Protein 2QM1 (pdb70)

Secondary structure (DSSP, 8-state):
-----EEEEEEE-SSEEEEEEEETT--EEEEEEEE---TTTTTTHHHHHHHHHHHHHHHT--GGGEEEE--BSSEEETTTTEEE-BGGGTB-S-B-HHHHHHHHH-S-B---BHHHHHHHHHHHHSTTTT-S-EEEEEESSSEEEEEEETTEE---SSS-TT-GGGSBS-TTSPBPTTSSB-BTHHHHSHHHHHHHHHHHTTT--S--HHHHHHHHT----HHHHHHHHHTT-TTT--HHHHHHHHHHHHHHHHHHH--SEEEEEESGGGGTHHHHHHHHHHHHHTS-HHHHTTSEEEE-SSGGGHHHHHHHHHGGGG--/-----EEEEEEE-SSEEEEEEEETT--EEEEEEEE---TTTTTTHHHHHHHHHHHHHHHT--GGGEEEE--BSSEEETTTTEEE--GGGT--S-B-HHHHHHHHH-S-B---BHHHHHHHHHHHHSTTTT-SSEEEEEESSSEEEEEEETTEE---TTS-TT-GGGSBS-TT--B-TTSSB-BTHHHHSHHHHHHHHHHHGGG--S--HHHHHHHTT----HHHHHHHHHTT-TTT--HHHHHHHHHHHHHHHHHHH--SEEEEESGGGGGTHHHHHHHHHHHHHTS-HHHHTT-EEEE-SSGGGHHHHHHHHHGGGGS--/-----EEEEEEE-SSEEEEEEEETT--EEEEEEEE---HHHHTTHHHHHHHHHHHHHHHT--GGGEEEE--BSSEEETTTTEEE-BGGGTB-S-EEHHHHHHHHH-S-B---BHHHHHHHHHHHHSTTTT-S-EEEEEESSSEEEEEEETTEE---SSS-TT-GGGSBS-TTSPBPTTSSB-BTHHHHSHHHHHHHHHHHTTT--S--HHHHHHHHT----HHHHHHHHHHT-TTT--HHHHHHHHHHHHHHHHHHH--SEEEEESGGGGGTHHHHHHHHHHHHHHS-HHHHTTSEEEE-SSGGGHHHHHHHHHGGGG--/-----EEEEEEE-SSEEEEEEEETT--EEEEEEEE---TTTTTTHHHHHHHHHHHHHHHT--GGGEEEE--BSSEEETTTTEEE-BGGGTB-S-B-HHHHHHHHH-S-B---BHHHHHHHHHHHHSTTTT-SSEEEEEESSSEEEEEEETTEE---SSS-TT-GGGSBS-TTS-B-TTS-BSBTHHHHSHHHHHHHHHHHGGG--S--HHHHHHHHT----HHHHHHHHHHT-TTT--HHHHHHHHHHHHHHHHHHH--SEEEEESSGGGGTHHHHHHHHHHHHHTS-HHHHTT-EEEE-SSGGGHHHHHHHHHGGGG--

Solvent-accessible surface area: 52512 Å² total

Sequence (1281 aa):
SNADKKIIGIDLGGTTIKFAILTTDGVVQQQKWSSIETNILEDGKHIVPSIIESIRHRIDDLYNKKKEDFVGIGGTPGSVDIIEKGTVVGAYNLNWTTTVQPVKKEEQIESALGIPFALDNNDANVAALGERWKGAGENNNPDVIFITLGTGVGGGIVAAGKLLHGVAGCCAGEVGHVTVDPNGFDCTCCGKRGCLETVSSATGVVRRVARHHLSEEEFAGDSELKQAIDDGQQDVSSKKDVFEEFAEEKGDHFALVVDRVCFYLGLATGNLGNTTLNPDSVVIGGGVSAAGEFLLRSRVEKYFQEFTFPQVRNSTKIIKLAELGNEAGVIGAASLALQFSKSNADKKIIGIDLGGTTTIKFAILTTDGVVQQKWSIETNILLEDGKHIVPSIIESIRHRIDLYNKKEDFVGIGGTPGSVDIEKGTVVGAYNLNWTTVQPVKEQIESALGIIPFALLDNDANVAALGERWKGAGENNPDVIFITLGTGVGGGIVAAGKLLHGVAGCAGEVGHVTVDPNGFDCTCGKRGCLETVSSATGVVRVARRHLSEEFAGDDSELKQQAIDDGQQDVSSKKDVFEFAEKGDHFALVVDRVCFYLGLATGNLGNTLNPDSVVIGGGVSAAGEFLRSSRRVEKYFQEEFTFPQQVRNSTKIKLAELGNNEAGVIGAASLALQFSKESNADKKIIGIDLGGTTTIKFAILTTDDGVVQQQKWSIETNILEDDGKHIVPSIIESSIRHRIDDLYNKKEDFVGIGGTPGSVDIEEKGTVVGAYNLNWTTTVQPVKEQIESALGIPFALDNDANVAALGERWKGAGENNPDVIFITLGTTGVGGGIVAAGKLLHGVAGCAGEVGHVTVDPNGFDCTCGKRGCLETVSSATGVVRVARHLSEEFAGDSELKQAIDDGQDVSSKDVFEFAEKGDHFALVVDRVCFYLGLATGNLGNTLNPDSVVIGGGVSAAGEFLRSRVEKYFQEFTFPQVRNSTKIKLAELGNEEAGVIGAASLALQFSKSNADKKIIGIDLGGTTIKFAILTTDGVVQQKWSIEETNILEDGKHIVPSIIESIRHRIDDLYNKKEDFVGIGGTPGSVDIEEKGTVVGAYNNLNWTTVVQPVKEQIESALGIPFALDNDANVVAALGERWKGAGENNNPDVIFITLGTGVGGGIVAAGKLLHGVAGCAGEVGHVTVDPNGFDCTCGKRGCLETVSSATGVVRVARHLSEEFAGDDSELKQAIDDGQDVSSKDVFEFAEKGDHFALVVDRVCFYLGLATGNLGNTTLNPDSVVIGGGVSAAGEFLRSRVEEKYFQEFTFPQVRNSTKIKLAELGNEAGVIGAASLALQFSSK

Organism: Enterococcus faecalis (strain ATCC 700802 / V583) (NCBI:txid226185)

Radius of gyration: 39.25 Å; Cα contacts (8 Å, |Δi|>4): 3233; chains: 4; bounding box: 112×114×95 Å

InterPro domains:
  IPR000600 ROK family [PF00480] (6-318)
  IPR000600 ROK family [PTHR18964] (3-319)
  IPR004654 Glucokinase ROK [TIGR00744] (6-317)
  IPR043129 ATPase, nucleotide binding domain [SSF53067] (4-321)
  IPR049874 ROK, conserved site [PS01125] (139-166)

CATH classification: 3.30.420.40 (+1 more: 3.30.420.40)

B-factor: mean 45.64, std 14.98, range [14.7, 500.0]

Structure (mmCIF, N/CA/C/O backbone):
data_2QM1
#
_entry.id   2QM1
#
_cell.length_a   62.083
_cell.length_b   131.260
_cell.length_c   82.763
_cell.angle_alpha   90.00
_cell.angle_beta   92.48
_cell.angle_gamma   90.00
#
_symmetry.space_group_name_H-M   'P 1 21 1'
#
loop_
_entity.id
_entity.type
_entity.pdbx_description
1 polymer Glucokinase
2 non-polymer 'ZINC ION'
3 non-polymer 'MAGNESIUM ION'
4 non-polymer GLYCEROL
5 non-polymer 'SULFATE ION'
6 non-polymer DI(HYDROXYETHYL)ETHER
7 water water
#
loop_
_atom_site.group_PDB
_atom_site.id
_atom_site.type_symbol
_atom_site.label_atom_id
_atom_site.label_alt_id
_atom_site.label_comp_id
_atom_site.label_asym_id
_atom_site.label_entity_id
_atom_site.label_seq_id
_atom_site.pdbx_PDB_ins_code
_atom_site.Cartn_x
_atom_site.Cartn_y
_atom_site.Cartn_z
_atom_site.occupancy
_atom_site.B_iso_or_equiv
_atom_site.auth_seq_id
_atom_site.auth_comp_id
_atom_site.auth_asym_id
_atom_site.auth_atom_id
_atom_site.pdbx_PDB_model_num
ATOM 1 N N . SER A 1 1 ? 59.151 35.749 22.250 1.00 49.87 -2 SER A N 1
ATOM 2 C CA . SER A 1 1 ? 60.206 36.637 22.787 1.00 48.80 -2 SER A CA 1
ATOM 3 C C . SER A 1 1 ? 60.470 37.773 21.811 1.00 46.99 -2 SER A C 1
ATOM 4 O O . SER A 1 1 ? 61.596 37.943 21.348 1.00 46.64 -2 SER A O 1
ATOM 7 N N . ASN A 1 2 ? 59.429 38.541 21.503 1.00 44.61 -1 ASN A N 1
ATOM 8 C CA . ASN A 1 2 ? 59.580 39.769 20.732 1.00 42.71 -1 ASN A CA 1
ATOM 9 C C . ASN A 1 2 ? 59.382 41.004 21.634 1.00 42.79 -1 ASN A C 1
ATOM 10 O O . ASN A 1 2 ? 58.241 41.415 21.920 1.00 41.72 -1 ASN A O 1
ATOM 15 N N . ALA A 1 3 ? 60.505 41.588 22.064 1.00 42.97 0 ALA A N 1
ATOM 16 C CA . ALA A 1 3 ? 60.514 42.748 22.964 1.00 43.97 0 ALA A CA 1
ATOM 17 C C . ALA A 1 3 ? 59.867 44.009 22.368 1.00 44.52 0 ALA A C 1
ATOM 18 O O . ALA A 1 3 ? 59.495 44.931 23.096 1.00 44.68 0 ALA A O 1
ATOM 28 N N . ASP A 1 5 ? 57.014 43.776 21.056 1.00 44.16 2 ASP A N 1
ATOM 29 C CA . ASP A 1 5 ? 55.581 43.412 21.065 1.00 42.82 2 ASP A CA 1
ATOM 30 C C . ASP A 1 5 ? 55.106 42.889 22.415 1.00 42.06 2 ASP A C 1
ATOM 31 O O . ASP A 1 5 ? 54.433 41.859 22.490 1.00 41.04 2 ASP A O 1
ATOM 36 N N . LYS A 1 6 ? 55.407 43.594 23.488 1.00 40.50 3 LYS A N 1
ATOM 37 C CA . LYS A 1 6 ? 54.845 43.152 24.775 1.00 40.85 3 LYS A CA 1
ATOM 38 C C . LYS A 1 6 ? 53.371 43.500 24.937 1.00 40.44 3 LYS A C 1
ATOM 39 O O . LYS A 1 6 ? 52.818 44.344 24.220 1.00 41.07 3 LYS A O 1
ATOM 45 N N . LYS A 1 7 ? 52.735 42.851 25.916 1.00 39.04 4 LYS A N 1
ATOM 46 C CA . LYS A 1 7 ? 51.299 42.912 26.066 1.00 37.44 4 LYS A CA 1
ATOM 47 C C . LYS A 1 7 ? 51.010 43.291 27.505 1.00 36.40 4 LYS A C 1
ATOM 48 O O . LYS A 1 7 ? 51.887 43.251 28.362 1.00 34.48 4 LYS A O 1
ATOM 54 N N . ILE A 1 8 ? 49.790 43.726 27.766 1.00 37.31 5 ILE A N 1
ATOM 55 C CA . ILE A 1 8 ? 49.428 44.182 29.115 1.00 36.90 5 ILE A CA 1
ATOM 56 C C . ILE A 1 8 ? 48.250 43.274 29.488 1.00 36.51 5 ILE A C 1
ATOM 57 O O . ILE A 1 8 ? 47.555 42.806 28.610 1.00 35.62 5 ILE A O 1
ATOM 62 N N . ILE A 1 9 ? 48.110 42.948 30.768 1.00 37.32 6 ILE A N 1
ATOM 63 C CA . ILE A 1 9 ? 46.974 42.172 31.251 1.00 37.29 6 ILE A CA 1
ATOM 64 C C . ILE A 1 9 ? 46.106 43.071 32.123 1.00 38.13 6 ILE A C 1
ATOM 65 O O . ILE A 1 9 ? 46.597 43.790 32.984 1.00 37.47 6 ILE A O 1
ATOM 70 N N . GLY A 1 10 ? 44.801 43.004 31.883 1.00 38.82 7 GLY A N 1
ATOM 71 C CA . GLY A 1 10 ? 43.844 43.635 32.736 1.00 38.44 7 GLY A CA 1
ATOM 72 C C . GLY A 1 10 ? 43.015 42.621 33.473 1.00 38.81 7 GLY A C 1
ATOM 73 O O . GLY A 1 10 ? 42.630 41.572 32.937 1.00 37.69 7 GLY A O 1
ATOM 74 N N . ILE A 1 11 ? 42.700 42.959 34.706 1.00 38.97 8 ILE A N 1
ATOM 75 C CA . ILE A 1 11 ? 41.830 42.119 35.507 1.00 39.69 8 ILE A CA 1
ATOM 76 C C . ILE A 1 11 ? 40.752 43.007 36.135 1.00 40.53 8 ILE A C 1
ATOM 77 O O . ILE A 1 11 ? 41.073 44.048 36.719 1.00 41.51 8 ILE A O 1
ATOM 82 N N . ASP A 1 12 ? 39.498 42.575 36.016 1.00 41.06 9 ASP A N 1
ATOM 83 C CA . ASP A 1 12 ? 38.353 43.264 36.627 1.00 41.50 9 ASP A CA 1
ATOM 84 C C . ASP A 1 12 ? 37.714 42.300 37.619 1.00 40.95 9 ASP A C 1
ATOM 85 O O . ASP A 1 12 ? 37.032 41.348 37.228 1.00 39.13 9 ASP A O 1
ATOM 90 N N . LEU A 1 13 ? 37.993 42.529 38.903 1.00 41.28 10 LEU A N 1
ATOM 91 C CA . LEU A 1 13 ? 37.502 41.634 39.970 1.00 42.06 10 LEU A CA 1
ATOM 92 C C . LEU A 1 13 ? 36.147 42.086 40.466 1.00 43.45 10 LEU A C 1
ATOM 93 O O . LEU A 1 13 ? 36.060 43.097 41.154 1.00 41.91 10 LEU A O 1
ATOM 98 N N . GLY A 1 14 ? 35.113 41.303 40.117 1.00 44.48 11 GLY A N 1
ATOM 99 C CA . GLY A 1 14 ? 33.740 41.545 40.511 1.00 45.67 11 GLY A CA 1
ATOM 100 C C . GLY A 1 14 ? 33.325 40.579 41.598 1.00 45.92 11 GLY A C 1
ATOM 101 O O . GLY A 1 14 ? 34.003 39.583 41.856 1.00 45.88 11 GLY A O 1
ATOM 102 N N . GLY A 1 15 ? 32.197 40.853 42.243 1.00 46.74 12 GLY A N 1
ATOM 103 C CA . GLY A 1 15 ? 31.728 39.951 43.321 1.00 45.49 12 GLY A CA 1
ATOM 104 C C . GLY A 1 15 ? 31.244 38.573 42.892 1.00 46.55 12 GLY A C 1
ATOM 105 O O . GLY A 1 15 ? 30.968 37.713 43.735 1.00 47.79 12 GLY A O 1
ATOM 106 N N . THR A 1 16 ? 31.107 38.348 41.588 1.00 46.18 13 THR A N 1
ATOM 107 C CA . THR A 1 16 ? 30.551 37.096 41.088 1.00 46.52 13 THR A CA 1
ATOM 108 C C . THR A 1 16 ? 31.435 36.491 39.987 1.00 45.67 13 THR A C 1
ATOM 109 O O . THR A 1 16 ? 31.617 35.273 39.920 1.00 43.82 13 THR A O 1
ATOM 113 N N . THR A 1 17 ? 31.980 37.349 39.125 1.00 45.67 14 THR A N 1
ATOM 114 C CA . THR A 1 17 ? 32.975 36.873 38.156 1.00 46.08 14 THR A CA 1
ATOM 115 C C . THR A 1 17 ? 34.251 37.730 38.111 1.00 45.10 14 THR A C 1
ATOM 116 O O . THR A 1 17 ? 34.252 38.921 38.499 1.00 46.43 14 THR A O 1
ATOM 120 N N . ILE A 1 18 ? 35.355 37.115 37.699 1.00 43.49 15 ILE A N 1
ATOM 121 C CA . ILE A 1 18 ? 36.584 37.862 37.463 1.00 40.79 15 ILE A CA 1
ATOM 122 C C . ILE A 1 18 ? 36.832 37.927 35.960 1.00 41.64 15 ILE A C 1
ATOM 123 O O . ILE A 1 18 ? 36.874 36.911 35.310 1.00 42.31 15 ILE A O 1
ATOM 128 N N . LYS A 1 19 ? 36.970 39.126 35.406 1.00 40.40 16 LYS A N 1
ATOM 129 C CA . LYS A 1 19 ? 37.240 39.293 33.993 1.00 40.88 16 LYS A CA 1
ATOM 130 C C . LYS A 1 19 ? 38.718 39.598 33.758 1.00 39.64 16 LYS A C 1
ATOM 131 O O . LYS A 1 19 ? 39.336 40.294 34.556 1.00 38.25 16 LYS A O 1
ATOM 137 N N . PHE A 1 20 ? 39.252 39.032 32.678 1.00 38.70 17 PHE A N 1
ATOM 138 C CA . PHE A 1 20 ? 40.666 39.169 32.285 1.00 38.28 17 PHE A CA 1
ATOM 139 C C . PHE A 1 20 ? 40.678 39.670 30.859 1.00 38.07 17 PHE A C 1
ATOM 140 O O . PHE A 1 20 ? 39.760 39.385 30.094 1.00 38.26 17 PHE A O 1
ATOM 148 N N . ALA A 1 21 ? 41.730 40.364 30.477 1.00 38.53 18 ALA A N 1
ATOM 149 C CA . ALA A 1 21 ? 41.978 40.638 29.063 1.00 39.04 18 ALA A CA 1
ATOM 150 C C . ALA A 1 21 ? 43.467 40.718 28.807 1.00 38.22 18 ALA A C 1
ATOM 151 O O . ALA A 1 21 ? 44.218 41.134 29.681 1.00 38.87 18 ALA A O 1
ATOM 153 N N . ILE A 1 22 ? 43.892 40.265 27.640 1.00 38.19 19 ILE A N 1
ATOM 154 C CA . ILE A 1 22 ? 45.198 40.649 27.090 1.00 37.97 19 ILE A CA 1
ATOM 155 C C . ILE A 1 22 ? 45.053 41.666 25.962 1.00 38.60 19 ILE A C 1
ATOM 156 O O . ILE A 1 22 ? 44.289 41.477 24.991 1.00 37.21 19 ILE A O 1
ATOM 161 N N . LEU A 1 23 ? 45.806 42.755 26.100 1.00 38.34 20 LEU A N 1
ATOM 162 C CA . LEU A 1 23 ? 45.797 43.788 25.124 1.00 39.78 20 LEU A CA 1
ATOM 163 C C . LEU A 1 23 ? 47.220 44.056 24.672 1.00 40.91 20 LEU A C 1
ATOM 164 O O . LEU A 1 23 ? 48.210 43.800 25.389 1.00 40.58 20 LEU A O 1
ATOM 169 N N . THR A 1 24 ? 47.315 44.630 23.484 1.00 41.45 21 THR A N 1
ATOM 170 C CA . THR A 1 24 ? 48.560 45.231 23.025 1.00 42.31 21 THR A CA 1
ATOM 171 C C . THR A 1 24 ? 48.723 46.557 23.777 1.00 42.62 21 THR A C 1
ATOM 172 O O . THR A 1 24 ? 47.766 47.039 24.391 1.00 43.45 21 THR A O 1
ATOM 176 N N . THR A 1 25 ? 49.894 47.175 23.703 1.00 42.46 22 THR A N 1
ATOM 177 C CA . THR A 1 25 ? 50.118 48.412 24.488 1.00 44.38 22 THR A CA 1
ATOM 178 C C . THR A 1 25 ? 49.328 49.598 23.979 1.00 44.90 22 THR A C 1
ATOM 179 O O . THR A 1 25 ? 49.129 50.549 24.696 1.00 45.47 22 THR A O 1
ATOM 183 N N . ASP A 1 26 ? 48.879 49.508 22.731 1.00 46.15 23 ASP A N 1
ATOM 184 C CA . ASP A 1 26 ? 47.922 50.453 22.180 1.00 47.59 23 ASP A CA 1
ATOM 185 C C . ASP A 1 26 ? 46.483 50.129 22.575 1.00 46.06 23 ASP A C 1
ATOM 186 O O . ASP A 1 26 ? 45.568 50.823 22.155 1.00 46.70 23 ASP A O 1
ATOM 191 N N . GLY A 1 27 ? 46.275 49.058 23.340 1.00 45.42 24 GLY A N 1
ATOM 192 C CA . GLY A 1 27 ? 44.964 48.788 23.905 1.00 43.90 24 GLY A CA 1
ATOM 193 C C . GLY A 1 27 ? 44.040 48.025 22.991 1.00 43.28 24 GLY A C 1
ATOM 194 O O . GLY A 1 27 ? 42.846 48.041 23.202 1.00 41.63 24 GLY A O 1
ATOM 195 N N . VAL A 1 28 ? 44.586 47.353 21.969 1.00 42.15 25 VAL A N 1
ATOM 196 C CA . VAL A 1 28 ? 43.758 46.453 21.152 1.00 42.25 25 VAL A CA 1
ATOM 197 C C . VAL A 1 28 ? 43.596 45.117 21.882 1.00 42.36 25 VAL A C 1
ATOM 198 O O . VAL A 1 28 ? 44.582 44.512 22.314 1.00 42.64 25 VAL A O 1
ATOM 202 N N . VAL A 1 29 ? 42.349 44.651 22.022 1.00 42.81 26 VAL A N 1
ATOM 203 C CA . VAL A 1 29 ? 42.088 43.397 22.734 1.00 41.33 26 VAL A CA 1
ATOM 204 C C . VAL A 1 29 ? 42.653 42.220 21.902 1.00 41.34 26 VAL A C 1
ATOM 205 O O . VAL A 1 29 ? 42.391 42.125 20.695 1.00 40.08 26 VAL A O 1
ATOM 209 N N . GLN A 1 30 ? 43.483 41.377 22.524 1.00 40.58 27 GLN A N 1
ATOM 210 C CA . GLN A 1 30 ? 43.959 40.144 21.890 1.00 40.41 27 GLN A CA 1
ATOM 211 C C . GLN A 1 30 ? 43.143 38.943 22.372 1.00 40.77 27 GLN A C 1
ATOM 212 O O . GLN A 1 30 ? 42.761 38.122 21.569 1.00 39.47 27 GLN A O 1
ATOM 218 N N A GLN A 1 31 ? 42.926 38.857 23.695 0.50 40.21 28 GLN A N 1
ATOM 219 N N B GLN A 1 31 ? 42.887 38.877 23.681 0.50 40.84 28 GLN A N 1
ATOM 220 C CA A GLN A 1 31 ? 42.252 37.728 24.371 0.50 40.57 28 GLN A CA 1
ATOM 221 C CA B GLN A 1 31 ? 42.123 37.788 24.287 0.50 41.70 28 GLN A CA 1
ATOM 222 C C A GLN A 1 31 ? 41.395 38.220 25.547 0.50 40.17 28 GLN A C 1
ATOM 223 C C B GLN A 1 31 ? 41.342 38.279 25.490 0.50 40.90 28 GLN A C 1
ATOM 224 O O A GLN A 1 31 ? 41.805 39.121 26.271 0.50 40.06 28 GLN A O 1
ATOM 225 O O B GLN A 1 31 ? 41.755 39.208 26.179 0.50 40.70 28 GLN A O 1
ATOM 236 N N . LYS A 1 32 ? 40.208 37.632 25.725 1.00 40.41 29 LYS A N 1
ATOM 237 C CA . LYS A 1 32 ? 39.383 37.869 26.923 1.00 40.73 29 LYS A CA 1
ATOM 238 C C . LYS A 1 32 ? 38.996 36.486 27.500 1.00 38.75 29 LYS A C 1
ATOM 239 O O . LYS A 1 32 ? 38.686 35.596 26.751 1.00 36.56 29 LYS A O 1
ATOM 245 N N . TRP A 1 33 ? 39.013 36.326 28.828 1.00 37.99 30 TRP A N 1
ATOM 246 C CA . TRP A 1 33 ? 38.432 35.162 29.507 1.00 37.72 30 TRP A CA 1
ATOM 247 C C . TRP A 1 33 ? 37.810 35.570 30.854 1.00 38.14 30 TRP A C 1
ATOM 248 O O . TRP A 1 33 ? 37.979 36.665 31.272 1.00 38.31 30 TRP A O 1
ATOM 259 N N A SER A 1 34 ? 37.068 34.677 31.491 0.60 38.77 31 SER A N 1
ATOM 260 N N B SER A 1 34 ? 37.059 34.671 31.482 0.40 38.53 31 SER A N 1
ATOM 261 C CA A SER A 1 34 ? 36.584 34.940 32.849 0.60 39.70 31 SER A CA 1
ATOM 262 C CA B SER A 1 34 ? 36.475 34.933 32.805 0.40 39.11 31 SER A CA 1
ATOM 263 C C A SER A 1 34 ? 36.556 33.672 33.652 0.60 39.69 31 SER A C 1
ATOM 264 C C B SER A 1 34 ? 36.472 33.667 33.646 0.40 39.41 31 SER A C 1
ATOM 265 O O A SER A 1 34 ? 36.603 32.588 33.089 0.60 40.39 31 SER A O 1
ATOM 266 O O B SER A 1 34 ? 36.459 32.572 33.096 0.40 39.87 31 SER A O 1
ATOM 271 N N . ILE A 1 35 ? 36.504 33.822 34.971 1.00 40.25 32 ILE A N 1
ATOM 272 C CA . ILE A 1 35 ? 36.304 32.709 35.911 1.00 40.19 32 ILE A CA 1
ATOM 273 C C . ILE A 1 35 ? 35.348 33.197 36.971 1.00 40.51 32 ILE A C 1
ATOM 274 O O . ILE A 1 35 ? 35.183 34.408 37.179 1.00 41.34 32 ILE A O 1
ATOM 279 N N . GLU A 1 36 ? 34.751 32.294 37.726 1.00 40.95 33 GLU A N 1
ATOM 280 C CA . GLU A 1 36 ? 33.921 32.802 38.806 1.00 42.06 33 GLU A CA 1
ATOM 281 C C . GLU A 1 36 ? 34.810 33.255 39.956 1.00 41.87 33 GLU A C 1
ATOM 282 O O . GLU A 1 36 ? 36.012 32.870 40.039 1.00 40.98 33 GLU A O 1
ATOM 288 N N . THR A 1 37 ? 34.224 34.103 40.799 1.00 41.22 34 THR A N 1
ATOM 289 C CA . THR A 1 37 ? 34.840 34.572 42.017 1.00 41.72 34 THR A CA 1
ATOM 290 C C . THR A 1 37 ? 34.414 33.665 43.161 1.00 42.46 34 THR A C 1
ATOM 291 O O . THR A 1 37 ? 33.244 33.652 43.544 1.00 43.18 34 THR A O 1
ATOM 295 N N . ASN A 1 38 ? 35.368 32.916 43.724 1.00 42.87 35 ASN A N 1
ATOM 296 C CA . ASN A 1 38 ? 35.102 32.105 44.904 1.00 42.42 35 ASN A CA 1
ATOM 297 C C . ASN A 1 38 ? 35.420 32.938 46.151 1.00 42.90 35 ASN A C 1
ATOM 298 O O . ASN A 1 38 ? 36.586 33.137 46.490 1.00 42.38 35 ASN A O 1
ATOM 303 N N . ILE A 1 39 ? 34.373 33.396 46.829 1.00 43.41 36 ILE A N 1
ATOM 304 C CA . ILE A 1 39 ? 34.508 34.170 48.045 1.00 44.33 36 ILE A CA 1
ATOM 305 C C . ILE A 1 39 ? 34.556 33.327 49.327 1.00 44.65 36 ILE A C 1
ATOM 306 O O . ILE A 1 39 ? 34.635 33.878 50.441 1.00 45.69 36 ILE A O 1
ATOM 311 N N . LEU A 1 40 ? 34.484 32.007 49.216 1.00 44.73 37 LEU A N 1
ATOM 312 C CA . LEU A 1 40 ? 34.422 31.228 50.467 1.00 44.55 37 LEU A CA 1
ATOM 313 C C . LEU A 1 40 ? 35.724 31.388 51.255 1.00 44.24 37 LEU A C 1
ATOM 314 O O . LEU A 1 40 ? 36.763 31.722 50.672 1.00 42.84 37 LEU A O 1
ATOM 319 N N . GLU A 1 41 ? 35.630 31.229 52.574 1.00 43.94 38 GLU A N 1
ATOM 320 C CA . GLU A 1 41 ? 36.781 31.245 53.467 1.00 44.45 38 GLU A CA 1
ATOM 321 C C . GLU A 1 41 ? 37.468 32.605 53.505 1.00 43.46 38 GLU A C 1
ATOM 322 O O . GLU A 1 41 ? 38.693 32.694 53.370 1.00 42.63 38 GLU A O 1
ATOM 328 N N . ASP A 1 42 ? 36.692 33.655 53.725 1.00 41.67 39 ASP A N 1
ATOM 329 C CA . ASP A 1 42 ? 37.230 34.970 53.914 1.00 40.63 39 ASP A CA 1
ATOM 330 C C . ASP A 1 42 ? 37.922 35.464 52.650 1.00 39.99 39 ASP A C 1
ATOM 331 O O . ASP A 1 42 ? 38.836 36.250 52.734 1.00 41.29 39 ASP A O 1
ATOM 336 N N . GLY A 1 43 ? 37.500 34.979 51.493 1.00 39.33 40 GLY A N 1
ATOM 337 C CA . GLY A 1 43 ? 38.034 35.431 50.211 1.00 38.46 40 GLY A CA 1
ATOM 338 C C . GLY A 1 43 ? 39.449 34.966 49.917 1.00 39.53 40 GLY A C 1
ATOM 339 O O . GLY A 1 43 ? 40.111 35.507 48.995 1.00 39.02 40 GLY A O 1
ATOM 340 N N . LYS A 1 44 ? 39.899 33.949 50.667 1.00 39.23 41 LYS A N 1
ATOM 341 C CA . LYS A 1 44 ? 41.290 33.485 50.618 1.00 40.54 41 LYS A CA 1
ATOM 342 C C . LYS A 1 44 ? 41.735 32.787 49.349 1.00 39.64 41 LYS A C 1
ATOM 343 O O . LYS A 1 44 ? 42.923 32.682 49.104 1.00 40.07 41 LYS A O 1
ATOM 349 N N . HIS A 1 45 ? 40.768 32.389 48.529 1.00 39.53 42 HIS A N 1
ATOM 350 C CA . HIS A 1 45 ? 41.010 31.674 47.267 1.00 39.88 42 HIS A CA 1
ATOM 351 C C . HIS A 1 45 ? 41.053 32.529 46.016 1.00 38.36 42 HIS A C 1
ATOM 352 O O . HIS A 1 45 ? 41.483 32.058 44.931 1.00 39.87 42 HIS A O 1
ATOM 359 N N . ILE A 1 46 ? 40.623 33.768 46.156 1.00 37.43 43 ILE A N 1
ATOM 360 C CA . ILE A 1 46 ? 40.428 34.672 45.015 1.00 37.39 43 ILE A CA 1
ATOM 361 C C . ILE A 1 46 ? 41.760 34.951 44.317 1.00 36.45 43 ILE A C 1
ATOM 362 O O . ILE A 1 46 ? 41.856 34.756 43.132 1.00 36.46 43 ILE A O 1
ATOM 367 N N . VAL A 1 47 ? 42.755 35.483 45.032 1.00 36.57 44 VAL A N 1
ATOM 368 C CA . VAL A 1 47 ? 44.020 35.819 44.355 1.00 37.26 44 VAL A CA 1
ATOM 369 C C . VAL A 1 47 ? 44.746 34.556 43.862 1.00 36.89 44 VAL A C 1
ATOM 370 O O . VAL A 1 47 ? 45.313 34.593 42.753 1.00 37.83 44 VAL A O 1
ATOM 374 N N . PRO A 1 48 ? 44.732 33.437 44.653 1.00 37.25 45 PRO A N 1
ATOM 375 C CA . PRO A 1 48 ? 45.316 32.208 44.064 1.00 37.76 45 PRO A CA 1
ATOM 376 C C . PRO A 1 48 ? 44.607 31.725 42.798 1.00 38.03 45 PRO A C 1
ATOM 377 O O . PRO A 1 48 ? 45.271 31.264 41.880 1.00 40.00 45 PRO A O 1
ATOM 381 N N . SER A 1 49 ? 43.295 31.883 42.709 1.00 37.32 46 SER A N 1
ATOM 382 C CA . SER A 1 49 ? 42.557 31.522 41.479 1.00 37.59 46 SER A CA 1
ATOM 383 C C . SER A 1 49 ? 42.954 32.428 40.305 1.00 37.20 46 SER A C 1
ATOM 384 O O . SER A 1 49 ? 43.038 31.994 39.186 1.00 37.21 46 SER A O 1
ATOM 387 N N . ILE A 1 50 ? 43.181 33.700 40.580 1.00 37.67 47 ILE A N 1
ATOM 388 C CA . ILE A 1 50 ? 43.600 34.649 39.517 1.00 37.28 47 ILE A CA 1
ATOM 389 C C . ILE A 1 50 ? 44.983 34.265 38.956 1.00 37.75 47 ILE A C 1
ATOM 390 O O . ILE A 1 50 ? 45.211 34.207 37.741 1.00 38.18 47 ILE A O 1
ATOM 395 N N . ILE A 1 51 ? 45.907 34.005 39.869 1.00 38.97 48 ILE A N 1
ATOM 396 C CA . ILE A 1 51 ? 47.279 33.565 39.550 1.00 38.18 48 ILE A CA 1
ATOM 397 C C . ILE A 1 51 ? 47.297 32.273 38.734 1.00 39.41 48 ILE A C 1
ATOM 398 O O . ILE A 1 51 ? 48.003 32.171 37.683 1.00 38.62 48 ILE A O 1
ATOM 403 N N . GLU A 1 52 ? 46.526 31.288 39.215 1.00 39.54 49 GLU A N 1
ATOM 404 C CA . GLU A 1 52 ? 46.322 30.029 38.499 1.00 40.58 49 GLU A CA 1
ATOM 405 C C . GLU A 1 52 ? 45.777 30.253 37.098 1.00 40.08 49 GLU A C 1
ATOM 406 O O . GLU A 1 52 ? 46.298 29.690 36.131 1.00 38.68 49 GLU A O 1
ATOM 412 N N . SER A 1 53 ? 44.711 31.053 36.989 1.00 39.62 50 SER A N 1
ATOM 413 C CA . SER A 1 53 ? 44.122 31.318 35.689 1.00 39.41 50 SER A CA 1
ATOM 414 C C . SER A 1 53 ? 45.111 31.994 34.714 1.00 39.24 50 SER A C 1
ATOM 415 O O . SER A 1 53 ? 45.141 31.629 33.538 1.00 38.32 50 SER A O 1
ATOM 418 N N . ILE A 1 54 ? 45.868 33.000 35.196 1.00 38.81 51 ILE A N 1
ATOM 419 C CA . ILE A 1 54 ? 46.927 33.673 34.414 1.00 39.37 51 ILE A CA 1
ATOM 420 C C . ILE A 1 54 ? 48.155 32.742 34.075 1.00 40.12 51 ILE A C 1
ATOM 421 O O . ILE A 1 54 ? 48.627 32.710 32.904 1.00 41.22 51 ILE A O 1
ATOM 426 N N . ARG A 1 55 ? 48.636 31.978 35.058 1.00 40.46 52 ARG A N 1
ATOM 427 C CA . ARG A 1 55 ? 49.714 31.018 34.855 1.00 42.85 52 ARG A CA 1
ATOM 428 C C . ARG A 1 55 ? 49.313 30.041 33.724 1.00 42.26 52 ARG A C 1
ATOM 429 O O . ARG A 1 55 ? 50.044 29.843 32.734 1.00 41.07 52 ARG A O 1
ATOM 437 N N . HIS A 1 56 ? 48.094 29.526 33.824 1.00 42.26 53 HIS A N 1
ATOM 438 C CA . HIS A 1 56 ? 47.616 28.541 32.895 1.00 42.93 53 HIS A CA 1
ATOM 439 C C . HIS A 1 56 ? 47.542 29.105 31.477 1.00 42.99 53 HIS A C 1
ATOM 440 O O . HIS A 1 56 ? 47.921 28.434 30.519 1.00 41.56 53 HIS A O 1
ATOM 447 N N . ARG A 1 57 ? 47.041 30.333 31.382 1.00 41.96 54 ARG A N 1
ATOM 448 C CA . ARG A 1 57 ? 46.838 31.023 30.122 1.00 43.83 54 ARG A CA 1
ATOM 449 C C . ARG A 1 57 ? 48.175 31.306 29.448 1.00 43.07 54 ARG A C 1
ATOM 450 O O . ARG A 1 57 ? 48.316 31.077 28.263 1.00 44.06 54 ARG A O 1
ATOM 458 N N . ILE A 1 58 ? 49.125 31.829 30.220 1.00 42.87 55 ILE A N 1
ATOM 459 C CA . ILE A 1 58 ? 50.506 32.026 29.810 1.00 43.78 55 ILE A CA 1
ATOM 460 C C . ILE A 1 58 ? 51.049 30.703 29.237 1.00 43.80 55 ILE A C 1
ATOM 461 O O . ILE A 1 58 ? 51.580 30.695 28.134 1.00 43.04 55 ILE A O 1
ATOM 466 N N A ASP A 1 59 ? 50.868 29.602 29.973 0.50 43.26 56 ASP A N 1
ATOM 467 N N B ASP A 1 59 ? 50.874 29.604 29.963 0.50 43.55 56 ASP A N 1
ATOM 468 C CA A ASP A 1 59 ? 51.242 28.258 29.511 0.50 43.89 56 ASP A CA 1
ATOM 469 C CA B ASP A 1 59 ? 51.242 28.309 29.425 0.50 44.39 56 ASP A CA 1
ATOM 470 C C A ASP A 1 59 ? 50.526 27.802 28.194 0.50 44.09 56 ASP A C 1
ATOM 471 C C B ASP A 1 59 ? 50.542 27.980 28.092 0.50 44.36 56 ASP A C 1
ATOM 472 O O A ASP A 1 59 ? 51.179 27.270 27.292 0.50 43.43 56 ASP A O 1
ATOM 473 O O B ASP A 1 59 ? 51.209 27.686 27.097 0.50 43.56 56 ASP A O 1
ATOM 482 N N . LEU A 1 60 ? 49.210 28.026 28.081 1.00 44.20 57 LEU A N 1
ATOM 483 C CA . LEU A 1 60 ? 48.442 27.705 26.839 1.00 44.34 57 LEU A CA 1
ATOM 484 C C . LEU A 1 60 ? 49.038 28.381 25.617 1.00 44.15 57 LEU A C 1
ATOM 485 O O . LEU A 1 60 ? 49.312 27.744 24.612 1.00 42.10 57 LEU A O 1
ATOM 490 N N . TYR A 1 61 ? 49.277 29.685 25.744 1.00 44.74 58 TYR A N 1
ATOM 491 C CA . TYR A 1 61 ? 49.671 30.509 24.624 1.00 45.46 58 TYR A CA 1
ATOM 492 C C . TYR A 1 61 ? 51.153 30.503 24.355 1.00 45.34 58 TYR A C 1
ATOM 493 O O . TYR A 1 61 ? 51.616 31.222 23.471 1.00 44.72 58 TYR A O 1
ATOM 502 N N . ASN A 1 62 ? 51.889 29.684 25.103 1.00 44.47 59 ASN A N 1
ATOM 503 C CA . ASN A 1 62 ? 53.331 29.562 24.942 1.00 44.74 59 ASN A CA 1
ATOM 504 C C . ASN A 1 62 ? 53.966 30.926 25.127 1.00 45.06 59 ASN A C 1
ATOM 505 O O . ASN A 1 62 ? 54.852 31.350 24.385 1.00 44.58 59 ASN A O 1
ATOM 518 N N . LYS A 1 64 ? 55.684 33.802 27.967 1.00 45.00 61 LYS A N 1
ATOM 519 C CA . LYS A 1 64 ? 56.514 33.870 29.186 1.00 45.10 61 LYS A CA 1
ATOM 520 C C . LYS A 1 64 ? 56.460 35.257 29.831 1.00 43.90 61 LYS A C 1
ATOM 521 O O . LYS A 1 64 ? 55.996 36.239 29.208 1.00 42.41 61 LYS A O 1
ATOM 527 N N A LYS A 1 65 ? 56.919 35.343 31.077 0.50 43.84 62 LYS A N 1
ATOM 528 N N B LYS A 1 65 ? 56.943 35.329 31.067 0.50 44.00 62 LYS A N 1
ATOM 529 C CA A LYS A 1 65 ? 56.794 36.586 31.842 0.50 44.17 62 LYS A CA 1
ATOM 530 C CA B LYS A 1 65 ? 56.862 36.544 31.875 0.50 44.56 62 LYS A CA 1
ATOM 531 C C A LYS A 1 65 ? 57.333 37.812 31.082 0.50 44.36 62 LYS A C 1
ATOM 532 C C B LYS A 1 65 ? 57.365 37.793 31.124 0.50 44.56 62 LYS A C 1
ATOM 533 O O A LYS A 1 65 ? 56.793 38.910 31.209 0.50 44.08 62 LYS A O 1
ATOM 534 O O B LYS A 1 65 ? 56.823 38.885 31.292 0.50 44.32 62 LYS A O 1
ATOM 545 N N . GLU A 1 66 ? 58.360 37.611 30.262 1.00 44.81 63 GLU A N 1
ATOM 546 C CA . GLU A 1 66 ? 59.003 38.733 29.552 1.00 45.63 63 GLU A CA 1
ATOM 547 C C . GLU A 1 66 ? 58.185 39.352 28.419 1.00 45.30 63 GLU A C 1
ATOM 548 O O . GLU A 1 66 ? 58.477 40.449 27.958 1.00 45.16 63 GLU A O 1
ATOM 554 N N . ASP A 1 67 ? 57.166 38.633 27.975 1.00 45.20 64 ASP A N 1
ATOM 555 C CA . ASP A 1 67 ? 56.235 39.133 26.972 1.00 44.92 64 ASP A CA 1
ATOM 556 C C . ASP A 1 67 ? 55.204 40.125 27.524 1.00 43.50 64 ASP A C 1
ATOM 557 O O . ASP A 1 67 ? 54.331 40.551 26.800 1.00 43.64 64 ASP A O 1
ATOM 562 N N . PHE A 1 68 ? 55.267 40.423 28.816 1.00 42.67 65 PHE A N 1
ATOM 563 C CA . PHE A 1 68 ? 54.260 41.272 29.464 1.00 40.82 65 PHE A CA 1
ATOM 564 C C . PHE A 1 68 ? 54.929 42.496 30.086 1.00 39.41 65 PHE A C 1
ATOM 565 O O . PHE A 1 68 ? 55.955 42.370 30.737 1.00 38.13 65 PHE A O 1
ATOM 573 N N . VAL A 1 69 ? 54.361 43.673 29.847 1.00 38.01 66 VAL A N 1
ATOM 574 C CA . VAL A 1 69 ? 54.800 44.920 30.519 1.00 36.88 66 VAL A CA 1
ATOM 575 C C . VAL A 1 69 ? 54.365 44.877 32.010 1.00 37.28 66 VAL A C 1
ATOM 576 O O . VAL A 1 69 ? 55.111 45.266 32.935 1.00 36.80 66 VAL A O 1
ATOM 580 N N . GLY A 1 70 ? 53.159 44.386 32.225 1.00 36.59 67 GLY A N 1
ATOM 581 C CA . GLY A 1 70 ? 52.613 44.274 33.575 1.00 37.84 67 GLY A CA 1
ATOM 582 C C . GLY A 1 70 ? 51.172 43.803 33.593 1.00 38.36 67 GLY A C 1
ATOM 583 O O . GLY A 1 70 ? 50.568 43.460 32.559 1.00 38.80 67 GLY A O 1
ATOM 584 N N . ILE A 1 71 ? 50.622 43.809 34.802 1.00 38.10 68 ILE A N 1
ATOM 585 C CA . ILE A 1 71 ? 49.271 43.419 35.047 1.00 37.71 68 ILE A CA 1
ATOM 586 C C . ILE A 1 71 ? 48.608 44.539 35.818 1.00 38.03 68 ILE A C 1
ATOM 587 O O . ILE A 1 71 ? 49.196 45.060 36.746 1.00 38.23 68 ILE A O 1
ATOM 592 N N . GLY A 1 72 ? 47.379 44.909 35.426 1.00 39.49 69 GLY A N 1
ATOM 593 C CA . GLY A 1 72 ? 46.555 45.838 36.215 1.00 37.84 69 GLY A CA 1
ATOM 594 C C . GLY A 1 72 ? 45.215 45.242 36.646 1.00 38.28 69 GLY A C 1
ATOM 595 O O . GLY A 1 72 ? 44.611 44.438 35.914 1.00 35.20 69 GLY A O 1
ATOM 604 N N . GLY A 1 74 ? 41.453 46.121 38.633 1.00 40.12 71 GLY A N 1
ATOM 605 C CA . GLY A 1 74 ? 40.397 46.914 39.293 1.00 39.28 71 GLY A CA 1
ATOM 606 C C . GLY A 1 74 ? 39.711 46.079 40.341 1.00 39.22 71 GLY A C 1
ATOM 607 O O . GLY A 1 74 ? 39.364 44.941 40.101 1.00 37.25 71 GLY A O 1
ATOM 608 N N . THR A 1 75 ? 39.511 46.644 41.528 1.00 41.14 72 THR A N 1
ATOM 609 C CA . THR A 1 75 ? 38.943 45.884 42.641 1.00 43.09 72 THR A CA 1
ATOM 610 C C . THR A 1 75 ? 37.944 46.724 43.442 1.00 43.10 72 THR A C 1
ATOM 611 O O . THR A 1 75 ? 38.076 47.929 43.465 1.00 42.00 72 THR A O 1
ATOM 615 N N . PRO A 1 76 ? 36.940 46.081 44.092 1.00 43.10 73 PRO A N 1
ATOM 616 C CA . PRO A 1 76 ? 36.199 46.849 45.115 1.00 42.98 73 PRO A CA 1
ATOM 617 C C . PRO A 1 76 ? 37.057 46.988 46.330 1.00 43.94 73 PRO A C 1
ATOM 618 O O . PRO A 1 76 ? 38.196 46.535 46.331 1.00 43.26 73 PRO A O 1
ATOM 622 N N . GLY A 1 77 ? 36.503 47.601 47.373 1.00 43.45 74 GLY A N 1
ATOM 623 C CA . GLY A 1 77 ? 37.194 47.666 48.627 1.00 44.64 74 GLY A CA 1
ATOM 624 C C . GLY A 1 77 ? 37.921 48.964 48.824 1.00 45.09 74 GLY A C 1
ATOM 625 O O . GLY A 1 77 ? 37.816 49.864 48.029 1.00 45.10 74 GLY A O 1
ATOM 626 N N . SER A 1 78 ? 38.669 49.041 49.912 1.00 46.44 75 SER A N 1
ATOM 627 C CA . SER A 1 78 ? 39.458 50.216 50.189 1.00 47.12 75 SER A CA 1
ATOM 628 C C . SER A 1 78 ? 40.881 49.850 49.810 1.00 46.84 75 SER A C 1
ATOM 629 O O . SER A 1 78 ? 41.481 48.944 50.391 1.00 45.24 75 SER A O 1
ATOM 632 N N . VAL A 1 79 ? 41.396 50.531 48.793 1.00 46.84 76 VAL A N 1
ATOM 633 C CA . VAL A 1 79 ? 42.715 50.224 48.244 1.00 47.65 76 VAL A CA 1
ATOM 634 C C . VAL A 1 79 ? 43.853 51.137 48.743 1.00 47.77 76 VAL A C 1
ATOM 635 O O . VAL A 1 79 ? 43.655 52.340 48.860 1.00 46.96 76 VAL A O 1
ATOM 639 N N . ASP A 1 80 ? 45.037 50.569 49.015 1.00 48.75 77 ASP A N 1
ATOM 640 C CA . ASP A 1 80 ? 46.290 51.348 49.124 1.00 49.50 77 ASP A CA 1
ATOM 641 C C . ASP A 1 80 ? 47.113 50.979 47.903 1.00 50.06 77 ASP A C 1
ATOM 642 O O . ASP A 1 80 ? 47.611 49.857 47.823 1.00 48.95 77 ASP A O 1
ATOM 647 N N A ILE A 1 81 ? 47.257 51.929 46.983 0.50 50.30 78 ILE A N 1
ATOM 648 N N B ILE A 1 81 ? 47.269 51.929 46.969 0.50 50.50 78 ILE A N 1
ATOM 649 C CA A ILE A 1 81 ? 47.860 51.665 45.680 0.50 50.75 78 ILE A CA 1
ATOM 650 C CA B ILE A 1 81 ? 47.864 51.645 45.643 0.50 51.13 78 ILE A CA 1
ATOM 651 C C A ILE A 1 81 ? 49.357 51.410 45.783 0.50 51.32 78 ILE A C 1
ATOM 652 C C B ILE A 1 81 ? 49.389 51.562 45.624 0.50 51.61 78 ILE A C 1
ATOM 653 O O A ILE A 1 81 ? 49.888 50.492 45.148 0.50 51.55 78 ILE A O 1
ATOM 654 O O B ILE A 1 81 ? 49.970 50.948 44.718 0.50 51.68 78 ILE A O 1
ATOM 663 N N . GLU A 1 82 ? 50.031 52.235 46.578 1.00 51.90 79 GLU A N 1
ATOM 664 C CA . GLU A 1 82 ? 51.476 52.138 46.749 1.00 52.84 79 GLU A CA 1
ATOM 665 C C . GLU A 1 82 ? 51.861 50.737 47.227 1.00 52.68 79 GLU A C 1
ATOM 666 O O . GLU A 1 82 ? 52.684 50.074 46.584 1.00 53.32 79 GLU A O 1
ATOM 672 N N . LYS A 1 83 ? 51.256 50.310 48.341 1.00 51.13 80 LYS A N 1
ATOM 673 C CA . LYS A 1 83 ? 51.494 48.999 48.916 1.00 51.56 80 LYS A CA 1
ATOM 674 C C . LYS A 1 83 ? 50.910 47.873 48.073 1.00 50.91 80 LYS A C 1
ATOM 675 O O . LYS A 1 83 ? 51.437 46.757 48.102 1.00 51.83 80 LYS A O 1
ATOM 681 N N . GLY A 1 84 ? 49.841 48.161 47.332 1.00 49.77 81 GLY A N 1
ATOM 682 C CA . GLY A 1 84 ? 49.121 47.132 46.573 1.00 48.63 81 GLY A CA 1
ATOM 683 C C . GLY A 1 84 ? 48.247 46.222 47.434 1.00 47.38 81 GLY A C 1
ATOM 684 O O . GLY A 1 84 ? 48.180 45.013 47.213 1.00 46.80 81 GLY A O 1
ATOM 685 N N . THR A 1 85 ? 47.542 46.815 48.392 1.00 46.24 82 THR A N 1
ATOM 686 C CA . THR A 1 85 ? 46.697 46.049 49.295 1.00 45.41 82 THR A CA 1
ATOM 687 C C . THR A 1 85 ? 45.248 46.452 49.131 1.00 44.94 82 THR A C 1
ATOM 688 O O . THR A 1 85 ? 44.934 47.537 48.578 1.00 43.67 82 THR A O 1
ATOM 692 N N . VAL A 1 86 ? 44.368 45.569 49.616 1.00 44.93 83 VAL A N 1
ATOM 693 C CA . VAL A 1 86 ? 42.929 45.812 49.624 1.00 44.58 83 VAL A CA 1
ATOM 694 C C . VAL A 1 86 ? 42.360 45.444 50.993 1.00 45.92 83 VAL A C 1
ATOM 695 O O . VAL A 1 86 ? 42.853 44.541 51.653 1.00 45.01 83 VAL A O 1
ATOM 699 N N . VAL A 1 87 ? 41.315 46.145 51.415 1.00 47.36 84 VAL A N 1
ATOM 700 C CA . VAL A 1 87 ? 40.651 45.845 52.694 1.00 48.96 84 VAL A CA 1
ATOM 701 C C . VAL A 1 87 ? 39.264 46.442 52.626 1.00 49.54 84 VAL A C 1
ATOM 702 O O . VAL A 1 87 ? 39.054 47.432 51.948 1.00 49.34 84 VAL A O 1
ATOM 706 N N . GLY A 1 88 ? 38.309 45.804 53.287 1.00 50.82 85 GLY A N 1
ATOM 707 C CA . GLY A 1 88 ? 36.930 46.266 53.276 1.00 51.81 85 GLY A CA 1
ATOM 708 C C . GLY A 1 88 ? 36.176 46.045 51.979 1.00 52.41 85 GLY A C 1
ATOM 709 O O . GLY A 1 88 ? 35.297 46.858 51.633 1.00 54.20 85 GLY A O 1
ATOM 710 N N . ALA A 1 89 ? 36.500 44.975 51.243 1.00 51.19 86 ALA A N 1
ATOM 711 C CA . ALA A 1 89 ? 35.655 44.568 50.108 1.00 50.40 86 ALA A CA 1
ATOM 712 C C . ALA A 1 89 ? 34.709 43.484 50.608 1.00 49.94 86 ALA A C 1
ATOM 713 O O . ALA A 1 89 ? 34.995 42.286 50.501 1.00 49.97 86 ALA A O 1
ATOM 715 N N . TYR A 1 90 ? 33.596 43.892 51.211 1.00 50.14 87 TYR A N 1
ATOM 716 C CA . TYR A 1 90 ? 32.831 42.903 51.959 1.00 50.18 87 TYR A CA 1
ATOM 717 C C . TYR A 1 90 ? 32.076 41.951 51.062 1.00 48.51 87 TYR A C 1
ATOM 718 O O . TYR A 1 90 ? 31.773 40.860 51.466 1.00 47.47 87 TYR A O 1
ATOM 727 N N . ASN A 1 91 ? 31.832 42.335 49.821 1.00 47.65 88 ASN A N 1
ATOM 728 C CA . ASN A 1 91 ? 31.240 41.390 48.886 1.00 47.28 88 ASN A CA 1
ATOM 729 C C . ASN A 1 91 ? 32.189 40.251 48.527 1.00 46.05 88 ASN A C 1
ATOM 730 O O . ASN A 1 91 ? 31.762 39.225 48.005 1.00 46.31 88 ASN A O 1
ATOM 735 N N . LEU A 1 92 ? 33.467 40.444 48.830 1.00 44.76 89 LEU A N 1
ATOM 736 C CA . LEU A 1 92 ? 34.506 39.462 48.600 1.00 44.21 89 LEU A CA 1
ATOM 737 C C . LEU A 1 92 ? 34.808 38.699 49.871 1.00 44.20 89 LEU A C 1
ATOM 738 O O . LEU A 1 92 ? 35.599 37.754 49.859 1.00 44.22 89 LEU A O 1
ATOM 743 N N . ASN A 1 93 ? 34.176 39.081 50.982 1.00 44.03 90 ASN A N 1
ATOM 744 C CA . ASN A 1 93 ? 34.586 38.539 52.272 1.00 44.16 90 ASN A CA 1
ATOM 745 C C . ASN A 1 93 ? 35.997 38.986 52.663 1.00 43.93 90 ASN A C 1
ATOM 746 O O . ASN A 1 93 ? 36.657 38.311 53.466 1.00 44.67 90 ASN A O 1
ATOM 751 N N . TRP A 1 94 ? 36.481 40.080 52.076 1.00 43.71 91 TRP A N 1
ATOM 752 C CA . TRP A 1 94 ? 37.826 40.578 52.397 1.00 44.29 91 TRP A CA 1
ATOM 753 C C . TRP A 1 94 ? 37.699 41.529 53.569 1.00 45.11 91 TRP A C 1
ATOM 754 O O . TRP A 1 94 ? 37.595 42.734 53.401 1.00 45.15 91 TRP A O 1
ATOM 765 N N . THR A 1 95 ? 37.697 40.969 54.764 1.00 46.53 92 THR A N 1
ATOM 766 C CA . THR A 1 95 ? 37.598 41.793 55.975 1.00 47.74 92 THR A CA 1
ATOM 767 C C . THR A 1 95 ? 38.969 42.125 56.560 1.00 48.08 92 THR A C 1
ATOM 768 O O . THR A 1 95 ? 39.059 43.026 57.402 1.00 49.00 92 THR A O 1
ATOM 772 N N A THR A 1 96 ? 40.001 41.372 56.150 0.60 48.11 93 THR A N 1
ATOM 773 N N B THR A 1 96 ? 40.005 41.395 56.138 0.40 48.58 93 THR A N 1
ATOM 774 C CA A THR A 1 96 ? 41.417 41.601 56.550 0.60 47.53 93 THR A CA 1
ATOM 775 C CA B THR A 1 96 ? 41.394 41.678 56.545 0.40 48.72 93 THR A CA 1
ATOM 776 C C A THR A 1 96 ? 42.243 42.138 55.369 0.60 47.60 93 THR A C 1
ATOM 777 C C B THR A 1 96 ? 42.216 42.200 55.363 0.40 48.26 93 THR A C 1
ATOM 778 O O A THR A 1 96 ? 41.834 42.009 54.225 0.60 47.36 93 THR A O 1
ATOM 779 O O B THR A 1 96 ? 41.786 42.114 54.216 0.40 48.06 93 THR A O 1
ATOM 786 N N . VAL A 1 97 ? 43.396 42.742 55.657 1.00 47.88 94 VAL A N 1
ATOM 787 C CA . VAL A 1 97 ? 44.265 43.331 54.622 1.00 47.97 94 VAL A CA 1
ATOM 788 C C . VAL A 1 97 ? 44.785 42.228 53.714 1.00 46.70 94 VAL A C 1
ATOM 789 O O . VAL A 1 97 ? 45.440 41.314 54.180 1.00 46.69 94 VAL A O 1
ATOM 793 N N . GLN A 1 98 ? 44.448 42.333 52.433 1.00 45.86 95 GLN A N 1
ATOM 794 C CA . GLN A 1 98 ? 44.881 41.408 51.393 1.00 45.26 95 GLN A CA 1
ATOM 795 C C . GLN A 1 98 ? 46.158 41.917 50.719 1.00 45.07 95 GLN A C 1
ATOM 796 O O . GLN A 1 98 ? 46.178 43.026 50.160 1.00 44.49 95 GLN A O 1
ATOM 802 N N . PRO A 1 99 ? 47.233 41.105 50.754 1.00 44.69 96 PRO A N 1
ATOM 803 C CA . PRO A 1 99 ? 48.434 41.603 50.161 1.00 44.03 96 PRO A CA 1
ATOM 804 C C . PRO A 1 99 ? 48.465 41.202 48.678 1.00 43.40 96 PRO A C 1
ATOM 805 O O . PRO A 1 99 ? 49.361 40.496 48.235 1.00 42.36 96 PRO A O 1
ATOM 809 N N . VAL A 1 100 ? 47.511 41.719 47.913 1.00 42.43 97 VAL A N 1
ATOM 810 C CA . VAL A 1 100 ? 47.369 41.315 46.505 1.00 41.30 97 VAL A CA 1
ATOM 811 C C . VAL A 1 100 ? 48.625 41.496 45.620 1.00 41.09 97 VAL A C 1
ATOM 812 O O . VAL A 1 100 ? 48.981 40.613 44.835 1.00 41.89 97 VAL A O 1
ATOM 816 N N A LYS A 1 101 ? 49.287 42.630 45.767 0.50 40.52 98 LYS A N 1
ATOM 817 N N B LYS A 1 101 ? 49.306 42.637 45.697 0.50 41.03 98 LYS A N 1
ATOM 818 C CA A LYS A 1 101 ? 50.444 42.924 44.936 0.50 39.98 98 LYS A CA 1
ATOM 819 C CA B LYS A 1 101 ? 50.476 42.811 44.809 0.50 40.98 98 LYS A CA 1
ATOM 820 C C A LYS A 1 101 ? 51.612 41.957 45.246 0.50 39.84 98 LYS A C 1
ATOM 821 C C B LYS A 1 101 ? 51.603 41.824 45.185 0.50 40.83 98 LYS A C 1
ATOM 822 O O A LYS A 1 101 ? 52.268 41.444 44.335 0.50 39.66 98 LYS A O 1
ATOM 823 O O B LYS A 1 101 ? 52.231 41.193 44.329 0.50 40.51 98 LYS A O 1
ATOM 834 N N A GLU A 1 102 ? 51.840 41.675 46.523 0.50 39.31 99 GLU A N 1
ATOM 835 N N B GLU A 1 102 ? 51.817 41.675 46.482 0.50 40.44 99 GLU A N 1
ATOM 836 C CA A GLU A 1 102 ? 52.853 40.684 46.892 0.50 38.91 99 GLU A CA 1
ATOM 837 C CA B GLU A 1 102 ? 52.783 40.715 46.999 0.50 40.62 99 GLU A CA 1
ATOM 838 C C A GLU A 1 102 ? 52.499 39.311 46.326 0.50 39.37 99 GLU A C 1
ATOM 839 C C B GLU A 1 102 ? 52.509 39.297 46.486 0.50 40.19 99 GLU A C 1
ATOM 840 O O A GLU A 1 102 ? 53.352 38.645 45.756 0.50 39.71 99 GLU A O 1
ATOM 841 O O B GLU A 1 102 ? 53.426 38.599 46.093 0.50 40.42 99 GLU A O 1
ATOM 852 N N . GLN A 1 103 ? 51.241 38.892 46.474 1.00 39.68 100 GLN A N 1
ATOM 853 C CA . GLN A 1 103 ? 50.831 37.575 46.014 1.00 39.39 100 GLN A CA 1
ATOM 854 C C . GLN A 1 103 ? 51.116 37.414 44.516 1.00 39.75 100 GLN A C 1
ATOM 855 O O . GLN A 1 103 ? 51.743 36.450 44.111 1.00 38.94 100 GLN A O 1
ATOM 861 N N . ILE A 1 104 ? 50.728 38.416 43.734 1.00 39.72 101 ILE A N 1
ATOM 862 C CA . ILE A 1 104 ? 50.880 38.424 42.285 1.00 40.49 101 ILE A CA 1
ATOM 863 C C . ILE A 1 104 ? 52.309 38.418 41.770 1.00 39.64 101 ILE A C 1
ATOM 864 O O . ILE A 1 104 ? 52.672 37.544 41.005 1.00 38.25 101 ILE A O 1
ATOM 869 N N . GLU A 1 105 ? 53.104 39.388 42.219 1.00 39.89 102 GLU A N 1
ATOM 870 C CA . GLU A 1 105 ? 54.508 39.517 41.802 1.00 41.22 102 GLU A CA 1
ATOM 871 C C . GLU A 1 105 ? 55.337 38.358 42.328 1.00 41.21 102 GLU A C 1
ATOM 872 O O . GLU A 1 105 ? 56.123 37.795 41.587 1.00 41.26 102 GLU A O 1
ATOM 878 N N . SER A 1 106 ? 55.124 37.969 43.591 1.00 42.58 103 SER A N 1
ATOM 879 C CA . SER A 1 106 ? 55.827 36.807 44.161 1.00 43.47 103 SER A CA 1
ATOM 880 C C . SER A 1 106 ? 55.438 35.464 43.559 1.00 43.56 103 SER A C 1
ATOM 881 O O . SER A 1 106 ? 56.191 34.495 43.719 1.00 45.31 103 SER A O 1
ATOM 884 N N . ALA A 1 107 ? 54.282 35.377 42.906 1.00 43.63 104 ALA A N 1
ATOM 885 C CA . ALA A 1 107 ? 53.956 34.173 42.137 1.00 43.93 104 ALA A CA 1
ATOM 886 C C . ALA A 1 107 ? 54.292 34.262 40.625 1.00 43.93 104 ALA A C 1
ATOM 887 O O . ALA A 1 107 ? 54.748 33.292 40.034 1.00 43.68 104 ALA A O 1
ATOM 889 N N . LEU A 1 108 ? 54.060 35.418 40.007 1.00 44.49 105 LEU A N 1
ATOM 890 C CA . LEU A 1 108 ? 54.204 35.536 38.547 1.00 45.04 105 LEU A CA 1
ATOM 891 C C . LEU A 1 108 ? 55.491 36.204 38.055 1.00 45.23 105 LEU A C 1
ATOM 892 O O . LEU A 1 108 ? 55.873 36.026 36.903 1.00 44.51 105 LEU A O 1
ATOM 897 N N . GLY A 1 109 ? 56.130 36.995 38.916 1.00 45.15 106 GLY A N 1
ATOM 898 C CA . GLY A 1 109 ? 57.301 37.770 38.511 1.00 44.80 106 GLY A CA 1
ATOM 899 C C . GLY A 1 109 ? 57.004 38.837 37.444 1.00 44.83 106 GLY A C 1
ATOM 900 O O . GLY A 1 109 ? 57.926 39.309 36.783 1.00 44.05 106 GLY A O 1
ATOM 901 N N . ILE A 1 110 ? 55.718 39.207 37.283 1.00 43.89 107 ILE A N 1
ATOM 902 C CA . ILE A 1 110 ? 55.295 40.289 36.385 1.00 42.80 107 ILE A CA 1
ATOM 903 C C . ILE A 1 110 ? 54.780 41.459 37.246 1.00 42.09 107 ILE A C 1
ATOM 904 O O . ILE A 1 110 ? 54.008 41.223 38.176 1.00 40.96 107 ILE A O 1
ATOM 909 N N . PRO A 1 111 ? 55.215 42.719 36.957 1.00 41.69 108 PRO A N 1
ATOM 910 C CA . PRO A 1 111 ? 54.835 43.887 37.803 1.00 40.88 108 PRO A CA 1
ATOM 911 C C . PRO A 1 111 ? 53.341 44.109 37.762 1.00 41.39 108 PRO A C 1
ATOM 912 O O . PRO A 1 111 ? 52.716 43.897 36.721 1.00 40.58 108 PRO A O 1
ATOM 916 N N . PHE A 1 112 ? 52.799 44.525 38.904 1.00 40.07 109 PHE A N 1
ATOM 917 C CA . PHE A 1 112 ? 51.383 44.576 39.120 1.00 40.61 109 PHE A CA 1
ATOM 918 C C . PHE A 1 112 ? 51.059 45.945 39.679 1.00 40.22 109 PHE A C 1
ATOM 919 O O . PHE A 1 112 ? 51.869 46.501 40.422 1.00 40.69 109 PHE A O 1
ATOM 927 N N . ALA A 1 113 ? 49.892 46.483 39.305 1.00 40.49 110 ALA A N 1
ATOM 928 C CA . ALA A 1 113 ? 49.365 47.654 39.953 1.00 39.80 110 ALA A CA 1
ATOM 929 C C . ALA A 1 113 ? 47.877 47.457 40.145 1.00 39.84 110 ALA A C 1
ATOM 930 O O . ALA A 1 113 ? 47.222 46.749 39.386 1.00 38.49 110 ALA A O 1
ATOM 932 N N . LEU A 1 114 ? 47.317 48.115 41.139 1.00 39.28 111 LEU A N 1
ATOM 933 C CA . LEU A 1 114 ? 45.884 48.013 41.276 1.00 41.44 111 LEU A CA 1
ATOM 934 C C . LEU A 1 114 ? 45.197 49.394 41.568 1.00 40.82 111 LEU A C 1
ATOM 935 O O . LEU A 1 114 ? 45.847 50.359 41.955 1.00 41.97 111 LEU A O 1
ATOM 940 N N . ASP A 1 115 ? 43.903 49.466 41.366 1.00 41.51 112 ASP A N 1
ATOM 941 C CA . ASP A 1 115 ? 43.146 50.669 41.691 1.00 43.51 112 ASP A CA 1
ATOM 942 C C . ASP A 1 115 ? 41.706 50.273 41.952 1.00 43.97 112 ASP A C 1
ATOM 943 O O . ASP A 1 115 ? 41.342 49.119 41.744 1.00 43.37 112 ASP A O 1
ATOM 948 N N A ASN A 1 116 ? 40.886 51.246 42.362 0.50 44.08 113 ASN A N 1
ATOM 949 N N B ASN A 1 116 ? 40.883 51.218 42.412 0.50 44.72 113 ASN A N 1
ATOM 950 C CA A ASN A 1 116 ? 39.479 50.989 42.655 0.50 43.59 113 ASN A CA 1
ATOM 951 C CA B ASN A 1 116 ? 39.474 50.914 42.653 0.50 44.91 113 ASN A CA 1
ATOM 952 C C A ASN A 1 116 ? 38.602 50.889 41.398 0.50 44.43 113 ASN A C 1
ATOM 953 C C B ASN A 1 116 ? 38.681 50.754 41.361 0.50 45.16 113 ASN A C 1
ATOM 954 O O A ASN A 1 116 ? 38.911 51.489 40.346 0.50 42.67 113 ASN A O 1
ATOM 955 O O B ASN A 1 116 ? 39.111 51.179 40.268 0.50 43.40 113 ASN A O 1
ATOM 964 N N . ASP A 1 117 ? 37.542 50.089 41.511 1.00 45.28 114 ASP A N 1
ATOM 965 C CA . ASP A 1 117 ? 36.587 49.842 40.412 1.00 47.06 114 ASP A CA 1
ATOM 966 C C . ASP A 1 117 ? 36.277 51.047 39.514 1.00 45.29 114 ASP A C 1
ATOM 967 O O . ASP A 1 117 ? 36.475 51.017 38.262 1.00 44.49 114 ASP A O 1
ATOM 972 N N . ALA A 1 118 ? 35.806 52.103 40.171 1.00 43.25 115 ALA A N 1
ATOM 973 C CA . ALA A 1 118 ? 35.418 53.355 39.501 1.00 42.30 115 ALA A CA 1
ATOM 974 C C . ALA A 1 118 ? 36.552 53.958 38.721 1.00 41.80 115 ALA A C 1
ATOM 975 O O . ALA A 1 118 ? 36.344 54.447 37.611 1.00 43.16 115 ALA A O 1
ATOM 977 N N . ASN A 1 119 ? 37.745 53.976 39.307 1.00 39.95 116 ASN A N 1
ATOM 978 C CA . ASN A 1 119 ? 38.879 54.612 38.663 1.00 40.19 116 ASN A CA 1
ATOM 979 C C . ASN A 1 119 ? 39.255 53.919 37.372 1.00 39.82 116 ASN A C 1
ATOM 980 O O . ASN A 1 119 ? 39.648 54.550 36.396 1.00 39.88 116 ASN A O 1
ATOM 985 N N . VAL A 1 120 ? 39.231 52.598 37.452 1.00 38.85 117 VAL A N 1
ATOM 986 C CA . VAL A 1 120 ? 39.597 51.734 36.378 1.00 40.90 117 VAL A CA 1
ATOM 987 C C . VAL A 1 120 ? 38.516 51.808 35.267 1.00 40.31 117 VAL A C 1
ATOM 988 O O . VAL A 1 120 ? 38.871 51.939 34.079 1.00 40.90 117 VAL A O 1
ATOM 992 N N . ALA A 1 121 ? 37.230 51.776 35.636 1.00 40.33 118 ALA A N 1
ATOM 993 C CA . ALA A 1 121 ? 36.141 52.094 34.663 1.00 41.47 118 ALA A CA 1
ATOM 994 C C . ALA A 1 121 ? 36.376 53.431 33.964 1.00 41.13 118 ALA A C 1
ATOM 995 O O . ALA A 1 121 ? 36.254 53.516 32.734 1.00 42.01 118 ALA A O 1
ATOM 997 N N . ALA A 1 122 ? 36.794 54.452 34.723 1.00 40.63 119 ALA A N 1
ATOM 998 C CA . ALA A 1 122 ? 37.150 55.771 34.129 1.00 38.98 119 ALA A CA 1
ATOM 999 C C . ALA A 1 122 ? 38.261 55.732 33.084 1.00 38.95 119 ALA A C 1
ATOM 1000 O O . ALA A 1 122 ? 38.178 56.408 32.089 1.00 38.62 119 ALA A O 1
ATOM 1002 N N . LEU A 1 123 ? 39.359 55.051 33.423 1.00 38.82 120 LEU A N 1
ATOM 1003 C CA . LEU A 1 123 ? 40.500 54.793 32.518 1.00 38.95 120 LEU A CA 1
ATOM 1004 C C . LEU A 1 123 ? 40.090 54.138 31.231 1.00 38.37 120 LEU A C 1
ATOM 1005 O O . LEU A 1 123 ? 40.508 54.564 30.136 1.00 38.88 120 LEU 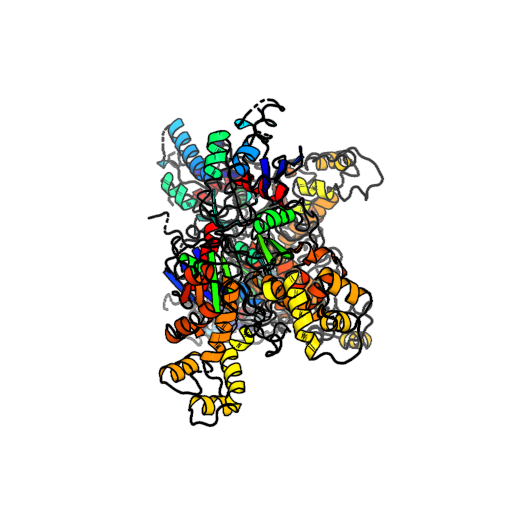A O 1
ATOM 1010 N N . GLY A 1 124 ? 39.258 53.101 31.351 1.00 39.30 121 GLY A N 1
ATOM 1011 C CA . GLY A 1 124 ? 38.629 52.435 30.183 1.00 38.39 121 GLY A CA 1
ATOM 1012 C C . GLY A 1 124 ? 37.838 53.336 29.221 1.00 39.64 121 GLY A C 1
ATOM 1013 O O . GLY A 1 124 ? 38.132 53.411 28.013 1.00 39.85 121 GLY A O 1
ATOM 1014 N N . GLU A 1 125 ? 36.841 54.023 29.753 1.00 39.81 122 GLU A N 1
ATOM 1015 C CA . GLU A 1 125 ? 36.029 54.935 28.949 1.00 40.73 122 GLU A CA 1
ATOM 1016 C C . GLU A 1 125 ? 36.830 56.095 28.415 1.00 39.50 122 GLU A C 1
ATOM 1017 O O . GLU A 1 125 ? 36.529 56.571 27.355 1.00 40.19 122 GLU A O 1
ATOM 1023 N N . ARG A 1 126 ? 37.828 56.578 29.167 1.00 41.11 123 ARG A N 1
ATOM 1024 C CA . ARG A 1 126 ? 38.639 57.663 28.685 1.00 40.93 123 ARG A CA 1
ATOM 1025 C C . ARG A 1 126 ? 39.441 57.162 27.482 1.00 40.86 123 ARG A C 1
ATOM 1026 O O . ARG A 1 126 ? 39.579 57.851 26.459 1.00 41.27 123 ARG A O 1
ATOM 1034 N N . TRP A 1 127 ? 40.008 55.969 27.621 1.00 40.74 124 TRP A N 1
ATOM 1035 C CA . TRP A 1 127 ? 40.921 55.422 26.594 1.00 40.22 124 TRP A CA 1
ATOM 1036 C C . TRP A 1 127 ? 40.152 54.955 25.371 1.00 41.54 124 TRP A C 1
ATOM 1037 O O . TRP A 1 127 ? 40.431 55.395 24.255 1.00 41.29 124 TRP A O 1
ATOM 1048 N N . LYS A 1 128 ? 39.183 54.066 25.595 1.00 41.83 125 LYS A N 1
ATOM 1049 C CA . LYS A 1 128 ? 38.546 53.362 24.516 1.00 42.68 125 LYS A CA 1
ATOM 1050 C C . LYS A 1 128 ? 37.042 53.529 24.356 1.00 42.49 125 LYS A C 1
ATOM 1051 O O . LYS A 1 128 ? 36.472 52.897 23.489 1.00 43.21 125 LYS A O 1
ATOM 1057 N N . GLY A 1 129 ? 36.404 54.338 25.192 1.00 42.67 126 GLY A N 1
ATOM 1058 C CA . GLY A 1 129 ? 34.930 54.508 25.129 1.00 42.30 126 GLY A CA 1
ATOM 1059 C C . GLY A 1 129 ? 34.576 55.969 24.886 1.00 41.64 126 GLY A C 1
ATOM 1060 O O . GLY A 1 129 ? 35.222 56.612 24.067 1.00 40.56 126 GLY A O 1
ATOM 1061 N N . ALA A 1 130 ? 33.599 56.502 25.633 1.00 40.93 127 ALA A N 1
ATOM 1062 C CA . ALA A 1 130 ? 33.104 57.866 25.386 1.00 40.78 127 ALA A CA 1
ATOM 1063 C C . ALA A 1 130 ? 34.165 59.002 25.501 1.00 40.63 127 ALA A C 1
ATOM 1064 O O . ALA A 1 130 ? 33.981 60.084 24.933 1.00 39.51 127 ALA A O 1
ATOM 1066 N N . GLY A 1 131 ? 35.239 58.769 26.275 1.00 41.59 128 GLY A N 1
ATOM 1067 C CA . GLY A 1 131 ? 36.332 59.741 26.408 1.00 40.05 128 GLY A CA 1
ATOM 1068 C C . GLY A 1 131 ? 37.130 59.989 25.118 1.00 40.14 128 GLY A C 1
ATOM 1069 O O . GLY A 1 131 ? 37.805 61.030 24.964 1.00 39.56 128 GLY A O 1
ATOM 1070 N N . GLU A 1 132 ? 37.077 59.039 24.191 1.00 39.88 129 GLU A N 1
ATOM 1071 C CA . GLU A 1 132 ? 37.745 59.189 22.908 1.00 41.20 129 GLU A CA 1
ATOM 1072 C C . GLU A 1 132 ? 39.259 59.476 23.069 1.00 41.05 129 GLU A C 1
ATOM 1073 O O . GLU A 1 132 ? 39.906 60.046 22.186 1.00 40.10 129 GLU A O 1
ATOM 1079 N N . ASN A 1 133 ? 39.801 59.060 24.207 1.00 40.88 130 ASN A N 1
ATOM 1080 C CA . ASN A 1 133 ? 41.224 59.263 24.529 1.00 42.32 130 ASN A CA 1
ATOM 1081 C C . ASN A 1 133 ? 41.671 60.726 24.665 1.00 42.13 130 ASN A C 1
ATOM 1082 O O . ASN A 1 133 ? 42.830 61.086 24.465 1.00 43.16 130 ASN A O 1
ATOM 1087 N N A ASN A 1 134 ? 40.720 61.618 24.954 0.50 42.53 131 ASN A N 1
ATOM 1088 N N B ASN A 1 134 ? 40.732 61.538 25.092 0.50 42.95 131 ASN A N 1
ATOM 1089 C CA A ASN A 1 134 ? 41.024 63.018 25.297 0.60 42.16 131 ASN A CA 1
ATOM 1090 C CA B ASN A 1 134 ? 41.071 62.893 25.459 0.40 43.06 131 ASN A CA 1
ATOM 1091 C C A ASN A 1 134 ? 41.764 63.040 26.675 0.50 42.02 131 ASN A C 1
ATOM 1092 C C B ASN A 1 134 ? 41.816 62.997 26.796 0.50 42.39 131 ASN A C 1
ATOM 1093 O O A ASN A 1 134 ? 41.540 62.162 27.508 0.50 40.82 131 ASN A O 1
ATOM 1094 O O B ASN A 1 134 ? 41.647 62.156 27.682 0.50 41.13 131 ASN A O 1
ATOM 1103 N N . PRO A 1 135 ? 42.718 63.986 26.875 1.00 42.50 132 PRO A N 1
ATOM 1104 C CA . PRO A 1 135 ? 43.423 64.130 28.149 1.00 42.76 132 PRO A CA 1
ATOM 1105 C C . PRO A 1 135 ? 42.578 64.479 29.373 1.00 42.33 132 PRO A C 1
ATOM 1106 O O . PRO A 1 135 ? 43.021 64.269 30.479 1.00 42.07 132 PRO A O 1
ATOM 1110 N N . ASP A 1 136 ? 41.385 65.037 29.181 1.00 42.97 133 ASP A N 1
ATOM 1111 C CA . ASP A 1 136 ? 40.577 65.488 30.298 1.00 41.93 133 ASP A CA 1
ATOM 1112 C C . ASP A 1 136 ? 39.209 64.856 30.202 1.00 41.75 133 ASP A C 1
ATOM 1113 O O . ASP A 1 136 ? 38.383 65.223 29.339 1.00 41.32 133 ASP A O 1
ATOM 1118 N N . VAL A 1 137 ? 38.981 63.852 31.040 1.00 39.88 134 VAL A N 1
ATOM 1119 C CA . VAL A 1 137 ? 37.712 63.105 31.001 1.00 37.70 134 VAL A CA 1
ATOM 1120 C C . VAL A 1 137 ? 37.284 62.816 32.423 1.00 38.76 134 VAL A C 1
ATOM 1121 O O . VAL A 1 137 ? 38.084 62.341 33.232 1.00 38.94 134 VAL A O 1
ATOM 1125 N N . ILE A 1 138 ? 36.015 63.049 32.729 1.00 38.16 135 ILE A N 1
ATOM 1126 C CA . ILE A 1 138 ? 35.482 62.660 34.064 1.00 38.36 135 ILE A CA 1
ATOM 1127 C C . ILE A 1 138 ? 34.413 61.567 33.851 1.00 39.36 135 ILE A C 1
ATOM 1128 O O . ILE A 1 138 ? 33.517 61.733 33.044 1.00 40.11 135 ILE A O 1
ATOM 1133 N N . PHE A 1 139 ? 34.512 60.461 34.569 1.00 39.02 136 PHE A N 1
ATOM 1134 C CA . PHE A 1 139 ? 33.532 59.398 34.413 1.00 40.76 136 PHE A CA 1
ATOM 1135 C C . PHE A 1 139 ? 32.751 59.400 35.687 1.00 41.10 136 PHE A C 1
ATOM 1136 O O . PHE A 1 139 ? 33.326 59.466 36.754 1.00 40.59 136 PHE A O 1
ATOM 1144 N N . ILE A 1 140 ? 31.444 59.294 35.599 1.00 43.11 137 ILE A N 1
ATOM 1145 C CA . ILE A 1 140 ? 30.721 59.044 36.840 1.00 44.08 137 ILE A CA 1
ATOM 1146 C C . ILE A 1 140 ? 29.732 57.908 36.696 1.00 44.18 137 ILE A C 1
ATOM 1147 O O . ILE A 1 140 ? 29.064 57.774 35.668 1.00 40.79 137 ILE A O 1
ATOM 1152 N N . THR A 1 141 ? 29.695 57.057 37.732 1.00 44.03 138 THR A N 1
ATOM 1153 C CA . THR A 1 141 ? 28.983 55.798 37.629 1.00 45.90 138 THR A CA 1
ATOM 1154 C C . THR A 1 141 ? 27.850 55.775 38.643 1.00 45.12 138 THR A C 1
ATOM 1155 O O . THR A 1 141 ? 28.049 56.000 39.826 1.00 44.49 138 THR A O 1
ATOM 1159 N N . LEU A 1 142 ? 26.659 55.555 38.122 1.00 44.59 139 LEU A N 1
ATOM 1160 C CA . LEU A 1 142 ? 25.447 55.616 38.878 1.00 46.29 139 LEU A CA 1
ATOM 1161 C C . LEU A 1 142 ? 24.924 54.182 38.983 1.00 48.14 139 LEU A C 1
ATOM 1162 O O . LEU A 1 142 ? 24.905 53.430 37.993 1.00 48.57 139 LEU A O 1
ATOM 1167 N N . GLY A 1 143 ? 24.503 53.801 40.175 1.00 48.72 140 GLY A N 1
ATOM 1168 C CA . GLY A 1 143 ? 24.137 52.429 40.413 1.00 50.53 140 GLY A CA 1
ATOM 1169 C C . GLY A 1 143 ? 23.770 52.317 41.857 1.00 51.03 140 GLY A C 1
ATOM 1170 O O . GLY A 1 143 ? 23.122 53.196 42.404 1.00 52.36 140 GLY A O 1
ATOM 1171 N N . THR A 1 144 ? 24.192 51.237 42.477 1.00 52.01 141 THR A N 1
ATOM 1172 C CA . THR A 1 144 ? 23.870 50.993 43.884 1.00 53.34 141 THR A CA 1
ATOM 1173 C C . THR A 1 144 ? 24.520 52.088 44.776 1.00 52.21 141 THR A C 1
ATOM 1174 O O . THR A 1 144 ? 23.940 52.537 45.771 1.00 53.69 141 THR A O 1
ATOM 1178 N N . GLY A 1 145 ? 25.707 52.528 44.386 1.00 50.84 142 GLY A N 1
ATOM 1179 C CA . GLY A 1 145 ? 26.277 53.775 44.902 1.00 48.77 142 GLY A CA 1
ATOM 1180 C C . GLY A 1 145 ? 26.616 54.715 43.745 1.00 47.49 142 GLY A C 1
ATOM 1181 O O . GLY A 1 145 ? 26.319 54.418 42.563 1.00 45.96 142 GLY A O 1
ATOM 1182 N N . VAL A 1 146 ? 27.192 55.867 44.078 1.00 45.53 143 VAL A N 1
ATOM 1183 C CA . VAL A 1 146 ? 27.659 56.799 43.049 1.00 44.31 143 VAL A CA 1
ATOM 1184 C C . VAL A 1 146 ? 29.168 56.881 43.263 1.00 44.87 143 VAL A C 1
ATOM 1185 O O . VAL A 1 146 ? 29.638 57.060 44.394 1.00 44.21 143 VAL A O 1
ATOM 1189 N N . GLY A 1 147 ? 29.892 56.735 42.158 1.00 44.37 144 GLY A N 1
ATOM 1190 C CA . GLY A 1 147 ? 31.325 56.486 42.169 1.00 45.13 144 GLY A CA 1
ATOM 1191 C C . GLY A 1 147 ? 31.887 57.241 40.996 1.00 43.65 144 GLY A C 1
ATOM 1192 O O . GLY A 1 147 ? 31.130 57.754 40.180 1.00 43.85 144 GLY A O 1
ATOM 1193 N N . GLY A 1 148 ? 33.192 57.361 40.896 1.00 43.00 145 GLY A N 1
ATOM 1194 C CA . GLY A 1 148 ? 33.693 58.117 39.743 1.00 42.89 145 GLY A CA 1
ATOM 1195 C C . GLY A 1 148 ? 35.191 58.086 39.593 1.00 43.02 145 GLY A C 1
ATOM 1196 O O . GLY A 1 148 ? 35.868 57.570 40.468 1.00 42.91 145 GLY A O 1
ATOM 1197 N N . GLY A 1 149 ? 35.702 58.639 38.486 1.00 41.58 146 GLY A N 1
ATOM 1198 C CA . GLY A 1 149 ? 37.159 58.851 38.357 1.00 40.81 146 GLY A CA 1
ATOM 1199 C C . GLY A 1 149 ? 37.417 60.010 37.417 1.00 40.46 146 GLY A C 1
ATOM 1200 O O . GLY A 1 149 ? 36.637 60.275 36.496 1.00 40.69 146 GLY A O 1
ATOM 1201 N N . ILE A 1 150 ? 38.537 60.670 37.610 1.00 40.07 147 ILE A N 1
ATOM 1202 C CA . ILE A 1 150 ? 38.908 61.853 36.809 1.00 39.37 147 ILE A CA 1
ATOM 1203 C C . ILE A 1 150 ? 40.280 61.694 36.171 1.00 38.80 147 ILE A C 1
ATOM 1204 O O . ILE A 1 150 ? 41.274 61.484 36.878 1.00 39.17 147 ILE A O 1
ATOM 1209 N N . VAL A 1 151 ? 40.332 61.769 34.845 1.00 37.46 148 VAL A N 1
ATOM 1210 C CA . VAL A 1 151 ? 41.592 61.858 34.106 1.00 39.47 148 VAL A CA 1
ATOM 1211 C C . VAL A 1 151 ? 41.800 63.358 33.767 1.00 40.05 148 VAL A C 1
ATOM 1212 O O . VAL A 1 151 ? 40.922 64.005 33.140 1.00 40.32 148 VAL A O 1
ATOM 1216 N N . ALA A 1 152 ? 42.906 63.923 34.235 1.00 38.27 149 ALA A N 1
ATOM 1217 C CA . ALA A 1 152 ? 43.207 65.318 33.924 1.00 39.26 149 ALA A CA 1
ATOM 1218 C C . ALA A 1 152 ? 44.659 65.480 33.490 1.00 40.20 149 ALA A C 1
ATOM 1219 O O . ALA A 1 152 ? 45.584 64.863 34.084 1.00 40.68 149 ALA A O 1
ATOM 1221 N N . ALA A 1 153 ? 44.849 66.306 32.459 1.00 39.36 150 ALA A N 1
ATOM 1222 C CA . ALA A 1 153 ? 46.121 66.462 31.820 1.00 40.73 150 ALA A CA 1
ATOM 1223 C C . ALA A 1 153 ? 46.739 65.094 31.599 1.00 39.91 150 ALA A C 1
ATOM 1224 O O . ALA A 1 153 ? 47.905 64.884 31.944 1.00 39.91 150 ALA A O 1
ATOM 1226 N N . GLY A 1 154 ? 45.922 64.198 31.063 1.00 40.11 151 GLY A N 1
ATOM 1227 C CA . GLY A 1 154 ? 46.285 62.804 30.769 1.00 41.67 151 GLY A CA 1
ATOM 1228 C C . GLY A 1 154 ? 46.558 61.852 31.956 1.00 42.34 151 GLY A C 1
ATOM 1229 O O . GLY A 1 154 ? 46.980 60.747 31.743 1.00 42.65 151 GLY A O 1
ATOM 1230 N N . LYS A 1 155 ? 46.302 62.235 33.209 1.00 42.52 152 LYS A N 1
ATOM 1231 C CA . LYS A 1 155 ? 46.621 61.303 34.310 1.00 42.39 152 LYS A CA 1
ATOM 1232 C C . LYS A 1 155 ? 45.409 61.069 35.196 1.00 42.17 152 LYS A C 1
ATOM 1233 O O . LYS A 1 155 ? 44.658 61.995 35.439 1.00 40.08 152 LYS A O 1
ATOM 1239 N N . LEU A 1 156 ? 45.208 59.844 35.680 1.00 41.87 153 LEU A N 1
ATOM 1240 C CA . LEU A 1 156 ? 44.146 59.614 36.667 1.00 42.22 153 LEU A CA 1
ATOM 1241 C C . LEU A 1 156 ? 44.529 60.354 37.918 1.00 41.85 153 LEU A C 1
ATOM 1242 O O . LEU A 1 156 ? 45.717 60.331 38.301 1.00 42.22 153 LEU A O 1
ATOM 1247 N N . LEU A 1 157 ? 43.545 60.932 38.612 1.00 40.36 154 LEU A N 1
ATOM 1248 C CA . LEU A 1 157 ? 43.875 61.726 39.781 1.00 39.45 154 LEU A CA 1
ATOM 1249 C C . LEU A 1 157 ? 43.568 60.898 41.021 1.00 38.09 154 LEU A C 1
ATOM 1250 O O . LEU A 1 157 ? 42.540 60.156 41.063 1.00 36.44 154 LEU A O 1
ATOM 1255 N N . HIS A 1 158 ? 44.440 61.017 42.010 1.00 37.91 155 HIS A N 1
ATOM 1256 C CA . HIS A 1 158 ? 44.218 60.322 43.292 1.00 39.27 155 HIS A CA 1
ATOM 1257 C C . HIS A 1 158 ? 44.177 61.282 44.479 1.00 38.85 155 HIS A C 1
ATOM 1258 O O . HIS A 1 158 ? 43.632 60.949 45.538 1.00 41.33 155 HIS A O 1
ATOM 1265 N N . GLY A 1 159 ? 44.816 62.432 44.370 1.00 38.06 156 GLY A N 1
ATOM 1266 C CA . GLY A 1 159 ? 44.892 63.321 45.542 1.00 39.74 156 GLY A CA 1
ATOM 1267 C C . GLY A 1 159 ? 45.845 62.757 46.612 1.00 41.78 156 GLY A C 1
ATOM 1268 O O . GLY A 1 159 ? 46.537 61.752 46.384 1.00 41.80 156 GLY A O 1
ATOM 1269 N N . VAL A 1 160 ? 45.943 63.442 47.738 1.00 40.00 157 VAL A N 1
ATOM 1270 C CA . VAL A 1 160 ? 47.011 63.213 48.697 1.00 39.80 157 VAL A CA 1
ATOM 1271 C C . VAL A 1 160 ? 46.664 61.940 49.481 1.00 39.76 157 VAL A C 1
ATOM 1272 O O . VAL A 1 160 ? 47.553 61.205 49.856 1.00 40.24 157 VAL A O 1
ATOM 1276 N N . ALA A 1 161 ? 45.373 61.664 49.697 1.00 39.97 158 ALA A N 1
ATOM 1277 C CA . ALA A 1 161 ? 44.968 60.453 50.390 1.00 40.31 158 ALA A CA 1
ATOM 1278 C C . ALA A 1 161 ? 44.327 59.416 49.477 1.00 39.61 158 ALA A C 1
ATOM 1279 O O . ALA A 1 161 ? 43.799 58.488 49.964 1.00 38.62 158 ALA A O 1
ATOM 1281 N N . GLY A 1 162 ? 44.346 59.595 48.162 1.00 40.14 159 GLY A N 1
ATOM 1282 C CA . GLY A 1 162 ? 43.709 58.653 47.270 1.00 40.19 159 GLY A CA 1
ATOM 1283 C C . GLY A 1 162 ? 42.187 58.712 47.101 1.00 42.06 159 GLY A C 1
ATOM 1284 O O . GLY A 1 162 ? 41.610 57.785 46.546 1.00 41.42 159 GLY A O 1
ATOM 1285 N N A CYS A 1 163 ? 41.605 59.839 47.533 0.50 42.80 160 CYS A N 1
ATOM 1286 N N B CYS A 1 163 ? 41.512 59.755 47.590 0.50 41.87 160 CYS A N 1
ATOM 1287 C CA A CYS A 1 163 ? 40.163 60.110 47.491 0.50 43.68 160 CYS A CA 1
ATOM 1288 C CA B CYS A 1 163 ? 40.060 59.858 47.335 0.50 41.76 160 CYS A CA 1
ATOM 1289 C C A CYS A 1 163 ? 39.632 60.840 46.292 0.50 43.20 160 CYS A C 1
ATOM 1290 C C B CYS A 1 163 ? 39.616 60.909 46.326 0.50 42.22 160 CYS A C 1
ATOM 1291 O O A CYS A 1 163 ? 38.405 60.922 46.106 0.50 43.97 160 CYS A O 1
ATOM 1292 O O B CYS A 1 163 ? 38.424 61.265 46.286 0.50 43.19 160 CYS A O 1
ATOM 1297 N N . ALA A 1 164 ? 40.535 61.356 45.467 1.00 42.18 161 ALA A N 1
ATOM 1298 C CA . ALA A 1 164 ? 40.143 62.131 44.300 1.00 42.08 161 ALA A CA 1
ATOM 1299 C C . ALA A 1 164 ? 39.149 61.288 43.471 1.00 42.55 161 ALA A C 1
ATOM 1300 O O . ALA A 1 164 ? 39.189 60.056 43.482 1.00 40.66 161 ALA A O 1
ATOM 1302 N N . GLY A 1 165 ? 38.228 61.960 42.803 1.00 42.78 162 GLY A N 1
ATOM 1303 C CA . GLY A 1 165 ? 37.272 61.276 41.960 1.00 43.04 162 GLY A CA 1
ATOM 1304 C C . GLY A 1 165 ? 35.985 60.925 42.687 1.00 44.85 162 GLY A C 1
ATOM 1305 O O . GLY A 1 165 ? 35.038 60.555 42.025 1.00 46.26 162 GLY A O 1
ATOM 1306 N N . GLU A 1 166 ? 35.927 61.103 44.027 1.00 45.41 163 GLU A N 1
ATOM 1307 C CA . GLU A 1 166 ? 34.760 60.747 44.863 1.00 46.49 163 GLU A CA 1
ATOM 1308 C C . GLU A 1 166 ? 33.531 61.657 44.702 1.00 46.29 163 GLU A C 1
ATOM 1309 O O . GLU A 1 166 ? 33.037 62.265 45.686 1.00 43.90 163 GLU A O 1
ATOM 1315 N N . VAL A 1 167 ? 33.025 61.717 43.480 1.00 45.05 164 VAL A N 1
ATOM 1316 C CA . VAL A 1 167 ? 31.900 62.583 43.144 1.00 44.60 164 VAL A CA 1
ATOM 1317 C C . VAL A 1 167 ? 30.584 62.309 43.910 1.00 43.19 164 VAL A C 1
ATOM 1318 O O . VAL A 1 167 ? 29.756 63.183 44.095 1.00 41.05 164 VAL A O 1
ATOM 1322 N N . GLY A 1 168 ? 30.393 61.086 44.374 1.00 42.86 165 GLY A N 1
ATOM 1323 C CA . GLY A 1 168 ? 29.131 60.752 44.989 1.00 40.62 165 GLY A CA 1
ATOM 1324 C C . GLY A 1 168 ? 29.001 61.445 46.327 1.00 40.47 165 GLY A C 1
ATOM 1325 O O . GLY A 1 168 ? 27.934 61.456 46.910 1.00 39.37 165 GLY A O 1
ATOM 1326 N N . HIS A 1 169 ? 30.109 61.992 46.827 1.00 40.49 166 HIS A N 1
ATOM 1327 C CA . HIS A 1 169 ? 30.091 62.701 48.122 1.00 41.73 166 HIS A CA 1
ATOM 1328 C C . HIS A 1 169 ? 30.385 64.148 48.035 1.00 40.36 166 HIS A C 1
ATOM 1329 O O . HIS A 1 169 ? 30.897 64.757 48.959 1.00 41.96 166 HIS A O 1
ATOM 1336 N N . VAL A 1 170 ? 30.057 64.698 46.890 1.00 40.68 167 VAL A N 1
ATOM 1337 C CA . VAL A 1 170 ? 29.997 66.125 46.721 1.00 40.21 167 VAL A CA 1
ATOM 1338 C C . VAL A 1 170 ? 28.650 66.521 47.352 1.00 40.14 167 VAL A C 1
ATOM 1339 O O . VAL A 1 170 ? 27.633 65.848 47.116 1.00 39.26 167 VAL A O 1
ATOM 1343 N N . THR A 1 171 ? 28.663 67.575 48.178 1.00 39.73 168 THR A N 1
ATOM 1344 C CA . THR A 1 171 ? 27.459 68.149 48.753 1.00 39.38 168 THR A CA 1
ATOM 1345 C C . THR A 1 171 ? 26.679 68.894 47.682 1.00 40.45 168 THR A C 1
ATOM 1346 O O . THR A 1 171 ? 27.114 69.957 47.228 1.00 39.07 168 THR A O 1
ATOM 1350 N N . VAL A 1 172 ? 25.526 68.323 47.300 1.00 40.47 169 VAL A N 1
ATOM 1351 C CA . VAL A 1 172 ? 24.556 69.005 46.404 1.00 41.15 169 VAL A CA 1
ATOM 1352 C C . VAL A 1 172 ? 23.377 69.752 47.091 1.00 42.34 169 VAL A C 1
ATOM 1353 O O . VAL A 1 172 ? 22.755 70.623 46.482 1.00 42.71 169 VAL A O 1
ATOM 1357 N N . ASP A 1 173 ? 23.094 69.413 48.346 1.00 43.20 170 ASP A N 1
ATOM 1358 C CA . ASP A 1 173 ? 22.066 70.075 49.146 1.00 45.23 170 ASP A CA 1
ATOM 1359 C C . ASP A 1 173 ? 22.521 70.188 50.622 1.00 46.06 170 ASP A C 1
ATOM 1360 O O . ASP A 1 173 ? 22.399 69.233 51.363 1.00 45.28 170 ASP A O 1
ATOM 1365 N N . PRO A 1 174 ? 23.035 71.367 51.055 1.00 47.88 171 PRO A N 1
ATOM 1366 C CA . PRO A 1 174 ? 23.510 71.563 52.437 1.00 49.42 171 PRO A CA 1
ATOM 1367 C C . PRO A 1 174 ? 22.525 71.140 53.531 1.00 50.60 171 PRO A C 1
ATOM 1368 O O . PRO A 1 174 ? 22.916 70.956 54.685 1.00 51.10 171 PRO A O 1
ATOM 1372 N N . ASN A 1 175 ? 21.257 70.973 53.170 1.00 52.48 172 ASN A N 1
ATOM 1373 C CA . ASN A 1 175 ? 20.237 70.597 54.152 1.00 53.13 172 ASN A CA 1
ATOM 1374 C C . ASN A 1 175 ? 19.431 69.346 53.762 1.00 52.76 172 ASN A C 1
ATOM 1375 O O . ASN A 1 175 ? 18.271 69.194 54.150 1.00 53.75 172 ASN A O 1
ATOM 1380 N N . GLY A 1 176 ? 20.080 68.443 53.030 1.00 52.35 173 GLY A N 1
ATOM 1381 C CA . GLY A 1 176 ? 19.438 67.272 52.435 1.00 51.36 173 GLY A CA 1
ATOM 1382 C C . GLY A 1 176 ? 19.453 66.074 53.348 1.00 51.17 173 GLY A C 1
ATOM 1383 O O . GLY A 1 176 ? 19.482 66.232 54.567 1.00 52.21 173 GLY A O 1
ATOM 1384 N N . PHE A 1 177 ? 19.433 64.874 52.772 1.00 50.41 174 PHE A N 1
ATOM 1385 C CA . PHE A 1 177 ? 19.357 63.633 53.560 1.00 49.59 174 PHE A CA 1
ATOM 1386 C C . PHE A 1 177 ? 20.695 63.373 54.208 1.00 48.49 174 PHE A C 1
ATOM 1387 O O . PHE A 1 177 ? 21.694 63.914 53.779 1.00 47.42 174 PHE A O 1
ATOM 1395 N N . ASP A 1 178 ? 20.695 62.527 55.231 1.00 48.10 175 ASP A N 1
ATOM 1396 C CA . ASP A 1 178 ? 21.930 62.037 55.844 1.00 48.00 175 ASP A CA 1
ATOM 1397 C C . ASP A 1 178 ? 22.609 60.992 54.975 1.00 47.11 175 ASP A C 1
ATOM 1398 O O . ASP A 1 178 ? 22.018 59.956 54.646 1.00 47.03 175 ASP A O 1
ATOM 1403 N N . CYS A 1 179 ? 23.865 61.246 54.625 1.00 45.85 176 CYS A N 1
ATOM 1404 C CA . CYS A 1 179 ? 24.624 60.301 53.861 1.00 45.61 176 CYS A CA 1
ATOM 1405 C C . CYS A 1 179 ? 25.343 59.343 54.774 1.00 46.45 176 CYS A C 1
ATOM 1406 O O . CYS A 1 179 ? 25.684 59.681 55.906 1.00 46.06 176 CYS A O 1
ATOM 1409 N N . THR A 1 180 ? 25.574 58.137 54.268 1.00 46.91 177 THR A N 1
ATOM 1410 C CA . THR A 1 180 ? 26.397 57.149 54.942 1.00 48.43 177 THR A CA 1
ATOM 1411 C C . THR A 1 180 ? 27.752 57.674 55.437 1.00 47.34 177 THR A C 1
ATOM 1412 O O . THR A 1 180 ? 28.332 57.133 56.358 1.00 48.38 177 THR A O 1
ATOM 1416 N N A CYS A 1 181 ? 28.279 58.695 54.769 0.50 45.59 178 CYS A N 1
ATOM 1417 N N B CYS A 1 181 ? 28.217 58.748 54.820 0.50 47.93 178 CYS A N 1
ATOM 1418 C CA A CYS A 1 181 ? 29.610 59.191 55.063 0.50 42.94 178 CYS A CA 1
ATOM 1419 C CA B CYS A 1 181 ? 29.545 59.253 55.041 0.50 48.04 178 CYS A CA 1
ATOM 1420 C C A CYS A 1 181 ? 29.642 60.055 56.310 0.50 43.99 178 CYS A C 1
ATOM 1421 C C B CYS A 1 181 ? 29.641 60.228 56.186 0.50 46.60 178 CYS A C 1
ATOM 1422 O O A CYS A 1 181 ? 30.708 60.215 56.892 0.50 44.87 178 CYS A O 1
ATOM 1423 O O B CYS A 1 181 ? 30.731 60.673 56.540 0.50 47.09 178 CYS A O 1
ATOM 1428 N N . GLY A 1 182 ? 28.489 60.596 56.728 1.00 44.77 179 GLY A N 1
ATOM 1429 C CA . GLY A 1 182 ? 28.405 61.389 57.966 1.00 44.25 179 GLY A CA 1
ATOM 1430 C C . GLY A 1 182 ? 27.887 62.800 57.736 1.00 43.47 179 GLY A C 1
ATOM 1431 O O . GLY A 1 182 ? 27.553 63.503 58.678 1.00 42.38 179 GLY A O 1
ATOM 1432 N N . LYS A 1 183 ? 27.798 63.213 56.481 1.00 42.54 180 LYS A N 1
ATOM 1433 C CA . LYS A 1 183 ? 27.308 64.556 56.227 1.00 43.05 180 LYS A CA 1
ATOM 1434 C C . LYS A 1 183 ? 26.007 64.558 55.419 1.00 43.27 180 LYS A C 1
ATOM 1435 O O . LYS A 1 183 ? 25.529 63.516 55.044 1.00 42.33 180 LYS A O 1
ATOM 1441 N N . ARG A 1 184 ? 25.446 65.736 55.170 1.00 44.75 181 ARG A N 1
ATOM 1442 C CA . ARG A 1 184 ? 24.141 65.820 54.529 1.00 46.46 181 ARG A CA 1
ATOM 1443 C C . ARG A 1 184 ? 24.232 66.142 53.051 1.00 46.15 181 ARG A C 1
ATOM 1444 O O . ARG A 1 184 ? 25.135 66.872 52.605 1.00 46.92 181 ARG A O 1
ATOM 1452 N N . GLY A 1 185 ? 23.300 65.590 52.280 1.00 45.22 182 GLY A N 1
ATOM 1453 C CA . GLY A 1 185 ? 23.051 66.116 50.950 1.00 44.25 182 GLY A CA 1
ATOM 1454 C C . GLY A 1 185 ? 24.091 65.749 49.939 1.00 43.18 182 GLY A C 1
ATOM 1455 O O . GLY A 1 185 ? 24.323 66.515 48.995 1.00 43.66 182 GLY A O 1
ATOM 1456 N N . CYS A 1 186 ? 24.728 64.589 50.127 1.00 42.57 183 CYS A N 1
ATOM 1457 C CA . CYS A 1 186 ? 25.667 64.061 49.134 1.00 41.58 183 CYS A CA 1
ATOM 1458 C C . CYS A 1 186 ? 24.917 63.613 47.894 1.00 41.82 183 CYS A C 1
ATOM 1459 O O . CYS A 1 186 ? 23.805 63.132 48.006 1.00 41.15 183 CYS A O 1
ATOM 1462 N N . LEU A 1 187 ? 25.532 63.782 46.722 1.00 41.33 184 LEU A N 1
ATOM 1463 C CA . LEU A 1 187 ? 24.927 63.381 45.466 1.00 41.11 184 LEU A CA 1
ATOM 1464 C C . LEU A 1 187 ? 24.407 61.920 45.485 1.00 42.39 184 LEU A C 1
ATOM 1465 O O . LEU A 1 187 ? 23.315 61.644 44.947 1.00 43.80 184 LEU A O 1
ATOM 1470 N N . GLU A 1 188 ? 25.183 61.005 46.100 1.00 42.72 185 GLU A N 1
ATOM 1471 C CA . GLU A 1 188 ? 24.833 59.586 46.239 1.00 43.76 185 GLU A CA 1
ATOM 1472 C C . GLU A 1 188 ? 23.462 59.416 46.872 1.00 43.03 185 GLU A C 1
ATOM 1473 O O . GLU A 1 188 ? 22.773 58.433 46.693 1.00 40.73 185 GLU A O 1
ATOM 1479 N N . THR A 1 189 ? 23.114 60.402 47.661 1.00 43.71 186 THR A N 1
ATOM 1480 C CA . THR A 1 189 ? 21.916 60.391 48.458 1.00 44.24 186 THR A CA 1
ATOM 1481 C C . THR A 1 189 ? 20.642 60.633 47.583 1.00 45.25 186 THR A C 1
ATOM 1482 O O . THR A 1 189 ? 19.497 60.404 48.019 1.00 44.96 186 THR A O 1
ATOM 1486 N N . VAL A 1 190 ? 20.842 61.150 46.368 1.00 45.94 187 VAL A N 1
ATOM 1487 C CA . VAL A 1 190 ? 19.721 61.456 45.495 1.00 46.90 187 VAL A CA 1
ATOM 1488 C C . VAL A 1 190 ? 19.777 60.824 44.120 1.00 47.81 187 VAL A C 1
ATOM 1489 O O . VAL A 1 190 ? 18.806 60.920 43.381 1.00 48.98 187 VAL A O 1
ATOM 1493 N N . SER A 1 191 ? 20.877 60.181 43.761 1.00 49.12 188 SER A N 1
ATOM 1494 C CA . SER A 1 191 ? 21.103 59.849 42.361 1.00 49.44 188 SER A CA 1
ATOM 1495 C C . SER A 1 191 ? 21.590 58.423 42.194 1.00 51.29 188 SER A C 1
ATOM 1496 O O . SER A 1 191 ? 21.811 57.955 41.079 1.00 51.14 188 SER A O 1
ATOM 1499 N N . SER A 1 192 ? 21.774 57.734 43.317 1.00 52.64 189 SER A N 1
ATOM 1500 C CA . SER A 1 192 ? 21.970 56.298 43.268 1.00 52.94 189 SER A CA 1
ATOM 1501 C C . SER A 1 192 ? 20.590 55.641 43.102 1.00 54.16 189 SER A C 1
ATOM 1502 O O . SER A 1 192 ? 19.548 56.262 43.398 1.00 55.00 189 SER A O 1
ATOM 1505 N N . ALA A 1 193 ? 20.558 54.397 42.613 1.00 55.26 190 ALA A N 1
ATOM 1506 C CA . ALA A 1 193 ? 19.282 53.642 42.533 1.00 54.92 190 ALA A CA 1
ATOM 1507 C C . ALA A 1 193 ? 18.476 53.844 43.810 1.00 54.73 190 ALA A C 1
ATOM 1508 O O . ALA A 1 193 ? 17.264 54.091 43.790 1.00 55.41 190 ALA A O 1
ATOM 1510 N N . THR A 1 194 ? 19.164 53.768 44.939 1.00 53.74 191 THR A N 1
ATOM 1511 C CA . THR A 1 194 ? 18.532 53.980 46.236 1.00 52.00 191 THR A CA 1
ATOM 1512 C C . THR A 1 194 ? 18.153 55.463 46.486 1.00 51.32 191 THR A C 1
ATOM 1513 O O . THR A 1 194 ? 17.079 55.760 47.039 1.00 50.84 191 THR A O 1
ATOM 1517 N N . GLY A 1 195 ? 19.014 56.381 46.045 1.00 49.73 192 GLY A N 1
ATOM 1518 C CA . GLY A 1 195 ? 18.758 57.814 46.167 1.00 48.36 192 GLY A CA 1
ATOM 1519 C C . GLY A 1 195 ? 17.536 58.327 45.429 1.00 46.87 192 GLY A C 1
ATOM 1520 O O . GLY A 1 195 ? 16.751 59.115 45.968 1.00 46.31 192 GLY A O 1
ATOM 1521 N N . VAL A 1 196 ? 17.385 57.881 44.187 1.00 45.82 193 VAL A N 1
ATOM 1522 C CA . VAL A 1 196 ? 16.176 58.166 43.371 1.00 44.13 193 VAL A CA 1
ATOM 1523 C C . VAL A 1 196 ? 14.883 57.804 44.080 1.00 44.27 193 VAL A C 1
ATOM 1524 O O . VAL A 1 196 ? 13.995 58.632 44.250 1.00 43.82 193 VAL A O 1
ATOM 1528 N N . VAL A 1 197 ? 14.809 56.564 44.525 1.00 44.41 194 VAL A N 1
ATOM 1529 C CA . VAL A 1 197 ? 13.693 56.124 45.302 1.00 45.49 194 VAL A CA 1
ATOM 1530 C C . VAL A 1 197 ? 13.482 56.974 46.557 1.00 45.47 194 VAL A C 1
ATOM 1531 O O . VAL A 1 197 ? 12.352 57.286 46.885 1.00 45.35 194 VAL A O 1
ATOM 1535 N N A ARG A 1 198 ? 14.582 57.346 47.227 0.60 45.94 195 ARG A N 1
ATOM 1536 N N B ARG A 1 198 ? 14.577 57.357 47.214 0.40 45.92 195 ARG A N 1
ATOM 1537 C CA A ARG A 1 198 ? 14.583 58.233 48.420 0.60 46.06 195 ARG A CA 1
ATOM 1538 C CA B ARG A 1 198 ? 14.563 58.228 48.402 0.40 46.13 195 ARG A CA 1
ATOM 1539 C C A ARG A 1 198 ? 13.840 59.563 48.128 0.60 45.52 195 ARG A C 1
ATOM 1540 C C B ARG A 1 198 ? 13.832 59.557 48.124 0.40 45.59 195 ARG A C 1
ATOM 1541 O O A ARG A 1 198 ? 12.954 60.010 48.882 0.60 45.99 195 ARG A O 1
ATOM 1542 O O B ARG A 1 198 ? 12.964 60.006 48.894 0.40 45.92 195 ARG A O 1
ATOM 1557 N N . VAL A 1 199 ? 14.201 60.172 47.008 1.00 45.22 196 VAL A N 1
ATOM 1558 C CA . VAL A 1 199 ? 13.586 61.397 46.521 1.00 44.21 196 VAL A CA 1
ATOM 1559 C C . VAL A 1 199 ? 12.100 61.230 46.203 1.00 44.85 196 VAL A C 1
ATOM 1560 O O . VAL A 1 199 ? 11.297 62.074 46.612 1.00 45.70 196 VAL A O 1
ATOM 1564 N N . ALA A 1 200 ? 11.745 60.158 45.480 1.00 45.36 197 ALA A N 1
ATOM 1565 C CA . ALA A 1 200 ? 10.327 59.807 45.215 1.00 46.89 197 ALA A CA 1
ATOM 1566 C C . ALA A 1 200 ? 9.523 59.716 46.494 1.00 47.58 197 ALA A C 1
ATOM 1567 O O . ALA A 1 200 ? 8.597 60.476 46.688 1.00 47.54 197 ALA A O 1
ATOM 1569 N N . ARG A 1 201 ? 9.899 58.801 47.380 1.00 50.30 198 ARG A N 1
ATOM 1570 C CA . ARG A 1 201 ? 9.220 58.650 48.689 1.00 52.02 198 ARG A CA 1
ATOM 1571 C C . ARG A 1 201 ? 9.193 59.876 49.596 1.00 53.10 198 ARG A C 1
ATOM 1572 O O . ARG A 1 201 ? 8.520 59.854 50.628 1.00 53.80 198 ARG A O 1
ATOM 1580 N N A HIS A 1 202 ? 9.929 60.926 49.240 0.50 53.84 199 HIS A N 1
ATOM 1581 N N B HIS A 1 202 ? 9.966 60.903 49.246 0.50 54.07 199 HIS A N 1
ATOM 1582 C CA A HIS A 1 202 ? 9.943 62.152 50.039 0.50 54.35 199 HIS A CA 1
ATOM 1583 C CA B HIS A 1 202 ? 10.010 62.158 49.996 0.50 54.81 199 HIS A CA 1
ATOM 1584 C C A HIS A 1 202 ? 9.166 63.326 49.418 0.50 54.83 199 HIS A C 1
ATOM 1585 C C B HIS A 1 202 ? 9.004 63.180 49.440 0.50 55.06 199 HIS A C 1
ATOM 1586 O O A HIS A 1 202 ? 8.805 64.274 50.117 0.50 54.97 199 HIS A O 1
ATOM 1587 O O B HIS A 1 202 ? 8.321 63.870 50.201 0.50 54.96 199 HIS A O 1
ATOM 1600 N N . LEU A 1 203 ? 8.911 63.250 48.114 1.00 55.29 200 LEU A N 1
ATOM 1601 C CA . LEU A 1 203 ? 8.028 64.202 47.425 1.00 55.99 200 LEU A CA 1
ATOM 1602 C C . LEU A 1 203 ? 6.599 63.714 47.246 1.00 56.79 200 LEU A C 1
ATOM 1603 O O . LEU A 1 203 ? 5.699 64.523 47.027 1.00 56.09 200 LEU A O 1
ATOM 1608 N N . SER A 1 204 ? 6.377 62.405 47.303 1.00 58.57 201 SER A N 1
ATOM 1609 C CA . SER A 1 204 ? 5.032 61.885 47.014 1.00 60.29 201 SER A CA 1
ATOM 1610 C C . SER A 1 204 ? 4.013 62.523 47.942 1.00 61.34 201 SER A C 1
ATOM 1611 O O . SER A 1 204 ? 2.945 62.960 47.511 1.00 61.10 201 SER A O 1
ATOM 1614 N N . GLU A 1 205 ? 4.402 62.629 49.207 1.00 63.11 202 GLU A N 1
ATOM 1615 C CA . GLU A 1 205 ? 3.537 63.100 50.297 1.00 65.08 202 GLU A CA 1
ATOM 1616 C C . GLU A 1 205 ? 2.934 64.499 50.087 1.00 65.36 202 GLU A C 1
ATOM 1617 O O . GLU A 1 205 ? 1.875 64.802 50.639 1.00 65.32 202 GLU A O 1
ATOM 1623 N N A GLU A 1 206 ? 3.611 65.327 49.289 0.50 65.46 203 GLU A N 1
ATOM 1624 N N B GLU A 1 206 ? 3.608 65.339 49.300 0.50 65.53 203 GLU A N 1
ATOM 1625 C CA A GLU A 1 206 ? 3.133 66.677 48.974 0.50 65.54 203 GLU A CA 1
ATOM 1626 C CA B GLU A 1 206 ? 3.096 66.685 48.993 0.50 65.69 203 GLU A CA 1
ATOM 1627 C C A GLU A 1 206 ? 2.316 66.703 47.677 0.50 65.57 203 GLU A C 1
ATOM 1628 C C B GLU A 1 206 ? 2.391 66.782 47.625 0.50 65.65 203 GLU A C 1
ATOM 1629 O O A GLU A 1 206 ? 1.393 67.515 47.526 0.50 65.47 203 GLU A O 1
ATOM 1630 O O B GLU A 1 206 ? 1.603 67.706 47.385 0.50 65.52 203 GLU A O 1
ATOM 1641 N N . PHE A 1 207 ? 2.671 65.818 46.749 1.00 65.60 204 PHE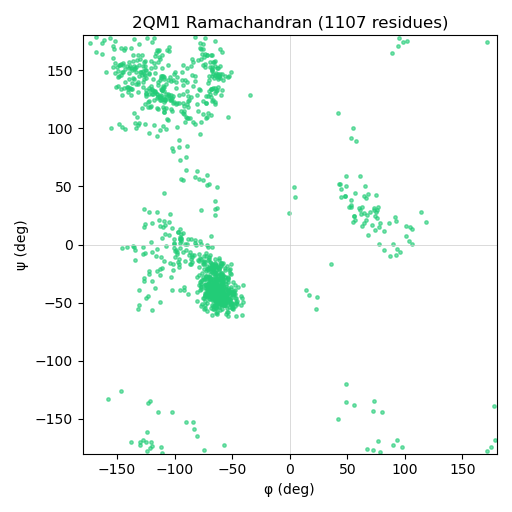 A N 1
ATOM 1642 C CA . PHE A 1 207 ? 1.963 65.671 45.480 1.00 65.53 204 PHE A CA 1
ATOM 1643 C C . PHE A 1 207 ? 0.564 65.115 45.724 1.00 66.41 204 PHE A C 1
ATOM 1644 O O . PHE A 1 207 ? 0.361 64.286 46.613 1.00 66.44 204 PHE A O 1
ATOM 1652 N N . ALA A 1 208 ? -0.398 65.570 44.929 1.00 67.37 205 ALA A N 1
ATOM 1653 C CA . ALA A 1 208 ? -1.795 65.211 45.157 1.00 68.30 205 ALA A CA 1
ATOM 1654 C C . ALA A 1 208 ? -2.432 64.549 43.939 1.00 68.69 205 ALA A C 1
ATOM 1655 O O . ALA A 1 208 ? -3.142 63.536 44.075 1.00 68.73 205 ALA A O 1
ATOM 1657 N N . GLY A 1 209 ? -2.170 65.132 42.762 1.00 68.80 206 GLY A N 1
ATOM 1658 C CA . GLY A 1 209 ? -2.761 64.692 41.501 1.00 68.45 206 GLY A CA 1
ATOM 1659 C C . GLY A 1 209 ? -2.498 63.234 41.168 1.00 68.31 206 GLY A C 1
ATOM 1660 O O . GLY A 1 209 ? -1.938 62.466 41.964 1.00 68.53 206 GLY A O 1
ATOM 1661 N N . ASP A 1 210 ? -2.885 62.834 39.974 1.00 67.92 207 ASP A N 1
ATOM 1662 C CA . ASP A 1 210 ? -2.756 61.433 39.667 1.00 67.49 207 ASP A CA 1
ATOM 1663 C C . ASP A 1 210 ? -1.461 61.042 38.982 1.00 66.21 207 ASP A C 1
ATOM 1664 O O . ASP A 1 210 ? -1.011 61.661 38.010 1.00 66.18 207 ASP A O 1
ATOM 1669 N N . SER A 1 211 ? -0.848 60.027 39.572 1.00 64.67 208 SER A N 1
ATOM 1670 C CA . SER A 1 211 ? 0.279 59.342 39.001 1.00 63.24 208 SER A CA 1
ATOM 1671 C C . SER A 1 211 ? 0.274 57.897 39.500 1.00 62.30 208 SER A C 1
ATOM 1672 O O . SER A 1 211 ? 0.047 57.638 40.687 1.00 62.04 208 SER A O 1
ATOM 1675 N N . GLU A 1 212 ? 0.517 56.970 38.579 1.00 61.25 209 GLU A N 1
ATOM 1676 C CA . GLU A 1 212 ? 0.734 55.559 38.902 1.00 60.53 209 GLU A CA 1
ATOM 1677 C C . GLU A 1 212 ? 1.928 55.364 39.852 1.00 59.40 209 GLU A C 1
ATOM 1678 O O . GLU A 1 212 ? 1.923 54.437 40.667 1.00 58.65 209 GLU A O 1
ATOM 1684 N N . LEU A 1 213 ? 2.944 56.228 39.742 1.00 58.04 210 LEU A N 1
ATOM 1685 C CA . LEU A 1 213 ? 4.086 56.185 40.677 1.00 57.46 210 LEU A CA 1
ATOM 1686 C C . LEU A 1 213 ? 3.633 56.420 42.112 1.00 56.70 210 LEU A C 1
ATOM 1687 O O . LEU A 1 213 ? 4.026 55.685 43.005 1.00 56.27 210 LEU A O 1
ATOM 1692 N N . LYS A 1 214 ? 2.826 57.454 42.320 1.00 56.54 211 LYS A N 1
ATOM 1693 C CA . LYS A 1 214 ? 2.411 57.847 43.648 1.00 57.25 211 LYS A CA 1
ATOM 1694 C C . LYS A 1 214 ? 1.482 56.807 44.286 1.00 58.65 211 LYS A C 1
ATOM 1695 O O . LYS A 1 214 ? 1.638 56.486 45.470 1.00 58.50 211 LYS A O 1
ATOM 1701 N N . GLN A 1 215 ? 0.542 56.276 43.497 1.00 59.93 212 GLN A N 1
ATOM 1702 C CA . GLN A 1 215 ? -0.374 55.230 43.965 1.00 62.03 212 GLN A CA 1
ATOM 1703 C C . GLN A 1 215 ? 0.366 53.949 44.373 1.00 62.06 212 GLN A C 1
ATOM 1704 O O . GLN A 1 215 ? -0.012 53.302 45.349 1.00 62.07 212 GLN A O 1
ATOM 1710 N N . ALA A 1 216 ? 1.414 53.602 43.628 1.00 62.37 213 ALA A N 1
ATOM 1711 C CA . ALA A 1 216 ? 2.227 52.418 43.923 1.00 63.08 213 ALA A CA 1
ATOM 1712 C C . ALA A 1 216 ? 2.999 52.540 45.244 1.00 63.47 213 ALA A C 1
ATOM 1713 O O . ALA A 1 216 ? 2.972 51.624 46.067 1.00 63.31 213 ALA A O 1
ATOM 1715 N N . ILE A 1 217 ? 3.686 53.670 45.427 1.00 63.97 214 ILE A N 1
ATOM 1716 C CA . ILE A 1 217 ? 4.265 54.063 46.726 1.00 64.07 214 ILE A CA 1
ATOM 1717 C C . ILE A 1 217 ? 3.200 53.967 47.834 1.00 64.71 214 ILE A C 1
ATOM 1718 O O . ILE A 1 217 ? 3.417 53.347 48.882 1.00 64.44 214 ILE A O 1
ATOM 1723 N N . ASP A 1 218 ? 2.043 54.563 47.577 1.00 65.51 215 ASP A N 1
ATOM 1724 C CA . ASP A 1 218 ? 0.954 54.566 48.542 1.00 66.46 215 ASP A CA 1
ATOM 1725 C C . ASP A 1 218 ? 0.138 53.271 48.616 1.00 66.92 215 ASP A C 1
ATOM 1726 O O . ASP A 1 218 ? -0.708 53.121 49.505 1.00 67.37 215 ASP A O 1
ATOM 1731 N N . ASP A 1 219 ? 0.375 52.341 47.693 1.00 67.36 216 ASP A N 1
ATOM 1732 C CA . ASP A 1 219 ? -0.132 50.980 47.855 1.00 68.07 216 ASP A CA 1
ATOM 1733 C C . ASP A 1 219 ? 0.778 50.242 48.830 1.00 67.34 216 ASP A C 1
ATOM 1734 O O . ASP A 1 219 ? 0.314 49.411 49.613 1.00 67.29 216 ASP A O 1
ATOM 1739 N N . GLY A 1 220 ? 2.072 50.559 48.782 1.00 66.48 217 GLY A N 1
ATOM 1740 C CA . GLY A 1 220 ? 3.063 49.930 49.656 1.00 65.47 217 GLY A CA 1
ATOM 1741 C C . GLY A 1 220 ? 4.030 49.046 48.898 1.00 65.10 217 GLY A C 1
ATOM 1742 O O . GLY A 1 220 ? 4.827 48.316 49.504 1.00 64.93 217 GLY A O 1
ATOM 1743 N N A GLN A 1 221 ? 3.958 49.138 47.572 0.50 64.71 218 GLN A N 1
ATOM 1744 N N B GLN A 1 221 ? 3.957 49.100 47.566 0.50 64.87 218 GLN A N 1
ATOM 1745 C CA A GLN A 1 221 ? 4.844 48.451 46.645 0.50 64.21 218 GLN A CA 1
ATOM 1746 C CA B GLN A 1 221 ? 4.844 48.324 46.702 0.50 64.53 218 GLN A CA 1
ATOM 1747 C C A GLN A 1 221 ? 6.296 48.868 46.869 0.50 64.31 218 GLN A C 1
ATOM 1748 C C B GLN A 1 221 ? 6.270 48.860 46.774 0.50 64.50 218 GLN A C 1
ATOM 1749 O O A GLN A 1 221 ? 6.554 50.001 47.294 0.50 64.57 218 GLN A O 1
ATOM 1750 O O B GLN A 1 221 ? 6.478 50.058 47.003 0.50 64.78 218 GLN A O 1
ATOM 1761 N N . ASP A 1 222 ? 7.235 47.958 46.593 1.00 64.11 219 ASP A N 1
ATOM 1762 C CA . ASP A 1 222 ? 8.658 48.277 46.667 1.00 63.67 219 ASP A CA 1
ATOM 1763 C C . ASP A 1 222 ? 9.171 48.866 45.340 1.00 63.15 219 ASP A C 1
ATOM 1764 O O . ASP A 1 222 ? 9.708 48.156 44.470 1.00 63.26 219 ASP A O 1
ATOM 1769 N N . VAL A 1 223 ? 9.014 50.179 45.213 1.00 61.37 220 VAL A N 1
ATOM 1770 C CA . VAL A 1 223 ? 9.345 50.902 44.001 1.00 59.73 220 VAL A CA 1
ATOM 1771 C C . VAL A 1 223 ? 10.851 50.965 43.795 1.00 58.49 220 VAL A C 1
ATOM 1772 O O . VAL A 1 223 ? 11.609 51.156 44.759 1.00 58.49 220 VAL A O 1
ATOM 1776 N N . SER A 1 224 ? 11.272 50.778 42.541 1.00 56.97 221 SER A N 1
ATOM 1777 C CA . SER A 1 224 ? 12.666 50.958 42.138 1.00 55.32 221 SER A CA 1
ATOM 1778 C C . SER A 1 224 ? 12.886 52.184 41.226 1.00 55.21 221 SER A C 1
ATOM 1779 O O . SER A 1 224 ? 11.940 52.912 40.895 1.00 54.60 221 SER A O 1
ATOM 1782 N N . SER A 1 225 ? 14.145 52.363 40.827 1.00 54.11 222 SER A N 1
ATOM 1783 C CA . SER A 1 225 ? 14.657 53.520 40.111 1.00 54.27 222 SER A CA 1
ATOM 1784 C C . SER A 1 225 ? 14.403 53.365 38.617 1.00 53.71 222 SER A C 1
ATOM 1785 O O . SER A 1 225 ? 14.083 54.325 37.921 1.00 53.75 222 SER A O 1
ATOM 1788 N N A LYS A 1 226 ? 14.563 52.144 38.123 0.50 53.70 223 LYS A N 1
ATOM 1789 N N B LYS A 1 226 ? 14.568 52.146 38.131 0.50 53.54 223 LYS A N 1
ATOM 1790 C CA A LYS A 1 226 ? 14.116 51.800 36.777 0.50 53.79 223 LYS A CA 1
ATOM 1791 C CA B LYS A 1 226 ? 14.122 51.776 36.800 0.50 53.57 223 LYS A CA 1
ATOM 1792 C C A LYS A 1 226 ? 12.585 52.000 36.685 0.50 53.24 223 LYS A C 1
ATOM 1793 C C B LYS A 1 226 ? 12.594 51.995 36.692 0.50 53.08 223 LYS A C 1
ATOM 1794 O O A LYS A 1 226 ? 12.059 52.349 35.627 0.50 53.37 223 LYS A O 1
ATOM 1795 O O B LYS A 1 226 ? 12.081 52.357 35.632 0.50 53.24 223 LYS A O 1
ATOM 1806 N N . ASP A 1 227 ? 11.887 51.804 37.807 1.00 52.48 224 ASP A N 1
ATOM 1807 C CA . ASP A 1 227 ? 10.438 52.036 37.884 1.00 51.57 224 ASP A CA 1
ATOM 1808 C C . ASP A 1 227 ? 10.070 53.510 37.832 1.00 50.44 224 ASP A C 1
ATOM 1809 O O . ASP A 1 227 ? 9.114 53.901 37.157 1.00 49.20 224 ASP A O 1
ATOM 1814 N N . VAL A 1 228 ? 10.808 54.314 38.596 1.00 49.61 225 VAL A N 1
ATOM 1815 C CA . VAL A 1 228 ? 10.619 55.757 38.585 1.00 48.92 225 VAL A CA 1
ATOM 1816 C C . VAL A 1 228 ? 10.927 56.264 37.187 1.00 48.44 225 VAL A C 1
ATOM 1817 O O . VAL A 1 228 ? 10.113 56.975 36.577 1.00 48.81 225 VAL A O 1
ATOM 1821 N N . PHE A 1 229 ? 12.046 55.843 36.641 1.00 47.20 226 PHE A N 1
ATOM 1822 C CA . PHE A 1 229 ? 12.364 56.277 35.280 1.00 47.75 226 PHE A CA 1
ATOM 1823 C C . PHE A 1 229 ? 11.349 55.848 34.217 1.00 47.76 226 PHE A C 1
ATOM 1824 O O . PHE A 1 229 ? 11.037 56.612 33.304 1.00 48.33 226 PHE A O 1
ATOM 1832 N N A GLU A 1 230 ? 10.866 54.610 34.371 0.50 47.86 227 GLU A N 1
ATOM 1833 N N B GLU A 1 230 ? 10.791 54.660 34.360 0.50 48.35 227 GLU A N 1
ATOM 1834 C CA A GLU A 1 230 ? 9.784 53.989 33.579 0.50 47.50 227 GLU A CA 1
ATOM 1835 C CA B GLU A 1 230 ? 9.848 54.183 33.357 0.50 48.39 227 GLU A CA 1
ATOM 1836 C C A GLU A 1 230 ? 8.557 54.882 33.461 0.50 47.51 227 GLU A C 1
ATOM 1837 C C B GLU A 1 230 ? 8.464 54.852 33.427 0.50 48.08 227 GLU A C 1
ATOM 1838 O O A GLU A 1 230 ? 8.096 55.212 32.352 0.50 47.02 227 GLU A O 1
ATOM 1839 O O B GLU A 1 230 ? 7.819 55.043 32.382 0.50 47.69 227 GLU A O 1
ATOM 1850 N N . PHE A 1 231 ? 8.036 55.250 34.631 1.00 46.92 228 PHE A N 1
ATOM 1851 C CA . PHE A 1 231 ? 6.817 56.023 34.768 1.00 47.10 228 PHE A CA 1
ATOM 1852 C C . PHE A 1 231 ? 6.916 57.409 34.184 1.00 46.75 228 PHE A C 1
ATOM 1853 O O . PHE A 1 231 ? 5.953 57.895 33.591 1.00 46.59 228 PHE A O 1
ATOM 1861 N N . ALA A 1 232 ? 8.074 58.045 34.348 1.00 46.95 229 ALA A N 1
ATOM 1862 C CA . ALA A 1 232 ? 8.322 59.360 33.772 1.00 47.23 229 ALA A CA 1
ATOM 1863 C C . ALA A 1 232 ? 8.390 59.261 32.243 1.00 47.80 229 ALA A C 1
ATOM 1864 O O . ALA A 1 232 ? 7.883 60.136 31.538 1.00 46.54 229 ALA A O 1
ATOM 1866 N N A GLU A 1 233 ? 9.025 58.198 31.756 0.50 48.37 230 GLU A N 1
ATOM 1867 N N B GLU A 1 233 ? 9.028 58.180 31.779 0.50 48.44 230 GLU A N 1
ATOM 1868 C CA A GLU A 1 233 ? 9.144 57.939 30.326 0.50 49.21 230 GLU A CA 1
ATOM 1869 C CA B GLU A 1 233 ? 9.154 57.779 30.371 0.50 49.29 230 GLU A CA 1
ATOM 1870 C C A GLU A 1 233 ? 7.744 57.814 29.688 0.50 48.93 230 GLU A C 1
ATOM 1871 C C B GLU A 1 233 ? 7.770 57.785 29.711 0.50 49.00 230 GLU A C 1
ATOM 1872 O O A GLU A 1 233 ? 7.537 58.255 28.563 0.50 48.59 230 GLU A O 1
ATOM 1873 O O B GLU A 1 233 ? 7.597 58.293 28.608 0.50 48.64 230 GLU A O 1
ATOM 1884 N N . LYS A 1 234 ? 6.781 57.260 30.429 1.00 49.35 231 LYS A N 1
ATOM 1885 C CA . LYS A 1 234 ? 5.404 57.162 29.956 1.00 49.20 231 LYS A CA 1
ATOM 1886 C C . LYS A 1 234 ? 4.607 58.457 30.132 1.00 48.83 231 LYS A C 1
ATOM 1887 O O . LYS A 1 234 ? 3.454 58.525 29.731 1.00 48.52 231 LYS A O 1
ATOM 1893 N N . GLY A 1 235 ? 5.183 59.467 30.768 1.00 47.70 232 GLY A N 1
ATOM 1894 C CA . GLY A 1 235 ? 4.467 60.721 30.912 1.00 46.72 232 GLY A CA 1
ATOM 1895 C C . GLY A 1 235 ? 3.904 60.937 32.299 1.00 46.57 232 GLY A C 1
ATOM 1896 O O . GLY A 1 235 ? 3.258 61.953 32.551 1.00 45.77 232 GLY A O 1
ATOM 1897 N N . ASP A 1 236 ? 4.170 60.006 33.213 1.00 46.61 233 ASP A N 1
ATOM 1898 C CA . ASP A 1 236 ? 3.721 60.162 34.602 1.00 47.27 233 ASP A CA 1
ATOM 1899 C C . ASP A 1 236 ? 4.214 61.528 35.172 1.00 47.32 233 ASP A C 1
ATOM 1900 O O . ASP A 1 236 ? 5.416 61.741 35.379 1.00 45.92 233 ASP A O 1
ATOM 1905 N N . HIS A 1 237 ? 3.270 62.449 35.383 1.00 47.36 234 HIS A N 1
ATOM 1906 C CA . HIS A 1 237 ? 3.589 63.827 35.839 1.00 47.85 234 HIS A CA 1
ATOM 1907 C C . HIS A 1 237 ? 4.425 63.948 37.134 1.00 47.06 234 HIS A C 1
ATOM 1908 O O . HIS A 1 237 ? 5.342 64.783 37.220 1.00 46.80 234 HIS A O 1
ATOM 1915 N N . PHE A 1 238 ? 4.093 63.152 38.145 1.00 46.46 235 PHE A N 1
ATOM 1916 C CA . PHE A 1 238 ? 4.863 63.156 39.389 1.00 46.30 235 PHE A CA 1
ATOM 1917 C C . PHE A 1 238 ? 6.254 62.540 39.182 1.00 45.31 235 PHE A C 1
ATOM 1918 O O . PHE A 1 238 ? 7.265 63.081 39.646 1.00 45.28 235 PHE A O 1
ATOM 1926 N N . ALA A 1 239 ? 6.309 61.422 38.469 1.00 45.09 236 ALA A N 1
ATOM 1927 C CA . ALA A 1 239 ? 7.583 60.751 38.200 1.00 45.21 236 ALA A CA 1
ATOM 1928 C C . ALA A 1 239 ? 8.571 61.649 37.461 1.00 45.14 236 ALA A C 1
ATOM 1929 O O . ALA A 1 239 ? 9.780 61.558 37.711 1.00 45.38 236 ALA A O 1
ATOM 1931 N N . LEU A 1 240 ? 8.059 62.491 36.545 1.00 44.75 237 LEU A N 1
ATOM 1932 C CA . LEU A 1 240 ? 8.896 63.482 35.823 1.00 44.48 237 LEU A CA 1
ATOM 1933 C C . LEU A 1 240 ? 9.457 64.523 36.795 1.00 44.48 237 LEU A C 1
ATOM 1934 O O . LEU A 1 240 ? 10.559 65.025 36.614 1.00 44.51 237 LEU A O 1
ATOM 1947 N N . VAL A 1 242 ? 10.173 63.923 40.009 1.00 43.04 239 VAL A N 1
ATOM 1948 C CA . VAL A 1 242 ? 11.244 63.195 40.703 1.00 41.64 239 VAL A CA 1
ATOM 1949 C C . VAL A 1 242 ? 12.503 63.076 39.850 1.00 41.25 239 VAL A C 1
ATOM 1950 O O . VAL A 1 242 ? 13.611 63.299 40.337 1.00 39.03 239 VAL A O 1
ATOM 1954 N N . VAL A 1 243 ? 12.323 62.723 38.575 1.00 41.00 240 VAL A N 1
ATOM 1955 C CA . VAL A 1 243 ? 13.441 62.789 37.642 1.00 40.77 240 VAL A CA 1
ATOM 1956 C C . VAL A 1 243 ? 14.031 64.199 37.544 1.00 41.44 240 VAL A C 1
ATOM 1957 O O . VAL A 1 243 ? 15.265 64.358 37.574 1.00 42.98 240 VAL A O 1
ATOM 1961 N N . ASP A 1 244 ? 13.166 65.213 37.411 1.00 41.47 241 ASP A N 1
ATOM 1962 C CA . ASP A 1 244 ? 13.625 66.625 37.342 1.00 41.74 241 ASP A CA 1
ATOM 1963 C C . ASP A 1 244 ? 14.550 66.913 38.533 1.00 40.98 241 ASP A C 1
ATOM 1964 O O . ASP A 1 244 ? 15.669 67.452 38.392 1.00 39.94 241 ASP A O 1
ATOM 1969 N N . ARG A 1 245 ? 14.093 66.494 39.704 1.00 40.50 242 ARG A N 1
ATOM 1970 C CA . ARG A 1 245 ? 14.825 66.710 40.927 1.00 41.76 242 ARG A CA 1
ATOM 1971 C C . ARG A 1 245 ? 16.201 66.057 40.918 1.00 41.02 242 ARG A C 1
ATOM 1972 O O . ARG A 1 245 ? 17.215 66.731 41.157 1.00 42.33 242 ARG A O 1
ATOM 1980 N N . VAL A 1 246 ? 16.231 64.747 40.676 1.00 41.23 243 VAL A N 1
ATOM 1981 C CA . VAL A 1 246 ? 17.471 63.982 40.550 1.00 41.05 243 VAL A CA 1
ATOM 1982 C C . VAL A 1 246 ? 18.406 64.635 39.493 1.00 41.74 243 VAL A C 1
ATOM 1983 O O . VAL A 1 246 ? 19.635 64.681 39.644 1.00 42.46 243 VAL A O 1
ATOM 1987 N N . CYS A 1 247 ? 17.827 65.130 38.404 1.00 41.16 244 CYS A N 1
ATOM 1988 C CA . CYS A 1 247 ? 18.658 65.704 37.350 1.00 41.34 244 CYS A CA 1
ATOM 1989 C C . CYS A 1 247 ? 19.189 67.081 37.669 1.00 40.90 244 CYS A C 1
ATOM 1990 O O . CYS A 1 247 ? 20.298 67.436 37.230 1.00 41.48 244 CYS A O 1
ATOM 1993 N N . PHE A 1 248 ? 18.407 67.818 38.457 1.00 40.81 245 PHE A N 1
ATOM 1994 C CA . PHE A 1 248 ? 18.796 69.113 38.976 1.00 40.71 245 PHE A CA 1
ATOM 1995 C C . PHE A 1 248 ? 20.092 68.872 39.748 1.00 39.80 245 PHE A C 1
ATOM 1996 O O . PHE A 1 248 ? 21.100 69.487 39.435 1.00 40.04 245 PHE A O 1
ATOM 2004 N N . TYR A 1 249 ? 20.085 67.902 40.670 1.00 39.46 246 TYR A N 1
ATOM 2005 C CA . TYR A 1 249 ? 21.287 67.623 41.508 1.00 39.60 246 TYR A CA 1
ATOM 2006 C C . TYR A 1 249 ? 22.471 67.103 40.736 1.00 39.43 246 TYR A C 1
ATOM 2007 O O . TYR A 1 249 ? 23.607 67.525 40.994 1.00 38.60 246 TYR A O 1
ATOM 2016 N N . LEU A 1 250 ? 22.203 66.186 39.806 1.00 38.13 247 LEU A N 1
ATOM 2017 C CA . LEU A 1 250 ? 23.213 65.737 38.881 1.00 38.58 247 LEU A CA 1
ATOM 2018 C C . LEU A 1 250 ? 23.781 66.879 37.995 1.00 39.12 247 LEU A C 1
ATOM 2019 O O . LEU A 1 250 ? 25.002 66.889 37.733 1.00 39.77 247 LEU A O 1
ATOM 2024 N N . GLY A 1 251 ? 22.902 67.783 37.503 1.00 38.64 248 GLY A N 1
ATOM 2025 C CA . GLY A 1 251 ? 23.320 69.017 36.761 1.00 37.85 248 GLY A CA 1
ATOM 2026 C C . GLY A 1 251 ? 24.309 69.908 37.499 1.00 38.02 248 GLY A C 1
ATOM 2027 O O . GLY A 1 251 ? 25.349 70.341 36.950 1.00 36.99 248 GLY A O 1
ATOM 2028 N N . LEU A 1 252 ? 23.985 70.133 38.761 1.00 37.81 249 LEU A N 1
ATOM 2029 C CA . LEU A 1 252 ? 24.739 70.948 39.670 1.00 38.75 249 LEU A CA 1
ATOM 2030 C C . LEU A 1 252 ? 26.106 70.376 39.913 1.00 38.35 249 LEU A C 1
ATOM 2031 O O . LEU A 1 252 ? 27.133 71.096 39.779 1.00 39.39 249 LEU A O 1
ATOM 2036 N N . ALA A 1 253 ? 26.136 69.103 40.267 1.00 38.87 250 ALA A N 1
ATOM 2037 C CA . ALA A 1 253 ? 27.384 68.415 40.555 1.00 38.87 250 ALA A CA 1
ATOM 2038 C C . ALA A 1 253 ? 28.261 68.343 39.296 1.00 39.13 250 ALA A C 1
ATOM 2039 O O . ALA A 1 253 ? 29.432 68.716 39.327 1.00 36.80 250 ALA A O 1
ATOM 2041 N N . THR A 1 254 ? 27.695 67.916 38.181 1.00 38.33 251 THR A N 1
ATOM 2042 C CA . THR A 1 254 ? 28.547 67.804 37.012 1.00 38.52 251 THR A CA 1
ATOM 2043 C C . THR A 1 254 ? 28.901 69.186 36.521 1.00 38.18 251 THR A C 1
ATOM 2044 O O . THR A 1 254 ? 30.035 69.386 36.116 1.00 38.92 251 THR A O 1
ATOM 2048 N N . GLY A 1 255 ? 27.935 70.126 36.601 1.00 38.44 252 GLY A N 1
ATOM 2049 C CA . GLY A 1 255 ? 28.136 71.520 36.249 1.00 37.96 252 GLY A CA 1
ATOM 2050 C C . GLY A 1 255 ? 29.367 72.082 36.958 1.00 38.84 252 GLY A C 1
ATOM 2051 O O . GLY A 1 255 ? 30.195 72.681 36.346 1.00 36.30 252 GLY A O 1
ATOM 2052 N N . ASN A 1 256 ? 29.449 71.891 38.266 1.00 37.89 253 ASN A N 1
ATOM 2053 C CA . ASN A 1 256 ? 30.560 72.410 39.031 1.00 39.47 253 ASN A CA 1
ATOM 2054 C C . ASN A 1 256 ? 31.871 71.702 38.731 1.00 40.36 253 ASN A C 1
ATOM 2055 O O . ASN A 1 256 ? 32.920 72.333 38.834 1.00 38.45 253 ASN A O 1
ATOM 2060 N N . LEU A 1 257 ? 31.816 70.406 38.355 1.00 39.67 254 LEU A N 1
ATOM 2061 C CA . LEU A 1 257 ? 32.994 69.730 37.848 1.00 40.45 254 LEU A CA 1
ATOM 2062 C C . LEU A 1 257 ? 33.473 70.370 36.539 1.00 39.69 254 LEU A C 1
ATOM 2063 O O . LEU A 1 257 ? 34.675 70.515 36.296 1.00 39.66 254 LEU A O 1
ATOM 2068 N N . GLY A 1 258 ? 32.505 70.701 35.702 1.00 38.91 255 GLY A N 1
ATOM 2069 C CA . GLY A 1 258 ? 32.706 71.464 34.479 1.00 37.17 255 GLY A CA 1
ATOM 2070 C C . GLY A 1 258 ? 33.335 72.787 34.836 1.00 37.05 255 GLY A C 1
ATOM 2071 O O . GLY A 1 258 ? 34.344 73.155 34.268 1.00 33.75 255 GLY A O 1
ATOM 2072 N N . ASN A 1 259 ? 32.787 73.496 35.816 1.00 34.63 256 ASN A N 1
ATOM 2073 C CA . ASN A 1 259 ? 33.383 74.817 36.103 1.00 36.17 256 ASN A CA 1
ATOM 2074 C C . ASN A 1 259 ? 34.828 74.758 36.648 1.00 36.13 256 ASN A C 1
ATOM 2075 O O . ASN A 1 259 ? 35.614 75.703 36.459 1.00 34.76 256 ASN A O 1
ATOM 2080 N N A THR A 1 260 ? 35.190 73.656 37.317 0.50 36.81 257 THR A N 1
ATOM 2081 N N B THR A 1 260 ? 35.158 73.629 37.275 0.50 35.56 257 THR A N 1
ATOM 2082 C CA A THR A 1 260 ? 36.522 73.578 37.980 0.50 36.75 257 THR A CA 1
ATOM 2083 C CA B THR A 1 260 ? 36.422 73.508 38.002 0.50 34.52 257 THR A CA 1
ATOM 2084 C C A THR A 1 260 ? 37.583 72.837 37.154 0.50 36.71 257 THR A C 1
ATOM 2085 C C B THR A 1 260 ? 37.534 72.869 37.145 0.50 35.36 257 THR A C 1
ATOM 2086 O O A THR A 1 260 ? 38.776 73.080 37.348 0.50 36.57 257 THR A O 1
ATOM 2087 O O B THR A 1 260 ? 38.706 73.206 37.315 0.50 35.30 257 THR A O 1
ATOM 2094 N N . LEU A 1 261 ? 37.149 71.952 36.248 1.00 36.25 258 LEU A N 1
ATOM 2095 C CA . LEU A 1 261 ? 38.068 71.050 35.514 1.00 35.83 258 LEU A CA 1
ATOM 2096 C C . LEU A 1 261 ? 37.954 71.146 34.027 1.00 36.72 258 LEU A C 1
ATOM 2097 O O . LEU A 1 261 ? 38.890 70.742 33.285 1.00 35.67 258 LEU A O 1
ATOM 2102 N N . ASN A 1 262 ? 36.803 71.677 33.572 1.00 36.97 259 ASN A N 1
ATOM 2103 C CA . ASN A 1 262 ? 36.572 71.870 32.134 1.00 36.94 259 ASN A CA 1
ATOM 2104 C C . ASN A 1 262 ? 37.017 70.655 31.281 1.00 36.99 259 ASN A C 1
ATOM 2105 O O . ASN A 1 262 ? 37.777 70.845 30.330 1.00 37.81 259 ASN A O 1
ATOM 2110 N N . PRO A 1 263 ? 36.554 69.397 31.610 1.00 37.59 260 PRO A N 1
ATOM 2111 C CA . PRO A 1 263 ? 37.003 68.243 30.787 1.00 37.66 260 PRO A CA 1
ATOM 2112 C C . PRO A 1 263 ? 36.444 68.292 29.357 1.00 39.18 260 PRO A C 1
ATOM 2113 O O . PRO A 1 263 ? 35.457 68.998 29.098 1.00 38.03 260 PRO A O 1
ATOM 2117 N N . ASP A 1 264 ? 37.013 67.538 28.423 1.00 41.67 261 ASP A N 1
ATOM 2118 C CA . ASP A 1 264 ? 36.313 67.469 27.128 1.00 42.15 261 ASP A CA 1
ATOM 2119 C C . ASP A 1 264 ? 34.919 66.822 27.279 1.00 42.45 261 ASP A C 1
ATOM 2120 O O . ASP A 1 264 ? 34.012 67.181 26.542 1.00 40.69 261 ASP A O 1
ATOM 2125 N N . SER A 1 265 ? 34.764 65.911 28.263 1.00 41.20 262 SER A N 1
ATOM 2126 C CA . SER A 1 265 ? 33.502 65.229 28.517 1.00 40.86 262 SER A CA 1
ATOM 2127 C C . SER A 1 265 ? 33.292 64.799 29.942 1.00 39.43 262 SER A C 1
ATOM 2128 O O . SER A 1 265 ? 34.227 64.501 30.671 1.00 40.27 262 SER A O 1
ATOM 2131 N N . VAL A 1 266 ? 32.052 64.818 30.353 1.00 39.36 263 VAL A N 1
ATOM 2132 C CA . VAL A 1 266 ? 31.632 64.129 31.569 1.00 38.61 263 VAL A CA 1
ATOM 2133 C C . VAL A 1 266 ? 30.830 62.919 31.102 1.00 39.99 263 VAL A C 1
ATOM 2134 O O . VAL A 1 266 ? 29.810 63.053 30.398 1.00 37.54 263 VAL A O 1
ATOM 2138 N N . VAL A 1 267 ? 31.348 61.730 31.445 1.00 39.38 264 VAL A N 1
ATOM 2139 C CA . VAL A 1 267 ? 30.775 60.478 30.949 1.00 40.16 264 VAL A CA 1
ATOM 2140 C C . VAL A 1 267 ? 29.973 59.857 32.080 1.00 41.25 264 VAL A C 1
ATOM 2141 O O . VAL A 1 267 ? 30.450 59.720 33.221 1.00 40.02 264 VAL A O 1
ATOM 2145 N N . ILE A 1 268 ? 28.733 59.516 31.757 1.00 42.01 265 ILE A N 1
ATOM 2146 C CA . ILE A 1 268 ? 27.823 58.954 32.727 1.00 43.56 265 ILE A CA 1
ATOM 2147 C C . ILE A 1 268 ? 27.487 57.484 32.439 1.00 43.69 265 ILE A C 1
ATOM 2148 O O . ILE A 1 268 ? 27.016 57.120 31.349 1.00 41.18 265 ILE A O 1
ATOM 2153 N N . GLY A 1 269 ? 27.741 56.652 33.451 1.00 44.68 266 GLY A N 1
ATOM 2154 C CA . GLY A 1 269 ? 27.632 55.223 33.315 1.00 45.85 266 GLY A CA 1
ATOM 2155 C C . GLY A 1 269 ? 26.977 54.575 34.505 1.00 47.39 266 GLY A C 1
ATOM 2156 O O . GLY A 1 269 ? 26.421 55.235 35.394 1.00 46.44 266 GLY A O 1
ATOM 2157 N N . GLY A 1 270 ? 27.041 53.255 34.518 1.00 48.71 267 GLY A N 1
ATOM 2158 C CA . GLY A 1 270 ? 26.422 52.503 35.598 1.00 50.89 267 GLY A CA 1
ATOM 2159 C C . GLY A 1 270 ? 24.988 52.170 35.268 1.00 52.12 267 GLY A C 1
ATOM 2160 O O . GLY A 1 270 ? 24.525 52.392 34.131 1.00 51.66 267 GLY A O 1
ATOM 2161 N N . GLY A 1 271 ? 24.299 51.621 36.276 1.00 53.27 268 GLY A N 1
ATOM 2162 C CA . GLY A 1 271 ? 22.939 51.119 36.146 1.00 54.32 268 GLY A CA 1
ATOM 2163 C C . GLY A 1 271 ? 21.874 52.171 35.873 1.00 54.62 268 GLY A C 1
ATOM 2164 O O . GLY A 1 271 ? 21.135 52.078 34.882 1.00 55.04 268 GLY A O 1
ATOM 2165 N N . VAL A 1 272 ? 21.780 53.182 36.723 1.00 53.69 269 VAL A N 1
ATOM 2166 C CA . VAL A 1 272 ? 20.824 54.247 36.420 1.00 52.80 269 VAL A CA 1
ATOM 2167 C C . VAL A 1 272 ? 20.966 54.846 34.985 1.00 52.62 269 VAL A C 1
ATOM 2168 O O . VAL A 1 272 ? 19.993 55.382 34.437 1.00 53.40 269 VAL A O 1
ATOM 2172 N N . SER A 1 273 ? 22.151 54.759 34.372 1.00 51.41 270 SER A N 1
ATOM 2173 C CA . SER A 1 273 ? 22.346 55.351 33.041 1.00 51.16 270 SER A CA 1
ATOM 2174 C C . SER A 1 273 ? 21.613 54.565 31.939 1.00 50.57 270 SER A C 1
ATOM 2175 O O . SER A 1 273 ? 21.672 54.930 30.758 1.00 50.38 270 SER A O 1
ATOM 2178 N N . ALA A 1 274 ? 20.926 53.484 32.328 1.00 50.48 271 ALA A N 1
ATOM 2179 C CA . ALA A 1 274 ? 20.231 52.618 31.366 1.00 49.84 271 ALA A CA 1
ATOM 2180 C C . ALA A 1 274 ? 19.099 53.352 30.681 1.00 49.19 271 ALA A C 1
ATOM 2181 O O . ALA A 1 274 ? 18.745 53.034 29.540 1.00 49.35 271 ALA A O 1
ATOM 2183 N N . ALA A 1 275 ? 18.548 54.348 31.374 1.00 48.08 272 ALA A N 1
ATOM 2184 C CA . ALA A 1 275 ? 17.535 55.218 30.803 1.00 46.64 272 ALA A CA 1
ATOM 2185 C C . ALA A 1 275 ? 18.030 55.968 29.571 1.00 45.74 272 ALA A C 1
ATOM 2186 O O . ALA A 1 275 ? 17.216 56.458 28.792 1.00 45.79 272 ALA A O 1
ATOM 2188 N N . GLY A 1 276 ? 19.354 56.053 29.383 1.00 44.13 273 GLY A N 1
ATOM 2189 C CA . GLY A 1 276 ? 19.885 56.523 28.101 1.00 42.26 273 GLY A CA 1
ATOM 2190 C C . GLY A 1 276 ? 19.720 58.010 27.867 1.00 42.32 273 GLY A C 1
ATOM 2191 O O . GLY A 1 276 ? 19.993 58.820 28.772 1.00 40.73 273 GLY A O 1
ATOM 2192 N N . GLU A 1 277 ? 19.270 58.379 26.665 1.00 42.72 274 GLU A N 1
ATOM 2193 C CA . GLU A 1 277 ? 19.038 59.820 26.343 1.00 43.08 274 GLU A CA 1
ATOM 2194 C C . GLU A 1 277 ? 18.038 60.496 27.268 1.00 42.62 274 GLU A C 1
ATOM 2195 O O . GLU A 1 277 ? 18.141 61.690 27.551 1.00 43.00 274 GLU A O 1
ATOM 2201 N N . PHE A 1 278 ? 17.037 59.748 27.711 1.00 41.71 275 PHE A N 1
ATOM 2202 C CA . PHE A 1 278 ? 16.051 60.335 28.603 1.00 40.01 275 PHE A CA 1
ATOM 2203 C C . PHE A 1 278 ? 16.767 60.962 29.846 1.00 40.25 275 PHE A C 1
ATOM 2204 O O . PHE A 1 278 ? 16.440 62.082 30.284 1.00 39.27 275 PHE A O 1
ATOM 2212 N N A LEU A 1 279 ? 17.720 60.221 30.399 0.50 39.96 276 LEU A N 1
ATOM 2213 N N B LEU A 1 279 ? 17.731 60.244 30.415 0.50 39.41 276 LEU A N 1
ATOM 2214 C CA A LEU A 1 279 ? 18.573 60.715 31.466 0.50 40.18 276 LEU A CA 1
ATOM 2215 C CA B LEU A 1 279 ? 18.542 60.812 31.489 0.50 39.34 276 LEU A CA 1
ATOM 2216 C C A LEU A 1 279 ? 19.516 61.823 30.983 0.50 39.91 276 LEU A C 1
ATOM 2217 C C B LEU A 1 279 ? 19.550 61.852 31.001 0.50 39.46 276 LEU A C 1
ATOM 2218 O O A LEU A 1 279 ? 19.483 62.957 31.502 0.50 39.82 276 LEU A O 1
ATOM 2219 O O B LEU A 1 279 ? 19.599 62.973 31.541 0.50 39.28 276 LEU A O 1
ATOM 2228 N N . ARG A 1 280 ? 20.351 61.481 30.000 1.00 39.02 277 ARG A N 1
ATOM 2229 C CA . ARG A 1 280 ? 21.435 62.351 29.555 1.00 38.93 277 ARG A CA 1
ATOM 2230 C C . ARG A 1 280 ? 20.928 63.760 29.276 1.00 38.27 277 ARG A C 1
ATOM 2231 O O . ARG A 1 280 ? 21.546 64.748 29.654 1.00 36.39 277 ARG A O 1
ATOM 2239 N N . SER A 1 281 ? 19.803 63.845 28.592 1.00 38.07 278 SER A N 1
ATOM 2240 C CA . SER A 1 281 ? 19.363 65.154 28.153 1.00 39.59 278 SER A CA 1
ATOM 2241 C C . SER A 1 281 ? 18.885 66.071 29.290 1.00 39.44 278 SER A C 1
ATOM 2242 O O . SER A 1 281 ? 19.043 67.302 29.249 1.00 38.58 278 SER A O 1
ATOM 2245 N N . ARG A 1 282 ? 18.273 65.471 30.295 1.00 39.28 279 ARG A N 1
ATOM 2246 C CA . ARG A 1 282 ? 17.869 66.242 31.477 1.00 39.64 279 ARG A CA 1
ATOM 2247 C C . ARG A 1 282 ? 19.116 66.632 32.258 1.00 39.43 279 ARG A C 1
ATOM 2248 O O . ARG A 1 282 ? 19.237 67.753 32.782 1.00 39.22 279 ARG A O 1
ATOM 2256 N N . VAL A 1 283 ? 20.093 65.740 32.317 1.00 38.32 280 VAL A N 1
ATOM 2257 C CA . VAL A 1 283 ? 21.271 66.118 33.064 1.00 38.33 280 VAL A CA 1
ATOM 2258 C C . VAL A 1 283 ? 21.938 67.303 32.348 1.00 38.99 280 VAL A C 1
ATOM 2259 O O . VAL A 1 283 ? 22.356 68.242 32.993 1.00 39.35 280 VAL A O 1
ATOM 2263 N N . GLU A 1 284 ? 22.054 67.220 31.018 1.00 38.52 281 GLU A N 1
ATOM 2264 C CA . GLU A 1 284 ? 22.677 68.278 30.223 1.00 39.01 281 GLU A CA 1
ATOM 2265 C C . GLU A 1 284 ? 21.967 69.628 30.383 1.00 38.14 281 GLU A C 1
ATOM 2266 O O . GLU A 1 284 ? 22.611 70.647 30.482 1.00 36.20 281 GLU A O 1
ATOM 2272 N N . LYS A 1 285 ? 20.635 69.634 30.416 1.00 38.01 282 LYS A N 1
ATOM 2273 C CA . LYS A 1 285 ? 19.908 70.874 30.673 1.00 39.82 282 LYS A CA 1
ATOM 2274 C C . LYS A 1 285 ? 20.357 71.589 31.972 1.00 39.28 282 LYS A C 1
ATOM 2275 O O . LYS A 1 285 ? 20.624 72.772 31.964 1.00 38.94 282 LYS A O 1
ATOM 2281 N N . TYR A 1 286 ? 20.433 70.881 33.088 1.00 38.83 283 TYR A N 1
ATOM 2282 C CA . TYR A 1 286 ? 20.909 71.533 34.343 1.00 38.46 283 TYR A CA 1
ATOM 2283 C C . TYR A 1 286 ? 22.418 71.819 34.337 1.00 37.53 283 TYR A C 1
ATOM 2284 O O . TYR A 1 286 ? 22.881 72.800 34.889 1.00 37.66 283 TYR A O 1
ATOM 2293 N N . PHE A 1 287 ? 23.182 70.938 33.718 1.00 37.34 284 PHE A N 1
ATOM 2294 C CA . PHE A 1 287 ? 24.600 71.220 33.486 1.00 37.91 284 PHE A CA 1
ATOM 2295 C C . PHE A 1 287 ? 24.861 72.602 32.806 1.00 37.31 284 PHE A C 1
ATOM 2296 O O . PHE A 1 287 ? 25.766 73.323 33.194 1.00 38.39 284 PHE A O 1
ATOM 2304 N N . GLN A 1 288 ? 24.048 72.931 31.801 1.00 37.89 285 GLN A N 1
ATOM 2305 C CA . GLN A 1 288 ? 24.018 74.189 31.065 1.00 37.37 285 GLN A CA 1
ATOM 2306 C C . GLN A 1 288 ? 23.578 75.361 31.951 1.00 37.45 285 GLN A C 1
ATOM 2307 O O . GLN A 1 288 ? 24.130 76.476 31.880 1.00 35.37 285 GLN A O 1
ATOM 2313 N N . GLU A 1 289 ? 22.566 75.121 32.793 1.00 37.74 286 GLU A N 1
ATOM 2314 C CA . GLU A 1 289 ? 22.181 76.148 33.749 1.00 37.52 286 GLU A CA 1
ATOM 2315 C C . GLU A 1 289 ? 23.327 76.440 34.679 1.00 36.05 286 GLU A C 1
ATOM 2316 O O . GLU A 1 289 ? 23.509 77.582 35.060 1.00 35.80 286 GLU A O 1
ATOM 2322 N N . PHE A 1 290 ? 24.073 75.413 35.098 1.00 36.52 287 PHE A N 1
ATOM 2323 C CA . PHE A 1 290 ? 25.103 75.627 36.137 1.00 36.35 287 PHE A CA 1
ATOM 2324 C C . PHE A 1 290 ? 26.556 75.840 35.693 1.00 36.74 287 PHE A C 1
ATOM 2325 O O . PHE A 1 290 ? 27.472 75.890 36.526 1.00 36.66 287 PHE A O 1
ATOM 2333 N N . THR A 1 291 ? 26.784 76.045 34.392 1.00 37.90 288 THR A N 1
ATOM 2334 C CA . THR A 1 291 ? 28.110 76.316 33.911 1.00 34.95 288 THR A CA 1
ATOM 2335 C C . THR A 1 291 ? 28.163 77.709 33.280 1.00 36.70 288 THR A C 1
ATOM 2336 O O . THR A 1 291 ? 27.197 78.190 32.753 1.00 35.28 288 THR A O 1
ATOM 2340 N N . PHE A 1 292 ? 29.330 78.332 33.291 1.00 35.67 289 PHE A N 1
ATOM 2341 C CA . PHE A 1 292 ? 29.424 79.583 32.621 1.00 37.59 289 PHE A CA 1
ATOM 2342 C C . PHE A 1 292 ? 29.678 79.305 31.117 1.00 37.28 289 PHE A C 1
ATOM 2343 O O . PHE A 1 292 ? 30.148 78.233 30.760 1.00 36.70 289 PHE A O 1
ATOM 2351 N N . PRO A 1 293 ? 29.346 80.269 30.234 1.00 36.86 290 PRO A N 1
ATOM 2352 C CA . PRO A 1 293 ? 29.312 79.884 28.825 1.00 36.75 290 PRO A CA 1
ATOM 2353 C C . PRO A 1 293 ? 30.535 79.113 28.248 1.00 35.66 290 PRO A C 1
ATOM 2354 O O . PRO A 1 293 ? 30.369 78.205 27.436 1.00 35.66 290 PRO A O 1
ATOM 2358 N N . GLN A 1 294 ? 31.747 79.518 28.598 1.00 36.14 291 GLN A N 1
ATOM 2359 C CA . GLN A 1 294 ? 32.927 78.960 27.926 1.00 36.12 291 GLN A CA 1
ATOM 2360 C C . GLN A 1 294 ? 33.021 77.459 28.230 1.00 35.56 291 GLN A C 1
ATOM 2361 O O . GLN A 1 294 ? 33.506 76.674 27.409 1.00 33.35 291 GLN A O 1
ATOM 2367 N N . VAL A 1 295 ? 32.583 77.076 29.427 1.00 34.48 292 VAL A N 1
ATOM 2368 C CA . VAL A 1 295 ? 32.524 75.653 29.811 1.00 35.79 292 VAL A CA 1
ATOM 2369 C C . VAL A 1 295 ? 31.261 74.955 29.242 1.00 36.22 292 VAL A C 1
ATOM 2370 O O . VAL A 1 295 ? 31.346 73.838 28.680 1.00 36.81 292 VAL A O 1
ATOM 2374 N N . ARG A 1 296 ? 30.108 75.609 29.435 1.00 34.56 293 ARG A N 1
ATOM 2375 C CA . ARG A 1 296 ? 28.845 75.146 28.932 1.00 35.67 293 ARG A CA 1
ATOM 2376 C C . ARG A 1 296 ? 28.918 74.714 27.426 1.00 35.54 293 ARG A C 1
ATOM 2377 O O . ARG A 1 296 ? 28.286 73.781 26.985 1.00 37.49 293 ARG A O 1
ATOM 2385 N N . ASN A 1 297 ? 29.656 75.468 26.672 1.00 36.61 294 ASN A N 1
ATOM 2386 C CA . ASN A 1 297 ? 29.787 75.313 25.234 1.00 36.21 294 ASN A CA 1
ATOM 2387 C C . ASN A 1 297 ? 31.111 74.682 24.781 1.00 36.19 294 ASN A C 1
ATOM 2388 O O . ASN A 1 297 ? 31.519 74.812 23.594 1.00 37.49 294 ASN A O 1
ATOM 2393 N N . SER A 1 298 ? 31.780 74.002 25.714 1.00 35.54 295 SER A N 1
ATOM 2394 C CA . SER A 1 298 ? 32.915 73.103 25.403 1.00 36.12 295 SER A CA 1
ATOM 2395 C C . SER A 1 298 ? 32.805 71.728 26.091 1.00 36.26 295 SER A C 1
ATOM 2396 O O . SER A 1 298 ? 32.816 70.693 25.428 1.00 38.16 295 SER A O 1
ATOM 2399 N N . THR A 1 299 ? 32.667 71.684 27.407 1.00 36.68 296 THR A N 1
ATOM 2400 C CA . THR A 1 299 ? 32.542 70.366 28.065 1.00 36.95 296 THR A CA 1
ATOM 2401 C C . THR A 1 299 ? 31.238 69.706 27.616 1.00 37.42 296 THR A C 1
ATOM 2402 O O . THR A 1 299 ? 30.221 70.353 27.578 1.00 36.88 296 THR A O 1
ATOM 2406 N N . LYS A 1 300 ? 31.300 68.418 27.268 1.00 38.82 297 LYS A N 1
ATOM 2407 C CA . LYS A 1 300 ? 30.135 67.662 26.816 1.00 38.82 297 LYS A CA 1
ATOM 2408 C C . LYS A 1 300 ? 29.697 66.646 27.861 1.00 38.90 297 LYS A C 1
ATOM 2409 O O . LYS A 1 300 ? 30.525 65.991 28.519 1.00 36.86 297 LYS A O 1
ATOM 2415 N N A ILE A 1 301 ? 28.381 66.520 27.995 0.50 37.86 298 ILE A N 1
ATOM 2416 N N B ILE A 1 301 ? 28.391 66.488 27.998 0.50 39.65 298 ILE A N 1
ATOM 2417 C CA A ILE A 1 301 ? 27.777 65.388 28.685 0.50 37.43 298 ILE A CA 1
ATOM 2418 C CA B ILE A 1 301 ? 27.878 65.388 28.789 0.50 40.73 298 ILE A CA 1
ATOM 2419 C C A ILE A 1 301 ? 27.608 64.213 27.722 0.50 38.79 298 ILE A C 1
ATOM 2420 C C B ILE A 1 301 ? 27.487 64.202 27.878 0.50 40.80 298 ILE A C 1
ATOM 2421 O O A ILE A 1 301 ? 27.033 64.366 26.642 0.50 39.56 298 ILE A O 1
ATOM 2422 O O B ILE A 1 301 ? 26.641 64.345 26.993 0.50 41.30 298 ILE A O 1
ATOM 2431 N N . LYS A 1 302 ? 28.128 63.047 28.116 1.00 39.54 299 LYS A N 1
ATOM 2432 C CA . LYS A 1 302 ? 28.052 61.868 27.270 1.00 41.04 299 LYS A CA 1
ATOM 2433 C C . LYS A 1 302 ? 27.676 60.636 28.079 1.00 42.74 299 LYS A C 1
ATOM 2434 O O . LYS A 1 302 ? 27.972 60.549 29.305 1.00 43.70 299 LYS A O 1
ATOM 2440 N N . LEU A 1 303 ? 27.004 59.689 27.422 1.00 42.76 300 LEU A N 1
ATOM 2441 C CA . LEU A 1 303 ? 26.783 58.348 28.010 1.00 42.19 300 LEU A CA 1
ATOM 2442 C C . LEU A 1 303 ? 28.006 57.452 27.809 1.00 42.40 300 LEU A C 1
ATOM 2443 O O . LEU A 1 303 ? 28.693 57.535 26.757 1.00 40.99 300 LEU A O 1
ATOM 2448 N N . ALA A 1 304 ? 28.271 56.594 28.800 1.00 41.67 301 ALA A N 1
ATOM 2449 C CA . ALA A 1 304 ? 29.389 55.631 28.731 1.00 42.14 301 ALA A CA 1
ATOM 2450 C C . ALA A 1 304 ? 29.152 54.713 27.538 1.00 42.12 301 ALA A C 1
ATOM 2451 O O . ALA A 1 304 ? 28.019 54.420 27.219 1.00 42.76 301 ALA A O 1
ATOM 2453 N N . GLU A 1 305 ? 30.196 54.256 26.878 1.00 43.45 302 GLU A N 1
ATOM 2454 C CA . GLU A 1 305 ? 29.987 53.435 25.660 1.00 43.79 302 GLU A CA 1
ATOM 2455 C C . GLU A 1 305 ? 30.482 52.004 25.763 1.00 43.82 302 GLU A C 1
ATOM 2456 O O . GLU A 1 305 ? 30.210 51.188 24.862 1.00 44.74 302 GLU A O 1
ATOM 2462 N N . LEU A 1 306 ? 31.224 51.687 26.815 1.00 43.18 303 LEU A N 1
ATOM 2463 C CA . LEU A 1 306 ? 31.826 50.362 26.884 1.00 43.82 303 LEU A CA 1
ATOM 2464 C C . LEU A 1 306 ? 31.059 49.396 27.761 1.00 44.42 303 LEU A C 1
ATOM 2465 O O . LEU A 1 306 ? 31.419 48.213 27.840 1.00 44.53 303 LEU A O 1
ATOM 2470 N N . GLY A 1 307 ? 30.029 49.900 28.428 1.00 45.02 304 GLY A N 1
ATOM 2471 C CA . GLY A 1 307 ? 29.281 49.114 29.387 1.00 46.41 304 GLY A CA 1
ATOM 2472 C C . GLY A 1 307 ? 30.212 48.406 30.347 1.00 46.59 304 GLY A C 1
ATOM 2473 O O . GLY A 1 307 ? 31.014 49.026 31.008 1.00 44.41 304 GLY A O 1
ATOM 2474 N N . ASN A 1 308 ? 30.125 47.079 30.352 1.00 48.18 305 ASN A N 1
ATOM 2475 C CA . ASN A 1 308 ? 30.808 46.235 31.332 1.00 49.22 305 ASN A CA 1
ATOM 2476 C C . ASN A 1 308 ? 32.245 45.938 30.998 1.00 48.27 305 ASN A C 1
ATOM 2477 O O . ASN A 1 308 ? 32.941 45.323 31.794 1.00 49.76 305 ASN A O 1
ATOM 2482 N N . GLU A 1 309 ? 32.676 46.305 29.802 1.00 47.04 306 GLU A N 1
ATOM 2483 C CA . GLU A 1 309 ? 34.071 46.130 29.394 1.00 46.71 306 GLU A CA 1
ATOM 2484 C C . GLU A 1 309 ? 35.014 47.262 29.825 1.00 46.00 306 GLU A C 1
ATOM 2485 O O . GLU A 1 309 ? 36.230 47.117 29.720 1.00 46.63 306 GLU A O 1
ATOM 2491 N N . ALA A 1 310 ? 34.475 48.382 30.330 1.00 44.47 307 ALA A N 1
ATOM 2492 C CA . ALA A 1 310 ? 35.338 49.516 30.674 1.00 42.33 307 ALA A CA 1
ATOM 2493 C C . ALA A 1 310 ? 36.397 49.137 31.733 1.00 41.07 307 ALA A C 1
ATOM 2494 O O . ALA A 1 310 ? 37.583 49.434 31.572 1.00 41.54 307 ALA A O 1
ATOM 2496 N N . GLY A 1 311 ? 35.949 48.466 32.789 1.00 40.27 308 GLY A N 1
ATOM 2497 C CA . GLY A 1 311 ? 36.800 48.016 33.874 1.00 41.29 308 GLY A CA 1
ATOM 2498 C C . GLY A 1 311 ? 38.072 47.268 33.499 1.00 40.26 308 GLY A C 1
ATOM 2499 O O . GLY A 1 311 ? 39.143 47.638 33.946 1.00 41.18 308 GLY A O 1
ATOM 2500 N N . VAL A 1 312 ? 37.935 46.222 32.705 1.00 40.52 309 VAL A N 1
ATOM 2501 C CA . VAL A 1 312 ? 39.067 45.354 32.317 1.00 41.55 309 VAL A CA 1
ATOM 2502 C C . VAL A 1 312 ? 40.051 46.085 31.403 1.00 41.32 309 VAL A C 1
ATOM 2503 O O . VAL A 1 312 ? 41.244 45.924 31.524 1.00 42.50 309 VAL A O 1
ATOM 2507 N N . ILE A 1 313 ? 39.544 46.908 30.505 1.00 40.19 310 ILE A N 1
ATOM 2508 C CA . ILE A 1 313 ? 40.416 47.720 29.639 1.00 39.48 310 ILE A CA 1
ATOM 2509 C C . ILE A 1 313 ? 41.144 48.813 30.429 1.00 39.15 310 ILE A C 1
ATOM 2510 O O . ILE A 1 313 ? 42.330 48.996 30.277 1.00 36.98 310 ILE A O 1
ATOM 2515 N N . GLY A 1 314 ? 40.439 49.491 31.331 1.00 40.23 311 GLY A N 1
ATOM 2516 C CA . GLY A 1 314 ? 41.103 50.474 32.121 1.00 40.27 311 GLY A CA 1
ATOM 2517 C C . GLY A 1 314 ? 42.098 49.820 33.066 1.00 40.58 311 GLY A C 1
ATOM 2518 O O . GLY A 1 314 ? 43.132 50.411 33.376 1.00 39.94 311 GLY A O 1
ATOM 2519 N N . ALA A 1 315 ? 41.770 48.628 33.564 1.00 38.92 312 ALA A N 1
ATOM 2520 C CA . ALA A 1 315 ? 42.713 47.952 34.476 1.00 40.23 312 ALA A CA 1
ATOM 2521 C C . ALA A 1 315 ? 43.968 47.571 33.682 1.00 39.77 312 ALA A C 1
ATOM 2522 O O . ALA A 1 315 ? 45.081 47.837 34.126 1.00 38.65 312 ALA A O 1
ATOM 2524 N N . ALA A 1 316 ? 43.798 47.020 32.466 1.00 39.91 313 ALA A N 1
ATOM 2525 C CA . ALA A 1 316 ? 44.978 46.810 31.624 1.00 40.78 313 ALA A CA 1
ATOM 2526 C C . ALA A 1 316 ? 45.852 48.088 31.562 1.00 41.52 313 ALA A C 1
ATOM 2527 O O . ALA A 1 316 ? 47.084 47.997 31.669 1.00 41.72 313 ALA A O 1
ATOM 2529 N N . SER A 1 317 ? 45.247 49.269 31.414 1.00 40.80 314 SER A N 1
ATOM 2530 C CA . SER A 1 317 ? 46.062 50.460 31.223 1.00 42.17 314 SER A CA 1
ATOM 2531 C C . SER A 1 317 ? 46.941 50.770 32.431 1.00 42.50 314 SER A C 1
ATOM 2532 O O . SER A 1 317 ? 47.987 51.350 32.250 1.00 43.11 314 SER A O 1
ATOM 2535 N N . LEU A 1 318 ? 46.540 50.390 33.651 1.00 42.18 315 LEU A N 1
ATOM 2536 C CA . LEU A 1 318 ? 47.435 50.575 34.773 1.00 42.74 315 LEU A CA 1
ATOM 2537 C C . LEU A 1 318 ? 48.820 49.991 34.482 1.00 42.85 315 LEU A C 1
ATOM 2538 O O . LEU A 1 318 ? 49.860 50.563 34.876 1.00 43.19 315 LEU A O 1
ATOM 2543 N N . ALA A 1 319 ? 48.852 48.871 33.762 1.00 41.80 316 ALA A N 1
ATOM 2544 C CA . ALA A 1 319 ? 50.128 48.202 33.524 1.00 41.85 316 ALA A CA 1
ATOM 2545 C C . ALA A 1 319 ? 51.120 49.051 32.736 1.00 42.19 316 ALA A C 1
ATOM 2546 O O . ALA A 1 319 ? 52.317 48.768 32.755 1.00 42.98 316 ALA A O 1
ATOM 2548 N N . LEU A 1 320 ? 50.638 50.090 32.065 1.00 43.32 317 LEU A N 1
ATOM 2549 C CA . LEU A 1 320 ? 51.536 50.843 31.144 1.00 44.05 317 LEU A CA 1
ATOM 2550 C C . LEU A 1 320 ? 52.571 51.677 31.877 1.00 44.16 317 LEU A C 1
ATOM 2551 O O . LEU A 1 320 ? 53.589 52.005 31.327 1.00 44.46 317 LEU A O 1
ATOM 2556 N N . GLN A 1 321 ? 52.302 51.988 33.147 1.00 45.18 318 GLN A N 1
ATOM 2557 C CA . GLN A 1 321 ? 53.297 52.620 34.014 1.00 44.95 318 GLN A CA 1
ATOM 2558 C C . GLN A 1 321 ? 54.625 51.885 34.018 1.00 45.45 318 GLN A C 1
ATOM 2559 O O . GLN A 1 321 ? 55.657 52.508 34.287 1.00 46.07 318 GLN A O 1
ATOM 2565 N N . PHE A 1 322 ? 54.620 50.577 33.727 1.00 45.57 319 PHE A N 1
ATOM 2566 C CA . PHE A 1 322 ? 55.871 49.779 33.847 1.00 45.70 319 PHE A CA 1
ATOM 2567 C C . PHE A 1 322 ? 56.649 49.633 32.546 1.00 47.91 319 PHE A C 1
ATOM 2568 O O . PHE A 1 322 ? 57.658 48.919 32.509 1.00 48.10 319 PHE A O 1
ATOM 2576 N N . SER A 1 323 ? 56.180 50.308 31.491 1.00 50.26 320 SER A N 1
ATOM 2577 C CA . SER A 1 323 ? 56.846 50.331 30.181 1.00 53.61 320 SER A CA 1
ATOM 2578 C C . SER A 1 323 ? 58.324 50.737 30.220 1.00 56.22 320 SER A C 1
ATOM 2579 O O . SER A 1 323 ? 58.738 51.580 31.041 1.00 56.04 320 SER A O 1
ATOM 2582 N N . LYS A 1 324 ? 59.073 50.091 29.314 1.00 58.90 321 LYS A N 1
ATOM 2583 C CA . LYS A 1 324 ? 60.520 50.226 29.077 1.00 61.60 321 LYS A CA 1
ATOM 2584 C C . LYS A 1 324 ? 61.391 49.405 30.039 1.00 62.48 321 LYS A C 1
ATOM 2585 O O . LYS A 1 324 ? 62.154 48.515 29.601 1.00 64.36 321 LYS A O 1
ATOM 2591 N N . SER B 1 1 ? 79.319 80.398 40.440 1.00 59.83 -2 SER B N 1
ATOM 2592 C CA . SER B 1 1 ? 79.393 79.392 39.327 1.00 59.73 -2 SER B CA 1
ATOM 2593 C C . SER B 1 1 ? 78.466 79.798 38.170 1.00 58.78 -2 SER B C 1
ATOM 2594 O O . SER B 1 1 ? 77.507 80.537 38.385 1.00 59.03 -2 SER B O 1
ATOM 2597 N N . ASN B 1 2 ? 78.771 79.319 36.963 1.00 57.73 -1 ASN B N 1
ATOM 2598 C CA . ASN B 1 2 ? 78.017 79.646 35.726 1.00 57.10 -1 ASN B CA 1
ATOM 2599 C C . ASN B 1 2 ? 76.506 79.307 35.701 1.00 55.66 -1 ASN B C 1
ATOM 2600 O O . ASN B 1 2 ? 75.722 79.921 34.955 1.00 55.37 -1 ASN B O 1
ATOM 2605 N N . ALA B 1 3 ? 76.109 78.311 36.491 1.00 54.19 0 ALA B N 1
ATOM 2606 C CA . ALA B 1 3 ? 74.690 78.003 36.670 1.00 52.33 0 ALA B CA 1
ATOM 2607 C C . ALA B 1 3 ? 74.038 79.205 37.378 1.00 51.92 0 ALA B C 1
ATOM 2608 O O . ALA B 1 3 ? 72.915 79.604 37.044 1.00 50.80 0 ALA B O 1
ATOM 2618 N N . ASP B 1 5 ? 74.558 82.278 37.067 1.00 45.83 2 ASP B N 1
ATOM 2619 C CA . ASP B 1 5 ? 74.370 83.417 36.163 1.00 43.64 2 ASP B CA 1
ATOM 2620 C C . ASP B 1 5 ? 73.063 83.365 35.379 1.00 41.97 2 ASP B C 1
ATOM 2621 O O . ASP B 1 5 ? 72.642 84.367 34.813 1.00 41.65 2 ASP B O 1
ATOM 2626 N N . LYS B 1 6 ? 72.435 82.195 35.318 1.00 40.38 3 LYS B N 1
ATOM 2627 C CA . LYS B 1 6 ? 71.171 82.012 34.598 1.00 39.11 3 LYS B CA 1
ATOM 2628 C C . LYS B 1 6 ? 70.067 82.718 35.319 1.00 38.92 3 LYS B C 1
ATOM 2629 O O . LYS B 1 6 ? 70.006 82.668 36.560 1.00 39.04 3 LYS B O 1
ATOM 2635 N N . LYS B 1 7 ? 69.184 83.313 34.531 1.00 37.93 4 LYS B N 1
ATOM 2636 C CA . LYS B 1 7 ? 68.048 84.113 34.985 1.00 38.02 4 LYS B CA 1
ATOM 2637 C C . LYS B 1 7 ? 66.776 83.733 34.215 1.00 38.36 4 LYS B C 1
ATOM 2638 O O . LYS B 1 7 ? 66.831 83.233 33.079 1.00 34.90 4 LYS B O 1
ATOM 2644 N N . ILE B 1 8 ? 65.639 83.918 34.877 1.00 37.85 5 ILE B N 1
ATOM 2645 C CA . ILE B 1 8 ? 64.333 83.741 34.235 1.00 39.36 5 ILE B CA 1
ATOM 2646 C C . ILE B 1 8 ? 63.574 85.050 34.519 1.00 40.96 5 ILE B C 1
ATOM 2647 O O . ILE B 1 8 ? 63.860 85.746 35.508 1.00 40.59 5 ILE B O 1
ATOM 2652 N N . ILE B 1 9 ? 62.698 85.412 33.588 1.00 40.62 6 ILE B N 1
ATOM 2653 C CA . ILE B 1 9 ? 61.860 86.595 33.715 1.00 39.29 6 ILE B CA 1
ATOM 2654 C C . ILE B 1 9 ? 60.409 86.145 33.943 1.00 39.01 6 ILE B C 1
ATOM 2655 O O . ILE B 1 9 ? 59.890 85.280 33.225 1.00 38.34 6 ILE B O 1
ATOM 2660 N N . GLY B 1 10 ? 59.754 86.736 34.935 1.00 38.64 7 GLY B N 1
ATOM 2661 C CA . GLY B 1 10 ? 58.293 86.536 35.087 1.00 38.65 7 GLY B CA 1
ATOM 2662 C C . GLY B 1 10 ? 57.518 87.821 34.829 1.00 39.29 7 GLY B C 1
ATOM 2663 O O . GLY B 1 10 ? 57.967 88.892 35.187 1.00 39.63 7 GLY B O 1
ATOM 2664 N N . ILE B 1 11 ? 56.365 87.702 34.182 1.00 39.02 8 ILE B N 1
ATOM 2665 C CA . ILE B 1 11 ? 55.501 88.845 33.893 1.00 38.56 8 ILE B CA 1
ATOM 2666 C C . ILE B 1 11 ? 54.154 88.545 34.514 1.00 39.62 8 ILE B C 1
ATOM 2667 O O . ILE B 1 11 ? 53.580 87.465 34.298 1.00 39.95 8 ILE B O 1
ATOM 2672 N N . ASP B 1 12 ? 53.669 89.518 35.276 1.00 39.77 9 ASP B N 1
ATOM 2673 C CA . ASP B 1 12 ? 52.356 89.463 35.869 1.00 40.48 9 ASP B CA 1
ATOM 2674 C C . ASP B 1 12 ? 51.477 90.586 35.258 1.00 40.58 9 ASP B C 1
ATOM 2675 O O . ASP B 1 12 ? 51.466 91.733 35.714 1.00 38.67 9 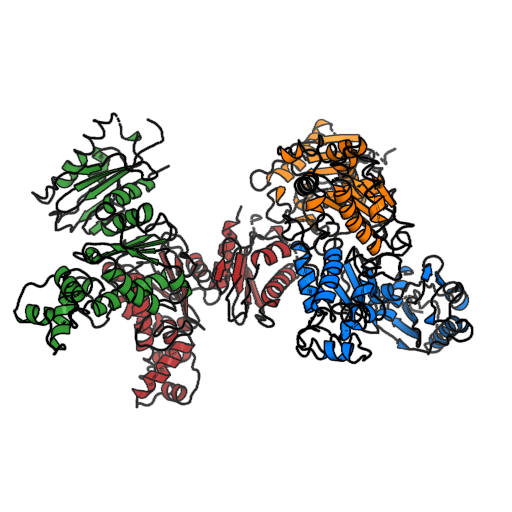ASP B O 1
ATOM 2680 N N . LEU B 1 13 ? 50.744 90.215 34.211 1.00 41.65 10 LEU B N 1
ATOM 2681 C CA . LEU B 1 13 ? 49.923 91.146 33.424 1.00 42.14 10 LEU B CA 1
ATOM 2682 C C . LEU B 1 13 ? 48.549 91.292 34.076 1.00 43.91 10 LEU B C 1
ATOM 2683 O O . LEU B 1 13 ? 47.748 90.353 34.032 1.00 43.97 10 LEU B O 1
ATOM 2688 N N . GLY B 1 14 ? 48.276 92.454 34.683 1.00 45.59 11 GLY B N 1
ATOM 2689 C CA . GLY B 1 14 ? 46.972 92.700 35.323 1.00 47.20 11 GLY B CA 1
ATOM 2690 C C . GLY B 1 14 ? 46.184 93.810 34.646 1.00 47.99 11 GLY B C 1
ATOM 2691 O O . GLY B 1 14 ? 46.728 94.549 33.840 1.00 48.17 11 GLY B O 1
ATOM 2692 N N . GLY B 1 15 ? 44.899 93.948 34.970 1.00 48.40 12 GLY B N 1
ATOM 2693 C CA . GLY B 1 15 ? 44.052 94.972 34.290 1.00 48.74 12 GLY B CA 1
ATOM 2694 C C . GLY B 1 15 ? 44.514 96.423 34.409 1.00 47.99 12 GLY B C 1
ATOM 2695 O O . GLY B 1 15 ? 44.224 97.265 33.545 1.00 48.36 12 GLY B O 1
ATOM 2696 N N . THR B 1 16 ? 45.248 96.710 35.484 1.00 47.77 13 THR B N 1
ATOM 2697 C CA . THR B 1 16 ? 45.752 98.067 35.787 1.00 46.88 13 THR B CA 1
ATOM 2698 C C . THR B 1 16 ? 47.269 98.247 35.721 1.00 45.43 13 THR B C 1
ATOM 2699 O O . THR B 1 16 ? 47.749 99.327 35.314 1.00 45.28 13 THR B O 1
ATOM 2703 N N A THR B 1 17 ? 47.995 97.202 36.148 0.50 44.62 14 THR B N 1
ATOM 2704 N N B THR B 1 17 ? 48.026 97.242 36.168 0.50 44.66 14 THR B N 1
ATOM 2705 C CA A THR B 1 17 ? 49.464 97.197 36.247 0.50 43.78 14 THR B CA 1
ATOM 2706 C CA B THR B 1 17 ? 49.493 97.305 36.095 0.50 43.85 14 THR B CA 1
ATOM 2707 C C A THR B 1 17 ? 50.063 95.944 35.595 0.50 42.85 14 THR B C 1
ATOM 2708 C C B THR B 1 17 ? 50.093 95.978 35.649 0.50 42.87 14 THR B C 1
ATOM 2709 O O A THR B 1 17 ? 49.423 94.897 35.577 0.50 42.69 14 THR B O 1
ATOM 2710 O O B THR B 1 17 ? 49.497 94.924 35.842 0.50 42.68 14 THR B O 1
ATOM 2717 N N . ILE B 1 18 ? 51.272 96.068 35.039 1.00 41.51 15 ILE B N 1
ATOM 2718 C CA . ILE B 1 18 ? 52.007 94.905 34.534 1.00 40.34 15 ILE B CA 1
ATOM 2719 C C . ILE B 1 18 ? 53.278 94.896 35.373 1.00 39.30 15 ILE B C 1
ATOM 2720 O O . ILE B 1 18 ? 54.011 95.901 35.406 1.00 36.86 15 ILE B O 1
ATOM 2725 N N . LYS B 1 19 ? 53.504 93.791 36.078 1.00 38.57 16 LYS B N 1
ATOM 2726 C CA . LYS B 1 19 ? 54.658 93.666 36.949 1.00 38.57 16 LYS B CA 1
ATOM 2727 C C . LYS B 1 19 ? 55.642 92.673 36.340 1.00 38.05 16 LYS B C 1
ATOM 2728 O O . LYS B 1 19 ? 55.213 91.688 35.780 1.00 38.02 16 LYS B O 1
ATOM 2734 N N . PHE B 1 20 ? 56.939 92.940 36.501 1.00 37.02 17 PHE B N 1
ATOM 2735 C CA . PHE B 1 20 ? 58.017 92.096 35.972 1.00 37.34 17 PHE B CA 1
ATOM 2736 C C . PHE B 1 20 ? 58.941 91.733 37.112 1.00 37.91 17 PHE B C 1
ATOM 2737 O O . PHE B 1 20 ? 59.064 92.499 38.104 1.00 36.43 17 PHE B O 1
ATOM 2745 N N . ALA B 1 21 ? 59.567 90.563 37.003 1.00 37.05 18 ALA B N 1
ATOM 2746 C CA . ALA B 1 21 ? 60.709 90.276 37.863 1.00 38.26 18 ALA B CA 1
ATOM 2747 C C . ALA B 1 21 ? 61.702 89.461 37.106 1.00 38.50 18 ALA B C 1
ATOM 2748 O O . ALA B 1 21 ? 61.327 88.749 36.184 1.00 38.63 18 ALA B O 1
ATOM 2750 N N . ILE B 1 22 ? 62.944 89.555 37.575 1.00 38.33 19 ILE B N 1
ATOM 2751 C CA . ILE B 1 22 ? 64.039 88.726 37.165 1.00 39.25 19 ILE B CA 1
ATOM 2752 C C . ILE B 1 22 ? 64.459 87.916 38.370 1.00 39.23 19 ILE B C 1
ATOM 2753 O O . ILE B 1 22 ? 64.673 88.443 39.468 1.00 37.90 19 ILE B O 1
ATOM 2758 N N . LEU B 1 23 ? 64.571 86.615 38.151 1.00 38.57 20 LEU B N 1
ATOM 2759 C CA . LEU B 1 23 ? 64.757 85.721 39.259 1.00 38.97 20 LEU B CA 1
ATOM 2760 C C . LEU B 1 23 ? 65.873 84.771 38.945 1.00 39.05 20 LEU B C 1
ATOM 2761 O O . LEU B 1 23 ? 66.176 84.553 37.771 1.00 39.02 20 LEU B O 1
ATOM 2766 N N . THR B 1 24 ? 66.474 84.183 39.979 1.00 39.34 21 THR B N 1
ATOM 2767 C CA . THR B 1 24 ? 67.402 83.060 39.765 1.00 39.67 21 THR B CA 1
ATOM 2768 C C . THR B 1 24 ? 66.573 81.857 39.356 1.00 40.25 21 THR B C 1
ATOM 2769 O O . THR B 1 24 ? 65.340 81.838 39.577 1.00 39.48 21 THR B O 1
ATOM 2773 N N . THR B 1 25 ? 67.232 80.848 38.777 1.00 40.91 22 THR B N 1
ATOM 2774 C CA . THR B 1 25 ? 66.524 79.651 38.380 1.00 42.11 22 THR B CA 1
ATOM 2775 C C . THR B 1 25 ? 65.953 78.905 39.575 1.00 43.51 22 THR B C 1
ATOM 2776 O O . THR B 1 25 ? 65.092 78.093 39.384 1.00 44.25 22 THR B O 1
ATOM 2780 N N . ASP B 1 26 ? 66.438 79.161 40.793 1.00 45.21 23 ASP B N 1
ATOM 2781 C CA . ASP B 1 26 ? 65.790 78.644 42.019 1.00 46.94 23 ASP B CA 1
ATOM 2782 C C . ASP B 1 26 ? 64.601 79.515 42.483 1.00 46.03 23 ASP B C 1
ATOM 2783 O O . ASP B 1 26 ? 64.040 79.280 43.552 1.00 47.16 23 ASP B O 1
ATOM 2788 N N . GLY B 1 27 ? 64.246 80.543 41.712 1.00 44.44 24 GLY B N 1
ATOM 2789 C CA . GLY B 1 27 ? 63.106 81.391 42.022 1.00 43.15 24 GLY B CA 1
ATOM 2790 C C . GLY B 1 27 ? 63.272 82.392 43.150 1.00 43.38 24 GLY B C 1
ATOM 2791 O O . GLY B 1 27 ? 62.294 82.763 43.774 1.00 44.75 24 GLY B O 1
ATOM 2792 N N . VAL B 1 28 ? 64.501 82.845 43.394 1.00 42.41 25 VAL B N 1
ATOM 2793 C CA . VAL B 1 28 ? 64.778 84.022 44.219 1.00 41.39 25 VAL B CA 1
ATOM 2794 C C . VAL B 1 28 ? 64.761 85.268 43.332 1.00 40.33 25 VAL B C 1
ATOM 2795 O O . VAL B 1 28 ? 65.443 85.309 42.319 1.00 40.65 25 VAL B O 1
ATOM 2799 N N . VAL B 1 29 ? 63.987 86.267 43.740 1.00 39.16 26 VAL B N 1
ATOM 2800 C CA . VAL B 1 29 ? 63.767 87.496 42.991 1.00 39.72 26 VAL B CA 1
ATOM 2801 C C . VAL B 1 29 ? 65.034 88.381 43.045 1.00 40.07 26 VAL B C 1
ATOM 2802 O O . VAL B 1 29 ? 65.495 88.718 44.122 1.00 40.80 26 VAL B O 1
ATOM 2806 N N . GLN B 1 30 ? 65.615 88.729 41.894 1.00 40.88 27 GLN B N 1
ATOM 2807 C CA . GLN B 1 30 ? 66.756 89.642 41.850 1.00 40.50 27 GLN B CA 1
ATOM 2808 C C . GLN B 1 30 ? 66.361 91.137 41.665 1.00 41.07 27 GLN B C 1
ATOM 2809 O O . GLN B 1 30 ? 66.978 92.004 42.282 1.00 40.85 27 GLN B O 1
ATOM 2815 N N . GLN B 1 31 ? 65.337 91.423 40.828 1.00 40.82 28 GLN B N 1
ATOM 2816 C CA . GLN B 1 31 ? 64.813 92.793 40.541 1.00 40.04 28 GLN B CA 1
ATOM 2817 C C . GLN B 1 31 ? 63.353 92.725 40.230 1.00 39.77 28 GLN B C 1
ATOM 2818 O O . GLN B 1 31 ? 62.932 91.742 39.678 1.00 39.18 28 GLN B O 1
ATOM 2824 N N . LYS B 1 32 ? 62.600 93.792 40.553 1.00 39.48 29 LYS B N 1
ATOM 2825 C CA . LYS B 1 32 ? 61.188 93.922 40.212 1.00 40.18 29 LYS B CA 1
ATOM 2826 C C . LYS B 1 32 ? 60.948 95.289 39.648 1.00 39.57 29 LYS B C 1
ATOM 2827 O O . LYS B 1 32 ? 61.642 96.226 40.020 1.00 38.71 29 LYS B O 1
ATOM 2833 N N . TRP B 1 33 ? 59.928 95.408 38.785 1.00 39.83 30 TRP B N 1
ATOM 2834 C CA . TRP B 1 33 ? 59.526 96.703 38.211 1.00 38.63 30 TRP B CA 1
ATOM 2835 C C . TRP B 1 33 ? 58.137 96.614 37.622 1.00 39.20 30 TRP B C 1
ATOM 2836 O O . TRP B 1 33 ? 57.575 95.513 37.491 1.00 38.95 30 TRP B O 1
ATOM 2847 N N . SER B 1 34 ? 57.512 97.748 37.358 1.00 38.28 31 SER B N 1
ATOM 2848 C CA . SER B 1 34 ? 56.164 97.681 36.775 1.00 40.07 31 SER B CA 1
ATOM 2849 C C . SER B 1 34 ? 55.906 98.834 35.826 1.00 39.93 31 SER B C 1
ATOM 2850 O O . SER B 1 34 ? 56.739 99.746 35.712 1.00 39.17 31 SER B O 1
ATOM 2853 N N . ILE B 1 35 ? 54.797 98.732 35.088 1.00 40.45 32 ILE B N 1
ATOM 2854 C CA . ILE B 1 35 ? 54.240 99.835 34.297 1.00 40.68 32 ILE B CA 1
ATOM 2855 C C . ILE B 1 35 ? 52.715 99.743 34.353 1.00 42.74 32 ILE B C 1
ATOM 2856 O O . ILE B 1 35 ? 52.165 98.705 34.769 1.00 41.88 32 ILE B O 1
ATOM 2861 N N . GLU B 1 36 ? 52.040 100.811 33.916 1.00 44.34 33 GLU B N 1
ATOM 2862 C CA . GLU B 1 36 ? 50.579 100.804 33.756 1.00 47.79 33 GLU B CA 1
ATOM 2863 C C . GLU B 1 36 ? 50.186 99.901 32.606 1.00 47.03 33 GLU B C 1
ATOM 2864 O O . GLU B 1 36 ? 50.920 99.738 31.638 1.00 47.77 33 GLU B O 1
ATOM 2870 N N . THR B 1 37 ? 48.990 99.362 32.686 1.00 48.48 34 THR B N 1
ATOM 2871 C CA . THR B 1 37 ? 48.447 98.579 31.601 1.00 48.89 34 THR B CA 1
ATOM 2872 C C . THR B 1 37 ? 47.656 99.563 30.735 1.00 49.41 34 THR B C 1
ATOM 2873 O O . THR B 1 37 ? 46.668 100.097 31.198 1.00 49.97 34 THR B O 1
ATOM 2877 N N . ASN B 1 38 ? 48.124 99.820 29.506 1.00 49.77 35 ASN B N 1
ATOM 2878 C CA . ASN B 1 38 ? 47.390 100.633 28.520 1.00 50.12 35 ASN B CA 1
ATOM 2879 C C . ASN B 1 38 ? 46.367 99.793 27.766 1.00 50.88 35 ASN B C 1
ATOM 2880 O O . ASN B 1 38 ? 46.732 99.020 26.886 1.00 51.07 35 ASN B O 1
ATOM 2885 N N . ILE B 1 39 ? 45.089 99.959 28.097 1.00 52.32 36 ILE B N 1
ATOM 2886 C CA . ILE B 1 39 ? 44.005 99.200 27.458 1.00 53.41 36 ILE B CA 1
ATOM 2887 C C . ILE B 1 39 ? 43.306 99.896 26.253 1.00 53.95 36 ILE B C 1
ATOM 2888 O O . ILE B 1 39 ? 42.367 99.329 25.639 1.00 54.20 36 ILE B O 1
ATOM 2893 N N A LEU B 1 40 ? 43.786 101.092 25.924 0.50 53.93 37 LEU B N 1
ATOM 2894 N N B LEU B 1 40 ? 43.779 101.090 25.911 0.50 54.34 37 LEU B N 1
ATOM 2895 C CA A LEU B 1 40 ? 43.229 101.927 24.865 0.50 53.97 37 LEU B CA 1
ATOM 2896 C CA B LEU B 1 40 ? 43.144 101.901 24.885 0.50 54.76 37 LEU B CA 1
ATOM 2897 C C A LEU B 1 40 ? 43.485 101.326 23.491 0.50 54.21 37 LEU B C 1
ATOM 2898 C C B LEU B 1 40 ? 43.494 101.384 23.490 0.50 54.68 37 LEU B C 1
ATOM 2899 O O A LEU B 1 40 ? 44.515 100.676 23.278 0.50 53.90 37 LEU B O 1
ATOM 2900 O O B LEU B 1 40 ? 44.586 100.844 23.270 0.50 54.31 37 LEU B O 1
ATOM 2909 N N . GLU B 1 41 ? 42.560 101.566 22.557 1.00 54.16 38 GLU B N 1
ATOM 2910 C CA . GLU B 1 41 ? 42.695 101.044 21.196 1.00 54.53 38 GLU B CA 1
ATOM 2911 C C . GLU B 1 41 ? 42.730 99.513 21.226 1.00 53.71 38 GLU B C 1
ATOM 2912 O O . GLU B 1 41 ? 43.694 98.917 20.786 1.00 54.44 38 GLU B O 1
ATOM 2918 N N . ASP B 1 42 ? 41.679 98.890 21.763 1.00 52.97 39 ASP B N 1
ATOM 2919 C CA . ASP B 1 42 ? 41.502 97.429 21.734 1.00 52.51 39 ASP B CA 1
ATOM 2920 C C . ASP B 1 42 ? 42.733 96.703 22.255 1.00 51.68 39 ASP B C 1
ATOM 2921 O O . ASP B 1 42 ? 43.046 95.590 21.800 1.00 52.26 39 ASP B O 1
ATOM 2926 N N . GLY B 1 43 ? 43.417 97.342 23.205 1.00 50.39 40 GLY B N 1
ATOM 2927 C CA . GLY B 1 43 ? 44.539 96.759 23.915 1.00 48.20 40 GLY B CA 1
ATOM 2928 C C . GLY B 1 43 ? 45.739 96.381 23.065 1.00 47.30 40 GLY B C 1
ATOM 2929 O O . GLY B 1 43 ? 46.500 95.512 23.462 1.00 46.23 40 GLY B O 1
ATOM 2930 N N . LYS B 1 44 ? 45.926 97.054 21.923 1.00 46.44 41 LYS B N 1
ATOM 2931 C CA . LYS B 1 44 ? 46.999 96.702 20.971 1.00 46.76 41 LYS B CA 1
ATOM 2932 C C . LYS B 1 44 ? 48.359 97.151 21.441 1.00 46.39 41 LYS B C 1
ATOM 2933 O O . LYS B 1 44 ? 49.361 96.723 20.882 1.00 46.44 41 LYS B O 1
ATOM 2939 N N . HIS B 1 45 ? 48.379 98.038 22.441 1.00 45.55 42 HIS B N 1
ATOM 2940 C CA . HIS B 1 45 ? 49.629 98.585 23.014 1.00 44.93 42 HIS B CA 1
ATOM 2941 C C . HIS B 1 45 ? 50.226 97.733 24.159 1.00 43.68 42 HIS B C 1
ATOM 2942 O O . HIS B 1 45 ? 51.342 97.982 24.592 1.00 42.89 42 HIS B O 1
ATOM 2949 N N . ILE B 1 46 ? 49.488 96.731 24.637 1.00 42.47 43 ILE B N 1
ATOM 2950 C CA . ILE B 1 46 ? 49.907 95.973 25.829 1.00 42.01 43 ILE B CA 1
ATOM 2951 C C . ILE B 1 46 ? 51.169 95.145 25.535 1.00 41.93 43 ILE B C 1
ATOM 2952 O O . ILE B 1 46 ? 52.236 95.378 26.119 1.00 41.67 43 ILE B O 1
ATOM 2957 N N . VAL B 1 47 ? 51.062 94.238 24.570 1.00 40.45 44 VAL B N 1
ATOM 2958 C CA . VAL B 1 47 ? 52.190 93.414 24.214 1.00 39.37 44 VAL B CA 1
ATOM 2959 C C . VAL B 1 47 ? 53.392 94.257 23.770 1.00 39.62 44 VAL B C 1
ATOM 2960 O O . VAL B 1 47 ? 54.489 93.986 24.234 1.00 38.58 44 VAL B O 1
ATOM 2964 N N . PRO B 1 48 ? 53.199 95.280 22.896 1.00 39.38 45 PRO B N 1
ATOM 2965 C CA . PRO B 1 48 ? 54.388 96.116 22.619 1.00 38.88 45 PRO B CA 1
ATOM 2966 C C . PRO B 1 48 ? 54.989 96.803 23.876 1.00 38.77 45 PRO B C 1
ATOM 2967 O O . PRO B 1 48 ? 56.202 96.993 23.949 1.00 37.80 45 PRO B O 1
ATOM 2971 N N . SER B 1 49 ? 54.146 97.218 24.822 1.00 37.06 46 SER B N 1
ATOM 2972 C CA . SER B 1 49 ? 54.665 97.840 26.032 1.00 36.93 46 SER B CA 1
ATOM 2973 C C . SER B 1 49 ? 55.513 96.850 26.874 1.00 36.97 46 SER B C 1
ATOM 2974 O O . SER B 1 49 ? 56.482 97.247 27.528 1.00 37.46 46 SER B O 1
ATOM 2977 N N . ILE B 1 50 ? 55.160 95.566 26.813 1.00 37.12 47 ILE B N 1
ATOM 2978 C CA . ILE B 1 50 ? 55.840 94.538 27.587 1.00 36.71 47 ILE B CA 1
ATOM 2979 C C . ILE B 1 50 ? 57.179 94.294 26.919 1.00 37.17 47 ILE B C 1
ATOM 2980 O O . ILE B 1 50 ? 58.205 94.223 27.594 1.00 36.48 47 ILE B O 1
ATOM 2985 N N . ILE B 1 51 ? 57.155 94.170 25.588 1.00 37.00 48 ILE B N 1
ATOM 2986 C CA . ILE B 1 51 ? 58.379 94.005 24.801 1.00 36.93 48 ILE B CA 1
ATOM 2987 C C . ILE B 1 51 ? 59.354 95.157 25.050 1.00 38.22 48 ILE B C 1
ATOM 2988 O O . ILE B 1 51 ? 60.549 94.940 25.349 1.00 37.91 48 ILE B O 1
ATOM 2993 N N . GLU B 1 52 ? 58.842 96.387 24.914 1.00 37.74 49 GLU B N 1
ATOM 2994 C CA . GLU B 1 52 ? 59.604 97.592 25.219 1.00 38.56 49 GLU B CA 1
ATOM 2995 C C . GLU B 1 52 ? 60.169 97.664 26.626 1.00 37.36 49 GLU B C 1
ATOM 2996 O O . GLU B 1 52 ? 61.298 98.085 26.782 1.00 34.56 49 GLU B O 1
ATOM 3002 N N . SER B 1 53 ? 59.369 97.310 27.637 1.00 36.64 50 SER B N 1
ATOM 3003 C CA . SER B 1 53 ? 59.829 97.403 29.018 1.00 37.00 50 SER B CA 1
ATOM 3004 C C . SER B 1 53 ? 60.999 96.414 29.272 1.00 38.24 50 SER B C 1
ATOM 3005 O O . SER B 1 53 ? 61.953 96.734 29.966 1.00 39.26 50 SER B O 1
ATOM 3008 N N . ILE B 1 54 ? 60.925 95.214 28.694 1.00 37.97 51 ILE B N 1
ATOM 3009 C CA . ILE B 1 54 ? 62.007 94.252 28.821 1.00 37.47 51 ILE B CA 1
ATOM 3010 C C . ILE B 1 54 ? 63.241 94.642 27.997 1.00 37.37 51 ILE B C 1
ATOM 3011 O O . ILE B 1 54 ? 64.365 94.561 28.473 1.00 36.54 51 ILE B O 1
ATOM 3016 N N . ARG B 1 55 ? 63.040 95.088 26.776 1.00 36.88 52 ARG B N 1
ATOM 3017 C CA . ARG B 1 55 ? 64.172 95.538 26.002 1.00 38.29 52 ARG B CA 1
ATOM 3018 C C . ARG B 1 55 ? 64.914 96.656 26.774 1.00 38.85 52 ARG B C 1
ATOM 3019 O O . ARG B 1 55 ? 66.148 96.646 26.873 1.00 36.49 52 ARG B O 1
ATOM 3027 N N . HIS B 1 56 ? 64.149 97.612 27.321 1.00 37.82 53 HIS B N 1
ATOM 3028 C CA . HIS B 1 56 ? 64.743 98.789 27.988 1.00 38.45 53 HIS B CA 1
ATOM 3029 C C . HIS B 1 56 ? 65.501 98.440 29.271 1.00 37.90 53 HIS B C 1
ATOM 3030 O O . HIS B 1 56 ? 66.475 99.115 29.594 1.00 38.15 53 HIS B O 1
ATOM 3037 N N . ARG B 1 57 ? 65.066 97.391 29.974 1.00 37.66 54 ARG B N 1
ATOM 3038 C CA . ARG B 1 57 ? 65.649 96.980 31.272 1.00 37.52 54 ARG B CA 1
ATOM 3039 C C . ARG B 1 57 ? 66.976 96.306 30.978 1.00 38.58 54 ARG B C 1
ATOM 3040 O O . ARG B 1 57 ? 68.043 96.593 31.586 1.00 36.96 54 ARG B O 1
ATOM 3048 N N . ILE B 1 58 ? 66.915 95.422 29.990 1.00 39.33 55 ILE B N 1
ATOM 3049 C CA . ILE B 1 58 ? 68.122 94.784 29.495 1.00 39.30 55 ILE B CA 1
ATOM 3050 C C . ILE B 1 58 ? 69.159 95.791 29.012 1.00 39.94 55 ILE B C 1
ATOM 3051 O O . ILE B 1 58 ? 70.339 95.671 29.326 1.00 38.65 55 ILE B O 1
ATOM 3056 N N . ASP B 1 59 ? 68.701 96.792 28.277 1.00 40.28 56 ASP B N 1
ATOM 3057 C CA . ASP B 1 59 ? 69.565 97.825 27.773 1.00 42.14 56 ASP B CA 1
ATOM 3058 C C . ASP B 1 59 ? 70.038 98.782 28.897 1.00 41.07 56 ASP B C 1
ATOM 3059 O O . ASP B 1 59 ? 71.219 99.119 28.994 1.00 40.15 56 ASP B O 1
ATOM 3064 N N . LEU B 1 60 ? 69.105 99.182 29.755 1.00 40.60 57 LEU B N 1
ATOM 3065 C CA . LEU B 1 60 ? 69.426 100.077 30.863 1.00 40.56 57 LEU B CA 1
ATOM 3066 C C . LEU B 1 60 ? 70.593 99.560 31.716 1.00 40.20 57 LEU B C 1
ATOM 3067 O O . LEU B 1 60 ? 71.438 100.331 32.138 1.00 39.80 57 LEU B O 1
ATOM 3072 N N . TYR B 1 61 ? 70.609 98.251 31.954 1.00 40.59 58 TYR B N 1
ATOM 3073 C CA . TYR B 1 61 ? 71.527 97.628 32.897 1.00 40.70 58 TYR B CA 1
ATOM 3074 C C . TYR B 1 61 ? 72.568 96.794 32.173 1.00 41.94 58 TYR B C 1
ATOM 3075 O O . TYR B 1 61 ? 73.279 95.991 32.793 1.00 41.65 58 TYR B O 1
ATOM 3084 N N . ASN B 1 62 ? 72.672 97.021 30.865 1.00 41.74 59 ASN B N 1
ATOM 3085 C CA . ASN B 1 62 ? 73.622 96.293 30.054 1.00 44.34 59 ASN B CA 1
ATOM 3086 C C . ASN B 1 62 ? 73.651 94.822 30.423 1.00 44.82 59 ASN B C 1
ATOM 3087 O O . ASN B 1 62 ? 74.693 94.286 30.761 1.00 44.86 59 ASN B O 1
ATOM 3100 N N . LYS B 1 64 ? 73.112 90.663 29.915 1.00 49.02 61 LYS B N 1
ATOM 3101 C CA . LYS B 1 64 ? 73.563 89.687 28.897 1.00 49.50 61 LYS B CA 1
ATOM 3102 C C . LYS B 1 64 ? 72.382 88.817 28.542 1.00 49.56 61 LYS B C 1
ATOM 3103 O O . LYS B 1 64 ? 71.872 88.077 29.392 1.00 48.67 61 LYS B O 1
ATOM 3109 N N . LYS B 1 65 ? 71.922 88.946 27.298 1.00 50.32 62 LYS B N 1
ATOM 3110 C CA . LYS B 1 65 ? 70.668 88.312 26.834 1.00 50.99 62 LYS B CA 1
ATOM 3111 C C . LYS B 1 65 ? 70.655 86.787 26.966 1.00 50.45 62 LYS B C 1
ATOM 3112 O O . LYS B 1 65 ? 69.598 86.171 27.120 1.00 50.65 62 LYS B O 1
ATOM 3118 N N . GLU B 1 66 ? 71.834 86.191 26.883 1.00 49.95 63 GLU B N 1
ATOM 3119 C CA . GLU B 1 66 ? 71.971 84.746 26.883 1.00 49.60 63 GLU B CA 1
ATOM 3120 C C . GLU B 1 66 ? 72.015 84.160 28.285 1.00 48.43 63 GLU B C 1
ATOM 3121 O O . GLU B 1 66 ? 71.987 82.954 28.433 1.00 47.47 63 GLU B O 1
ATOM 3127 N N . ASP B 1 67 ? 72.115 85.006 29.307 1.00 47.29 64 ASP B N 1
ATOM 3128 C CA . ASP B 1 67 ? 71.852 84.555 30.680 1.00 46.99 64 ASP B CA 1
ATOM 3129 C C . ASP B 1 67 ? 70.402 84.135 30.890 1.00 45.44 64 ASP B C 1
ATOM 3130 O O . ASP B 1 67 ? 70.121 83.401 31.830 1.00 46.17 64 ASP B O 1
ATOM 3135 N N . PHE B 1 68 ? 69.477 84.646 30.076 1.00 43.99 65 PHE B N 1
ATOM 3136 C CA . PHE B 1 68 ? 68.041 84.405 30.295 1.00 42.77 65 PHE B CA 1
ATOM 3137 C C . PHE B 1 68 ? 67.641 83.042 29.753 1.00 41.55 65 PHE B C 1
ATOM 3138 O O . PHE B 1 68 ? 67.829 82.781 28.551 1.00 40.41 65 PHE B O 1
ATOM 3146 N N . VAL B 1 69 ? 67.120 82.177 30.638 1.00 39.23 66 VAL B N 1
ATOM 3147 C CA . VAL B 1 69 ? 66.723 80.802 30.248 1.00 40.38 66 VAL B CA 1
ATOM 3148 C C . VAL B 1 69 ? 65.373 80.873 29.527 1.00 39.67 66 VAL B C 1
ATOM 3149 O O . VAL B 1 69 ? 65.119 80.191 28.502 1.00 40.58 66 VAL B O 1
ATOM 3153 N N . GLY B 1 70 ? 64.521 81.737 30.049 1.00 38.29 67 GLY B N 1
ATOM 3154 C CA . GLY B 1 70 ? 63.342 82.187 29.305 1.00 37.85 67 GLY B CA 1
ATOM 3155 C C . GLY B 1 70 ? 62.427 83.149 30.040 1.00 35.86 67 GLY B C 1
ATOM 3156 O O . GLY B 1 70 ? 62.751 83.647 31.123 1.00 35.98 67 GLY B O 1
ATOM 3157 N N . ILE B 1 71 ? 61.244 83.357 29.475 1.00 35.92 68 ILE B N 1
ATOM 3158 C CA . ILE B 1 71 ? 60.234 84.319 30.030 1.00 35.36 68 ILE B CA 1
ATOM 3159 C C . ILE B 1 71 ? 58.940 83.559 30.250 1.00 37.08 68 ILE B C 1
ATOM 3160 O O . ILE B 1 71 ? 58.440 82.885 29.329 1.00 38.49 68 ILE B O 1
ATOM 3165 N N . GLY B 1 72 ? 58.377 83.680 31.438 1.00 36.95 69 GLY B N 1
ATOM 3166 C CA . GLY B 1 72 ? 57.026 83.208 31.692 1.00 37.03 69 GLY B CA 1
ATOM 3167 C C . GLY B 1 72 ? 56.066 84.370 31.955 1.00 36.62 69 GLY B C 1
ATOM 3168 O O . GLY B 1 72 ? 56.428 85.357 32.577 1.00 34.99 69 GLY B O 1
ATOM 3177 N N . GLY B 1 74 ? 51.869 85.451 33.153 1.00 37.41 71 GLY B N 1
ATOM 3178 C CA . GLY B 1 74 ? 50.499 85.249 33.496 1.00 36.75 71 GLY B CA 1
ATOM 3179 C C . GLY B 1 74 ? 49.629 86.369 32.922 1.00 38.99 71 GLY B C 1
ATOM 3180 O O . GLY B 1 74 ? 50.031 87.520 32.917 1.00 38.54 71 GLY B O 1
ATOM 3181 N N . THR B 1 75 ? 48.449 86.008 32.418 1.00 39.14 72 THR B N 1
ATOM 3182 C CA . THR B 1 75 ? 47.555 86.947 31.755 1.00 40.60 72 THR B CA 1
ATOM 3183 C C . THR B 1 75 ? 46.117 86.657 32.172 1.00 40.88 72 THR B C 1
ATOM 3184 O O . THR B 1 75 ? 45.746 85.491 32.377 1.00 39.70 72 THR B O 1
ATOM 3188 N N . PRO B 1 76 ? 45.296 87.705 32.248 1.00 42.39 73 PRO B N 1
ATOM 3189 C CA . PRO B 1 76 ? 43.858 87.515 32.374 1.00 43.10 73 PRO B CA 1
ATOM 3190 C C . PRO B 1 76 ? 43.362 86.754 31.142 1.00 44.20 73 PRO B C 1
ATOM 3191 O O . PRO B 1 76 ? 44.005 86.811 30.084 1.00 44.27 73 PRO B O 1
ATOM 3195 N N . GLY B 1 77 ? 42.249 86.028 31.306 1.00 45.76 74 GLY B N 1
ATOM 3196 C CA . GLY B 1 77 ? 41.580 85.264 30.245 1.00 44.91 74 GLY B CA 1
ATOM 3197 C C . GLY B 1 77 ? 42.007 83.817 30.148 1.00 45.38 74 GLY B C 1
ATOM 3198 O O . GLY B 1 77 ? 42.713 83.310 31.008 1.00 46.19 74 GLY B O 1
ATOM 3199 N N . SER B 1 78 ? 41.623 83.140 29.067 1.00 45.06 75 SER B N 1
ATOM 3200 C CA . SER B 1 78 ? 41.972 81.738 28.981 1.00 45.90 75 SER B CA 1
ATOM 3201 C C . SER B 1 78 ? 43.058 81.467 27.918 1.00 44.87 75 SER B C 1
ATOM 3202 O O . SER B 1 78 ? 43.133 82.117 26.877 1.00 42.91 75 SER B O 1
ATOM 3205 N N . VAL B 1 79 ? 43.943 80.539 28.234 1.00 44.27 76 VAL B N 1
ATOM 3206 C CA . VAL B 1 79 ? 45.143 80.394 27.442 1.00 43.28 76 VAL B CA 1
ATOM 3207 C C . VAL B 1 79 ? 45.193 79.012 26.826 1.00 44.89 76 VAL B C 1
ATOM 3208 O O . VAL B 1 79 ? 45.057 78.024 27.529 1.00 45.47 76 VAL B O 1
ATOM 3212 N N . ASP B 1 80 ? 45.417 78.959 25.514 1.00 44.95 77 ASP B N 1
ATOM 3213 C CA . ASP B 1 80 ? 45.741 77.721 24.827 1.00 46.66 77 ASP B CA 1
ATOM 3214 C C . ASP B 1 80 ? 47.276 77.655 24.883 1.00 47.23 77 ASP B C 1
ATOM 3215 O O . ASP B 1 80 ? 47.967 78.478 24.270 1.00 45.18 77 ASP B O 1
ATOM 3220 N N . ILE B 1 81 ? 47.755 76.713 25.687 1.00 47.40 78 ILE B N 1
ATOM 3221 C CA . ILE B 1 81 ? 49.149 76.477 25.960 1.00 51.00 78 ILE B CA 1
ATOM 3222 C C . ILE B 1 81 ? 49.894 76.078 24.689 1.00 51.94 78 ILE B C 1
ATOM 3223 O O . ILE B 1 81 ? 50.928 76.650 24.391 1.00 53.32 78 ILE B O 1
ATOM 3228 N N . GLU B 1 82 ? 49.364 75.107 23.946 1.00 53.24 79 GLU B N 1
ATOM 3229 C CA . GLU B 1 82 ? 49.981 74.681 22.696 1.00 54.83 79 GLU B CA 1
ATOM 3230 C C . GLU B 1 82 ? 50.079 75.869 21.725 1.00 53.74 79 GLU B C 1
ATOM 3231 O O . GLU B 1 82 ? 51.126 76.103 21.147 1.00 54.88 79 GLU B O 1
ATOM 3237 N N . LYS B 1 83 ? 48.988 76.624 21.584 1.00 52.18 80 LYS B N 1
ATOM 3238 C CA . LYS B 1 83 ? 48.926 77.776 20.672 1.00 50.95 80 LYS B CA 1
ATOM 3239 C C . LYS B 1 83 ? 49.710 79.021 21.122 1.00 48.92 80 LYS B C 1
ATOM 3240 O O . LYS B 1 83 ? 50.110 79.810 20.272 1.00 47.57 80 LYS B O 1
ATOM 3246 N N . GLY B 1 84 ? 49.897 79.197 22.444 1.00 46.32 81 GLY B N 1
ATOM 3247 C CA . GLY B 1 84 ? 50.436 80.454 23.007 1.00 44.39 81 GLY B CA 1
ATOM 3248 C C . GLY B 1 84 ? 49.526 81.665 22.780 1.00 43.73 81 GLY B C 1
ATOM 3249 O O . GLY B 1 84 ? 49.962 82.776 22.471 1.00 41.39 81 GLY B O 1
ATOM 3250 N N . THR B 1 85 ? 48.240 81.426 22.963 1.00 42.63 82 THR B N 1
ATOM 3251 C CA . THR B 1 85 ? 47.187 82.265 22.439 1.00 43.92 82 THR B CA 1
ATOM 3252 C C . THR B 1 85 ? 46.305 82.608 23.679 1.00 43.50 82 THR B C 1
ATOM 3253 O O . THR B 1 85 ? 46.214 81.793 24.597 1.00 41.09 82 THR B O 1
ATOM 3257 N N . VAL B 1 86 ? 45.725 83.801 23.718 1.00 43.21 83 VAL B N 1
ATOM 3258 C CA . VAL B 1 86 ? 44.878 84.236 24.834 1.00 45.60 83 VAL B CA 1
ATOM 3259 C C . VAL B 1 86 ? 43.481 84.633 24.319 1.00 46.92 83 VAL B C 1
ATOM 3260 O O . VAL B 1 86 ? 43.355 85.522 23.442 1.00 47.31 83 VAL B O 1
ATOM 3264 N N . VAL B 1 87 ? 42.451 83.974 24.852 1.00 47.44 84 VAL B N 1
ATOM 3265 C CA . VAL B 1 87 ? 41.064 84.305 24.544 1.00 49.52 84 VAL B CA 1
ATOM 3266 C C . VAL B 1 87 ? 40.309 84.729 25.844 1.00 50.48 84 VAL B C 1
ATOM 3267 O O . VAL B 1 87 ? 40.565 84.191 26.905 1.00 50.53 84 VAL B O 1
ATOM 3271 N N . GLY B 1 88 ? 39.423 85.716 25.762 1.00 51.69 85 GLY B N 1
ATOM 3272 C CA . GLY B 1 88 ? 38.506 85.993 26.876 1.00 53.60 85 GLY B CA 1
ATOM 3273 C C . GLY B 1 88 ? 38.991 87.022 27.875 1.00 54.90 85 GLY B C 1
ATOM 3274 O O . GLY B 1 88 ? 38.510 87.067 29.020 1.00 55.25 85 GLY B O 1
ATOM 3275 N N . ALA B 1 89 ? 39.942 87.851 27.439 1.00 55.66 86 ALA B N 1
ATOM 3276 C CA . ALA B 1 89 ? 40.539 88.868 28.290 1.00 56.98 86 ALA B CA 1
ATOM 3277 C C . ALA B 1 89 ? 39.788 90.189 28.084 1.00 57.59 86 ALA B C 1
ATOM 3278 O O . ALA B 1 89 ? 40.381 91.217 27.723 1.00 56.75 86 ALA B O 1
ATOM 3280 N N . TYR B 1 90 ? 38.476 90.144 28.300 1.00 59.21 87 TYR B N 1
ATOM 3281 C CA . TYR B 1 90 ? 37.612 91.267 27.911 1.00 61.14 87 TYR B CA 1
ATOM 3282 C C . TYR B 1 90 ? 37.995 92.551 28.632 1.00 60.24 87 TYR B C 1
ATOM 3283 O O . TYR B 1 90 ? 37.981 93.616 28.017 1.00 59.74 87 TYR B O 1
ATOM 3292 N N . ASN B 1 91 ? 38.395 92.425 29.903 1.00 59.49 88 ASN B N 1
ATOM 3293 C CA . ASN B 1 91 ? 38.876 93.546 30.709 1.00 58.99 88 ASN B CA 1
ATOM 3294 C C . ASN B 1 91 ? 40.083 94.270 30.129 1.00 57.69 88 ASN B C 1
ATOM 3295 O O . ASN B 1 91 ? 40.399 95.385 30.534 1.00 58.33 88 ASN B O 1
ATOM 3300 N N . LEU B 1 92 ? 40.743 93.634 29.171 1.00 55.75 89 LEU B N 1
ATOM 3301 C CA . LEU B 1 92 ? 41.911 94.200 28.522 1.00 53.62 89 LEU B CA 1
ATOM 3302 C C . LEU B 1 92 ? 41.531 94.855 27.201 1.00 52.71 89 LEU B C 1
ATOM 3303 O O . LEU B 1 92 ? 42.355 95.530 26.590 1.00 51.99 89 LEU B O 1
ATOM 3308 N N . ASN B 1 93 ? 40.277 94.657 26.785 1.00 52.09 90 ASN B N 1
ATOM 3309 C CA . ASN B 1 93 ? 39.789 95.055 25.464 1.00 51.54 90 ASN B CA 1
ATOM 3310 C C . ASN B 1 93 ? 40.295 94.149 24.344 1.00 51.19 90 ASN B C 1
ATOM 3311 O O . ASN B 1 93 ? 40.191 94.499 23.184 1.00 51.01 90 ASN B O 1
ATOM 3316 N N . TRP B 1 94 ? 40.881 93.005 24.671 1.00 51.33 91 TRP B N 1
ATOM 3317 C CA . TRP B 1 94 ? 41.161 92.000 23.647 1.00 51.06 91 TRP B CA 1
ATOM 3318 C C . TRP B 1 94 ? 39.854 91.293 23.323 1.00 51.76 91 TRP B C 1
ATOM 3319 O O . TRP B 1 94 ? 39.382 90.518 24.117 1.00 52.17 91 TRP B O 1
ATOM 3330 N N . THR B 1 95 ? 39.246 91.590 22.176 1.00 51.85 92 THR B N 1
ATOM 3331 C CA . THR B 1 95 ? 37.991 90.925 21.834 1.00 52.47 92 THR B CA 1
ATOM 3332 C C . THR B 1 95 ? 38.226 89.789 20.833 1.00 52.01 92 THR B C 1
ATOM 3333 O O . THR B 1 95 ? 37.336 89.008 20.479 1.00 51.57 92 THR B O 1
ATOM 3337 N N . THR B 1 96 ? 39.468 89.676 20.429 1.00 51.43 93 THR B N 1
ATOM 3338 C CA . THR B 1 96 ? 39.859 88.771 19.386 1.00 51.54 93 THR B CA 1
ATOM 3339 C C . THR B 1 96 ? 41.016 87.951 19.985 1.00 50.28 93 THR B C 1
ATOM 3340 O O . THR B 1 96 ? 41.685 88.444 20.893 1.00 49.17 93 THR B O 1
ATOM 3344 N N . VAL B 1 97 ? 41.238 86.725 19.501 1.00 49.25 94 VAL B N 1
ATOM 3345 C CA . VAL B 1 97 ? 42.340 85.858 19.994 1.00 48.43 94 VAL B CA 1
ATOM 3346 C C . VAL B 1 97 ? 43.716 86.550 19.778 1.00 47.36 94 VAL B C 1
ATOM 3347 O O . VAL B 1 97 ? 44.029 86.987 18.657 1.00 47.47 94 VAL B O 1
ATOM 3351 N N . GLN B 1 98 ? 44.525 86.634 20.831 1.00 45.39 95 GLN B N 1
ATOM 3352 C CA . GLN B 1 98 ? 45.819 87.293 20.759 1.00 43.87 95 GLN B CA 1
ATOM 3353 C C . GLN B 1 98 ? 46.987 86.285 20.682 1.00 42.66 95 GLN B C 1
ATOM 3354 O O . GLN B 1 98 ? 47.098 85.384 21.542 1.00 42.98 95 GLN B O 1
ATOM 3360 N N . PRO B 1 99 ? 47.834 86.422 19.644 1.00 40.40 96 PRO B N 1
ATOM 3361 C CA . PRO B 1 99 ? 49.001 85.557 19.411 1.00 39.83 96 PRO B CA 1
ATOM 3362 C C . PRO B 1 99 ? 50.184 86.039 20.259 1.00 39.82 96 PRO B C 1
ATOM 3363 O O . PRO B 1 99 ? 51.256 86.310 19.723 1.00 38.82 96 PRO B O 1
ATOM 3367 N N . VAL B 1 100 ? 49.985 86.090 21.578 1.00 39.06 97 VAL B N 1
ATOM 3368 C CA . VAL B 1 100 ? 50.920 86.740 22.470 1.00 39.65 97 VAL B CA 1
ATOM 3369 C C . VAL B 1 100 ? 52.273 86.062 22.436 1.00 38.66 97 VAL B C 1
ATOM 3370 O O . VAL B 1 100 ? 53.289 86.716 22.405 1.00 38.72 97 VAL B O 1
ATOM 3374 N N . LYS B 1 101 ? 52.274 84.738 22.434 1.00 38.65 98 LYS B N 1
ATOM 3375 C CA . LYS B 1 101 ? 53.519 84.015 22.461 1.00 40.27 98 LYS B CA 1
ATOM 3376 C C . LYS B 1 101 ? 54.295 84.374 21.204 1.00 40.75 98 LYS B C 1
ATOM 3377 O O . LYS B 1 101 ? 55.484 84.731 21.261 1.00 40.79 98 LYS B O 1
ATOM 3383 N N . GLU B 1 102 ? 53.610 84.282 20.057 1.00 40.39 99 GLU B N 1
ATOM 3384 C CA . GLU B 1 102 ? 54.241 84.599 18.793 1.00 41.84 99 GLU B CA 1
ATOM 3385 C C . GLU B 1 102 ? 54.890 85.995 18.799 1.00 41.17 99 GLU B C 1
ATOM 3386 O O . GLU B 1 102 ? 56.039 86.137 18.399 1.00 41.76 99 GLU B O 1
ATOM 3392 N N . GLN B 1 103 ? 54.158 87.004 19.265 1.00 40.88 100 GLN B N 1
ATOM 3393 C CA . GLN B 1 103 ? 54.640 88.379 19.214 1.00 41.71 100 GLN B CA 1
ATOM 3394 C C . GLN B 1 103 ? 55.870 88.565 20.096 1.00 40.81 100 GLN B C 1
ATOM 3395 O O . GLN B 1 103 ? 56.896 89.099 19.659 1.00 39.99 100 GLN B O 1
ATOM 3401 N N . ILE B 1 104 ? 55.805 88.054 21.315 1.00 40.37 101 ILE B N 1
ATOM 3402 C CA . ILE B 1 104 ? 56.890 88.286 22.257 1.00 39.97 101 ILE B CA 1
ATOM 3403 C C . ILE B 1 104 ? 58.117 87.471 21.917 1.00 41.25 101 ILE B C 1
ATOM 3404 O O . ILE B 1 104 ? 59.251 87.971 21.962 1.00 41.91 101 ILE B O 1
ATOM 3409 N N . GLU B 1 105 ? 57.908 86.206 21.592 1.00 42.15 102 GLU B N 1
ATOM 3410 C CA . GLU B 1 105 ? 59.032 85.361 21.304 1.00 44.34 102 GLU B CA 1
ATOM 3411 C C . GLU B 1 105 ? 59.741 85.956 20.109 1.00 43.95 102 GLU B C 1
ATOM 3412 O O . GLU B 1 105 ? 60.980 86.083 20.083 1.00 42.68 102 GLU B O 1
ATOM 3418 N N . SER B 1 106 ? 58.943 86.358 19.128 1.00 43.82 103 SER B N 1
ATOM 3419 C CA . SER B 1 106 ? 59.511 86.969 17.906 1.00 43.17 103 SER B CA 1
ATOM 3420 C C . SER B 1 106 ? 60.356 88.225 18.180 1.00 41.42 103 SER B C 1
ATOM 3421 O O . SER B 1 106 ? 61.509 88.343 17.744 1.00 40.39 103 SER B O 1
ATOM 3424 N N . ALA B 1 107 ? 59.773 89.144 18.941 1.00 40.90 104 ALA B N 1
ATOM 3425 C CA . ALA B 1 107 ? 60.399 90.418 19.264 1.00 39.99 104 ALA B CA 1
ATOM 3426 C C . ALA B 1 107 ? 61.654 90.272 20.133 1.00 40.07 104 ALA B C 1
ATOM 3427 O O . ALA B 1 107 ? 62.578 91.058 20.020 1.00 38.24 104 ALA B O 1
ATOM 3429 N N . LEU B 1 108 ? 61.645 89.291 21.025 1.00 40.65 105 LEU B N 1
ATOM 3430 C CA . LEU B 1 108 ? 62.630 89.250 22.103 1.00 40.84 105 LEU B CA 1
ATOM 3431 C C . LEU B 1 108 ? 63.745 88.230 21.844 1.00 41.03 105 LEU B C 1
ATOM 3432 O O . LEU B 1 108 ? 64.865 88.423 22.302 1.00 42.06 105 LEU B O 1
ATOM 3437 N N . GLY B 1 109 ? 63.469 87.167 21.094 1.00 40.09 106 GLY B N 1
ATOM 3438 C CA . GLY B 1 109 ? 64.532 86.182 20.800 1.00 42.12 106 GLY B CA 1
ATOM 3439 C C . GLY B 1 109 ? 64.938 85.350 22.020 1.00 42.21 106 GLY B C 1
ATOM 3440 O O . GLY B 1 109 ? 66.064 84.795 22.090 1.00 43.41 106 GLY B O 1
ATOM 3441 N N A ILE B 1 110 ? 64.029 85.264 22.972 0.60 42.32 107 ILE B N 1
ATOM 3442 N N B ILE B 1 110 ? 64.023 85.318 22.995 0.40 41.67 107 ILE B N 1
ATOM 3443 C CA A ILE B 1 110 ? 64.221 84.389 24.114 0.60 42.42 107 ILE B CA 1
ATOM 3444 C CA B ILE B 1 110 ? 64.092 84.517 24.237 0.40 40.82 107 ILE B CA 1
ATOM 3445 C C A ILE B 1 110 ? 62.919 83.615 24.365 0.60 41.86 107 ILE B C 1
ATOM 3446 C C B ILE B 1 110 ? 62.866 83.587 24.264 0.40 41.28 107 ILE B C 1
ATOM 3447 O O A ILE B 1 110 ? 61.832 84.181 24.262 0.60 41.45 107 ILE B O 1
ATOM 3448 O O B ILE B 1 110 ? 61.771 84.019 23.896 0.40 40.98 107 ILE B O 1
ATOM 3457 N N . PRO B 1 111 ? 63.031 82.315 24.695 1.00 41.71 108 PRO B N 1
ATOM 3458 C CA . PRO B 1 111 ? 61.847 81.434 24.740 1.00 42.26 108 PRO B CA 1
ATOM 3459 C C . PRO B 1 111 ? 60.784 81.933 25.735 1.00 41.70 108 PRO B C 1
ATOM 3460 O O . PRO B 1 111 ? 61.124 82.461 26.799 1.00 42.70 108 PRO B O 1
ATOM 3464 N N . PHE B 1 112 ? 59.516 81.760 25.367 1.00 41.31 109 PHE B N 1
ATOM 3465 C CA . PHE B 1 112 ? 58.380 82.384 26.052 1.00 39.28 109 PHE B CA 1
ATOM 3466 C C . PHE B 1 112 ? 57.292 81.351 26.332 1.00 40.51 109 PHE B C 1
ATOM 3467 O O . PHE B 1 112 ? 57.011 80.515 25.475 1.00 40.32 109 PHE B O 1
ATOM 3475 N N . ALA B 1 113 ? 56.671 81.424 27.520 1.00 39.47 110 ALA B N 1
ATOM 3476 C CA . ALA B 1 113 ? 55.547 80.600 27.849 1.00 40.48 110 ALA B CA 1
ATOM 3477 C C . ALA B 1 113 ? 54.529 81.471 28.570 1.00 41.29 110 ALA B C 1
ATOM 3478 O O . ALA B 1 113 ? 54.881 82.452 29.212 1.00 40.60 110 ALA B O 1
ATOM 3480 N N A LEU B 1 114 ? 53.253 81.164 28.427 0.50 41.27 111 LEU B N 1
ATOM 3481 N N B LEU B 1 114 ? 53.268 81.052 28.494 0.50 41.60 111 LEU B N 1
ATOM 3482 C CA A LEU B 1 114 ? 52.297 81.964 29.169 0.50 41.78 111 LEU B CA 1
ATOM 3483 C CA B LEU B 1 114 ? 52.149 81.905 28.860 0.50 42.43 111 LEU B CA 1
ATOM 3484 C C A LEU B 1 114 ? 51.193 81.106 29.696 0.50 42.04 111 LEU B C 1
ATOM 3485 C C B LEU B 1 114 ? 51.077 81.110 29.595 0.50 42.43 111 LEU B C 1
ATOM 3486 O O A LEU B 1 114 ? 50.944 79.998 29.217 0.50 41.68 111 LEU B O 1
ATOM 3487 O O B LEU B 1 114 ? 50.755 80.001 29.166 0.50 41.97 111 LEU B O 1
ATOM 3496 N N . ASP B 1 115 ? 50.510 81.646 30.687 1.00 42.36 112 ASP B N 1
ATOM 3497 C CA . ASP B 1 115 ? 49.416 80.917 31.314 1.00 43.05 112 ASP B CA 1
ATOM 3498 C C . ASP B 1 115 ? 48.424 81.893 31.913 1.00 41.01 112 ASP B C 1
ATOM 3499 O O . ASP B 1 115 ? 48.641 83.081 31.895 1.00 41.16 112 ASP B O 1
ATOM 3504 N N . ASN B 1 116 ? 47.303 81.381 32.351 1.00 41.75 113 ASN B N 1
ATOM 3505 C CA . ASN B 1 116 ? 46.302 82.216 33.014 1.00 41.23 113 ASN B CA 1
ATOM 3506 C C . ASN B 1 116 ? 46.880 82.806 34.314 1.00 41.96 113 ASN B C 1
ATOM 3507 O O . ASN B 1 116 ? 47.720 82.187 34.953 1.00 40.19 113 ASN B O 1
ATOM 3512 N N . ASP B 1 117 ? 46.392 83.975 34.721 1.00 42.56 114 ASP B N 1
ATOM 3513 C CA . ASP B 1 117 ? 47.006 84.709 35.820 1.00 43.85 114 ASP B CA 1
ATOM 3514 C C . ASP B 1 117 ? 46.897 84.032 37.192 1.00 43.71 114 ASP B C 1
ATOM 3515 O O . ASP B 1 117 ? 47.888 83.964 37.903 1.00 43.97 114 ASP B O 1
ATOM 3520 N N . ALA B 1 118 ? 45.738 83.470 37.540 1.00 43.30 115 ALA B N 1
ATOM 3521 C CA . ALA B 1 118 ? 45.663 82.670 38.785 1.00 42.03 115 ALA B CA 1
ATOM 3522 C C . ALA B 1 118 ? 46.366 81.335 38.659 1.00 41.49 115 ALA B C 1
ATOM 3523 O O . ALA B 1 118 ? 46.870 80.834 39.639 1.00 41.17 115 ALA B O 1
ATOM 3525 N N . ASN B 1 119 ? 46.459 80.775 37.439 1.00 40.15 116 ASN B N 1
ATOM 3526 C CA . ASN B 1 119 ? 47.175 79.506 37.261 1.00 39.59 116 ASN B CA 1
ATOM 3527 C C . ASN B 1 119 ? 48.639 79.636 37.683 1.00 39.41 116 ASN B C 1
ATOM 3528 O O . ASN B 1 119 ? 49.193 78.836 38.423 1.00 36.92 116 ASN B O 1
ATOM 3533 N N . VAL B 1 120 ? 49.223 80.714 37.205 1.00 39.79 117 VAL B N 1
ATOM 3534 C CA . VAL B 1 120 ? 50.633 81.045 37.396 1.00 41.10 117 VAL B CA 1
ATOM 3535 C C . VAL B 1 120 ? 50.879 81.417 38.882 1.00 39.85 117 VAL B C 1
ATOM 3536 O O . VAL B 1 120 ? 51.821 80.968 39.502 1.00 40.02 117 VAL B O 1
ATOM 3540 N N . ALA B 1 121 ? 49.985 82.189 39.462 1.00 39.63 118 ALA B N 1
ATOM 3541 C CA . ALA B 1 121 ? 50.020 82.444 40.900 1.00 40.30 118 ALA B CA 1
ATOM 3542 C C . ALA B 1 121 ? 49.985 81.149 41.736 1.00 40.17 118 ALA B C 1
ATOM 3543 O O . ALA B 1 121 ? 50.749 80.986 42.678 1.00 41.16 118 ALA B O 1
ATOM 3545 N N . ALA B 1 122 ? 49.134 80.212 41.329 1.00 39.12 119 ALA B N 1
ATOM 3546 C CA . ALA B 1 122 ? 49.093 78.882 41.875 1.00 38.62 119 ALA B CA 1
ATOM 3547 C C . ALA B 1 122 ? 50.448 78.198 41.803 1.00 38.84 119 ALA B C 1
ATOM 3548 O O . ALA B 1 122 ? 50.873 77.579 42.774 1.00 39.96 119 ALA B O 1
ATOM 3550 N N . LEU B 1 123 ? 51.124 78.282 40.652 1.00 37.41 120 LEU B N 1
ATOM 3551 C CA . LEU B 1 123 ? 52.434 77.675 40.505 1.00 36.16 120 LEU B CA 1
ATOM 3552 C C . LEU B 1 123 ? 53.428 78.335 41.461 1.00 36.93 120 LEU B C 1
ATOM 3553 O O . LEU B 1 123 ? 54.357 77.698 41.950 1.00 36.69 120 LEU B O 1
ATOM 3558 N N . GLY B 1 124 ? 53.291 79.654 41.625 1.00 38.14 121 GLY B N 1
ATOM 3559 C CA . GLY B 1 124 ? 54.184 80.426 42.512 1.00 38.03 121 GLY B CA 1
ATOM 3560 C C . GLY B 1 124 ? 53.997 79.974 43.961 1.00 38.90 121 GLY B C 1
ATOM 3561 O O . GLY B 1 124 ? 54.981 79.781 44.711 1.00 37.93 121 GLY B O 1
ATOM 3562 N N . GLU B 1 125 ? 52.744 79.845 44.389 1.00 38.26 122 GLU B N 1
ATOM 3563 C CA . GLU B 1 125 ? 52.522 79.401 45.790 1.00 39.62 122 GLU B CA 1
ATOM 3564 C C . GLU B 1 125 ? 52.932 77.936 45.982 1.00 40.98 122 GLU B C 1
ATOM 3565 O O . GLU B 1 125 ? 53.542 77.568 46.968 1.00 42.26 122 GLU B O 1
ATOM 3571 N N . ARG B 1 126 ? 52.695 77.103 44.989 1.00 43.14 123 ARG B N 1
ATOM 3572 C CA . ARG B 1 126 ? 53.239 75.746 45.097 1.00 44.46 123 ARG B CA 1
ATOM 3573 C C . ARG B 1 126 ? 54.785 75.702 45.233 1.00 44.22 123 ARG B C 1
ATOM 3574 O O . ARG B 1 126 ? 55.315 74.961 46.058 1.00 45.36 123 ARG B O 1
ATOM 3582 N N . TRP B 1 127 ? 55.493 76.487 44.421 1.00 44.33 124 TRP B N 1
ATOM 3583 C CA . TRP B 1 127 ? 56.959 76.447 44.333 1.00 43.48 124 TRP B CA 1
ATOM 3584 C C . TRP B 1 127 ? 57.665 77.052 45.510 1.00 43.34 124 TRP B C 1
ATOM 3585 O O . TRP B 1 127 ? 58.654 76.470 45.982 1.00 44.03 124 TRP B O 1
ATOM 3596 N N . LYS B 1 128 ? 57.178 78.214 45.975 1.00 42.08 125 LYS B N 1
ATOM 3597 C CA . LYS B 1 128 ? 57.866 79.002 47.008 1.00 41.94 125 LYS B CA 1
ATOM 3598 C C . LYS B 1 128 ? 56.985 79.361 48.191 1.00 41.55 125 LYS B C 1
ATOM 3599 O O . LYS B 1 128 ? 57.464 79.884 49.213 1.00 40.90 125 LYS B O 1
ATOM 3605 N N . GLY B 1 129 ? 55.690 79.075 48.071 1.00 41.27 126 GLY B N 1
ATOM 3606 C CA . GLY B 1 129 ? 54.779 79.431 49.163 1.00 41.80 126 GLY B CA 1
ATOM 3607 C C . GLY B 1 129 ? 54.145 78.252 49.873 1.00 42.13 126 GLY B C 1
ATOM 3608 O O . GLY B 1 129 ? 54.805 77.202 50.058 1.00 41.06 126 GLY B O 1
ATOM 3609 N N . ALA B 1 130 ? 52.871 78.453 50.265 1.00 40.56 127 ALA B N 1
ATOM 3610 C CA . ALA B 1 130 ? 52.081 77.525 51.093 1.00 41.46 127 ALA B CA 1
ATOM 3611 C C . ALA B 1 130 ? 51.843 76.126 50.496 1.00 41.13 127 ALA B C 1
ATOM 3612 O O . ALA B 1 130 ? 51.587 75.175 51.235 1.00 39.54 127 ALA B O 1
ATOM 3614 N N . GLY B 1 131 ? 51.982 75.998 49.170 1.00 41.93 128 GLY B N 1
ATOM 3615 C CA . GLY B 1 131 ? 51.785 74.709 48.480 1.00 41.27 128 GLY B CA 1
ATOM 3616 C C . GLY B 1 131 ? 52.841 73.626 48.740 1.00 42.80 128 GLY B C 1
ATOM 3617 O O . GLY B 1 131 ? 52.558 72.437 48.583 1.00 41.27 128 GLY B O 1
ATOM 3618 N N . GLU B 1 132 ? 54.061 74.047 49.109 1.00 43.38 129 GLU B N 1
ATOM 3619 C CA . GLU B 1 132 ? 55.164 73.168 49.573 1.00 44.27 129 GLU B CA 1
ATOM 3620 C C . GLU B 1 132 ? 55.622 72.127 48.558 1.00 43.53 129 GLU B C 1
ATOM 3621 O O . GLU B 1 132 ? 56.058 71.001 48.894 1.00 43.17 129 GLU B O 1
ATOM 3627 N N . ASN B 1 133 ? 55.511 72.520 47.305 1.00 44.32 130 ASN B N 1
ATOM 3628 C CA . ASN B 1 133 ? 55.811 71.651 46.166 1.00 43.84 130 ASN B CA 1
ATOM 3629 C C . ASN B 1 133 ? 55.032 70.340 46.111 1.00 43.66 130 ASN B C 1
ATOM 3630 O O . ASN B 1 133 ? 55.462 69.421 45.496 1.00 43.34 130 ASN B O 1
ATOM 3635 N N . ASN B 1 134 ? 53.898 70.265 46.783 1.00 42.46 131 ASN B N 1
ATOM 3636 C CA . ASN B 1 134 ? 53.055 69.095 46.676 1.00 43.78 131 ASN B CA 1
ATOM 3637 C C . ASN B 1 134 ? 52.510 68.874 45.248 1.00 42.79 131 ASN B C 1
ATOM 3638 O O . ASN B 1 134 ? 52.300 69.848 44.530 1.00 43.17 131 ASN B O 1
ATOM 3643 N N . PRO B 1 135 ? 52.350 67.606 44.819 1.00 42.35 132 PRO B N 1
ATOM 3644 C CA . PRO B 1 135 ? 51.724 67.320 43.512 1.00 42.31 132 PRO B CA 1
ATOM 3645 C C . PRO B 1 135 ? 50.272 67.711 43.394 1.00 42.06 132 PRO B C 1
ATOM 3646 O O . PRO B 1 135 ? 49.758 67.711 42.303 1.00 40.67 132 PRO B O 1
ATOM 3650 N N . ASP B 1 136 ? 49.595 67.945 44.525 1.00 41.69 133 ASP B N 1
ATOM 3651 C CA . ASP B 1 136 ? 48.188 68.260 44.500 1.00 41.46 133 ASP B CA 1
ATOM 3652 C C . ASP B 1 136 ? 47.919 69.476 45.374 1.00 40.79 133 ASP B C 1
ATOM 3653 O O . ASP B 1 136 ? 47.883 69.373 46.601 1.00 40.37 133 ASP B O 1
ATOM 3658 N N . VAL B 1 137 ? 47.737 70.624 44.719 1.00 39.41 134 VAL B N 1
ATOM 3659 C CA . VAL B 1 137 ? 47.508 71.926 45.412 1.00 40.45 134 VAL B CA 1
ATOM 3660 C C . VAL B 1 137 ? 46.458 72.732 44.651 1.00 38.91 134 VAL B C 1
ATOM 3661 O O . VAL B 1 137 ? 46.550 72.883 43.419 1.00 38.42 134 VAL B O 1
ATOM 3665 N N . ILE B 1 138 ? 45.475 73.247 45.376 1.00 38.15 135 ILE B N 1
ATOM 3666 C CA . ILE B 1 138 ? 44.516 74.197 44.782 1.00 37.51 135 ILE B CA 1
ATOM 3667 C C . ILE B 1 138 ? 44.747 75.610 45.319 1.00 38.22 135 ILE B C 1
ATOM 3668 O O . ILE B 1 138 ? 44.843 75.823 46.542 1.00 38.15 135 ILE B O 1
ATOM 3673 N N . PHE B 1 139 ? 44.934 76.550 44.396 1.00 39.12 136 PHE B N 1
ATOM 3674 C CA . PHE B 1 139 ? 45.024 77.978 44.728 1.00 41.44 136 PHE B CA 1
ATOM 3675 C C . PHE B 1 139 ? 43.700 78.677 44.407 1.00 42.11 136 PHE B C 1
ATOM 3676 O O . PHE B 1 139 ? 43.170 78.546 43.298 1.00 41.81 136 PHE B O 1
ATOM 3684 N N . ILE B 1 140 ? 43.173 79.398 45.401 1.00 42.24 137 ILE B N 1
ATOM 3685 C CA . ILE B 1 140 ? 42.038 80.295 45.222 1.00 42.01 137 ILE B CA 1
ATOM 3686 C C . ILE B 1 140 ? 42.391 81.754 45.631 1.00 42.73 137 ILE B C 1
ATOM 3687 O O . ILE B 1 140 ? 42.811 82.018 46.769 1.00 43.10 137 ILE B O 1
ATOM 3692 N N . THR B 1 141 ? 42.217 82.687 44.700 1.00 42.08 138 THR B N 1
ATOM 3693 C CA . THR B 1 141 ? 42.529 84.093 44.970 1.00 41.93 138 THR B CA 1
ATOM 3694 C C . THR B 1 141 ? 41.276 84.960 45.033 1.00 40.87 138 THR B C 1
ATOM 3695 O O . THR B 1 141 ? 40.465 84.980 44.114 1.00 40.67 138 THR B O 1
ATOM 3699 N N . LEU B 1 142 ? 41.123 85.662 46.142 1.00 40.53 139 LEU B N 1
ATOM 3700 C CA . LEU B 1 142 ? 39.982 86.513 46.339 1.00 42.23 139 LEU B CA 1
ATOM 3701 C C . LEU B 1 142 ? 40.487 87.944 46.266 1.00 43.05 139 LEU B C 1
ATOM 3702 O O . LEU B 1 142 ? 41.282 88.348 47.092 1.00 43.93 139 LEU B O 1
ATOM 3707 N N . GLY B 1 143 ? 40.056 88.669 45.254 1.00 44.48 140 GLY B N 1
ATOM 3708 C CA . GLY B 1 143 ? 40.302 90.125 45.134 1.00 45.27 140 GLY B CA 1
ATOM 3709 C C . GLY B 1 143 ? 39.136 90.817 44.449 1.00 45.65 140 GLY B C 1
ATOM 3710 O O . GLY B 1 143 ? 37.995 90.673 44.865 1.00 44.67 140 GLY B O 1
ATOM 3711 N N . THR B 1 144 ? 39.427 91.569 43.383 1.00 47.08 141 THR B N 1
ATOM 3712 C CA . THR B 1 144 ? 38.415 92.190 42.525 1.00 48.79 141 THR B CA 1
ATOM 3713 C C . THR B 1 144 ? 37.483 91.150 42.005 1.00 47.51 141 THR B C 1
ATOM 3714 O O . THR B 1 144 ? 36.264 91.372 41.939 1.00 47.46 141 THR B O 1
ATOM 3718 N N . GLY B 1 145 ? 38.086 90.035 41.578 1.00 47.27 142 GLY B N 1
ATOM 3719 C CA . GLY B 1 145 ? 37.374 88.841 41.118 1.00 45.95 142 GLY B CA 1
ATOM 3720 C C . GLY B 1 145 ? 37.811 87.622 41.907 1.00 45.33 142 GLY B C 1
ATOM 3721 O O . GLY B 1 145 ? 38.683 87.716 42.776 1.00 45.96 142 GLY B O 1
ATOM 3722 N N . VAL B 1 146 ? 37.209 86.469 41.636 1.00 43.41 143 VAL B N 1
ATOM 3723 C CA . VAL B 1 146 ? 37.682 85.259 42.290 1.00 42.39 143 VAL B CA 1
ATOM 3724 C C . VAL B 1 146 ? 38.311 84.350 41.225 1.00 41.72 143 VAL B C 1
ATOM 3725 O O . VAL B 1 146 ? 37.695 84.088 40.189 1.00 40.99 143 VAL B O 1
ATOM 3729 N N . GLY B 1 147 ? 39.546 83.920 41.470 1.00 40.80 144 GLY B N 1
ATOM 3730 C CA . GLY B 1 147 ? 40.313 83.158 40.453 1.00 40.88 144 GLY B CA 1
ATOM 3731 C C . GLY B 1 147 ? 40.877 81.928 41.121 1.00 40.02 144 GLY B C 1
ATOM 3732 O O . GLY B 1 147 ? 40.727 81.734 42.343 1.00 39.90 144 GLY B O 1
ATOM 3733 N N . GLY B 1 148 ? 41.461 81.053 40.335 1.00 39.36 145 GLY B N 1
ATOM 3734 C CA . GLY B 1 148 ? 42.106 79.918 40.935 1.00 38.60 145 GLY B CA 1
ATOM 3735 C C . GLY B 1 148 ? 42.985 79.129 39.983 1.00 39.71 145 GLY B C 1
ATOM 3736 O O . GLY B 1 148 ? 42.912 79.304 38.741 1.00 37.70 145 GLY B O 1
ATOM 3737 N N . GLY B 1 149 ? 43.823 78.269 40.585 1.00 38.06 146 GLY B N 1
ATOM 3738 C CA . GLY B 1 149 ? 44.673 77.359 39.821 1.00 38.31 146 GLY B CA 1
ATOM 3739 C C . GLY B 1 149 ? 44.683 76.024 40.540 1.00 37.57 146 GLY B C 1
ATOM 3740 O O . GLY B 1 149 ? 44.643 75.968 41.780 1.00 36.00 146 GLY B O 1
ATOM 3741 N N . ILE B 1 150 ? 44.691 74.963 39.730 1.00 37.18 147 ILE B N 1
ATOM 3742 C CA . ILE B 1 150 ? 44.750 73.574 40.204 1.00 36.02 147 ILE B CA 1
ATOM 3743 C C . ILE B 1 150 ? 45.944 72.815 39.682 1.00 36.41 147 ILE B C 1
ATOM 3744 O O . ILE B 1 150 ? 46.123 72.645 38.476 1.00 36.02 147 ILE B O 1
ATOM 3749 N N . VAL B 1 151 ? 46.780 72.385 40.600 1.00 37.10 148 VAL B N 1
ATOM 3750 C CA . VAL B 1 151 ? 47.833 71.446 40.277 1.00 38.66 148 VAL B CA 1
ATOM 3751 C C . VAL B 1 151 ? 47.366 70.070 40.820 1.00 38.38 148 VAL B C 1
ATOM 3752 O O . VAL B 1 151 ? 46.999 69.923 41.981 1.00 39.56 148 VAL B O 1
ATOM 3756 N N . ALA B 1 152 ? 47.325 69.074 39.949 1.00 39.35 149 ALA B N 1
ATOM 3757 C CA . ALA B 1 152 ? 46.811 67.783 40.340 1.00 38.03 149 ALA B CA 1
ATOM 3758 C C . ALA B 1 152 ? 47.736 66.783 39.696 1.00 40.18 149 ALA B C 1
ATOM 3759 O O . ALA B 1 152 ? 48.064 66.938 38.488 1.00 38.95 149 ALA B O 1
ATOM 3761 N N . ALA B 1 153 ? 48.144 65.767 40.466 1.00 40.13 150 ALA B N 1
ATOM 3762 C CA . ALA B 1 153 ? 49.151 64.762 40.021 1.00 40.78 150 ALA B CA 1
ATOM 3763 C C . ALA B 1 153 ? 50.391 65.401 39.396 1.00 40.62 150 ALA B C 1
ATOM 3764 O O . ALA B 1 153 ? 50.960 64.907 38.394 1.00 39.41 150 ALA B O 1
ATOM 3766 N N . GLY B 1 154 ? 50.844 66.482 40.021 1.00 40.24 151 GLY B N 1
ATOM 3767 C CA . GLY B 1 154 ? 52.041 67.157 39.548 1.00 40.93 151 GLY B CA 1
ATOM 3768 C C . GLY B 1 154 ? 51.910 68.130 38.390 1.00 41.57 151 GLY B C 1
ATOM 3769 O O . GLY B 1 154 ? 52.879 68.828 38.056 1.00 42.83 151 GLY B O 1
ATOM 3770 N N . LYS B 1 155 ? 50.724 68.255 37.801 1.00 41.53 152 LYS B N 1
ATOM 3771 C CA . LYS B 1 155 ? 50.571 69.188 36.672 1.00 43.06 152 LYS B CA 1
ATOM 3772 C C . LYS B 1 155 ? 49.475 70.183 36.852 1.00 42.23 152 LYS B C 1
ATOM 3773 O O . LYS B 1 155 ? 48.381 69.849 37.338 1.00 42.50 152 LYS B O 1
ATOM 3779 N N . LEU B 1 156 ? 49.726 71.376 36.322 1.00 41.20 153 LEU B N 1
ATOM 3780 C CA . LEU B 1 156 ? 48.749 72.426 36.374 1.00 42.36 153 LEU B CA 1
ATOM 3781 C C . LEU B 1 156 ? 47.583 71.994 35.453 1.00 40.59 153 LEU B C 1
ATOM 3782 O O . LEU B 1 156 ? 47.835 71.531 34.362 1.00 41.27 153 LEU B O 1
ATOM 3787 N N . LEU B 1 157 ? 46.336 72.107 35.886 1.00 39.38 154 LEU B N 1
ATOM 3788 C CA . LEU B 1 157 ? 45.193 71.768 34.965 1.00 39.00 154 LEU B CA 1
ATOM 3789 C C . LEU B 1 157 ? 44.633 72.922 34.079 1.00 38.75 154 LEU B C 1
ATOM 3790 O O . LEU B 1 157 ? 44.476 74.048 34.533 1.00 38.85 154 LEU B O 1
ATOM 3795 N N . HIS B 1 158 ? 44.319 72.598 32.824 1.00 38.27 155 HIS B N 1
ATOM 3796 C CA . HIS B 1 158 ? 43.786 73.559 31.874 1.00 38.33 155 HIS B CA 1
ATOM 3797 C C . HIS B 1 158 ? 42.416 73.143 31.373 1.00 37.16 155 HIS B C 1
ATOM 3798 O O . HIS B 1 158 ? 41.610 73.969 31.081 1.00 39.38 155 HIS B O 1
ATOM 3805 N N . GLY B 1 159 ? 42.133 71.864 31.277 1.00 36.88 156 GLY B N 1
ATOM 3806 C CA . GLY B 1 159 ? 40.892 71.437 30.601 1.00 36.40 156 GLY B CA 1
ATOM 3807 C C . GLY B 1 159 ? 40.838 71.708 29.099 1.00 37.20 156 GLY B C 1
ATOM 3808 O O . GLY B 1 159 ? 41.814 72.248 28.502 1.00 36.04 156 GLY B O 1
ATOM 3809 N N . VAL B 1 160 ? 39.675 71.388 28.498 1.00 36.20 157 VAL B N 1
ATOM 3810 C CA . VAL B 1 160 ? 39.517 71.397 27.046 1.00 37.52 157 VAL B CA 1
ATOM 3811 C C . VAL B 1 160 ? 39.525 72.786 26.449 1.00 38.14 157 VAL B C 1
ATOM 3812 O O . VAL B 1 160 ? 39.949 72.949 25.291 1.00 40.11 157 VAL B O 1
ATOM 3816 N N . ALA B 1 161 ? 39.096 73.788 27.226 1.00 37.39 158 ALA B N 1
ATOM 3817 C CA . ALA B 1 161 ? 38.985 75.172 26.749 1.00 37.93 158 ALA B CA 1
ATOM 3818 C C . ALA B 1 161 ? 39.849 76.149 27.533 1.00 38.33 158 ALA B C 1
ATOM 3819 O O . ALA B 1 161 ? 39.629 77.347 27.486 1.00 39.34 158 ALA B O 1
ATOM 3821 N N . GLY B 1 162 ? 40.830 75.633 28.249 1.00 37.84 159 GLY B N 1
ATOM 3822 C CA . GLY B 1 162 ? 41.601 76.458 29.131 1.00 40.58 159 GLY B CA 1
ATOM 3823 C C . GLY B 1 162 ? 40.856 77.027 30.339 1.00 41.08 159 GLY B C 1
ATOM 3824 O O . GLY B 1 162 ? 41.295 78.054 30.897 1.00 42.35 159 GLY B O 1
ATOM 3825 N N . CYS B 1 163 ? 39.788 76.373 30.793 1.00 41.41 160 CYS B N 1
ATOM 3826 C CA . CYS B 1 163 ? 38.949 76.974 31.872 1.00 41.98 160 CYS B CA 1
ATOM 3827 C C . CYS B 1 163 ? 39.010 76.268 33.200 1.00 41.87 160 CYS B C 1
ATOM 3828 O O . CYS B 1 163 ? 38.266 76.645 34.166 1.00 41.59 160 CYS B O 1
ATOM 3831 N N . ALA B 1 164 ? 39.899 75.262 33.287 1.00 40.51 161 ALA B N 1
ATOM 3832 C CA . ALA B 1 164 ? 40.110 74.559 34.524 1.00 38.33 161 ALA B CA 1
ATOM 3833 C C . ALA B 1 164 ? 40.599 75.573 35.499 1.00 38.30 161 ALA B C 1
ATOM 3834 O O . ALA B 1 164 ? 41.383 76.454 35.129 1.00 38.26 161 ALA B O 1
ATOM 3836 N N . GLY B 1 165 ? 40.196 75.421 36.758 1.00 36.57 162 GLY B N 1
ATOM 3837 C CA . GLY B 1 165 ? 40.615 76.367 37.752 1.00 37.03 162 GLY B CA 1
ATOM 3838 C C . GLY B 1 165 ? 39.699 77.546 38.022 1.00 36.45 162 GLY B C 1
ATOM 3839 O O . GLY B 1 165 ? 39.959 78.344 38.936 1.00 36.26 162 GLY B O 1
ATOM 3840 N N . GLU B 1 166 ? 38.619 77.666 37.268 1.00 36.45 163 GLU B N 1
ATOM 3841 C CA . GLU B 1 166 ? 37.734 78.801 37.402 1.00 36.04 163 GLU B CA 1
ATOM 3842 C C . GLU B 1 166 ? 36.780 78.701 38.606 1.00 36.82 163 GLU B C 1
ATOM 3843 O O . GLU B 1 166 ? 35.561 78.746 38.459 1.00 37.30 163 GLU B O 1
ATOM 3849 N N . VAL B 1 167 ? 37.313 78.543 39.793 1.00 37.98 164 VAL B N 1
ATOM 3850 C CA . VAL B 1 167 ? 36.395 78.267 40.954 1.00 39.92 164 VAL B CA 1
ATOM 3851 C C . VAL B 1 167 ? 35.506 79.438 41.394 1.00 39.58 164 VAL B C 1
ATOM 3852 O O . VAL B 1 167 ? 34.615 79.279 42.228 1.00 40.61 164 VAL B O 1
ATOM 3856 N N . GLY B 1 168 ? 35.780 80.623 40.871 1.00 39.64 165 GLY B N 1
ATOM 3857 C CA . GLY B 1 168 ? 35.001 81.807 41.173 1.00 40.38 165 GLY B CA 1
ATOM 3858 C C . GLY B 1 168 ? 33.626 81.657 40.582 1.00 40.38 165 GLY B C 1
ATOM 3859 O O . GLY B 1 168 ? 32.663 82.266 41.036 1.00 40.63 165 GLY B O 1
ATOM 3860 N N . HIS B 1 169 ? 33.531 80.797 39.584 1.00 39.76 166 HIS B N 1
ATOM 3861 C CA . HIS B 1 169 ? 32.279 80.559 38.942 1.00 38.79 166 HIS B CA 1
ATOM 3862 C C . HIS B 1 169 ? 31.634 79.191 39.230 1.00 38.55 166 HIS B C 1
ATOM 3863 O O . HIS B 1 169 ? 30.739 78.789 38.548 1.00 39.37 166 HIS B O 1
ATOM 3870 N N . VAL B 1 170 ? 32.080 78.503 40.283 1.00 39.56 167 VAL B N 1
ATOM 3871 C CA . VAL B 1 170 ? 31.329 77.392 40.893 1.00 37.76 167 VAL B CA 1
ATOM 3872 C C . VAL B 1 170 ? 30.023 77.957 41.490 1.00 38.72 167 VAL B C 1
ATOM 3873 O O . VAL B 1 170 ? 30.039 79.004 42.138 1.00 38.81 167 VAL B O 1
ATOM 3877 N N . THR B 1 171 ? 28.891 77.325 41.181 1.00 36.88 168 THR B N 1
ATOM 3878 C CA . THR B 1 171 ? 27.594 77.731 41.736 1.00 37.92 168 THR B CA 1
ATOM 3879 C C . THR B 1 171 ? 27.527 77.265 43.195 1.00 37.49 168 THR B C 1
ATOM 3880 O O . THR B 1 171 ? 27.545 76.090 43.473 1.00 37.33 168 THR B O 1
ATOM 3884 N N . VAL B 1 172 ? 27.527 78.206 44.120 1.00 38.40 169 VAL B N 1
ATOM 3885 C CA . VAL B 1 172 ? 27.325 77.876 45.516 1.00 37.71 169 VAL B CA 1
ATOM 3886 C C . VAL B 1 172 ? 25.856 78.060 45.921 1.00 39.65 169 VAL B C 1
ATOM 3887 O O . VAL B 1 172 ? 25.440 77.626 46.977 1.00 39.35 169 VAL B O 1
ATOM 3891 N N . ASP B 1 173 ? 25.079 78.786 45.120 1.00 40.01 170 ASP B N 1
ATOM 3892 C CA . ASP B 1 173 ? 23.683 79.002 45.465 1.00 42.02 170 ASP B CA 1
ATOM 3893 C C . ASP B 1 173 ? 22.958 79.106 44.178 1.00 41.35 170 ASP B C 1
ATOM 3894 O O . ASP B 1 173 ? 23.029 80.137 43.540 1.00 42.50 170 ASP B O 1
ATOM 3899 N N . PRO B 1 174 ? 22.238 78.036 43.801 1.00 41.26 171 PRO B N 1
ATOM 3900 C CA . PRO B 1 174 ? 21.477 78.001 42.570 1.00 40.77 171 PRO B CA 1
ATOM 3901 C C . PRO B 1 174 ? 20.467 79.132 42.470 1.00 41.29 171 PRO B C 1
ATOM 3902 O O . PRO B 1 174 ? 20.015 79.438 41.365 1.00 39.98 171 PRO B O 1
ATOM 3906 N N . ASN B 1 175 ? 20.092 79.742 43.602 1.00 41.00 172 ASN B N 1
ATOM 3907 C CA . ASN B 1 175 ? 19.147 80.877 43.541 1.00 41.08 172 ASN B CA 1
ATOM 3908 C C . ASN B 1 175 ? 19.763 82.233 43.852 1.00 40.48 172 ASN B C 1
ATOM 3909 O O . ASN B 1 175 ? 19.059 83.142 44.224 1.00 40.17 172 ASN B O 1
ATOM 3914 N N . GLY B 1 176 ? 21.088 82.359 43.735 1.00 40.99 173 GLY B N 1
ATOM 3915 C CA . GLY B 1 176 ? 21.799 83.530 44.280 1.00 39.69 173 GLY B CA 1
ATOM 3916 C C . GLY B 1 176 ? 21.820 84.774 43.433 1.00 39.75 173 GLY B C 1
ATOM 3917 O O . GLY B 1 176 ? 20.985 84.952 42.555 1.00 39.97 173 GLY B O 1
ATOM 3918 N N . PHE B 1 177 ? 22.785 85.646 43.701 1.00 39.91 174 PHE B N 1
ATOM 3919 C CA . PHE B 1 177 ? 22.960 86.882 42.917 1.00 40.84 174 PHE B CA 1
ATOM 3920 C C . PHE B 1 177 ? 23.403 86.597 41.476 1.00 41.52 174 PHE B C 1
ATOM 3921 O O . PHE B 1 177 ? 24.124 85.630 41.244 1.00 43.26 174 PHE B O 1
ATOM 3929 N N . ASP B 1 178 ? 23.021 87.462 40.551 1.00 42.84 175 ASP B N 1
ATOM 3930 C CA . ASP B 1 178 ? 23.498 87.448 39.164 1.00 45.17 175 ASP B CA 1
ATOM 3931 C C . ASP B 1 178 ? 24.988 87.690 39.097 1.00 44.72 175 ASP B C 1
ATOM 3932 O O . ASP B 1 178 ? 25.497 88.590 39.735 1.00 44.25 175 ASP B O 1
ATOM 3937 N N . CYS B 1 179 ? 25.677 86.864 38.313 1.00 44.52 176 CYS B N 1
ATOM 3938 C CA . CYS B 1 179 ? 27.097 86.988 38.127 1.00 43.52 176 CYS B CA 1
ATOM 3939 C C . CYS B 1 179 ? 27.326 87.566 36.742 1.00 44.11 176 CYS B C 1
ATOM 3940 O O . CYS B 1 179 ? 26.511 87.371 35.848 1.00 44.16 176 CYS B O 1
ATOM 3943 N N . THR B 1 180 ? 28.447 88.227 36.534 1.00 44.08 177 THR B N 1
ATOM 3944 C CA . THR B 1 180 ? 28.733 88.735 35.177 1.00 45.81 177 THR B CA 1
ATOM 3945 C C . THR B 1 180 ? 28.983 87.608 34.178 1.00 44.81 177 THR B C 1
ATOM 3946 O O . THR B 1 180 ? 28.854 87.796 32.956 1.00 45.68 177 THR B O 1
ATOM 3950 N N . CYS B 1 181 ? 29.316 86.424 34.672 1.00 44.00 178 CYS B N 1
ATOM 3951 C CA . CYS B 1 181 ? 29.567 85.330 33.738 1.00 43.02 178 CYS B CA 1
ATOM 3952 C C . CYS B 1 181 ? 28.249 84.981 33.046 1.00 42.93 178 CYS B C 1
ATOM 3953 O O . CYS B 1 181 ? 28.249 84.446 31.960 1.00 44.59 178 CYS B O 1
ATOM 3956 N N . GLY B 1 182 ? 27.119 85.337 33.647 1.00 42.60 179 GLY B N 1
ATOM 3957 C CA . GLY B 1 182 ? 25.841 85.074 33.019 1.00 42.13 179 GLY B CA 1
ATOM 3958 C C . GLY B 1 182 ? 25.009 83.962 33.607 1.00 41.78 179 GLY B C 1
ATOM 3959 O O . GLY B 1 182 ? 24.056 83.515 32.982 1.00 42.66 179 GLY B O 1
ATOM 3960 N N . LYS B 1 183 ? 25.358 83.497 34.799 1.00 40.89 180 LYS B N 1
ATOM 3961 C CA . LYS B 1 183 ? 24.431 82.691 35.564 1.00 40.59 180 LYS B CA 1
ATOM 3962 C C . LYS B 1 183 ? 24.294 83.304 36.945 1.00 41.60 180 LYS B C 1
ATOM 3963 O O . LYS B 1 183 ? 24.811 84.371 37.188 1.00 41.97 180 LYS B O 1
ATOM 3969 N N . ARG B 1 184 ? 23.682 82.599 37.874 1.00 42.82 181 ARG B N 1
ATOM 3970 C CA . ARG B 1 184 ? 23.585 83.122 39.225 1.00 43.51 181 ARG B CA 1
ATOM 3971 C C . ARG B 1 184 ? 24.281 82.272 40.278 1.00 42.29 181 ARG B C 1
ATOM 3972 O O . ARG B 1 184 ? 24.534 81.062 40.078 1.00 41.56 181 ARG B O 1
ATOM 3980 N N . GLY B 1 185 ? 24.651 82.918 41.379 1.00 40.33 182 GLY B N 1
ATOM 3981 C CA . GLY B 1 185 ? 25.094 82.186 42.588 1.00 39.43 182 GLY B CA 1
ATOM 3982 C C . GLY B 1 185 ? 26.513 81.648 42.555 1.00 38.32 182 GLY B C 1
ATOM 3983 O O . GLY B 1 185 ? 26.865 80.743 43.326 1.00 36.60 182 GLY B O 1
ATOM 3984 N N . CYS B 1 186 ? 27.319 82.202 41.648 1.00 37.10 183 CYS B N 1
ATOM 3985 C CA . CYS B 1 186 ? 28.722 81.981 41.626 1.00 37.07 183 CYS B CA 1
ATOM 3986 C C . CYS B 1 186 ? 29.387 82.346 42.952 1.00 36.81 183 CYS B C 1
ATOM 3987 O O . CYS B 1 186 ? 28.991 83.308 43.609 1.00 35.10 183 CYS B O 1
ATOM 3990 N N . LEU B 1 187 ? 30.417 81.584 43.323 1.00 35.96 184 LEU B N 1
ATOM 3991 C CA . LEU B 1 187 ? 31.282 81.952 44.453 1.00 37.00 184 LEU B CA 1
ATOM 3992 C C . LEU B 1 187 ? 31.763 83.411 44.409 1.00 37.35 184 LEU B C 1
ATOM 3993 O O . LEU B 1 187 ? 31.836 84.111 45.433 1.00 37.15 184 LEU B O 1
ATOM 3998 N N . GLU B 1 188 ? 32.099 83.870 43.225 1.00 37.34 185 GLU B N 1
ATOM 3999 C CA . GLU B 1 188 ? 32.553 85.244 43.063 1.00 38.41 185 GLU B CA 1
ATOM 4000 C C . GLU B 1 188 ? 31.577 86.336 43.503 1.00 37.97 185 GLU B C 1
ATOM 4001 O O . GLU B 1 188 ? 32.024 87.412 43.971 1.00 37.83 185 GLU B O 1
ATOM 4007 N N . THR B 1 189 ? 30.272 86.091 43.337 1.00 38.28 186 THR B N 1
ATOM 4008 C CA . THR B 1 189 ? 29.225 87.041 43.794 1.00 38.71 186 THR B CA 1
ATOM 4009 C C . THR B 1 189 ? 29.192 87.217 45.327 1.00 38.73 186 THR B C 1
ATOM 4010 O O . THR B 1 189 ? 28.605 88.149 45.878 1.00 37.53 186 THR B O 1
ATOM 4014 N N . VAL B 1 190 ? 29.796 86.296 46.050 1.00 40.20 187 VAL B N 1
ATOM 4015 C CA . VAL B 1 190 ? 29.646 86.362 47.512 1.00 39.60 187 VAL B CA 1
ATOM 4016 C C . VAL B 1 190 ? 30.997 86.521 48.239 1.00 38.25 187 VAL B C 1
ATOM 4017 O O . VAL B 1 190 ? 31.047 86.714 49.473 1.00 38.01 187 VAL B O 1
ATOM 4021 N N . SER B 1 191 ? 32.088 86.448 47.481 1.00 39.58 188 SER B N 1
ATOM 4022 C CA . SER B 1 191 ? 33.446 86.365 48.062 1.00 39.95 188 SER B CA 1
ATOM 4023 C C . SER B 1 191 ? 34.510 87.292 47.421 1.00 41.29 188 SER B C 1
ATOM 4024 O O . SER B 1 191 ? 35.641 87.369 47.900 1.00 40.75 188 SER B O 1
ATOM 4027 N N . SER B 1 192 ? 34.179 88.011 46.356 1.00 42.08 189 SER B N 1
ATOM 4028 C CA . SER B 1 192 ? 35.159 88.994 45.863 1.00 44.02 189 SER B CA 1
ATOM 4029 C C . SER B 1 192 ? 35.044 90.200 46.817 1.00 44.63 189 SER B C 1
ATOM 4030 O O . SER B 1 192 ? 34.122 90.240 47.633 1.00 45.50 189 SER B O 1
ATOM 4033 N N . ALA B 1 193 ? 35.925 91.183 46.672 1.00 45.61 190 ALA B N 1
ATOM 4034 C CA . ALA B 1 193 ? 35.860 92.449 47.459 1.00 47.40 190 ALA B CA 1
ATOM 4035 C C . ALA B 1 193 ? 34.461 93.040 47.476 1.00 48.08 190 ALA B C 1
ATOM 4036 O O . ALA B 1 193 ? 33.926 93.416 48.519 1.00 48.22 190 ALA B O 1
ATOM 4038 N N . THR B 1 194 ? 33.880 93.072 46.281 1.00 47.89 191 THR B N 1
ATOM 4039 C CA . THR B 1 194 ? 32.542 93.510 46.014 1.00 47.99 191 THR B CA 1
ATOM 4040 C C . THR B 1 194 ? 31.439 92.525 46.473 1.00 46.76 191 THR B C 1
ATOM 4041 O O . THR B 1 194 ? 30.364 92.938 46.857 1.00 46.07 191 THR B O 1
ATOM 4045 N N . GLY B 1 195 ? 31.708 91.230 46.399 1.00 45.87 192 GLY B N 1
ATOM 4046 C CA . GLY B 1 195 ? 30.744 90.214 46.827 1.00 45.86 192 GLY B CA 1
ATOM 4047 C C . GLY B 1 195 ? 30.470 90.239 48.317 1.00 44.19 192 GLY B C 1
ATOM 4048 O O . GLY B 1 195 ? 29.354 90.058 48.741 1.00 45.88 192 GLY B O 1
ATOM 4049 N N . VAL B 1 196 ? 31.494 90.471 49.113 1.00 44.65 193 VAL B N 1
ATOM 4050 C CA . VAL B 1 196 ? 31.354 90.533 50.570 1.00 43.18 193 VAL B CA 1
ATOM 4051 C C . VAL B 1 196 ? 30.418 91.675 51.010 1.00 43.42 193 VAL B C 1
ATOM 4052 O O . VAL B 1 196 ? 29.551 91.499 51.866 1.00 42.59 193 VAL B O 1
ATOM 4056 N N . VAL B 1 197 ? 30.614 92.841 50.396 1.00 43.07 194 VAL B N 1
ATOM 4057 C CA . VAL B 1 197 ? 29.757 94.003 50.537 1.00 41.74 194 VAL B CA 1
ATOM 4058 C C . VAL B 1 197 ? 28.353 93.636 50.096 1.00 41.43 194 VAL B C 1
ATOM 4059 O O . VAL B 1 197 ? 27.378 93.913 50.793 1.00 41.41 194 VAL B O 1
ATOM 4063 N N . ARG B 1 198 ? 28.219 92.999 48.943 1.00 41.20 195 ARG B N 1
ATOM 4064 C CA . ARG B 1 198 ? 26.884 92.629 48.508 1.00 42.60 195 ARG B CA 1
ATOM 4065 C C . ARG B 1 198 ? 26.229 91.692 49.526 1.00 41.52 195 ARG B C 1
ATOM 4066 O O . ARG B 1 198 ? 25.070 91.849 49.840 1.00 43.51 195 ARG B O 1
ATOM 4074 N N . VAL B 1 199 ? 26.973 90.749 50.084 1.00 40.94 196 VAL B N 1
ATOM 4075 C CA . VAL B 1 199 ? 26.384 89.835 51.067 1.00 40.51 196 VAL B CA 1
ATOM 4076 C C . VAL B 1 199 ? 25.980 90.662 52.292 1.00 41.09 196 VAL B C 1
ATOM 4077 O O . VAL B 1 199 ? 24.994 90.371 52.961 1.00 41.05 196 VAL B O 1
ATOM 4081 N N . ALA B 1 200 ? 26.794 91.665 52.622 1.00 41.30 197 ALA B N 1
ATOM 4082 C CA . ALA B 1 200 ? 26.504 92.462 53.806 1.00 42.14 197 ALA B CA 1
ATOM 4083 C C . ALA B 1 200 ? 25.279 93.384 53.547 1.00 42.43 197 ALA B C 1
ATOM 4084 O O . ALA B 1 200 ? 24.410 93.511 54.414 1.00 42.75 197 ALA B O 1
ATOM 4086 N N A ARG B 1 201 ? 25.228 93.975 52.345 0.60 43.06 198 ARG B N 1
ATOM 4087 N N B ARG B 1 201 ? 25.220 94.013 52.373 0.40 43.59 198 ARG B N 1
ATOM 4088 C CA A ARG B 1 201 ? 24.100 94.816 51.862 0.60 43.97 198 ARG B CA 1
ATOM 4089 C CA B ARG B 1 201 ? 24.067 94.851 52.001 0.40 44.76 198 ARG B CA 1
ATOM 4090 C C A ARG B 1 201 ? 22.759 94.125 51.955 0.60 45.37 198 ARG B C 1
ATOM 4091 C C B ARG B 1 201 ? 22.770 94.095 52.236 0.40 45.91 198 ARG B C 1
ATOM 4092 O O A ARG B 1 201 ? 21.721 94.780 52.038 0.60 46.36 198 ARG B O 1
ATOM 4093 O O B ARG B 1 201 ? 21.785 94.667 52.712 0.40 46.60 198 ARG B O 1
ATOM 4108 N N . HIS B 1 202 ? 22.784 92.798 51.926 1.00 46.78 199 HIS B N 1
ATOM 4109 C CA . HIS B 1 202 ? 21.558 92.031 51.908 1.00 48.43 199 HIS B CA 1
ATOM 4110 C C . HIS B 1 202 ? 21.203 91.329 53.189 1.00 48.00 199 HIS B C 1
ATOM 4111 O O . HIS B 1 202 ? 20.054 91.042 53.405 1.00 49.20 199 HIS B O 1
ATOM 4118 N N . LEU B 1 203 ? 22.183 91.132 54.061 1.00 48.71 200 LEU B N 1
ATOM 4119 C CA . LEU B 1 203 ? 21.964 90.609 55.395 1.00 48.26 200 LEU B CA 1
ATOM 4120 C C . LEU B 1 203 ? 21.603 91.696 56.400 1.00 49.11 200 LEU B C 1
ATOM 4121 O O . LEU B 1 203 ? 21.211 91.406 57.532 1.00 48.72 200 LEU B O 1
ATOM 4126 N N . SER B 1 204 ? 21.795 92.945 55.992 1.00 49.67 201 SER B N 1
ATOM 4127 C CA . SER B 1 204 ? 21.589 94.111 56.846 1.00 50.87 201 SER B CA 1
ATOM 4128 C C . SER B 1 204 ? 20.179 94.108 57.434 1.00 50.85 201 SER B C 1
ATOM 4129 O O . SER B 1 204 ? 19.991 94.328 58.621 1.00 50.77 201 SER B O 1
ATOM 4132 N N . GLU B 1 205 ? 19.211 93.849 56.567 1.00 52.23 202 GLU B N 1
ATOM 4133 C CA . GLU B 1 205 ? 17.804 93.678 56.921 1.00 54.11 202 GLU B CA 1
ATOM 4134 C C . GLU B 1 205 ? 17.515 92.520 57.913 1.00 55.38 202 GLU B C 1
ATOM 4135 O O . GLU B 1 205 ? 16.426 92.446 58.478 1.00 55.27 202 GLU B O 1
ATOM 4141 N N . GLU B 1 206 ? 18.470 91.606 58.085 1.00 56.49 203 GLU B N 1
ATOM 4142 C CA . GLU B 1 206 ? 18.327 90.493 59.023 1.00 58.37 203 GLU B CA 1
ATOM 4143 C C . GLU B 1 206 ? 19.004 90.822 60.359 1.00 58.77 203 GLU B C 1
ATOM 4144 O O . GLU B 1 206 ? 19.181 89.954 61.220 1.00 59.68 203 GLU B O 1
ATOM 4150 N N . PHE B 1 207 ? 19.392 92.076 60.528 1.00 59.02 204 PHE B N 1
ATOM 4151 C CA . PHE B 1 207 ? 20.084 92.470 61.735 1.00 59.28 204 PHE B CA 1
ATOM 4152 C C . PHE B 1 207 ? 19.422 93.717 62.284 1.00 59.71 204 PHE B C 1
ATOM 4153 O O . PHE B 1 207 ? 19.605 94.814 61.748 1.00 59.65 204 PHE B O 1
ATOM 4161 N N . ALA B 1 208 ? 18.647 93.517 63.353 1.00 60.32 205 ALA B N 1
ATOM 4162 C CA . ALA B 1 208 ? 17.859 94.564 64.009 1.00 60.85 205 ALA B CA 1
ATOM 4163 C C . ALA B 1 208 ? 18.673 95.468 64.945 1.00 61.00 205 ALA B C 1
ATOM 4164 O O . ALA B 1 208 ? 18.173 96.524 65.375 1.00 62.26 205 ALA B O 1
ATOM 4166 N N . GLY B 1 209 ? 19.903 95.060 65.275 1.00 60.63 206 GLY B N 1
ATOM 4167 C CA . GLY B 1 209 ? 20.779 95.847 66.171 1.00 59.15 206 GLY B CA 1
ATOM 4168 C C . GLY B 1 209 ? 21.508 96.948 65.416 1.00 58.19 206 GLY B C 1
ATOM 4169 O O . GLY B 1 209 ? 21.110 97.298 64.295 1.00 58.27 206 GLY B O 1
ATOM 4170 N N A ASP B 1 210 ? 22.539 97.527 66.022 0.50 57.68 207 ASP B N 1
ATOM 4171 N N B ASP B 1 210 ? 22.575 97.482 66.032 0.50 57.94 207 ASP B N 1
ATOM 4172 C CA A ASP B 1 210 ? 23.453 98.374 65.252 0.50 56.91 207 ASP B CA 1
ATOM 4173 C CA B ASP B 1 210 ? 23.422 98.548 65.436 0.50 57.41 207 ASP B CA 1
ATOM 4174 C C A ASP B 1 210 ? 24.910 98.204 65.631 0.50 56.41 207 ASP B C 1
ATOM 4175 C C B ASP B 1 210 ? 24.938 98.407 65.715 0.50 56.68 207 ASP B C 1
ATOM 4176 O O A ASP B 1 210 ? 25.263 97.829 66.755 0.50 56.59 207 ASP B O 1
ATOM 4177 O O B ASP B 1 210 ? 25.361 98.218 66.865 0.50 56.68 207 ASP B O 1
ATOM 4186 N N . SER B 1 211 ? 25.738 98.523 64.649 1.00 55.72 208 SER B N 1
ATOM 4187 C CA . SER B 1 211 ? 27.147 98.283 64.693 1.00 54.09 208 SER B CA 1
ATOM 4188 C C . SER B 1 211 ? 27.828 99.284 63.764 1.00 52.83 208 SER B C 1
ATOM 4189 O O . SER B 1 211 ? 27.203 99.824 62.865 1.00 52.06 208 SER B O 1
ATOM 4192 N N . GLU B 1 212 ? 29.115 99.520 63.965 1.00 51.68 209 GLU B N 1
ATOM 4193 C CA . GLU B 1 212 ? 29.820 100.388 63.053 1.00 50.96 209 GLU B CA 1
ATOM 4194 C C . GLU B 1 212 ? 29.808 99.888 61.615 1.00 49.25 209 GLU B C 1
ATOM 4195 O O . GLU B 1 212 ? 29.748 100.707 60.682 1.00 49.98 209 GLU B O 1
ATOM 4201 N N . LEU B 1 213 ? 29.866 98.564 61.437 1.00 46.67 210 LEU B N 1
ATOM 4202 C CA . LEU B 1 213 ? 29.873 97.985 60.108 1.00 43.88 210 LEU B CA 1
ATOM 4203 C C . LEU B 1 213 ? 28.520 98.158 59.396 1.00 43.09 210 LEU B C 1
ATOM 4204 O O . LEU B 1 213 ? 28.479 98.497 58.204 1.00 42.93 210 LEU B O 1
ATOM 4209 N N . LYS B 1 214 ? 27.438 97.891 60.115 1.00 40.77 211 LYS B N 1
ATOM 4210 C CA . LYS B 1 214 ? 26.119 97.962 59.528 1.00 41.64 211 LYS B CA 1
ATOM 4211 C C . LYS B 1 214 ? 25.840 99.405 59.042 1.00 41.32 211 LYS B C 1
ATOM 4212 O O . LYS B 1 214 ? 25.362 99.601 57.927 1.00 40.47 211 LYS B O 1
ATOM 4218 N N A GLN B 1 215 ? 26.149 100.381 59.895 0.50 40.61 212 GLN B N 1
ATOM 4219 N N B GLN B 1 215 ? 26.159 100.382 59.894 0.50 41.19 212 GLN B N 1
ATOM 4220 C CA A GLN B 1 215 ? 26.014 101.788 59.559 0.50 40.13 212 GLN B CA 1
ATOM 4221 C CA B GLN B 1 215 ? 26.027 101.801 59.580 0.50 41.33 212 GLN B CA 1
ATOM 4222 C C A GLN B 1 215 ? 26.723 102.158 58.249 0.50 40.76 212 GLN B C 1
ATOM 4223 C C B GLN B 1 215 ? 26.733 102.181 58.269 0.50 41.42 212 GLN B C 1
ATOM 4224 O O A GLN B 1 215 ? 26.116 102.793 57.386 0.50 39.54 212 GLN B O 1
ATOM 4225 O O B GLN B 1 215 ? 26.130 102.839 57.419 0.50 40.20 212 GLN B O 1
ATOM 4236 N N . ALA B 1 216 ? 27.993 101.765 58.101 1.00 41.14 213 ALA B N 1
ATOM 4237 C CA . ALA B 1 216 ? 28.750 102.115 56.890 1.00 42.79 213 ALA B CA 1
ATOM 4238 C C . ALA B 1 216 ? 28.236 101.405 55.624 1.00 43.99 213 ALA B C 1
ATOM 4239 O O . ALA B 1 216 ? 28.210 101.997 54.522 1.00 44.68 213 ALA B O 1
ATOM 4241 N N . ILE B 1 217 ? 27.885 100.127 55.768 1.00 44.32 214 ILE B N 1
ATOM 4242 C CA . ILE B 1 217 ? 27.266 99.365 54.679 1.00 44.55 214 ILE B CA 1
ATOM 4243 C C . ILE B 1 217 ? 25.976 100.071 54.235 1.00 44.70 214 ILE B C 1
ATOM 4244 O O . ILE B 1 217 ? 25.790 100.390 53.048 1.00 43.42 214 ILE B O 1
ATOM 4249 N N . ASP B 1 218 ? 25.131 100.368 55.213 1.00 44.78 215 ASP B N 1
ATOM 4250 C CA . ASP B 1 218 ? 23.848 100.951 54.953 1.00 46.32 215 ASP B CA 1
ATOM 4251 C C . ASP B 1 218 ? 23.941 102.346 54.327 1.00 47.55 215 ASP B C 1
ATOM 4252 O O . ASP B 1 218 ? 23.063 102.733 53.530 1.00 46.79 215 ASP B O 1
ATOM 4257 N N . ASP B 1 219 ? 25.021 103.059 54.669 1.00 48.39 216 ASP B N 1
ATOM 4258 C CA . ASP B 1 219 ? 25.374 104.373 54.101 1.00 49.84 216 ASP B CA 1
ATOM 4259 C C . ASP B 1 219 ? 25.888 104.324 52.662 1.00 50.15 216 ASP B C 1
ATOM 4260 O O . ASP B 1 219 ? 26.117 105.371 52.048 1.00 50.57 216 ASP B O 1
ATOM 4265 N N . GLY B 1 220 ? 26.155 103.139 52.145 1.00 50.84 217 GLY B N 1
ATOM 4266 C CA . GLY B 1 220 ? 26.664 103.030 50.795 1.00 52.50 217 GLY B CA 1
ATOM 4267 C C . GLY B 1 220 ? 28.175 102.903 50.647 1.00 53.67 217 GLY B C 1
ATOM 4268 O O . GLY B 1 220 ? 28.715 103.021 49.534 1.00 53.85 217 GLY B O 1
ATOM 4269 N N A GLN B 1 221 ? 28.867 102.648 51.750 0.50 53.56 218 GLN B N 1
ATOM 4270 N N B GLN B 1 221 ? 28.880 102.658 51.744 0.50 54.20 218 GLN B N 1
ATOM 4271 C CA A GLN B 1 221 ? 30.316 102.513 51.694 0.50 53.83 218 GLN B CA 1
ATOM 4272 C CA B GLN B 1 221 ? 30.326 102.560 51.627 0.50 55.19 218 GLN B CA 1
ATOM 4273 C C A GLN B 1 221 ? 30.749 101.172 51.094 0.50 54.82 218 GLN B C 1
ATOM 4274 C C B GLN B 1 221 ? 30.780 101.191 51.126 0.50 55.55 218 GLN B C 1
ATOM 4275 O O A GLN B 1 221 ? 30.161 100.120 51.387 0.50 54.81 218 GLN B O 1
ATOM 4276 O O B GLN B 1 221 ? 30.232 100.145 51.506 0.50 55.57 218 GLN B O 1
ATOM 4287 N N . ASP B 1 222 ? 31.774 101.224 50.245 1.00 55.70 219 ASP B N 1
ATOM 4288 C CA . ASP B 1 222 ? 32.396 100.023 49.704 1.00 56.89 219 ASP B CA 1
ATOM 4289 C C . ASP B 1 222 ? 33.569 99.597 50.572 1.00 57.17 219 ASP B C 1
ATOM 4290 O O . ASP B 1 222 ? 34.747 99.639 50.166 1.00 57.22 219 ASP B O 1
ATOM 4295 N N . VAL B 1 223 ? 33.205 99.182 51.782 1.00 57.20 220 VAL B N 1
ATOM 4296 C CA . VAL B 1 223 ? 34.149 98.760 52.804 1.00 56.59 220 VAL B CA 1
ATOM 4297 C C . VAL B 1 223 ? 34.919 97.563 52.333 1.00 56.16 220 VAL B C 1
ATOM 4298 O O . VAL B 1 223 ? 34.342 96.643 51.761 1.00 56.09 220 VAL B O 1
ATOM 4302 N N . SER B 1 224 ? 36.230 97.580 52.555 1.00 55.90 221 SER B N 1
ATOM 4303 C CA . SER B 1 224 ? 37.064 96.465 52.122 1.00 55.90 221 SER B CA 1
ATOM 4304 C C . SER B 1 224 ? 36.699 95.174 52.884 1.00 55.84 221 SER B C 1
ATOM 4305 O O . SER B 1 224 ? 36.101 95.229 53.958 1.00 54.48 221 SER B O 1
ATOM 4308 N N . SER B 1 225 ? 37.030 94.023 52.297 1.00 56.24 222 SER B N 1
ATOM 4309 C CA . SER B 1 225 ? 36.851 92.721 52.960 1.00 57.27 222 SER B CA 1
ATOM 4310 C C . SER B 1 225 ? 37.676 92.651 54.250 1.00 58.06 222 SER B C 1
ATOM 4311 O O . SER B 1 225 ? 37.208 92.117 55.257 1.00 57.87 222 SER B O 1
ATOM 4314 N N A LYS B 1 226 ? 38.892 93.201 54.181 0.50 58.57 223 LYS B N 1
ATOM 4315 N N B LYS B 1 226 ? 38.892 93.203 54.229 0.50 58.28 223 LYS B N 1
ATOM 4316 C CA A LYS B 1 226 ? 39.807 93.329 55.319 0.50 59.11 223 LYS B CA 1
ATOM 4317 C CA B LYS B 1 226 ? 39.743 93.208 55.427 0.50 58.36 223 LYS B CA 1
ATOM 4318 C C A LYS B 1 226 ? 39.128 94.005 56.508 0.50 58.49 223 LYS B C 1
ATOM 4319 C C B LYS B 1 226 ? 39.116 94.009 56.569 0.50 58.15 223 LYS B C 1
ATOM 4320 O O A LYS B 1 226 ? 39.097 93.450 57.611 0.50 58.48 223 LYS B O 1
ATOM 4321 O O B LYS B 1 226 ? 39.116 93.544 57.712 0.50 58.13 223 LYS B O 1
ATOM 4332 N N . ASP B 1 227 ? 38.576 95.195 56.271 1.00 58.04 224 ASP B N 1
ATOM 4333 C CA . ASP B 1 227 ? 37.815 95.951 57.301 1.00 57.30 224 ASP B CA 1
ATOM 4334 C C . ASP B 1 227 ? 36.628 95.148 57.843 1.00 54.86 224 ASP B C 1
ATOM 4335 O O . ASP B 1 227 ? 36.362 95.194 59.029 1.00 54.71 224 ASP B O 1
ATOM 4340 N N . VAL B 1 228 ? 35.931 94.426 56.964 1.00 52.93 225 VAL B N 1
ATOM 4341 C CA . VAL B 1 228 ? 34.773 93.587 57.342 1.00 50.75 225 VAL B CA 1
ATOM 4342 C C . VAL B 1 228 ? 35.183 92.498 58.310 1.00 50.68 225 VAL B C 1
ATOM 4343 O O . VAL B 1 228 ? 34.561 92.314 59.345 1.00 49.83 225 VAL B O 1
ATOM 4347 N N . PHE B 1 229 ? 36.252 91.801 57.955 1.00 50.98 226 PHE B N 1
ATOM 4348 C CA . PHE B 1 229 ? 36.882 90.815 58.825 1.00 51.71 226 PHE B CA 1
ATOM 4349 C C . PHE B 1 229 ? 37.431 91.444 60.121 1.00 52.01 226 PHE B C 1
ATOM 4350 O O . PHE B 1 229 ? 37.239 90.887 61.204 1.00 52.01 226 PHE B O 1
ATOM 4358 N N . GLU B 1 230 ? 38.052 92.618 60.025 1.00 52.87 227 GLU B N 1
ATOM 4359 C CA . GLU B 1 230 ? 38.565 93.307 61.213 1.00 55.10 227 GLU B CA 1
ATOM 4360 C C . GLU B 1 230 ? 37.448 93.674 62.235 1.00 54.34 227 GLU B C 1
ATOM 4361 O O . GLU B 1 230 ? 37.651 93.538 63.449 1.00 53.88 227 GLU B O 1
ATOM 4367 N N . PHE B 1 231 ? 36.286 94.123 61.748 1.00 53.33 228 PHE B N 1
ATOM 4368 C CA . PHE B 1 231 ? 35.120 94.343 62.623 1.00 52.98 228 PHE B CA 1
ATOM 4369 C C . PHE B 1 231 ? 34.714 93.039 63.268 1.00 52.93 228 PHE B C 1
ATOM 4370 O O . PHE B 1 231 ? 34.385 93.019 64.439 1.00 52.56 228 PHE B O 1
ATOM 4378 N N . ALA B 1 232 ? 34.770 91.948 62.500 1.00 54.01 229 ALA B N 1
ATOM 4379 C CA . ALA B 1 232 ? 34.400 90.640 63.017 1.00 55.34 229 ALA B CA 1
ATOM 4380 C C . ALA B 1 232 ? 35.348 90.224 64.138 1.00 56.43 229 ALA B C 1
ATOM 4381 O O . ALA B 1 232 ? 34.904 89.926 65.238 1.00 56.15 229 ALA B O 1
ATOM 4383 N N . GLU B 1 233 ? 36.648 90.236 63.860 1.00 57.63 230 GLU B N 1
ATOM 4384 C CA . GLU B 1 233 ? 37.640 89.820 64.848 1.00 60.44 230 GLU B CA 1
ATOM 4385 C C . GLU B 1 233 ? 37.445 90.623 66.139 1.00 59.70 230 GLU B C 1
ATOM 4386 O O . GLU B 1 233 ? 37.386 90.060 67.238 1.00 60.30 230 GLU B O 1
ATOM 4392 N N . LYS B 1 234 ? 37.302 91.936 65.967 1.00 59.65 231 LYS B N 1
ATOM 4393 C CA . LYS B 1 234 ? 37.116 92.916 67.036 1.00 58.91 231 LYS B CA 1
ATOM 4394 C C . LYS B 1 234 ? 35.745 92.780 67.766 1.00 58.11 231 LYS B C 1
ATOM 4395 O O . LYS B 1 234 ? 35.459 93.533 68.708 1.00 58.01 231 LYS B O 1
ATOM 4401 N N . GLY B 1 235 ? 34.894 91.847 67.325 1.00 56.52 232 GLY B N 1
ATOM 4402 C CA . GLY B 1 235 ? 33.638 91.530 68.041 1.00 55.40 232 GLY B CA 1
ATOM 4403 C C . GLY B 1 235 ? 32.291 92.074 67.553 1.00 54.68 232 GLY B C 1
ATOM 4404 O O . GLY B 1 235 ? 31.270 91.888 68.230 1.00 55.13 232 GLY B O 1
ATOM 4405 N N . ASP B 1 236 ? 32.280 92.721 66.383 1.00 53.75 233 ASP B N 1
ATOM 4406 C CA . ASP B 1 236 ? 31.090 93.326 65.763 1.00 52.78 233 ASP B CA 1
ATOM 4407 C C . ASP B 1 236 ? 30.117 92.242 65.312 1.00 52.50 233 ASP B C 1
ATOM 4408 O O . ASP B 1 236 ? 30.404 91.477 64.361 1.00 51.86 233 ASP B O 1
ATOM 4413 N N . HIS B 1 237 ? 28.970 92.180 65.999 1.00 51.75 234 HIS B N 1
ATOM 4414 C CA . HIS B 1 237 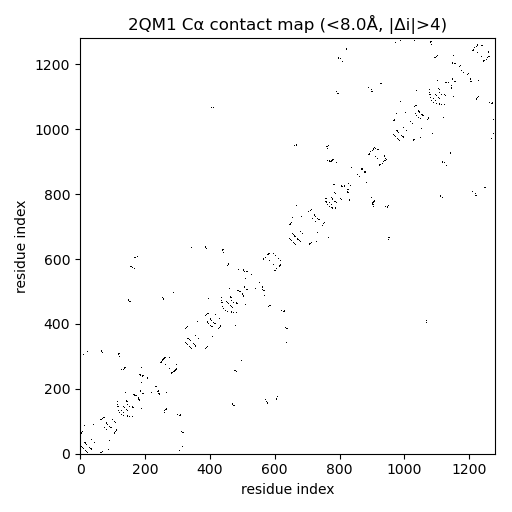? 28.008 91.103 65.801 1.00 51.55 234 HIS B CA 1
ATOM 4415 C C . HIS B 1 237 ? 27.498 91.061 64.335 1.00 50.58 234 HIS B C 1
ATOM 4416 O O . HIS B 1 237 ? 27.180 89.996 63.818 1.00 51.03 234 HIS B O 1
ATOM 4423 N N . PHE B 1 238 ? 27.474 92.211 63.660 1.00 48.77 235 PHE B N 1
ATOM 4424 C CA . PHE B 1 238 ? 27.071 92.227 62.269 1.00 47.41 235 PHE B CA 1
ATOM 4425 C C . PHE B 1 238 ? 28.172 91.705 61.364 1.00 47.42 235 PHE B C 1
ATOM 4426 O O . PHE B 1 238 ? 27.918 90.844 60.538 1.00 47.77 235 PHE B O 1
ATOM 4434 N N . ALA B 1 239 ? 29.383 92.232 61.508 1.00 47.16 236 ALA B N 1
ATOM 4435 C CA . ALA B 1 239 ? 30.538 91.688 60.802 1.00 46.84 236 ALA B CA 1
ATOM 4436 C C . ALA B 1 239 ? 30.667 90.173 60.944 1.00 46.72 236 ALA B C 1
ATOM 4437 O O . ALA B 1 239 ? 31.143 89.493 60.037 1.00 46.95 236 ALA B O 1
ATOM 4439 N N . LEU B 1 240 ? 30.236 89.648 62.081 1.00 46.65 237 LEU B N 1
ATOM 4440 C CA . LEU B 1 240 ? 30.380 88.220 62.377 1.00 46.68 237 LEU B CA 1
ATOM 4441 C C . LEU B 1 240 ? 29.337 87.402 61.614 1.00 46.69 237 LEU B C 1
ATOM 4442 O O . LEU B 1 240 ? 29.587 86.244 61.263 1.00 46.56 237 LEU B O 1
ATOM 4455 N N . VAL B 1 242 ? 28.161 88.438 58.632 1.00 44.67 239 VAL B N 1
ATOM 4456 C CA . VAL B 1 242 ? 28.633 88.541 57.219 1.00 44.27 239 VAL B CA 1
ATOM 4457 C C . VAL B 1 242 ? 29.779 87.590 56.905 1.00 44.32 239 VAL B C 1
ATOM 4458 O O . VAL B 1 242 ? 29.678 86.802 55.976 1.00 43.78 239 VAL B O 1
ATOM 4462 N N . VAL B 1 243 ? 30.862 87.670 57.684 1.00 44.67 240 VAL B N 1
ATOM 4463 C CA . VAL B 1 243 ? 31.951 86.676 57.656 1.00 45.03 240 VAL B CA 1
ATOM 4464 C C . VAL B 1 243 ? 31.443 85.219 57.669 1.00 44.72 240 VAL B C 1
ATOM 4465 O O . VAL B 1 243 ? 31.845 84.436 56.852 1.00 45.59 240 VAL B O 1
ATOM 4469 N N . ASP B 1 244 ? 30.566 84.891 58.602 1.00 45.05 241 ASP B N 1
ATOM 4470 C CA . ASP B 1 244 ? 29.892 83.586 58.709 1.00 45.39 241 ASP B CA 1
ATOM 4471 C C . ASP B 1 244 ? 29.217 83.130 57.414 1.00 44.60 241 ASP B C 1
ATOM 4472 O O . ASP B 1 244 ? 29.390 81.999 56.956 1.00 43.64 241 ASP B O 1
ATOM 4477 N N . ARG B 1 245 ? 28.455 84.033 56.811 1.00 43.36 242 ARG B N 1
ATOM 4478 C CA . ARG B 1 245 ? 27.831 83.731 55.552 1.00 41.88 242 ARG B CA 1
ATOM 4479 C C . ARG B 1 245 ? 28.893 83.525 54.470 1.00 40.27 242 ARG B C 1
ATOM 4480 O O . ARG B 1 245 ? 28.790 82.599 53.666 1.00 36.96 242 ARG B O 1
ATOM 4488 N N . VAL B 1 246 ? 29.907 84.403 54.457 1.00 39.79 243 VAL B N 1
ATOM 4489 C CA . VAL B 1 246 ? 30.923 84.374 53.402 1.00 39.90 243 VAL B CA 1
ATOM 4490 C C . VAL B 1 246 ? 31.722 83.059 53.453 1.00 40.11 243 VAL B C 1
ATOM 4491 O O . VAL B 1 246 ? 32.008 82.445 52.400 1.00 40.10 243 VAL B O 1
ATOM 4495 N N . CYS B 1 247 ? 32.080 82.631 54.661 1.00 39.61 244 CYS B N 1
ATOM 4496 C CA . CYS B 1 247 ? 32.966 81.465 54.830 1.00 39.89 244 CYS B CA 1
ATOM 4497 C C . CYS B 1 247 ? 32.222 80.156 54.657 1.00 40.03 244 CYS B C 1
ATOM 4498 O O . CYS B 1 247 ? 32.837 79.162 54.271 1.00 40.13 244 CYS B O 1
ATOM 4501 N N . PHE B 1 248 ? 30.905 80.183 54.924 1.00 40.10 245 PHE B N 1
ATOM 4502 C CA . PHE B 1 248 ? 29.961 79.094 54.531 1.00 41.16 245 PHE B CA 1
ATOM 4503 C C . PHE B 1 248 ? 30.154 78.766 53.037 1.00 40.84 245 PHE B C 1
ATOM 4504 O O . PHE B 1 248 ? 30.438 77.626 52.648 1.00 40.86 245 PHE B O 1
ATOM 4512 N N . TYR B 1 249 ? 30.049 79.787 52.207 1.00 40.87 246 TYR B N 1
ATOM 4513 C CA . TYR B 1 249 ? 30.095 79.584 50.759 1.00 40.25 246 TYR B CA 1
ATOM 4514 C C . TYR B 1 249 ? 31.500 79.195 50.320 1.00 40.04 246 TYR B C 1
ATOM 4515 O O . TYR B 1 249 ? 31.647 78.349 49.466 1.00 39.58 246 TYR B O 1
ATOM 4524 N N . LEU B 1 250 ? 32.523 79.842 50.882 1.00 39.06 247 LEU B N 1
ATOM 4525 C CA . LEU B 1 250 ? 33.890 79.413 50.596 1.00 39.71 247 LEU B CA 1
ATOM 4526 C C . LEU B 1 250 ? 34.105 78.018 51.099 1.00 38.68 247 LEU B C 1
ATOM 4527 O O . LEU B 1 250 ? 34.795 77.273 50.447 1.00 38.46 247 LEU B O 1
ATOM 4532 N N . GLY B 1 251 ? 33.539 77.672 52.267 1.00 38.27 248 GLY B N 1
ATOM 4533 C CA . GLY B 1 251 ? 33.636 76.295 52.752 1.00 37.81 248 GLY B CA 1
ATOM 4534 C C . GLY B 1 251 ? 32.941 75.243 51.863 1.00 37.35 248 GLY B C 1
ATOM 4535 O O . GLY B 1 251 ? 33.450 74.137 51.695 1.00 38.39 248 GLY B O 1
ATOM 4536 N N . LEU B 1 252 ? 31.777 75.566 51.315 1.00 36.52 249 LEU B N 1
ATOM 4537 C CA . LEU B 1 252 ? 31.082 74.657 50.421 1.00 36.91 249 LEU B CA 1
ATOM 4538 C C . LEU B 1 252 ? 31.882 74.437 49.156 1.00 37.31 249 LEU B C 1
ATOM 4539 O O . LEU B 1 252 ? 32.030 73.320 48.706 1.00 36.78 249 LEU B O 1
ATOM 4544 N N . ALA B 1 253 ? 32.373 75.524 48.588 1.00 37.86 250 ALA B N 1
ATOM 4545 C CA . ALA B 1 253 ? 33.030 75.455 47.305 1.00 39.43 250 ALA B CA 1
ATOM 4546 C C . ALA B 1 253 ? 34.374 74.781 47.490 1.00 39.00 250 ALA B C 1
ATOM 4547 O O . ALA B 1 253 ? 34.675 73.903 46.746 1.00 40.40 250 ALA B O 1
ATOM 4549 N N . THR B 1 254 ? 35.153 75.152 48.514 1.00 39.25 251 THR B N 1
ATOM 4550 C CA . THR B 1 254 ? 36.467 74.527 48.724 1.00 38.62 251 THR B CA 1
ATOM 4551 C C . THR B 1 254 ? 36.260 73.088 49.180 1.00 37.83 251 THR B C 1
ATOM 4552 O O . THR B 1 254 ? 37.029 72.231 48.866 1.00 36.64 251 THR B O 1
ATOM 4556 N N . GLY B 1 255 ? 35.198 72.848 49.913 1.00 38.02 252 GLY B N 1
ATOM 4557 C CA . GLY B 1 255 ? 34.905 71.501 50.379 1.00 38.50 252 GLY B CA 1
ATOM 4558 C C . GLY B 1 255 ? 34.676 70.552 49.206 1.00 38.77 252 GLY B C 1
ATOM 4559 O O . GLY B 1 255 ? 35.166 69.406 49.210 1.00 38.25 252 GLY B O 1
ATOM 4560 N N . ASN B 1 256 ? 33.907 71.015 48.224 1.00 37.59 253 ASN B N 1
ATOM 4561 C CA . ASN B 1 256 ? 33.532 70.144 47.130 1.00 38.68 253 ASN B CA 1
ATOM 4562 C C . ASN B 1 256 ? 34.726 69.945 46.235 1.00 38.74 253 ASN B C 1
ATOM 4563 O O . ASN B 1 256 ? 34.843 68.901 45.584 1.00 40.67 253 ASN B O 1
ATOM 4568 N N . LEU B 1 257 ? 35.613 70.953 46.178 1.00 38.11 254 LEU B N 1
ATOM 4569 C CA . LEU B 1 257 ? 36.938 70.749 45.587 1.00 37.75 254 LEU B CA 1
ATOM 4570 C C . LEU B 1 257 ? 37.758 69.694 46.353 1.00 37.74 254 LEU B C 1
ATOM 4571 O O . LEU B 1 257 ? 38.471 68.866 45.750 1.00 37.78 254 LEU B O 1
ATOM 4576 N N . GLY B 1 258 ? 37.690 69.713 47.684 1.00 35.48 255 GLY B N 1
ATOM 4577 C CA . GLY B 1 258 ? 38.363 68.678 48.418 1.00 36.32 255 GLY B CA 1
ATOM 4578 C C . GLY B 1 258 ? 37.774 67.296 48.160 1.00 37.21 255 GLY B C 1
ATOM 4579 O O . GLY B 1 258 ? 38.524 66.304 47.931 1.00 37.93 255 GLY B O 1
ATOM 4580 N N . ASN B 1 259 ? 36.443 67.210 48.185 1.00 35.92 256 ASN B N 1
ATOM 4581 C CA . ASN B 1 259 ? 35.742 65.956 47.909 1.00 36.16 256 ASN B CA 1
ATOM 4582 C C . ASN B 1 259 ? 36.052 65.352 46.530 1.00 36.16 256 ASN B C 1
ATOM 4583 O O . ASN B 1 259 ? 36.045 64.152 46.359 1.00 37.52 256 ASN B O 1
ATOM 4588 N N . THR B 1 260 ? 36.290 66.186 45.548 1.00 36.30 257 THR B N 1
ATOM 4589 C CA . THR B 1 260 ? 36.505 65.738 44.157 1.00 37.06 257 THR B CA 1
ATOM 4590 C C . THR B 1 260 ? 37.991 65.514 43.859 1.00 36.19 257 THR B C 1
ATOM 4591 O O . THR B 1 260 ? 38.325 64.630 43.063 1.00 35.74 257 THR B O 1
ATOM 4595 N N . LEU B 1 261 ? 38.851 66.360 44.433 1.00 35.30 258 LEU B N 1
ATOM 4596 C CA . LEU B 1 261 ? 40.277 66.427 44.057 1.00 35.34 258 LEU B CA 1
ATOM 4597 C C . LEU B 1 261 ? 41.246 66.012 45.183 1.00 35.26 258 LEU B C 1
ATOM 4598 O O . LEU B 1 261 ? 42.391 65.653 44.920 1.00 34.25 258 LEU B O 1
ATOM 4603 N N . ASN B 1 262 ? 40.786 66.105 46.431 1.00 33.90 259 ASN B N 1
ATOM 4604 C CA . ASN B 1 262 ? 41.595 65.710 47.571 1.00 35.80 259 ASN B CA 1
ATOM 4605 C C . ASN B 1 262 ? 43.028 66.286 47.569 1.00 36.68 259 ASN B C 1
ATOM 4606 O O . ASN B 1 262 ? 43.974 65.553 47.762 1.00 39.07 259 ASN B O 1
ATOM 4611 N N . PRO B 1 263 ? 43.200 67.589 47.389 1.00 37.71 260 PRO B N 1
ATOM 4612 C CA . PRO B 1 263 ? 44.578 68.110 47.244 1.00 38.22 260 PRO B CA 1
ATOM 4613 C C . PRO B 1 263 ? 45.291 68.107 48.578 1.00 38.14 260 PRO B C 1
ATOM 4614 O O . PRO B 1 263 ? 44.669 67.974 49.604 1.00 38.25 260 PRO B O 1
ATOM 4618 N N . ASP B 1 264 ? 46.604 68.229 48.597 1.00 40.02 261 ASP B N 1
ATOM 4619 C CA . ASP B 1 264 ? 47.280 68.255 49.911 1.00 41.02 261 ASP B CA 1
ATOM 4620 C C . ASP B 1 264 ? 46.818 69.517 50.648 1.00 40.53 261 ASP B C 1
ATOM 4621 O O . ASP B 1 264 ? 46.584 69.522 51.866 1.00 38.14 261 ASP B O 1
ATOM 4626 N N . SER B 1 265 ? 46.643 70.581 49.875 1.00 40.63 262 SER B N 1
ATOM 4627 C CA . SER B 1 265 ? 46.106 71.814 50.430 1.00 41.09 262 SER B CA 1
ATOM 4628 C C . SER B 1 265 ? 45.298 72.653 49.414 1.00 39.92 262 SER B C 1
ATOM 4629 O O . SER B 1 265 ? 45.500 72.554 48.202 1.00 38.85 262 SER B O 1
ATOM 4632 N N . VAL B 1 266 ? 44.367 73.414 49.965 1.00 38.53 263 VAL B N 1
ATOM 4633 C CA . VAL B 1 266 ? 43.717 74.574 49.316 1.00 39.43 263 VAL B CA 1
ATOM 4634 C C . VAL B 1 266 ? 44.346 75.837 49.909 1.00 39.21 263 VAL B C 1
ATOM 4635 O O . VAL B 1 266 ? 44.277 76.077 51.120 1.00 39.50 263 VAL B O 1
ATOM 4639 N N . VAL B 1 267 ? 45.011 76.611 49.060 1.00 39.06 264 VAL B N 1
ATOM 4640 C CA . VAL B 1 267 ? 45.681 77.855 49.491 1.00 38.34 264 VAL B CA 1
ATOM 4641 C C . VAL B 1 267 ? 44.819 79.070 49.137 1.00 39.17 264 VAL B C 1
ATOM 4642 O O . VAL B 1 267 ? 44.473 79.254 47.975 1.00 37.45 264 VAL B O 1
ATOM 4646 N N . ILE B 1 268 ? 44.464 79.878 50.141 1.00 38.91 265 ILE B N 1
ATOM 4647 C CA . ILE B 1 268 ? 43.702 81.101 49.918 1.00 39.44 265 ILE B CA 1
ATOM 4648 C C . ILE B 1 268 ? 44.594 82.355 49.823 1.00 40.53 265 ILE B C 1
ATOM 4649 O O . ILE B 1 268 ? 45.321 82.696 50.749 1.00 40.52 265 ILE B O 1
ATOM 4654 N N . GLY B 1 269 ? 44.514 83.068 48.700 1.00 41.96 266 GLY B N 1
ATOM 4655 C CA . GLY B 1 269 ? 45.380 84.226 48.485 1.00 41.53 266 GLY B CA 1
ATOM 4656 C C . GLY B 1 269 ? 44.538 85.415 48.041 1.00 43.55 266 GLY B C 1
ATOM 4657 O O . GLY B 1 269 ? 43.322 85.327 48.021 1.00 40.47 266 GLY B O 1
ATOM 4658 N N . GLY B 1 270 ? 45.213 86.502 47.653 1.00 44.93 267 GLY B N 1
ATOM 4659 C CA . GLY B 1 270 ? 44.550 87.688 47.149 1.00 47.41 267 GLY B CA 1
ATOM 4660 C C . GLY B 1 270 ? 44.372 88.631 48.308 1.00 48.98 267 GLY B C 1
ATOM 4661 O O . GLY B 1 270 ? 44.719 88.280 49.422 1.00 49.26 267 GLY B O 1
ATOM 4662 N N . GLY B 1 271 ? 43.807 89.816 48.044 1.00 49.96 268 GLY B N 1
ATOM 4663 C CA . GLY B 1 271 ? 43.720 90.870 49.036 1.00 51.19 268 GLY B CA 1
ATOM 4664 C C . GLY B 1 271 ? 43.022 90.482 50.320 1.00 52.73 268 GLY B C 1
ATOM 4665 O O . GLY B 1 271 ? 43.485 90.795 51.408 1.00 52.94 268 GLY B O 1
ATOM 4666 N N . VAL B 1 272 ? 41.898 89.789 50.190 1.00 54.25 269 VAL B N 1
ATOM 4667 C CA . VAL B 1 272 ? 41.103 89.406 51.352 1.00 55.49 269 VAL B CA 1
ATOM 4668 C C . VAL B 1 272 ? 41.931 88.607 52.374 1.00 55.43 269 VAL B C 1
ATOM 4669 O O . VAL B 1 272 ? 41.663 88.644 53.592 1.00 55.18 269 VAL B O 1
ATOM 4673 N N . SER B 1 273 ? 42.952 87.911 51.874 1.00 55.25 270 SER B N 1
ATOM 4674 C CA . SER B 1 273 ? 43.651 86.912 52.675 1.00 55.51 270 SER B CA 1
ATOM 4675 C C . SER B 1 273 ? 44.548 87.553 53.716 1.00 55.32 270 SER B C 1
ATOM 4676 O O . SER B 1 273 ? 45.016 86.876 54.633 1.00 55.52 270 SER B O 1
ATOM 4679 N N . ALA B 1 274 ? 44.786 88.858 53.563 1.00 55.28 271 ALA B N 1
ATOM 4680 C CA . ALA B 1 274 ? 45.467 89.670 54.582 1.00 55.76 271 ALA B CA 1
ATOM 4681 C C . ALA B 1 274 ? 44.761 89.516 55.919 1.00 55.22 271 ALA B C 1
ATOM 4682 O O . ALA B 1 274 ? 45.366 89.646 56.987 1.00 56.41 271 ALA B O 1
ATOM 4684 N N . ALA B 1 275 ? 43.466 89.257 55.837 1.00 54.83 272 ALA B N 1
ATOM 4685 C CA . ALA B 1 275 ? 42.612 89.091 57.004 1.00 53.75 272 ALA B CA 1
ATOM 4686 C C . ALA B 1 275 ? 43.173 87.992 57.895 1.00 53.12 272 ALA B C 1
ATOM 4687 O O . ALA B 1 275 ? 42.957 87.987 59.107 1.00 53.17 272 ALA B O 1
ATOM 4689 N N . GLY B 1 276 ? 43.890 87.045 57.283 1.00 51.65 273 GLY B N 1
ATOM 4690 C CA . GLY B 1 276 ? 44.725 86.162 58.066 1.00 50.39 273 GLY B CA 1
ATOM 4691 C C . GLY B 1 276 ? 43.969 85.035 58.729 1.00 49.21 273 GLY B C 1
ATOM 4692 O O . GLY B 1 276 ? 42.996 84.497 58.171 1.00 48.85 273 GLY B O 1
ATOM 4693 N N . GLU B 1 277 ? 44.407 84.697 59.929 1.00 48.18 274 GLU B N 1
ATOM 4694 C CA . GLU B 1 277 ? 43.968 83.488 60.585 1.00 47.82 274 GLU B CA 1
ATOM 4695 C C . GLU B 1 277 ? 42.456 83.449 60.843 1.00 47.42 274 GLU B C 1
ATOM 4696 O O . GLU B 1 277 ? 41.858 82.385 60.844 1.00 47.62 274 GLU B O 1
ATOM 4702 N N . PHE B 1 278 ? 41.850 84.608 61.048 1.00 46.65 275 PHE B N 1
ATOM 4703 C CA . PHE B 1 278 ? 40.437 84.687 61.388 1.00 46.52 275 PHE B CA 1
ATOM 4704 C C . PHE B 1 278 ? 39.580 84.220 60.206 1.00 45.66 275 PHE B C 1
ATOM 4705 O O . PHE B 1 278 ? 38.596 83.512 60.385 1.00 45.01 275 PHE B O 1
ATOM 4713 N N . LEU B 1 279 ? 39.979 84.625 58.997 1.00 44.67 276 LEU B N 1
ATOM 4714 C CA . LEU B 1 279 ? 39.407 84.093 57.762 1.00 43.88 276 LEU B CA 1
ATOM 4715 C C . LEU B 1 279 ? 39.741 82.617 57.501 1.00 42.27 276 LEU B C 1
ATOM 4716 O O . LEU B 1 279 ? 38.854 81.865 57.181 1.00 42.54 276 LEU B O 1
ATOM 4721 N N . ARG B 1 280 ? 41.002 82.204 57.645 1.00 41.76 277 ARG B N 1
ATOM 4722 C CA . ARG B 1 280 ? 41.382 80.794 57.387 1.00 41.02 277 ARG B CA 1
ATOM 4723 C C . ARG B 1 280 ? 40.575 79.848 58.263 1.00 40.27 277 ARG B C 1
ATOM 4724 O O . ARG B 1 280 ? 40.038 78.861 57.796 1.00 39.70 277 ARG B O 1
ATOM 4732 N N A SER B 1 281 ? 40.393 80.250 59.510 0.50 38.81 278 SER B N 1
ATOM 4733 N N B SER B 1 281 ? 40.540 80.166 59.558 0.50 40.39 278 SER B N 1
ATOM 4734 C CA A SER B 1 281 ? 39.684 79.452 60.460 0.50 37.36 278 SER B CA 1
ATOM 4735 C CA B SER B 1 281 ? 39.977 79.329 60.609 0.50 40.51 278 SER B CA 1
ATOM 4736 C C A SER B 1 281 ? 38.238 79.184 60.045 0.50 37.73 278 SER B C 1
ATOM 4737 C C B SER B 1 281 ? 38.558 78.917 60.256 0.50 40.24 278 SER B C 1
ATOM 4738 O O A SER B 1 281 ? 37.772 78.032 60.133 0.50 36.89 278 SER B O 1
ATOM 4739 O O B SER B 1 281 ? 38.129 77.760 60.438 0.50 39.50 278 SER B O 1
ATOM 4744 N N A ARG B 1 282 ? 37.543 80.230 59.582 0.60 37.37 279 ARG B N 1
ATOM 4745 N N B ARG B 1 282 ? 37.821 79.908 59.755 0.40 39.58 279 ARG B N 1
ATOM 4746 C CA A ARG B 1 282 ? 36.128 80.137 59.325 0.60 37.30 279 ARG B CA 1
ATOM 4747 C CA B ARG B 1 282 ? 36.397 79.765 59.484 0.40 38.95 279 ARG B CA 1
ATOM 4748 C C A ARG B 1 282 ? 35.933 79.382 58.031 0.60 36.74 279 ARG B C 1
ATOM 4749 C C B ARG B 1 282 ? 36.117 79.152 58.135 0.40 37.79 279 ARG B C 1
ATOM 4750 O O A ARG B 1 282 ? 34.976 78.625 57.880 0.60 36.30 279 ARG B O 1
ATOM 4751 O O B ARG B 1 282 ? 35.208 78.331 58.007 0.40 37.50 279 ARG B O 1
ATOM 4766 N N . VAL B 1 283 ? 36.884 79.529 57.118 1.00 36.62 280 VAL B N 1
ATOM 4767 C CA . VAL B 1 283 ? 36.821 78.738 55.909 1.00 35.51 280 VAL B CA 1
ATOM 4768 C C . VAL B 1 283 ? 36.980 77.261 56.274 1.00 36.52 280 VAL B C 1
ATOM 4769 O O . VAL B 1 283 ? 36.128 76.404 55.881 1.00 37.14 280 VAL B O 1
ATOM 4773 N N . GLU B 1 284 ? 38.048 76.973 57.033 1.00 35.99 281 GLU B N 1
ATOM 4774 C CA . GLU B 1 284 ? 38.373 75.599 57.452 1.00 36.65 281 GLU B CA 1
ATOM 4775 C C . GLU B 1 284 ? 37.181 74.961 58.188 1.00 36.73 281 GLU B C 1
ATOM 4776 O O . GLU B 1 284 ? 36.827 73.798 57.941 1.00 36.67 281 GLU B O 1
ATOM 4782 N N . LYS B 1 285 ? 36.539 75.737 59.039 1.00 36.22 282 LYS B N 1
ATOM 4783 C CA . LYS B 1 285 ? 35.384 75.245 59.797 1.00 37.19 282 LYS B CA 1
ATOM 4784 C C . LYS B 1 285 ? 34.207 74.723 58.914 1.00 37.12 282 LYS B C 1
ATOM 4785 O O . LYS B 1 285 ? 33.636 73.668 59.172 1.00 37.82 282 LYS B O 1
ATOM 4791 N N . TYR B 1 286 ? 33.855 75.465 57.877 1.00 37.22 283 TYR B N 1
ATOM 4792 C CA . TYR B 1 286 ? 32.834 75.011 56.956 1.00 38.61 283 TYR B CA 1
ATOM 4793 C C . TYR B 1 286 ? 33.316 73.948 55.958 1.00 37.18 283 TYR B C 1
ATOM 4794 O O . TYR B 1 286 ? 32.574 73.057 55.613 1.00 36.54 283 TYR B O 1
ATOM 4803 N N . PHE B 1 287 ? 34.540 74.089 55.465 1.00 37.49 284 PHE B N 1
ATOM 4804 C CA . PHE B 1 287 ? 35.211 73.012 54.730 1.00 37.17 284 PHE B CA 1
ATOM 4805 C C . PHE B 1 287 ? 35.066 71.652 55.457 1.00 37.63 284 PHE B C 1
ATOM 4806 O O . PHE B 1 287 ? 34.782 70.656 54.841 1.00 36.98 284 PHE B O 1
ATOM 4814 N N . GLN B 1 288 ? 35.349 71.641 56.762 1.00 38.83 285 GLN B N 1
ATOM 4815 C CA . GLN B 1 288 ? 35.181 70.464 57.603 1.00 39.60 285 GLN B CA 1
ATOM 4816 C C . GLN B 1 288 ? 33.726 69.911 57.583 1.00 41.26 285 GLN B C 1
ATOM 4817 O O . GLN B 1 288 ? 33.545 68.670 57.500 1.00 42.30 285 GLN B O 1
ATOM 4823 N N A GLU B 1 289 ? 32.705 70.786 57.685 0.50 40.37 286 GLU B N 1
ATOM 4824 N N B GLU B 1 289 ? 32.731 70.801 57.655 0.50 41.72 286 GLU B N 1
ATOM 4825 C CA A GLU B 1 289 ? 31.285 70.339 57.588 0.50 39.94 286 GLU B CA 1
ATOM 4826 C CA B GLU B 1 289 ? 31.313 70.405 57.611 0.50 42.19 286 GLU B CA 1
ATOM 4827 C C A GLU B 1 289 ? 31.050 69.617 56.265 0.50 39.88 286 GLU B C 1
ATOM 4828 C C B GLU B 1 289 ? 30.911 69.776 56.275 0.50 41.16 286 GLU B C 1
ATOM 4829 O O A GLU B 1 289 ? 30.407 68.573 56.210 0.50 40.76 286 GLU B O 1
ATOM 4830 O O B GLU B 1 289 ? 30.001 68.943 56.227 0.50 41.89 286 GLU B O 1
ATOM 4841 N N . PHE B 1 290 ? 31.565 70.191 55.196 1.00 40.59 287 PHE B N 1
ATOM 4842 C CA . PHE B 1 290 ? 31.160 69.770 53.865 1.00 40.19 287 PHE B CA 1
ATOM 4843 C C . PHE B 1 290 ? 32.008 68.650 53.228 1.00 39.58 287 PHE B C 1
ATOM 4844 O O . PHE B 1 290 ? 31.800 68.283 52.074 1.00 41.04 287 PHE B O 1
ATOM 4852 N N . THR B 1 291 ? 32.938 68.078 53.973 1.00 39.27 288 THR B N 1
ATOM 4853 C CA . THR B 1 291 ? 33.861 67.082 53.380 1.00 37.51 288 THR B CA 1
ATOM 4854 C C . THR B 1 291 ? 33.694 65.699 54.021 1.00 37.48 288 THR B C 1
ATOM 4855 O O . THR B 1 291 ? 33.339 65.587 55.199 1.00 35.51 288 THR B O 1
ATOM 4859 N N . PHE B 1 292 ? 33.911 64.652 53.223 1.00 35.81 289 PHE B N 1
ATOM 4860 C CA . PHE B 1 292 ? 33.846 63.308 53.774 1.00 37.17 289 PHE B CA 1
ATOM 4861 C C . PHE B 1 292 ? 35.095 62.983 54.611 1.00 36.00 289 PHE B C 1
ATOM 4862 O O . PHE B 1 292 ? 36.102 63.642 54.479 1.00 35.54 289 PHE B O 1
ATOM 4870 N N . PRO B 1 293 ? 34.980 62.063 55.576 1.00 37.79 290 PRO B N 1
ATOM 4871 C CA . PRO B 1 293 ? 36.098 61.850 56.515 1.00 37.46 290 PRO B CA 1
ATOM 4872 C C . PRO B 1 293 ? 37.531 61.731 55.946 1.00 37.30 290 PRO B C 1
ATOM 4873 O O . PRO B 1 293 ? 38.443 62.344 56.467 1.00 39.14 290 PRO B O 1
ATOM 4877 N N A GLN B 1 294 ? 37.716 60.938 54.904 0.60 37.55 291 GLN B N 1
ATOM 4878 N N B GLN B 1 294 ? 37.746 60.924 54.912 0.40 37.62 291 GLN B N 1
ATOM 4879 C CA A GLN B 1 294 ? 39.041 60.751 54.367 0.60 36.78 291 GLN B CA 1
ATOM 4880 C CA B GLN B 1 294 ? 39.097 60.802 54.371 0.40 37.09 291 GLN B CA 1
ATOM 4881 C C A GLN B 1 294 ? 39.625 62.097 53.847 0.60 36.42 291 GLN B C 1
ATOM 4882 C C B GLN B 1 294 ? 39.634 62.163 53.931 0.40 36.60 291 GLN B C 1
ATOM 4883 O O A GLN B 1 294 ? 40.836 62.332 53.900 0.60 36.70 291 GLN B O 1
ATOM 4884 O O B GLN B 1 294 ? 40.820 62.460 54.090 0.40 36.71 291 GLN B O 1
ATOM 4895 N N . VAL B 1 295 ? 38.755 62.997 53.377 1.00 36.23 292 VAL B N 1
ATOM 4896 C CA . VAL B 1 295 ? 39.191 64.301 52.901 1.00 35.67 292 VAL B CA 1
ATOM 4897 C C . VAL B 1 295 ? 39.415 65.266 54.069 1.00 36.05 292 VAL B C 1
ATOM 4898 O O . VAL B 1 295 ? 40.367 66.039 54.079 1.00 35.31 292 VAL B O 1
ATOM 4902 N N . ARG B 1 296 ? 38.527 65.201 55.051 1.00 36.93 293 ARG B N 1
ATOM 4903 C CA . ARG B 1 296 ? 38.631 66.012 56.274 1.00 39.18 293 ARG B CA 1
ATOM 4904 C C . ARG B 1 296 ? 39.966 65.853 56.966 1.00 38.37 293 ARG B C 1
ATOM 4905 O O . ARG B 1 296 ? 40.498 66.797 57.540 1.00 37.90 293 ARG B O 1
ATOM 4913 N N . ASN B 1 297 ? 40.456 64.625 56.975 1.00 38.40 294 ASN B N 1
ATOM 4914 C CA . ASN B 1 297 ? 41.592 64.258 57.792 1.00 37.54 294 ASN B CA 1
ATOM 4915 C C . ASN B 1 297 ? 42.844 64.355 56.970 1.00 38.71 294 ASN B C 1
ATOM 4916 O O . ASN B 1 297 ? 43.922 63.943 57.425 1.00 38.74 294 ASN B O 1
ATOM 4921 N N . SER B 1 298 ? 42.726 64.864 55.746 1.00 37.76 295 SER B N 1
ATOM 4922 C CA . SER B 1 298 ? 43.927 64.965 54.909 1.00 37.67 295 SER B CA 1
ATOM 4923 C C . SER B 1 298 ? 44.160 66.350 54.240 1.00 38.22 295 SER B C 1
ATOM 4924 O O . SER B 1 298 ? 45.228 66.926 54.408 1.00 38.08 295 SER B O 1
ATOM 4927 N N . THR B 1 299 ? 43.151 66.891 53.543 1.00 38.63 296 THR B N 1
ATOM 4928 C CA . THR B 1 299 ? 43.279 68.182 52.851 1.00 38.65 296 THR B CA 1
ATOM 4929 C C . THR B 1 299 ? 43.304 69.357 53.837 1.00 38.71 296 THR B C 1
ATOM 4930 O O . THR B 1 299 ? 42.470 69.437 54.748 1.00 36.68 296 THR B O 1
ATOM 4934 N N . LYS B 1 300 ? 44.330 70.215 53.703 1.00 38.43 297 LYS B N 1
ATOM 4935 C CA . LYS B 1 300 ? 44.503 71.316 54.670 1.00 40.65 297 LYS B CA 1
ATOM 4936 C C . LYS B 1 300 ? 44.115 72.660 54.084 1.00 39.99 297 LYS B C 1
ATOM 4937 O O . LYS B 1 300 ? 44.382 72.914 52.899 1.00 40.61 297 LYS B O 1
ATOM 4943 N N . ILE B 1 301 ? 43.482 73.502 54.900 1.00 38.74 298 ILE B N 1
ATOM 4944 C CA . ILE B 1 301 ? 43.128 74.878 54.469 1.00 38.80 298 ILE B CA 1
ATOM 4945 C C . ILE B 1 301 ? 44.251 75.861 54.909 1.00 39.11 298 ILE B C 1
ATOM 4946 O O . ILE B 1 301 ? 44.493 76.056 56.097 1.00 37.69 298 ILE B O 1
ATOM 4951 N N . LYS B 1 302 ? 44.923 76.455 53.926 1.00 39.98 299 LYS B N 1
ATOM 4952 C CA . LYS B 1 302 ? 46.105 77.291 54.157 1.00 40.80 299 LYS B CA 1
ATOM 4953 C C . LYS B 1 302 ? 45.897 78.726 53.647 1.00 40.78 299 LYS B C 1
ATOM 4954 O O . LYS B 1 302 ? 45.013 78.968 52.806 1.00 40.55 299 LYS B O 1
ATOM 4960 N N . LEU B 1 303 ? 46.683 79.674 54.194 1.00 41.14 300 LEU B N 1
ATOM 4961 C CA . LEU B 1 303 ? 46.805 81.028 53.655 1.00 40.24 300 LEU B CA 1
ATOM 4962 C C . LEU B 1 303 ? 47.992 81.131 52.690 1.00 41.35 300 LEU B C 1
ATOM 4963 O O . LEU B 1 303 ? 48.992 80.408 52.845 1.00 40.78 300 LEU B O 1
ATOM 4968 N N . ALA B 1 304 ? 47.890 81.994 51.680 1.00 40.40 301 ALA B N 1
ATOM 4969 C CA . ALA B 1 304 ? 49.016 82.177 50.730 1.00 41.20 301 ALA B CA 1
ATOM 4970 C C . ALA B 1 304 ? 50.184 82.778 51.508 1.00 42.90 301 ALA B C 1
ATOM 4971 O O . ALA B 1 304 ? 49.950 83.596 52.411 1.00 40.98 301 ALA B O 1
ATOM 4973 N N . GLU B 1 305 ? 51.424 82.417 51.158 1.00 43.51 302 GLU B N 1
ATOM 4974 C CA . GLU B 1 305 ? 52.575 83.037 51.846 1.00 44.96 302 GLU B CA 1
ATOM 4975 C C . GLU B 1 305 ? 53.294 84.160 51.068 1.00 44.35 302 GLU B C 1
ATOM 4976 O O . GLU B 1 305 ? 53.982 84.969 51.666 1.00 44.31 302 GLU B O 1
ATOM 4982 N N . LEU B 1 306 ? 53.067 84.254 49.762 1.00 44.48 303 LEU B N 1
ATOM 4983 C CA . LEU B 1 306 ? 53.858 85.141 48.903 1.00 43.74 303 LEU B CA 1
ATOM 4984 C C . LEU B 1 306 ? 53.272 86.477 48.579 1.00 43.97 303 LEU B C 1
ATOM 4985 O O . LEU B 1 306 ? 53.954 87.285 47.938 1.00 44.13 303 LEU B O 1
ATOM 4990 N N . GLY B 1 307 ? 52.026 86.715 48.990 1.00 43.41 304 GLY B N 1
ATOM 4991 C CA . GLY B 1 307 ? 51.334 87.964 48.664 1.00 43.47 304 GLY B CA 1
ATOM 4992 C C . GLY B 1 307 ? 51.314 88.145 47.165 1.00 43.43 304 GLY B C 1
ATOM 4993 O O . GLY B 1 307 ? 51.188 87.148 46.404 1.00 42.24 304 GLY B O 1
ATOM 4994 N N A ASN B 1 308 ? 51.492 89.386 46.713 0.70 42.54 305 ASN B N 1
ATOM 4995 N N B ASN B 1 308 ? 51.489 89.399 46.743 0.30 43.39 305 ASN B N 1
ATOM 4996 C CA A ASN B 1 308 ? 51.297 89.657 45.306 0.70 42.34 305 ASN B CA 1
ATOM 4997 C CA B ASN B 1 308 ? 51.379 89.794 45.344 0.30 43.76 305 ASN B CA 1
ATOM 4998 C C A ASN B 1 308 ? 52.492 89.278 44.431 0.70 42.95 305 ASN B C 1
ATOM 4999 C C B ASN B 1 308 ? 52.591 89.472 44.471 0.30 43.47 305 ASN B C 1
ATOM 5000 O O A ASN B 1 308 ? 52.413 89.447 43.199 0.70 42.89 305 ASN B O 1
ATOM 5001 O O B ASN B 1 308 ? 52.626 89.850 43.291 0.30 43.14 305 ASN B O 1
ATOM 5010 N N . GLU B 1 309 ? 53.581 88.801 45.056 1.00 42.36 306 GLU B N 1
ATOM 5011 C CA . GLU B 1 309 ? 54.736 88.263 44.290 1.00 43.21 306 GLU B CA 1
ATOM 5012 C C . GLU B 1 309 ? 54.465 86.862 43.711 1.00 41.43 306 GLU B C 1
ATOM 5013 O O . GLU B 1 309 ? 55.196 86.431 42.822 1.00 42.58 306 GLU B O 1
ATOM 5019 N N . ALA B 1 310 ? 53.429 86.143 44.164 1.00 40.53 307 ALA B N 1
ATOM 5020 C CA . ALA B 1 310 ? 53.215 84.779 43.602 1.00 39.51 307 ALA B CA 1
ATOM 5021 C C . ALA B 1 310 ? 53.105 84.779 42.102 1.00 39.51 307 ALA B C 1
ATOM 5022 O O . ALA B 1 310 ? 53.553 83.834 41.455 1.00 40.41 307 ALA B O 1
ATOM 5024 N N . GLY B 1 311 ? 52.498 85.816 41.537 1.00 38.64 308 GLY B N 1
ATOM 5025 C CA . GLY B 1 311 ? 52.295 85.873 40.079 1.00 38.54 308 GLY B CA 1
ATOM 5026 C C . GLY B 1 311 ? 53.564 85.813 39.249 1.00 39.62 308 GLY B C 1
ATOM 5027 O O . GLY B 1 311 ? 53.687 84.993 38.328 1.00 40.93 308 GLY B O 1
ATOM 5028 N N . VAL B 1 312 ? 54.490 86.698 39.593 1.00 38.74 309 VAL B N 1
ATOM 5029 C CA . VAL B 1 312 ? 55.775 86.867 38.936 1.00 38.88 309 VAL B CA 1
ATOM 5030 C C . VAL B 1 312 ? 56.706 85.636 39.158 1.00 38.84 309 VAL B C 1
ATOM 5031 O O . VAL B 1 312 ? 57.381 85.154 38.229 1.00 38.64 309 VAL B O 1
ATOM 5035 N N . ILE B 1 313 ? 56.626 85.083 40.363 1.00 38.46 310 ILE B N 1
ATOM 5036 C CA . ILE B 1 313 ? 57.286 83.847 40.770 1.00 38.00 310 ILE B CA 1
ATOM 5037 C C . ILE B 1 313 ? 56.757 82.616 39.998 1.00 37.69 310 ILE B C 1
ATOM 5038 O O . ILE B 1 313 ? 57.535 81.868 39.398 1.00 36.26 310 ILE B O 1
ATOM 5043 N N . GLY B 1 314 ? 55.444 82.430 39.990 1.00 37.43 311 GLY B N 1
ATOM 5044 C CA . GLY B 1 314 ? 54.844 81.347 39.220 1.00 37.71 311 GLY B CA 1
ATOM 5045 C C . GLY B 1 314 ? 55.084 81.482 37.737 1.00 38.54 311 GLY B C 1
ATOM 5046 O O . GLY B 1 314 ? 55.352 80.480 37.070 1.00 36.77 311 GLY B O 1
ATOM 5047 N N . ALA B 1 315 ? 54.939 82.722 37.215 1.00 39.57 312 ALA B N 1
ATOM 5048 C CA . ALA B 1 315 ? 55.156 82.989 35.789 1.00 40.09 312 ALA B CA 1
ATOM 5049 C C . ALA B 1 315 ? 56.561 82.619 35.395 1.00 39.47 312 ALA B C 1
ATOM 5050 O O . ALA B 1 315 ? 56.780 81.902 34.425 1.00 38.25 312 ALA B O 1
ATOM 5052 N N . ALA B 1 316 ? 57.514 83.134 36.167 1.00 40.63 313 ALA B N 1
ATOM 5053 C CA . ALA B 1 316 ? 58.882 82.747 36.041 1.00 40.22 313 ALA B CA 1
ATOM 5054 C C . ALA B 1 316 ? 59.075 81.229 35.950 1.00 41.48 313 ALA B C 1
ATOM 5055 O O . ALA B 1 316 ? 59.855 80.784 35.109 1.00 40.39 313 ALA B O 1
ATOM 5057 N N . SER B 1 317 ? 58.407 80.448 36.819 1.00 40.81 314 SER B N 1
ATOM 5058 C CA . SER B 1 317 ? 58.569 78.969 36.811 1.00 41.65 314 SER B CA 1
ATOM 5059 C C . SER B 1 317 ? 58.229 78.293 35.463 1.00 40.51 314 SER B C 1
ATOM 5060 O O . SER B 1 317 ? 58.793 77.273 35.123 1.00 41.12 314 SER B O 1
ATOM 5063 N N . LEU B 1 318 ? 57.299 78.849 34.714 1.00 40.58 315 LEU B N 1
ATOM 5064 C CA . LEU B 1 318 ? 57.015 78.331 33.381 1.00 40.34 315 LEU B CA 1
ATOM 5065 C C . LEU B 1 318 ? 58.265 78.400 32.511 1.00 40.84 315 LEU B C 1
ATOM 5066 O O . LEU B 1 318 ? 58.396 77.655 31.577 1.00 41.53 315 LEU B O 1
ATOM 5071 N N . ALA B 1 319 ? 59.176 79.318 32.797 1.00 40.71 316 ALA B N 1
ATOM 5072 C CA . ALA B 1 319 ? 60.365 79.451 31.959 1.00 40.70 316 ALA B CA 1
ATOM 5073 C C . ALA B 1 319 ? 61.319 78.262 32.126 1.00 41.53 316 ALA B C 1
ATOM 5074 O O . ALA B 1 319 ? 62.149 77.995 31.247 1.00 41.13 316 ALA B O 1
ATOM 5076 N N . LEU B 1 320 ? 61.180 77.540 33.246 1.00 41.34 317 LEU B N 1
ATOM 5077 C CA . LEU B 1 320 ? 62.079 76.418 33.518 1.00 41.80 317 LEU B CA 1
ATOM 5078 C C . LEU B 1 320 ? 61.982 75.245 32.541 1.00 41.42 317 LEU B C 1
ATOM 5079 O O . LEU B 1 320 ? 62.911 74.406 32.456 1.00 40.30 317 LEU B O 1
ATOM 5084 N N . GLN B 1 321 ? 60.882 75.183 31.800 1.00 41.09 318 GLN B N 1
ATOM 5085 C CA . GLN B 1 321 ? 60.735 74.142 30.784 1.00 41.85 318 GLN B CA 1
ATOM 5086 C C . GLN B 1 321 ? 61.762 74.267 29.687 1.00 42.76 318 GLN B C 1
ATOM 5087 O O . GLN B 1 321 ? 62.009 73.290 28.973 1.00 43.37 318 GLN B O 1
ATOM 5093 N N . PHE B 1 322 ? 62.374 75.460 29.567 1.00 43.49 319 PHE B N 1
ATOM 5094 C CA . PHE B 1 322 ? 63.411 75.724 28.555 1.00 43.91 319 PHE B CA 1
ATOM 5095 C C . PHE B 1 322 ? 64.854 75.481 28.950 1.00 44.29 319 PHE B C 1
ATOM 5096 O O . PHE B 1 322 ? 65.719 75.711 28.134 1.00 43.59 319 PHE B O 1
ATOM 5104 N N . SER B 1 323 ? 65.127 75.029 30.177 1.00 45.57 320 SER B N 1
ATOM 5105 C CA . SER B 1 323 ? 66.528 74.843 30.608 1.00 47.19 320 SER B CA 1
ATOM 5106 C C . SER B 1 323 ? 67.246 73.799 29.749 1.00 49.75 320 SER B C 1
ATOM 5107 O O . SER B 1 323 ? 66.626 72.835 29.288 1.00 50.05 320 SER B O 1
ATOM 5110 N N . LYS B 1 324 ? 68.539 73.997 29.533 1.00 51.94 321 LYS B N 1
ATOM 5111 C CA . LYS B 1 324 ? 69.364 72.978 28.890 1.00 55.75 321 LYS B CA 1
ATOM 5112 C C . LYS B 1 324 ? 69.333 71.799 29.881 1.00 56.92 321 LYS B C 1
ATOM 5113 O O . LYS B 1 324 ? 69.463 71.972 31.077 1.00 57.76 321 LYS B O 1
ATOM 5119 N N . GLU B 1 325 ? 69.081 70.600 29.418 1.00 58.75 322 GLU B N 1
ATOM 5120 C CA . GLU B 1 325 ? 69.123 69.516 30.397 1.00 60.29 322 GLU B CA 1
ATOM 5121 C C . GLU B 1 325 ? 70.473 68.831 30.274 1.00 59.55 322 GLU B C 1
ATOM 5122 O O . GLU B 1 325 ? 71.474 69.477 29.976 1.00 59.25 322 GLU B O 1
ATOM 5128 N N . SER C 1 1 ? 28.725 134.426 20.146 1.00 48.20 -2 SER C N 1
ATOM 5129 C CA . SER C 1 1 ? 28.599 133.176 19.313 1.00 48.38 -2 SER C CA 1
ATOM 5130 C C . SER C 1 1 ? 28.983 131.911 20.069 1.00 47.54 -2 SER C C 1
ATOM 5131 O O . SER C 1 1 ? 30.175 131.621 20.280 1.00 49.84 -2 SER C O 1
ATOM 5134 N N . ASN C 1 2 ? 27.976 131.139 20.450 1.00 45.35 -1 ASN C N 1
ATOM 5135 C CA . ASN C 1 2 ? 28.181 129.914 21.202 1.00 41.88 -1 ASN C CA 1
ATOM 5136 C C . ASN C 1 2 ? 27.929 128.727 20.277 1.00 40.48 -1 ASN C C 1
ATOM 5137 O O . ASN C 1 2 ? 26.787 128.436 19.894 1.00 38.77 -1 ASN C O 1
ATOM 5142 N N . ALA C 1 3 ? 29.024 128.059 19.921 1.00 38.78 0 ALA C N 1
ATOM 5143 C CA . ALA C 1 3 ? 29.001 126.967 18.950 1.00 38.50 0 ALA C CA 1
ATOM 5144 C C . ALA C 1 3 ? 28.314 125.722 19.464 1.00 38.21 0 ALA C C 1
ATOM 5145 O O . ALA C 1 3 ? 27.943 124.878 18.684 1.00 38.09 0 ALA C O 1
ATOM 5155 N N . ASP C 1 5 ? 25.439 125.964 20.660 1.00 39.71 2 ASP C N 1
ATOM 5156 C CA . ASP C 1 5 ? 24.036 126.406 20.650 1.00 40.25 2 ASP C CA 1
ATOM 5157 C C . ASP C 1 5 ? 23.628 127.095 19.366 1.00 39.88 2 ASP C C 1
ATOM 5158 O O . ASP C 1 5 ? 22.929 128.116 19.412 1.00 39.27 2 ASP C O 1
ATOM 5163 N N . LYS C 1 6 ? 24.076 126.565 18.219 1.00 40.16 3 LYS C N 1
ATOM 5164 C CA . LYS C 1 6 ? 23.695 127.101 16.911 1.00 40.43 3 LYS C CA 1
ATOM 5165 C C . LYS C 1 6 ? 22.203 126.816 16.653 1.00 40.37 3 LYS C C 1
ATOM 5166 O O . LYS C 1 6 ? 21.630 125.917 17.282 1.00 39.25 3 LYS C O 1
ATOM 5172 N N . LYS C 1 7 ? 21.578 127.612 15.772 1.00 38.96 4 LYS C N 1
ATOM 5173 C CA . LYS C 1 7 ? 20.160 127.437 15.439 1.00 39.53 4 LYS C CA 1
ATOM 5174 C C . LYS C 1 7 ? 19.994 126.934 14.017 1.00 40.06 4 LYS C C 1
ATOM 5175 O O . LYS C 1 7 ? 20.935 126.978 13.205 1.00 40.13 4 LYS C O 1
ATOM 5181 N N . ILE C 1 8 ? 18.802 126.422 13.760 1.00 39.81 5 ILE C N 1
ATOM 5182 C CA . ILE C 1 8 ? 18.409 125.977 12.424 1.00 39.84 5 ILE C CA 1
ATOM 5183 C C . ILE C 1 8 ? 17.147 126.780 12.078 1.00 40.36 5 ILE C C 1
ATOM 5184 O O . ILE C 1 8 ? 16.392 127.198 12.969 1.00 41.40 5 ILE C O 1
ATOM 5189 N N . ILE C 1 9 ? 16.994 127.083 10.802 1.00 40.20 6 ILE C N 1
ATOM 5190 C CA . ILE C 1 9 ? 15.837 127.800 10.308 1.00 40.19 6 ILE C CA 1
ATOM 5191 C C . ILE C 1 9 ? 15.138 126.872 9.354 1.00 39.41 6 ILE C C 1
ATOM 5192 O O . ILE C 1 9 ? 15.758 126.259 8.494 1.00 40.88 6 ILE C O 1
ATOM 5197 N N . GLY C 1 10 ? 13.834 126.755 9.529 1.00 39.99 7 GLY C N 1
ATOM 5198 C CA . GLY C 1 10 ? 12.986 126.117 8.553 1.00 39.32 7 GLY C CA 1
ATOM 5199 C C . GLY C 1 10 ? 12.064 127.115 7.875 1.00 40.34 7 GLY C C 1
ATOM 5200 O O . GLY C 1 10 ? 11.593 128.093 8.479 1.00 39.65 7 GLY C O 1
ATOM 5201 N N . ILE C 1 11 ? 11.826 126.859 6.600 1.00 40.68 8 ILE C N 1
ATOM 5202 C CA . ILE C 1 11 ? 10.953 127.663 5.765 1.00 42.65 8 ILE C CA 1
ATOM 5203 C C . ILE C 1 11 ? 9.950 126.659 5.204 1.00 43.81 8 ILE C C 1
ATOM 5204 O O . ILE C 1 11 ? 10.353 125.596 4.690 1.00 44.19 8 ILE C O 1
ATOM 5209 N N . ASP C 1 12 ? 8.656 126.976 5.357 1.00 44.15 9 ASP C N 1
ATOM 5210 C CA . ASP C 1 12 ? 7.597 126.261 4.655 1.00 44.48 9 ASP C CA 1
ATOM 5211 C C . ASP C 1 12 ? 6.989 127.179 3.589 1.00 43.94 9 ASP C C 1
ATOM 5212 O O . ASP C 1 12 ? 6.237 128.124 3.885 1.00 43.14 9 ASP C O 1
ATOM 5217 N N . LEU C 1 13 ? 7.397 126.936 2.349 1.00 42.41 10 LEU C N 1
ATOM 5218 C CA . LEU C 1 13 ? 6.904 127.707 1.206 1.00 43.22 10 LEU C CA 1
ATOM 5219 C C . LEU C 1 13 ? 5.548 127.191 0.718 1.00 43.73 10 LEU C C 1
ATOM 5220 O O . LEU C 1 13 ? 5.480 126.146 0.087 1.00 44.34 10 LEU C O 1
ATOM 5225 N N . GLY C 1 14 ? 4.469 127.903 1.036 1.00 44.75 11 GLY C N 1
ATOM 5226 C CA . GLY C 1 14 ? 3.132 127.559 0.514 1.00 44.93 11 GLY C CA 1
ATOM 5227 C C . GLY C 1 14 ? 2.744 128.535 -0.586 1.00 45.69 11 GLY C C 1
ATOM 5228 O O . GLY C 1 14 ? 3.405 129.550 -0.783 1.00 45.14 11 GLY C O 1
ATOM 5229 N N . GLY C 1 15 ? 1.663 128.232 -1.291 1.00 46.06 12 GLY C N 1
ATOM 5230 C CA . GLY C 1 15 ? 1.145 129.105 -2.334 1.00 46.62 12 GLY C CA 1
ATOM 5231 C C . GLY C 1 15 ? 0.667 130.444 -1.822 1.00 46.17 12 GLY C C 1
ATOM 5232 O O . GLY C 1 15 ? 0.693 131.427 -2.562 1.00 46.80 12 GLY C O 1
ATOM 5233 N N . THR C 1 16 ? 0.302 130.491 -0.540 1.00 45.54 13 THR C N 1
ATOM 5234 C CA . THR C 1 16 ? -0.473 131.587 0.043 1.00 45.88 13 THR C CA 1
ATOM 5235 C C . THR C 1 16 ? 0.315 132.308 1.159 1.00 45.34 13 THR C C 1
ATOM 5236 O O . THR C 1 16 ? 0.312 133.546 1.257 1.00 44.87 13 THR C O 1
ATOM 5240 N N A THR C 1 17 ? 1.042 131.519 1.949 0.50 44.63 14 THR C N 1
ATOM 5241 N N B THR C 1 17 ? 0.952 131.517 2.012 0.50 44.51 14 THR C N 1
ATOM 5242 C CA A THR C 1 17 ? 1.769 132.010 3.117 0.50 44.25 14 THR C CA 1
ATOM 5243 C CA B THR C 1 17 ? 1.845 132.061 3.020 0.50 43.97 14 THR C CA 1
ATOM 5244 C C A THR C 1 17 ? 3.147 131.307 3.223 0.50 44.09 14 THR C C 1
ATOM 5245 C C B THR C 1 17 ? 3.220 131.378 2.954 0.50 43.77 14 THR C C 1
ATOM 5246 O O A THR C 1 17 ? 3.251 130.086 3.034 0.50 44.63 14 THR C O 1
ATOM 5247 O O B THR C 1 17 ? 3.400 130.283 2.401 0.50 43.89 14 THR C O 1
ATOM 5254 N N . ILE C 1 18 ? 4.214 132.071 3.463 1.00 43.65 15 ILE C N 1
ATOM 5255 C CA . ILE C 1 18 ? 5.531 131.448 3.666 1.00 42.54 15 ILE C CA 1
ATOM 5256 C C . ILE C 1 18 ? 5.724 131.393 5.159 1.00 41.50 15 ILE C C 1
ATOM 5257 O O . ILE C 1 18 ? 5.680 132.450 5.805 1.00 42.67 15 ILE C O 1
ATOM 5262 N N . LYS C 1 19 ? 5.894 130.202 5.735 1.00 41.71 16 LYS C N 1
ATOM 5263 C CA . LYS C 1 19 ? 6.053 130.101 7.209 1.00 41.40 16 LYS C CA 1
ATOM 5264 C C . LYS C 1 19 ? 7.507 129.861 7.570 1.00 41.41 16 LYS C C 1
ATOM 5265 O O . LYS C 1 19 ? 8.185 129.159 6.858 1.00 42.49 16 LYS C O 1
ATOM 5271 N N . PHE C 1 20 ? 7.957 130.435 8.691 1.00 40.84 17 PHE C N 1
ATOM 5272 C CA . PHE C 1 20 ? 9.358 130.403 9.153 1.00 39.77 17 PHE C CA 1
ATOM 5273 C C . PHE C 1 20 ? 9.379 129.953 10.612 1.00 39.33 17 PHE C C 1
ATOM 5274 O O . PHE C 1 20 ? 8.423 130.210 11.354 1.00 39.23 17 PHE C O 1
ATOM 5282 N N . ALA C 1 21 ? 10.442 129.262 11.007 1.00 39.21 18 ALA C N 1
ATOM 5283 C CA . ALA C 1 21 ? 10.757 129.042 12.429 1.00 38.92 18 ALA C CA 1
ATOM 5284 C C . ALA C 1 21 ? 12.271 129.055 12.623 1.00 39.20 18 ALA C C 1
ATOM 5285 O O . ALA C 1 21 ? 13.040 128.603 11.752 1.00 38.00 18 ALA C O 1
ATOM 5287 N N . ILE C 1 22 ? 12.668 129.525 13.797 1.00 37.99 19 ILE C N 1
ATOM 5288 C CA . ILE C 1 22 ? 13.996 129.244 14.332 1.00 37.36 19 ILE C CA 1
ATOM 5289 C C . ILE C 1 22 ? 13.869 128.202 15.454 1.00 38.26 19 ILE C C 1
ATOM 5290 O O . ILE C 1 22 ? 13.120 128.418 16.431 1.00 37.56 19 ILE C O 1
ATOM 5295 N N . LEU C 1 23 ? 14.629 127.104 15.342 1.00 37.89 20 LEU C N 1
ATOM 5296 C CA . LEU C 1 23 ? 14.666 126.098 16.394 1.00 39.02 20 LEU C CA 1
ATOM 5297 C C . LEU C 1 23 ? 16.077 125.927 16.935 1.00 39.50 20 LEU C C 1
ATOM 5298 O O . LEU C 1 23 ? 17.059 126.148 16.198 1.00 38.09 20 LEU C O 1
ATOM 5303 N N . THR C 1 24 ? 16.182 125.518 18.199 1.00 38.93 21 THR C N 1
ATOM 5304 C CA . THR C 1 24 ? 17.424 124.840 18.653 1.00 41.05 21 THR C CA 1
ATOM 5305 C C . THR C 1 24 ? 17.698 123.586 17.860 1.00 41.41 21 THR C C 1
ATOM 5306 O O . THR C 1 24 ? 16.822 123.065 17.165 1.00 42.27 21 THR C O 1
ATOM 5310 N N . THR C 1 25 ? 18.903 123.061 17.976 1.00 42.34 22 THR C N 1
ATOM 5311 C CA . THR C 1 25 ? 19.216 121.845 17.228 1.00 44.09 22 THR C CA 1
ATOM 5312 C C . THR C 1 25 ? 18.432 120.640 17.761 1.00 44.05 22 THR C C 1
ATOM 5313 O O . THR C 1 25 ? 18.206 119.695 17.026 1.00 46.13 22 THR C O 1
ATOM 5317 N N A ASP C 1 26 ? 18.017 120.685 19.016 0.60 43.32 23 ASP C N 1
ATOM 5318 N N B ASP C 1 26 ? 18.031 120.698 19.031 0.40 43.95 23 ASP C N 1
ATOM 5319 C CA A ASP C 1 26 ? 17.149 119.643 19.555 0.60 43.86 23 ASP C CA 1
ATOM 5320 C CA B ASP C 1 26 ? 17.156 119.700 19.668 0.40 44.50 23 ASP C CA 1
ATOM 5321 C C A ASP C 1 26 ? 15.696 119.875 19.165 0.60 43.51 23 ASP C C 1
ATOM 5322 C C B ASP C 1 26 ? 15.718 119.859 19.151 0.40 43.90 23 ASP C C 1
ATOM 5323 O O A ASP C 1 26 ? 14.765 119.180 19.643 0.60 43.59 23 ASP C O 1
ATOM 5324 O O B ASP C 1 26 ? 14.812 119.091 19.532 0.40 43.95 23 ASP C O 1
ATOM 5333 N N . GLY C 1 27 ? 15.514 120.879 18.316 1.00 42.82 24 GLY C N 1
ATOM 5334 C CA . GLY C 1 27 ? 14.224 121.158 17.700 1.00 43.58 24 GLY C CA 1
ATOM 5335 C C . GLY C 1 27 ? 13.179 121.833 18.567 1.00 43.50 24 GLY C C 1
ATOM 5336 O O . GLY C 1 27 ? 11.980 121.698 18.283 1.00 44.12 24 GLY C O 1
ATOM 5337 N N . VAL C 1 28 ? 13.619 122.593 19.579 1.00 42.35 25 VAL C N 1
ATOM 5338 C CA . VAL C 1 28 ? 12.722 123.430 20.354 1.00 42.62 25 VAL C CA 1
ATOM 5339 C C . VAL C 1 28 ? 12.556 124.772 19.642 1.00 43.60 25 VAL C C 1
ATOM 5340 O O . VAL C 1 28 ? 13.560 125.432 19.236 1.00 41.57 25 VAL C O 1
ATOM 5344 N N . VAL C 1 29 ? 11.287 125.140 19.422 1.00 44.33 26 VAL C N 1
ATOM 5345 C CA . VAL C 1 29 ? 10.937 126.370 18.697 1.00 44.96 26 VAL C CA 1
ATOM 5346 C C . VAL C 1 29 ? 11.328 127.594 19.493 1.00 45.21 26 VAL C C 1
ATOM 5347 O O . VAL C 1 29 ? 10.900 127.768 20.640 1.00 47.16 26 VAL C O 1
ATOM 5351 N N . GLN C 1 30 ? 12.137 128.456 18.889 1.00 44.23 27 GLN C N 1
ATOM 5352 C CA . GLN C 1 30 ? 12.470 129.703 19.543 1.00 43.44 27 GLN C CA 1
ATOM 5353 C C . GLN C 1 30 ? 11.537 130.832 19.064 1.00 43.71 27 GLN C C 1
ATOM 5354 O O . GLN C 1 30 ? 10.896 131.506 19.883 1.00 43.48 27 GLN C O 1
ATOM 5360 N N A GLN C 1 31 ? 11.440 130.946 17.743 0.60 42.47 28 GLN C N 1
ATOM 5361 N N B GLN C 1 31 ? 11.484 131.049 17.750 0.40 43.02 28 GLN C N 1
ATOM 5362 C CA A GLN C 1 31 ? 10.659 131.947 17.047 0.60 42.43 28 GLN C CA 1
ATOM 5363 C CA B GLN C 1 31 ? 10.559 132.009 17.132 0.40 43.15 28 GLN C CA 1
ATOM 5364 C C A GLN C 1 31 ? 9.838 131.298 15.930 0.60 42.42 28 GLN C C 1
ATOM 5365 C C B GLN C 1 31 ? 9.905 131.463 15.875 0.40 42.87 28 GLN C C 1
ATOM 5366 O O A GLN C 1 31 ? 10.264 130.309 15.327 0.60 41.13 28 GLN C O 1
ATOM 5367 O O B GLN C 1 31 ? 10.521 130.734 15.102 0.40 42.09 28 GLN C O 1
ATOM 5378 N N . LYS C 1 32 ? 8.645 131.837 15.688 1.00 42.51 29 LYS C N 1
ATOM 5379 C CA . LYS C 1 32 ? 7.925 131.572 14.443 1.00 42.46 29 LYS C CA 1
ATOM 5380 C C . LYS C 1 32 ? 7.425 132.894 13.932 1.00 42.02 29 LYS C C 1
ATOM 5381 O O . LYS C 1 32 ? 7.071 133.824 14.729 1.00 41.05 29 LYS C O 1
ATOM 5387 N N . TRP C 1 33 ? 7.422 133.002 12.603 1.00 41.49 30 TRP C N 1
ATOM 5388 C CA . TRP C 1 33 ? 6.787 134.137 11.935 1.00 41.03 30 TRP C CA 1
ATOM 5389 C C . TRP C 1 33 ? 6.303 133.761 10.546 1.00 41.46 30 TRP C C 1
ATOM 5390 O O . TRP C 1 33 ? 6.519 132.624 10.077 1.00 41.01 30 TRP C O 1
ATOM 5401 N N . SER C 1 34 ? 5.619 134.696 9.894 1.00 42.79 31 SER C N 1
ATOM 5402 C CA . SER C 1 34 ? 5.151 134.416 8.547 1.00 44.85 31 SER C CA 1
ATOM 5403 C C . SER C 1 34 ? 4.975 135.667 7.720 1.00 44.88 31 SER C C 1
ATOM 5404 O O . SER C 1 34 ? 4.938 136.805 8.247 1.00 44.90 31 SER C O 1
ATOM 5407 N N . ILE C 1 35 ? 4.958 135.455 6.407 1.00 44.04 32 ILE C N 1
ATOM 5408 C CA . ILE C 1 35 ? 4.734 136.525 5.451 1.00 43.65 32 ILE C CA 1
ATOM 5409 C C . ILE C 1 35 ? 3.835 135.983 4.342 1.00 44.17 32 ILE C C 1
ATOM 5410 O O . ILE C 1 35 ? 3.771 134.773 4.133 1.00 44.36 32 ILE C O 1
ATOM 5415 N N . GLU C 1 36 ? 3.134 136.871 3.648 1.00 45.81 33 GLU C N 1
ATOM 5416 C CA . GLU C 1 36 ? 2.343 136.521 2.473 1.00 47.14 33 GLU C CA 1
ATOM 5417 C C . GLU C 1 36 ? 3.304 136.090 1.376 1.00 45.82 33 GLU C C 1
ATOM 5418 O O . GLU C 1 36 ? 4.428 136.601 1.318 1.00 44.59 33 GLU C O 1
ATOM 5424 N N . THR C 1 37 ? 2.883 135.146 0.531 1.00 45.17 34 THR C N 1
ATOM 5425 C CA . THR C 1 37 ? 3.714 134.772 -0.632 1.00 45.81 34 THR C CA 1
ATOM 5426 C C . THR C 1 37 ? 3.260 135.528 -1.870 1.00 46.49 34 THR C C 1
ATOM 5427 O O . THR C 1 37 ? 2.060 135.578 -2.195 1.00 46.60 34 THR C O 1
ATOM 5431 N N . ASN C 1 38 ? 4.234 136.162 -2.511 1.00 46.51 35 ASN C N 1
ATOM 5432 C CA . ASN C 1 38 ? 3.976 137.032 -3.642 1.00 47.46 35 ASN C CA 1
ATOM 5433 C C . ASN C 1 38 ? 4.422 136.287 -4.865 1.00 47.14 35 ASN C C 1
ATOM 5434 O O . ASN C 1 38 ? 5.628 136.117 -5.082 1.00 47.52 35 ASN C O 1
ATOM 5439 N N . ILE C 1 39 ? 3.440 135.830 -5.645 1.00 47.07 36 ILE C N 1
ATOM 5440 C CA . ILE C 1 39 ? 3.674 135.071 -6.870 1.00 46.79 36 ILE C CA 1
ATOM 5441 C C . ILE C 1 39 ? 3.670 135.902 -8.161 1.00 47.27 36 ILE C C 1
ATOM 5442 O O . ILE C 1 39 ? 3.839 135.353 -9.244 1.00 48.04 36 ILE C O 1
ATOM 5447 N N . LEU C 1 40 ? 3.490 137.221 -8.055 1.00 48.17 37 LEU C N 1
ATOM 5448 C CA . LEU C 1 40 ? 3.442 138.094 -9.242 1.00 48.49 37 LEU C CA 1
ATOM 5449 C C . LEU C 1 40 ? 4.730 137.990 -10.036 1.00 49.25 37 LEU C C 1
ATOM 5450 O O . LEU C 1 40 ? 5.778 137.754 -9.448 1.00 49.72 37 LEU C O 1
ATOM 5455 N N . GLU C 1 41 ? 4.638 138.112 -11.360 1.00 48.97 38 GLU C N 1
ATOM 5456 C CA . GLU C 1 41 ? 5.831 138.069 -12.243 1.00 49.52 38 GLU C CA 1
ATOM 5457 C C . GLU C 1 41 ? 6.710 136.810 -12.213 1.00 48.72 38 GLU C C 1
ATOM 5458 O O . GLU C 1 41 ? 7.885 136.867 -11.808 1.00 49.47 38 GLU C O 1
ATOM 5464 N N A ASP C 1 42 ? 6.243 135.684 -12.769 0.50 48.35 39 ASP C N 1
ATOM 5465 N N B ASP C 1 42 ? 6.050 135.709 -12.555 0.50 48.03 39 ASP C N 1
ATOM 5466 C CA A ASP C 1 42 ? 6.949 134.353 -12.687 0.50 47.98 39 ASP C CA 1
ATOM 5467 C CA B ASP C 1 42 ? 6.639 134.393 -12.626 0.50 46.87 39 ASP C CA 1
ATOM 5468 C C A ASP C 1 42 ? 7.438 133.988 -11.295 0.50 47.44 39 ASP C C 1
ATOM 5469 C C B ASP C 1 42 ? 7.403 134.083 -11.365 0.50 46.85 39 ASP C C 1
ATOM 5470 O O A ASP C 1 42 ? 8.404 133.239 -11.169 0.50 47.02 39 ASP C O 1
ATOM 5471 O O B ASP C 1 42 ? 8.495 133.506 -11.405 0.50 46.01 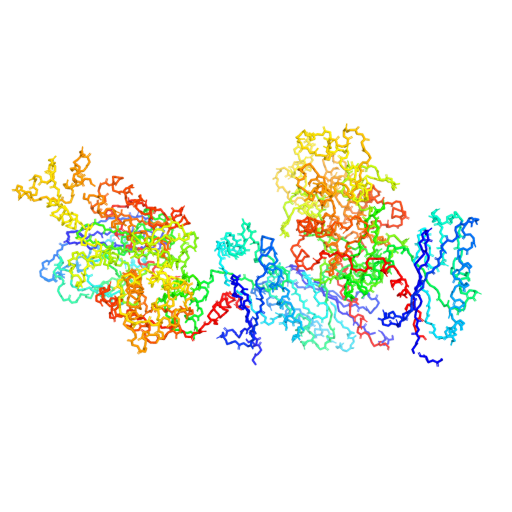39 ASP C O 1
ATOM 5480 N N . GLY C 1 43 ? 6.769 134.482 -10.258 1.00 46.73 40 GLY C N 1
ATOM 5481 C CA . GLY C 1 43 ? 7.164 134.130 -8.897 1.00 46.99 40 GLY C CA 1
ATOM 5482 C C . GLY C 1 43 ? 8.542 134.614 -8.509 1.00 46.66 40 GLY C C 1
ATOM 5483 O O . GLY C 1 43 ? 9.218 133.963 -7.697 1.00 48.31 40 GLY C O 1
ATOM 5484 N N . LYS C 1 44 ? 8.942 135.772 -9.039 1.00 45.87 41 LYS C N 1
ATOM 5485 C CA . LYS C 1 44 ? 10.322 136.254 -8.874 1.00 45.64 41 LYS C CA 1
ATOM 5486 C C . LYS C 1 44 ? 10.569 137.025 -7.577 1.00 44.28 41 LYS C C 1
ATOM 5487 O O . LYS C 1 44 ? 11.702 137.232 -7.201 1.00 43.27 41 LYS C O 1
ATOM 5493 N N . HIS C 1 45 ? 9.516 137.449 -6.891 1.00 43.94 42 HIS C N 1
ATOM 5494 C CA . HIS C 1 45 ? 9.693 138.123 -5.606 1.00 44.81 42 HIS C CA 1
ATOM 5495 C C . HIS C 1 45 ? 9.684 137.156 -4.401 1.00 44.42 42 HIS C C 1
ATOM 5496 O O . HIS C 1 45 ? 9.862 137.571 -3.246 1.00 43.46 42 HIS C O 1
ATOM 5503 N N . ILE C 1 46 ? 9.416 135.875 -4.660 1.00 44.46 43 ILE C N 1
ATOM 5504 C CA . ILE C 1 46 ? 9.266 134.907 -3.561 1.00 43.63 43 ILE C CA 1
ATOM 5505 C C . ILE C 1 46 ? 10.593 134.758 -2.787 1.00 44.11 43 ILE C C 1
ATOM 5506 O O . ILE C 1 46 ? 10.616 135.038 -1.576 1.00 44.66 43 ILE C O 1
ATOM 5511 N N . VAL C 1 47 ? 11.678 134.357 -3.468 1.00 42.13 44 VAL C N 1
ATOM 5512 C CA . VAL C 1 47 ? 12.964 134.149 -2.775 1.00 42.17 44 VAL C CA 1
ATOM 5513 C C . VAL C 1 47 ? 13.547 135.473 -2.190 1.00 41.28 44 VAL C C 1
ATOM 5514 O O . VAL C 1 47 ? 13.948 135.493 -1.003 1.00 41.56 44 VAL C O 1
ATOM 5518 N N . PRO C 1 48 ? 13.606 136.565 -3.006 1.00 40.88 45 PRO C N 1
ATOM 5519 C CA . PRO C 1 48 ? 13.877 137.865 -2.399 1.00 40.51 45 PRO C CA 1
ATOM 5520 C C . PRO C 1 48 ? 13.146 138.135 -1.091 1.00 41.23 45 PRO C C 1
ATOM 5521 O O . PRO C 1 48 ? 13.796 138.627 -0.132 1.00 39.66 45 PRO C O 1
ATOM 5525 N N . SER C 1 49 ? 11.834 137.842 -1.032 1.00 40.10 46 SER C N 1
ATOM 5526 C CA . SER C 1 49 ? 11.054 138.132 0.198 1.00 40.49 46 SER C CA 1
ATOM 5527 C C . SER C 1 49 ? 11.529 137.266 1.373 1.00 40.44 46 SER C C 1
ATOM 5528 O O . SER C 1 49 ? 11.575 137.713 2.537 1.00 42.25 46 SER C O 1
ATOM 5531 N N . ILE C 1 50 ? 11.875 136.023 1.067 1.00 40.11 47 ILE C N 1
ATOM 5532 C CA . ILE C 1 50 ? 12.325 135.054 2.064 1.00 38.03 47 ILE C CA 1
ATOM 5533 C C . ILE C 1 50 ? 13.648 135.517 2.653 1.00 38.25 47 ILE C C 1
ATOM 5534 O O . ILE C 1 50 ? 13.882 135.513 3.888 1.00 36.95 47 ILE C O 1
ATOM 5539 N N . ILE C 1 51 ? 14.507 135.969 1.747 1.00 37.42 48 ILE C N 1
ATOM 5540 C CA . ILE C 1 51 ? 15.812 136.421 2.123 1.00 37.18 48 ILE C CA 1
ATOM 5541 C C . ILE C 1 51 ? 15.713 137.638 2.994 1.00 38.72 48 ILE C C 1
ATOM 5542 O O . ILE C 1 51 ? 16.411 137.729 3.979 1.00 39.21 48 ILE C O 1
ATOM 5547 N N . GLU C 1 52 ? 14.882 138.590 2.585 1.00 39.02 49 GLU C N 1
ATOM 5548 C CA . GLU C 1 52 ? 14.710 139.806 3.333 1.00 41.73 49 GLU C CA 1
ATOM 5549 C C . GLU C 1 52 ? 14.178 139.580 4.753 1.00 40.83 49 GLU C C 1
ATOM 5550 O O . GLU C 1 52 ? 14.644 140.227 5.697 1.00 41.19 49 GLU C O 1
ATOM 5556 N N A SER C 1 53 ? 13.212 138.676 4.915 0.50 40.54 50 SER C N 1
ATOM 5557 N N B SER C 1 53 ? 13.229 138.653 4.881 0.50 40.49 50 SER C N 1
ATOM 5558 C CA A SER C 1 53 ? 12.635 138.417 6.246 0.50 40.15 50 SER C CA 1
ATOM 5559 C CA B SER C 1 53 ? 12.609 138.328 6.163 0.50 40.09 50 SER C CA 1
ATOM 5560 C C A SER C 1 53 ? 13.631 137.803 7.230 0.50 40.21 50 SER C C 1
ATOM 5561 C C B SER C 1 53 ? 13.618 137.809 7.189 0.50 40.17 50 SER C C 1
ATOM 5562 O O A SER C 1 53 ? 13.623 138.133 8.420 0.50 39.84 50 SER C O 1
ATOM 5563 O O B SER C 1 53 ? 13.605 138.210 8.358 0.50 39.86 50 SER C O 1
ATOM 5568 N N . ILE C 1 54 ? 14.484 136.916 6.726 1.00 39.94 51 ILE C N 1
ATOM 5569 C CA . ILE C 1 54 ? 15.433 136.211 7.560 1.00 40.24 51 ILE C CA 1
ATOM 5570 C C . ILE C 1 54 ? 16.561 137.146 7.958 1.00 40.87 51 ILE C C 1
ATOM 5571 O O . ILE C 1 54 ? 16.864 137.262 9.150 1.00 41.02 51 ILE C O 1
ATOM 5576 N N . ARG C 1 55 ? 17.126 137.845 6.962 1.00 41.05 52 ARG C N 1
ATOM 5577 C CA . ARG C 1 55 ? 18.083 138.954 7.206 1.00 40.87 52 ARG C CA 1
ATOM 5578 C C . ARG C 1 55 ? 17.548 139.887 8.285 1.00 39.83 52 ARG C C 1
ATOM 5579 O O . ARG C 1 55 ? 18.247 140.160 9.243 1.00 39.03 52 ARG C O 1
ATOM 5587 N N . HIS C 1 56 ? 16.299 140.342 8.153 1.00 38.68 53 HIS C N 1
ATOM 5588 C CA . HIS C 1 56 ? 15.776 141.332 9.082 1.00 39.94 53 HIS C CA 1
ATOM 5589 C C . HIS C 1 56 ? 15.732 140.749 10.491 1.00 39.69 53 HIS C C 1
ATOM 5590 O O . HIS C 1 56 ? 15.974 141.439 11.470 1.00 39.04 53 HIS C O 1
ATOM 5597 N N . ARG C 1 57 ? 15.496 139.455 10.569 1.00 40.73 54 ARG C N 1
ATOM 5598 C CA . ARG C 1 57 ? 15.383 138.823 11.865 1.00 42.49 54 ARG C CA 1
ATOM 5599 C C . ARG C 1 57 ? 16.719 138.491 12.547 1.00 41.80 54 ARG C C 1
ATOM 5600 O O . ARG C 1 57 ? 16.901 138.720 13.757 1.00 41.34 54 ARG C O 1
ATOM 5608 N N . ILE C 1 58 ? 17.652 138.003 11.738 1.00 40.73 55 ILE C N 1
ATOM 5609 C CA . ILE C 1 58 ? 19.058 137.841 12.105 1.00 41.46 55 ILE C CA 1
ATOM 5610 C C . ILE C 1 58 ? 19.689 139.132 12.666 1.00 40.95 55 ILE C C 1
ATOM 5611 O O . ILE C 1 58 ? 20.318 139.116 13.722 1.00 40.35 55 ILE C O 1
ATOM 5616 N N A ASP C 1 59 ? 19.516 140.222 11.931 0.60 41.03 56 ASP C N 1
ATOM 5617 N N B ASP C 1 59 ? 19.542 140.235 11.930 0.40 41.32 56 ASP C N 1
ATOM 5618 C CA A ASP C 1 59 ? 19.982 141.525 12.344 0.60 40.99 56 ASP C CA 1
ATOM 5619 C CA B ASP C 1 59 ? 19.992 141.542 12.398 0.40 41.60 56 ASP C CA 1
ATOM 5620 C C A ASP C 1 59 ? 19.282 141.948 13.643 0.60 41.21 56 ASP C C 1
ATOM 5621 C C B ASP C 1 59 ? 19.284 141.857 13.704 0.40 41.48 56 ASP C C 1
ATOM 5622 O O A ASP C 1 59 ? 19.934 142.359 14.604 0.60 41.30 56 ASP C O 1
ATOM 5623 O O B ASP C 1 59 ? 19.926 142.098 14.728 0.40 41.42 56 ASP C O 1
ATOM 5632 N N . LEU C 1 60 ? 17.954 141.834 13.671 1.00 41.00 57 LEU C N 1
ATOM 5633 C CA . LEU C 1 60 ? 17.171 142.129 14.870 1.00 41.63 57 LEU C CA 1
ATOM 5634 C C . LEU C 1 60 ? 17.680 141.358 16.137 1.00 40.65 57 LEU C C 1
ATOM 5635 O O . LEU C 1 60 ? 17.681 141.886 17.261 1.00 39.79 57 LEU C O 1
ATOM 5640 N N . TYR C 1 61 ? 18.106 140.119 15.938 1.00 40.57 58 TYR C N 1
ATOM 5641 C CA . TYR C 1 61 ? 18.557 139.309 17.075 1.00 41.42 58 TYR C CA 1
ATOM 5642 C C . TYR C 1 61 ? 20.075 139.367 17.284 1.00 41.34 58 TYR C C 1
ATOM 5643 O O . TYR C 1 61 ? 20.638 138.560 18.041 1.00 41.14 58 TYR C O 1
ATOM 5652 N N . ASN C 1 62 ? 20.718 140.330 16.624 1.00 42.24 59 ASN C N 1
ATOM 5653 C CA . ASN C 1 62 ? 22.148 140.574 16.795 1.00 42.47 59 ASN C CA 1
ATOM 5654 C C . ASN C 1 62 ? 22.845 139.223 16.547 1.00 42.49 59 ASN C C 1
ATOM 5655 O O . ASN C 1 62 ? 23.701 138.786 17.302 1.00 42.00 59 ASN C O 1
ATOM 5668 N N . LYS C 1 64 ? 24.757 136.546 13.572 1.00 43.83 61 LYS C N 1
ATOM 5669 C CA . LYS C 1 64 ? 25.489 136.512 12.301 1.00 43.69 61 LYS C CA 1
ATOM 5670 C C . LYS C 1 64 ? 25.388 135.109 11.724 1.00 43.35 61 LYS C C 1
ATOM 5671 O O . LYS C 1 64 ? 24.849 134.203 12.372 1.00 41.82 61 LYS C O 1
ATOM 5677 N N . LYS C 1 65 ? 25.928 134.917 10.524 1.00 43.43 62 LYS C N 1
ATOM 5678 C CA . LYS C 1 65 ? 25.826 133.610 9.859 1.00 44.66 62 LYS C CA 1
ATOM 5679 C C . LYS C 1 65 ? 26.356 132.426 10.694 1.00 44.82 62 LYS C C 1
ATOM 5680 O O . LYS C 1 65 ? 25.816 131.322 10.636 1.00 43.77 62 LYS C O 1
ATOM 5686 N N . GLU C 1 66 ? 27.394 132.665 11.486 1.00 45.12 63 GLU C N 1
ATOM 5687 C CA . GLU C 1 66 ? 28.044 131.606 12.280 1.00 47.44 63 GLU C CA 1
ATOM 5688 C C . GLU C 1 66 ? 27.146 131.053 13.402 1.00 44.83 63 GLU C C 1
ATOM 5689 O O . GLU C 1 66 ? 27.435 130.008 13.944 1.00 44.51 63 GLU C O 1
ATOM 5695 N N . ASP C 1 67 ? 26.087 131.766 13.772 1.00 43.72 64 ASP C N 1
ATOM 5696 C CA . ASP C 1 67 ? 25.165 131.294 14.831 1.00 43.21 64 ASP C CA 1
ATOM 5697 C C . ASP C 1 67 ? 24.092 130.279 14.344 1.00 43.42 64 ASP C C 1
ATOM 5698 O O . ASP C 1 67 ? 23.243 129.825 15.146 1.00 41.73 64 ASP C O 1
ATOM 5703 N N . PHE C 1 68 ? 24.150 129.929 13.050 1.00 41.91 65 PHE C N 1
ATOM 5704 C CA . PHE C 1 68 ? 23.209 129.011 12.408 1.00 41.60 65 PHE C CA 1
ATOM 5705 C C . PHE C 1 68 ? 23.940 127.787 11.818 1.00 42.07 65 PHE C C 1
ATOM 5706 O O . PHE C 1 68 ? 24.974 127.942 11.175 1.00 41.28 65 PHE C O 1
ATOM 5714 N N . VAL C 1 69 ? 23.392 126.593 12.019 1.00 41.61 66 VAL C N 1
ATOM 5715 C CA . VAL C 1 69 ? 23.887 125.387 11.339 1.00 42.63 66 VAL C CA 1
ATOM 5716 C C . VAL C 1 69 ? 23.560 125.468 9.844 1.00 42.72 66 VAL C C 1
ATOM 5717 O O . VAL C 1 69 ? 24.384 125.122 8.988 1.00 43.46 66 VAL C O 1
ATOM 5721 N N . GLY C 1 70 ? 22.352 125.962 9.558 1.00 42.40 67 GLY C N 1
ATOM 5722 C CA . GLY C 1 70 ? 21.773 125.939 8.221 1.00 41.26 67 GLY C CA 1
ATOM 5723 C C . GLY C 1 70 ? 20.328 126.373 8.200 1.00 40.98 67 GLY C C 1
ATOM 5724 O O . GLY C 1 70 ? 19.688 126.645 9.252 1.00 40.95 67 GLY C O 1
ATOM 5725 N N . ILE C 1 71 ? 19.837 126.462 6.976 1.00 40.95 68 ILE C N 1
ATOM 5726 C CA . ILE C 1 71 ? 18.463 126.766 6.613 1.00 40.48 68 ILE C CA 1
ATOM 5727 C C . ILE C 1 71 ? 17.928 125.611 5.755 1.00 41.49 68 ILE C C 1
ATOM 5728 O O . ILE C 1 71 ? 18.586 125.136 4.807 1.00 40.57 68 ILE C O 1
ATOM 5733 N N . GLY C 1 72 ? 16.717 125.177 6.064 1.00 41.80 69 GLY C N 1
ATOM 5734 C CA . GLY C 1 72 ? 16.017 124.241 5.210 1.00 42.57 69 GLY C CA 1
ATOM 5735 C C . GLY C 1 72 ? 14.654 124.743 4.789 1.00 43.31 69 GLY C C 1
ATOM 5736 O O . GLY C 1 72 ? 13.997 125.531 5.506 1.00 43.29 69 GLY C O 1
ATOM 5745 N N . GLY C 1 74 ? 10.806 123.542 2.781 1.00 41.99 71 GLY C N 1
ATOM 5746 C CA . GLY C 1 74 ? 9.848 122.673 2.083 1.00 41.46 71 GLY C CA 1
ATOM 5747 C C . GLY C 1 74 ? 9.196 123.475 0.973 1.00 41.72 71 GLY C C 1
ATOM 5748 O O . GLY C 1 74 ? 8.801 124.604 1.224 1.00 40.17 71 GLY C O 1
ATOM 5749 N N . THR C 1 75 ? 9.100 122.902 -0.247 1.00 41.47 72 THR C N 1
ATOM 5750 C CA . THR C 1 75 ? 8.522 123.559 -1.407 1.00 41.54 72 THR C CA 1
ATOM 5751 C C . THR C 1 75 ? 7.619 122.621 -2.247 1.00 42.76 72 THR C C 1
ATOM 5752 O O . THR C 1 75 ? 7.817 121.406 -2.262 1.00 42.30 72 THR C O 1
ATOM 5756 N N . PRO C 1 76 ? 6.624 123.179 -2.947 1.00 42.41 73 PRO C N 1
ATOM 5757 C CA . PRO C 1 76 ? 5.977 122.371 -3.970 1.00 43.40 73 PRO C CA 1
ATOM 5758 C C . PRO C 1 76 ? 6.827 122.427 -5.252 1.00 44.47 73 PRO C C 1
ATOM 5759 O O . PRO C 1 76 ? 7.850 123.098 -5.272 1.00 44.57 73 PRO C O 1
ATOM 5763 N N . GLY C 1 77 ? 6.425 121.729 -6.304 1.00 45.53 74 GLY C N 1
ATOM 5764 C CA . GLY C 1 77 ? 7.252 121.661 -7.497 1.00 47.23 74 GLY C CA 1
ATOM 5765 C C . GLY C 1 77 ? 8.130 120.419 -7.658 1.00 47.64 74 GLY C C 1
ATOM 5766 O O . GLY C 1 77 ? 8.204 119.537 -6.787 1.00 48.28 74 GLY C O 1
ATOM 5767 N N . SER C 1 78 ? 8.776 120.345 -8.812 1.00 49.38 75 SER C N 1
ATOM 5768 C CA . SER C 1 78 ? 9.740 119.301 -9.090 1.00 50.19 75 SER C CA 1
ATOM 5769 C C . SER C 1 78 ? 11.134 119.756 -8.590 1.00 51.41 75 SER C C 1
ATOM 5770 O O . SER C 1 78 ? 11.651 120.809 -8.965 1.00 51.16 75 SER C O 1
ATOM 5773 N N . VAL C 1 79 ? 11.740 118.951 -7.735 1.00 52.66 76 VAL C N 1
ATOM 5774 C CA . VAL C 1 79 ? 12.848 119.435 -6.929 1.00 53.41 76 VAL C CA 1
ATOM 5775 C C . VAL C 1 79 ? 14.114 118.732 -7.322 1.00 53.86 76 VAL C C 1
ATOM 5776 O O . VAL C 1 79 ? 14.096 117.544 -7.591 1.00 54.22 76 VAL C O 1
ATOM 5780 N N . ASP C 1 80 ? 15.206 119.489 -7.373 1.00 53.87 77 ASP C N 1
ATOM 5781 C CA . ASP C 1 80 ? 16.533 118.921 -7.474 1.00 54.43 77 ASP C CA 1
ATOM 5782 C C . ASP C 1 80 ? 17.265 119.232 -6.170 1.00 54.39 77 ASP C C 1
ATOM 5783 O O . ASP C 1 80 ? 17.820 120.339 -5.993 1.00 53.63 77 ASP C O 1
ATOM 5788 N N . ILE C 1 81 ? 17.294 118.248 -5.268 1.00 54.41 78 ILE C N 1
ATOM 5789 C CA . ILE C 1 81 ? 17.890 118.485 -3.962 1.00 54.64 78 ILE C CA 1
ATOM 5790 C C . ILE C 1 81 ? 19.399 118.757 -3.934 1.00 53.76 78 ILE C C 1
ATOM 5791 O O . ILE C 1 81 ? 19.875 119.331 -2.956 1.00 54.01 78 ILE C O 1
ATOM 5796 N N A GLU C 1 82 ? 20.126 118.374 -4.985 0.60 52.91 79 GLU C N 1
ATOM 5797 N N B GLU C 1 82 ? 20.131 118.379 -4.987 0.40 53.32 79 GLU C N 1
ATOM 5798 C CA A GLU C 1 82 ? 21.580 118.601 -5.016 0.60 53.11 79 GLU C CA 1
ATOM 5799 C CA B GLU C 1 82 ? 21.595 118.588 -5.022 0.40 53.45 79 GLU C CA 1
ATOM 5800 C C A GLU C 1 82 ? 21.974 120.015 -5.491 0.60 53.20 79 GLU C C 1
ATOM 5801 C C B GLU C 1 82 ? 22.029 119.977 -5.544 0.40 53.42 79 GLU C C 1
ATOM 5802 O O A GLU C 1 82 ? 22.854 120.654 -4.912 0.60 52.95 79 GLU C O 1
ATOM 5803 O O B GLU C 1 82 ? 22.994 120.560 -5.047 0.40 53.31 79 GLU C O 1
ATOM 5814 N N . LYS C 1 83 ? 21.321 120.493 -6.545 1.00 53.30 80 LYS C N 1
ATOM 5815 C CA . LYS C 1 83 ? 21.545 121.853 -7.040 1.00 53.40 80 LYS C CA 1
ATOM 5816 C C . LYS C 1 83 ? 20.700 122.839 -6.224 1.00 52.86 80 LYS C C 1
ATOM 5817 O O . LYS C 1 83 ? 20.948 124.064 -6.243 1.00 53.49 80 LYS C O 1
ATOM 5823 N N . GLY C 1 84 ? 19.719 122.307 -5.501 1.00 50.74 81 GLY C N 1
ATOM 5824 C CA . GLY C 1 84 ? 18.788 123.131 -4.717 1.00 48.96 81 GLY C CA 1
ATOM 5825 C C . GLY C 1 84 ? 17.880 123.967 -5.620 1.00 48.26 81 GLY C C 1
ATOM 5826 O O . GLY C 1 84 ? 17.689 125.165 -5.373 1.00 47.41 81 GLY C O 1
ATOM 5827 N N . THR C 1 85 ? 17.360 123.348 -6.688 1.00 47.07 82 THR C N 1
ATOM 5828 C CA . THR C 1 85 ? 16.461 124.038 -7.617 1.00 46.44 82 THR C CA 1
ATOM 5829 C C . THR C 1 85 ? 15.032 123.505 -7.588 1.00 45.58 82 THR C C 1
ATOM 5830 O O . THR C 1 85 ? 14.788 122.352 -7.199 1.00 43.28 82 THR C O 1
ATOM 5834 N N . VAL C 1 86 ? 14.111 124.350 -8.071 1.00 44.60 83 VAL C N 1
ATOM 5835 C CA . VAL C 1 86 ? 12.714 123.991 -8.208 1.00 44.29 83 VAL C CA 1
ATOM 5836 C C . VAL C 1 86 ? 12.201 124.440 -9.562 1.00 44.91 83 VAL C C 1
ATOM 5837 O O . VAL C 1 86 ? 12.551 125.525 -10.030 1.00 44.63 83 VAL C O 1
ATOM 5841 N N . VAL C 1 87 ? 11.346 123.610 -10.158 1.00 46.25 84 VAL C N 1
ATOM 5842 C CA . VAL C 1 87 ? 10.578 123.977 -11.369 1.00 47.38 84 VAL C CA 1
ATOM 5843 C C . VAL C 1 87 ? 9.201 123.267 -11.359 1.00 47.99 84 VAL C C 1
ATOM 5844 O O . VAL C 1 87 ? 9.031 122.225 -10.728 1.00 48.98 84 VAL C O 1
ATOM 5848 N N . GLY C 1 88 ? 8.214 123.855 -12.035 1.00 48.73 85 GLY C N 1
ATOM 5849 C CA . GLY C 1 88 ? 6.896 123.251 -12.121 1.00 48.63 85 GLY C CA 1
ATOM 5850 C C . GLY C 1 88 ? 6.064 123.400 -10.864 1.00 48.84 85 GLY C C 1
ATOM 5851 O O . GLY C 1 88 ? 5.286 122.505 -10.538 1.00 49.03 85 GLY C O 1
ATOM 5852 N N . ALA C 1 89 ? 6.261 124.508 -10.147 1.00 48.19 86 ALA C N 1
ATOM 5853 C CA . ALA C 1 89 ? 5.485 124.822 -8.950 1.00 47.86 86 ALA C CA 1
ATOM 5854 C C . ALA C 1 89 ? 4.515 125.863 -9.467 1.00 47.94 86 ALA C C 1
ATOM 5855 O O . ALA C 1 89 ? 4.724 127.073 -9.361 1.00 46.40 86 ALA C O 1
ATOM 5857 N N . TYR C 1 90 ? 3.446 125.337 -10.055 1.00 48.61 87 TYR C N 1
ATOM 5858 C CA . TYR C 1 90 ? 2.544 126.105 -10.876 1.00 49.35 87 TYR C CA 1
ATOM 5859 C C . TYR C 1 90 ? 1.766 127.092 -10.028 1.00 48.86 87 TYR C C 1
ATOM 5860 O O . TYR C 1 90 ? 1.430 128.185 -10.473 1.00 48.95 87 TYR C O 1
ATOM 5869 N N . ASN C 1 91 ? 1.531 126.700 -8.781 1.00 48.74 88 ASN C N 1
ATOM 5870 C CA . ASN C 1 91 ? 0.902 127.556 -7.799 1.00 49.30 88 ASN C CA 1
ATOM 5871 C C . ASN C 1 91 ? 1.771 128.783 -7.385 1.00 48.71 88 ASN C C 1
ATOM 5872 O O . ASN C 1 91 ? 1.263 129.744 -6.809 1.00 49.01 88 ASN C O 1
ATOM 5877 N N . LEU C 1 92 ? 3.073 128.714 -7.662 1.00 47.33 89 LEU C N 1
ATOM 5878 C CA . LEU C 1 92 ? 4.011 129.825 -7.414 1.00 46.56 89 LEU C CA 1
ATOM 5879 C C . LEU C 1 92 ? 4.427 130.552 -8.697 1.00 46.38 89 LEU C C 1
ATOM 5880 O O . LEU C 1 92 ? 5.344 131.372 -8.689 1.00 44.87 89 LEU C O 1
ATOM 5885 N N . ASN C 1 93 ? 3.778 130.224 -9.811 1.00 46.35 90 ASN C N 1
ATOM 5886 C CA . ASN C 1 93 ? 4.210 130.743 -11.098 1.00 46.83 90 ASN C CA 1
ATOM 5887 C C . ASN C 1 93 ? 5.675 130.473 -11.369 1.00 46.30 90 ASN C C 1
ATOM 5888 O O . ASN C 1 93 ? 6.340 131.297 -11.960 1.00 46.43 90 ASN C O 1
ATOM 5893 N N . TRP C 1 94 ? 6.185 129.346 -10.898 1.00 46.20 91 TRP C N 1
ATOM 5894 C CA . TRP C 1 94 ? 7.549 128.954 -11.200 1.00 46.31 91 TRP C CA 1
ATOM 5895 C C . TRP C 1 94 ? 7.517 128.009 -12.382 1.00 46.29 91 TRP C C 1
ATOM 5896 O O . TRP C 1 94 ? 7.343 126.796 -12.217 1.00 47.57 91 TRP C O 1
ATOM 5907 N N . THR C 1 95 ? 7.611 128.586 -13.571 1.00 47.40 92 THR C N 1
ATOM 5908 C CA . THR C 1 95 ? 7.682 127.816 -14.793 1.00 47.90 92 THR C CA 1
ATOM 5909 C C . THR C 1 95 ? 9.112 127.580 -15.254 1.00 48.85 92 THR C C 1
ATOM 5910 O O . THR C 1 95 ? 9.386 126.584 -15.917 1.00 49.76 92 THR C O 1
ATOM 5914 N N A THR C 1 96 ? 10.012 128.507 -14.916 0.50 49.00 93 THR C N 1
ATOM 5915 N N B THR C 1 96 ? 10.025 128.491 -14.941 0.50 49.43 93 THR C N 1
ATOM 5916 C CA A THR C 1 96 ? 11.442 128.347 -15.222 0.50 48.78 93 THR C CA 1
ATOM 5917 C CA B THR C 1 96 ? 11.418 128.184 -15.236 0.50 49.65 93 THR C CA 1
ATOM 5918 C C A THR C 1 96 ? 12.184 127.820 -13.980 0.50 49.13 93 THR C C 1
ATOM 5919 C C B THR C 1 96 ? 12.164 127.750 -13.979 0.50 49.60 93 THR C C 1
ATOM 5920 O O A THR C 1 96 ? 11.646 127.872 -12.868 0.50 48.65 93 THR C O 1
ATOM 5921 O O B THR C 1 96 ? 11.628 127.815 -12.867 0.50 49.05 93 THR C O 1
ATOM 5928 N N . VAL C 1 97 ? 13.397 127.298 -14.172 1.00 49.36 94 VAL C N 1
ATOM 5929 C CA . VAL C 1 97 ? 14.161 126.730 -13.070 1.00 49.74 94 VAL C CA 1
ATOM 5930 C C . VAL C 1 97 ? 14.550 127.875 -12.132 1.00 48.20 94 VAL C C 1
ATOM 5931 O O . VAL C 1 97 ? 14.942 128.926 -12.578 1.00 48.71 94 VAL C O 1
ATOM 5935 N N . GLN C 1 98 ? 14.340 127.678 -10.838 1.00 47.52 95 GLN C N 1
ATOM 5936 C CA . GLN C 1 98 ? 14.621 128.687 -9.834 1.00 46.67 95 GLN C CA 1
ATOM 5937 C C . GLN C 1 98 ? 15.832 128.220 -9.050 1.00 45.47 95 GLN C C 1
ATOM 5938 O O . GLN C 1 98 ? 15.825 127.110 -8.530 1.00 44.32 95 GLN C O 1
ATOM 5944 N N . PRO C 1 99 ? 16.869 129.065 -8.968 1.00 44.67 96 PRO C N 1
ATOM 5945 C CA . PRO C 1 99 ? 18.071 128.653 -8.278 1.00 44.27 96 PRO C CA 1
ATOM 5946 C C . PRO C 1 99 ? 17.918 129.070 -6.818 1.00 43.41 96 PRO C C 1
ATOM 5947 O O . PRO C 1 99 ? 18.500 130.068 -6.352 1.00 43.40 96 PRO C O 1
ATOM 5951 N N . VAL C 1 100 ? 17.109 128.319 -6.097 1.00 42.90 97 VAL C N 1
ATOM 5952 C CA . VAL C 1 100 ? 16.766 128.772 -4.744 1.00 42.73 97 VAL C CA 1
ATOM 5953 C C . VAL C 1 100 ? 18.004 128.752 -3.868 1.00 41.69 97 VAL C C 1
ATOM 5954 O O . VAL C 1 100 ? 18.376 129.765 -3.320 1.00 41.09 97 VAL C O 1
ATOM 5958 N N . LYS C 1 101 ? 18.661 127.598 -3.790 1.00 41.56 98 LYS C N 1
ATOM 5959 C CA . LYS C 1 101 ? 19.786 127.407 -2.887 1.00 41.14 98 LYS C CA 1
ATOM 5960 C C . LYS C 1 101 ? 20.834 128.469 -3.167 1.00 41.56 98 LYS C C 1
ATOM 5961 O O . LYS C 1 101 ? 21.282 129.152 -2.249 1.00 40.37 98 LYS C O 1
ATOM 5967 N N . GLU C 1 102 ? 21.166 128.635 -4.454 1.00 39.18 99 GLU C N 1
ATOM 5968 C CA . GLU C 1 102 ? 22.141 129.618 -4.845 1.00 41.43 99 GLU C CA 1
ATOM 5969 C C . GLU C 1 102 ? 21.791 131.065 -4.419 1.00 41.45 99 GLU C C 1
ATOM 5970 O O . GLU C 1 102 ? 22.650 131.790 -3.948 1.00 40.64 99 GLU C O 1
ATOM 5976 N N . GLN C 1 103 ? 20.536 131.459 -4.608 1.00 41.51 100 GLN C N 1
ATOM 5977 C CA . GLN C 1 103 ? 20.064 132.750 -4.212 1.00 41.87 100 GLN C CA 1
ATOM 5978 C C . GLN C 1 103 ? 20.207 132.917 -2.713 1.00 41.71 100 GLN C C 1
ATOM 5979 O O . GLN C 1 103 ? 20.772 133.876 -2.261 1.00 41.55 100 GLN C O 1
ATOM 5985 N N . ILE C 1 104 ? 19.667 131.974 -1.947 1.00 42.53 101 ILE C N 1
ATOM 5986 C CA . ILE C 1 104 ? 19.708 132.049 -0.494 1.00 42.63 101 ILE C CA 1
ATOM 5987 C C . ILE C 1 104 ? 21.133 132.081 0.136 1.00 42.78 101 ILE C C 1
ATOM 5988 O O . ILE C 1 104 ? 21.414 132.948 0.954 1.00 42.21 101 ILE C O 1
ATOM 5993 N N . GLU C 1 105 ? 22.008 131.172 -0.282 1.00 42.90 102 GLU C N 1
ATOM 5994 C CA . GLU C 1 105 ? 23.343 131.086 0.263 1.00 43.78 102 GLU C CA 1
ATOM 5995 C C . GLU C 1 105 ? 24.216 132.291 -0.090 1.00 44.02 102 GLU C C 1
ATOM 5996 O O . GLU C 1 105 ? 24.959 132.755 0.771 1.00 44.65 102 GLU C O 1
ATOM 6002 N N . SER C 1 106 ? 24.105 132.823 -1.323 1.00 43.54 103 SER C N 1
ATOM 6003 C CA . SER C 1 106 ? 24.873 134.011 -1.699 1.00 44.07 103 SER C CA 1
ATOM 6004 C C . SER C 1 106 ? 24.344 135.233 -0.959 1.00 44.17 103 SER C C 1
ATOM 6005 O O . SER C 1 106 ? 25.106 136.137 -0.596 1.00 44.01 103 SER C O 1
ATOM 6008 N N . ALA C 1 107 ? 23.043 135.261 -0.702 1.00 44.14 104 ALA C N 1
ATOM 6009 C CA . ALA C 1 107 ? 22.527 136.402 0.027 1.00 44.65 104 ALA C CA 1
ATOM 6010 C C . ALA C 1 107 ? 22.936 136.314 1.507 1.00 44.37 104 ALA C C 1
ATOM 6011 O O . ALA C 1 107 ? 23.345 137.307 2.090 1.00 43.86 104 ALA C O 1
ATOM 6013 N N . LEU C 1 108 ? 22.860 135.122 2.085 1.00 44.52 105 LEU C N 1
ATOM 6014 C CA . LEU C 1 108 ? 22.963 134.993 3.554 1.00 45.61 105 LEU C CA 1
ATOM 6015 C C . LEU C 1 108 ? 24.245 134.357 4.125 1.00 45.23 105 LEU C C 1
ATOM 6016 O O . LEU C 1 108 ? 24.495 134.455 5.346 1.00 45.54 105 LEU C O 1
ATOM 6021 N N . GLY C 1 109 ? 25.033 133.708 3.266 1.00 43.82 106 GLY C N 1
ATOM 6022 C CA . GLY C 1 109 ? 26.198 132.964 3.719 1.00 43.00 106 GLY C CA 1
ATOM 6023 C C . GLY C 1 109 ? 25.908 131.771 4.658 1.00 42.48 106 GLY C C 1
ATOM 6024 O O . GLY C 1 109 ? 26.816 131.273 5.277 1.00 41.48 106 GLY C O 1
ATOM 6025 N N . ILE C 1 110 ? 24.658 131.309 4.732 1.00 41.70 107 ILE C N 1
ATOM 6026 C CA . ILE C 1 110 ? 24.267 130.190 5.584 1.00 40.95 107 ILE C CA 1
ATOM 6027 C C . ILE C 1 110 ? 23.907 128.974 4.702 1.00 42.40 107 ILE C C 1
ATOM 6028 O O . ILE C 1 110 ? 23.173 129.141 3.727 1.00 44.54 107 ILE C O 1
ATOM 6033 N N . PRO C 1 111 ? 24.426 127.756 5.028 1.00 42.57 108 PRO C N 1
ATOM 6034 C CA . PRO C 1 111 ? 24.127 126.588 4.177 1.00 42.73 108 PRO C CA 1
ATOM 6035 C C . PRO C 1 111 ? 22.631 126.300 4.127 1.00 42.73 108 PRO C C 1
ATOM 6036 O O . PRO C 1 111 ? 21.879 126.504 5.115 1.00 43.03 108 PRO C O 1
ATOM 6040 N N . PHE C 1 112 ? 22.192 125.880 2.956 1.00 42.40 109 PHE C N 1
ATOM 6041 C CA . PHE C 1 112 ? 20.753 125.832 2.661 1.00 41.89 109 PHE C CA 1
ATOM 6042 C C . PHE C 1 112 ? 20.481 124.536 1.943 1.00 42.57 109 PHE C C 1
ATOM 6043 O O . PHE C 1 112 ? 21.276 124.137 1.063 1.00 41.45 109 PHE C O 1
ATOM 6051 N N . ALA C 1 113 ? 19.360 123.904 2.302 1.00 42.29 110 ALA C N 1
ATOM 6052 C CA . ALA C 1 113 ? 18.909 122.686 1.621 1.00 43.02 110 ALA C CA 1
ATOM 6053 C C . ALA C 1 113 ? 17.403 122.748 1.371 1.00 42.96 110 ALA C C 1
ATOM 6054 O O . ALA C 1 113 ? 16.684 123.380 2.111 1.00 44.43 110 ALA C O 1
ATOM 6056 N N . LEU C 1 114 ? 16.912 122.116 0.313 1.00 43.76 111 LEU C N 1
ATOM 6057 C CA . LEU C 1 114 ? 15.457 122.057 0.151 1.00 44.27 111 LEU C CA 1
ATOM 6058 C C . LEU C 1 114 ? 15.005 120.642 -0.152 1.00 44.18 111 LEU C C 1
ATOM 6059 O O . LEU C 1 114 ? 15.817 119.790 -0.529 1.00 42.74 111 LEU C O 1
ATOM 6064 N N . ASP C 1 115 ? 13.709 120.414 0.022 1.00 43.41 112 ASP C N 1
ATOM 6065 C CA . ASP C 1 115 ? 13.128 119.131 -0.310 1.00 44.94 112 ASP C CA 1
ATOM 6066 C C . ASP C 1 115 ? 11.660 119.350 -0.630 1.00 44.08 112 ASP C C 1
ATOM 6067 O O . ASP C 1 115 ? 11.138 120.438 -0.430 1.00 43.16 112 ASP C O 1
ATOM 6072 N N . ASN C 1 116 ? 10.990 118.324 -1.135 1.00 45.06 113 ASN C N 1
ATOM 6073 C CA . ASN C 1 116 ? 9.549 118.454 -1.348 1.00 45.29 113 ASN C CA 1
ATOM 6074 C C . ASN C 1 116 ? 8.719 118.568 -0.060 1.00 45.46 113 ASN C C 1
ATOM 6075 O O . ASN C 1 116 ? 9.135 118.079 1.027 1.00 43.53 113 ASN C O 1
ATOM 6080 N N . ASP C 1 117 ? 7.566 119.235 -0.210 1.00 46.08 114 ASP C N 1
ATOM 6081 C CA . ASP C 1 117 ? 6.558 119.457 0.851 1.00 46.73 114 ASP C CA 1
ATOM 6082 C C . ASP C 1 117 ? 6.309 118.262 1.729 1.00 46.00 114 ASP C C 1
ATOM 6083 O O . ASP C 1 117 ? 6.495 118.350 2.941 1.00 45.25 114 ASP C O 1
ATOM 6088 N N . ALA C 1 118 ? 5.851 117.154 1.125 1.00 45.53 115 ALA C N 1
ATOM 6089 C CA . ALA C 1 118 ? 5.585 115.921 1.873 1.00 45.24 115 ALA C CA 1
ATOM 6090 C C . ALA C 1 118 ? 6.822 115.324 2.614 1.00 44.81 115 ALA C C 1
ATOM 6091 O O . ALA C 1 118 ? 6.682 114.771 3.704 1.00 43.67 115 ALA C O 1
ATOM 6093 N N . ASN C 1 119 ? 8.006 115.423 2.027 1.00 43.01 116 ASN C N 1
ATOM 6094 C CA . ASN C 1 119 ? 9.228 114.970 2.706 1.00 42.99 116 ASN C CA 1
ATOM 6095 C C . ASN C 1 119 ? 9.548 115.726 3.984 1.00 42.36 116 ASN C C 1
ATOM 6096 O O . ASN C 1 119 ? 9.934 115.091 4.956 1.00 43.69 116 ASN C O 1
ATOM 6101 N N . VAL C 1 120 ? 9.435 117.065 3.980 1.00 42.65 117 VAL C N 1
ATOM 6102 C CA . VAL C 1 120 ? 9.761 117.859 5.179 1.00 41.95 117 VAL C CA 1
ATOM 6103 C C . VAL C 1 120 ? 8.657 117.676 6.197 1.00 41.94 117 VAL C C 1
ATOM 6104 O O . VAL C 1 120 ? 8.929 117.678 7.373 1.00 41.71 117 VAL C O 1
ATOM 6108 N N . ALA C 1 121 ? 7.401 117.596 5.744 1.00 41.64 118 ALA C N 1
ATOM 6109 C CA . ALA C 1 121 ? 6.295 117.271 6.656 1.00 41.81 118 ALA C CA 1
ATOM 6110 C C . ALA C 1 121 ? 6.513 115.913 7.382 1.00 41.77 118 ALA C C 1
ATOM 6111 O O . ALA C 1 121 ? 6.389 115.803 8.639 1.00 41.61 118 ALA C O 1
ATOM 6113 N N . ALA C 1 122 ? 6.891 114.889 6.621 1.00 41.41 119 ALA C N 1
ATOM 6114 C CA . ALA C 1 122 ? 7.369 113.627 7.242 1.00 42.64 119 ALA C CA 1
ATOM 6115 C C . ALA C 1 122 ? 8.463 113.797 8.331 1.00 42.50 119 ALA C C 1
ATOM 6116 O O . ALA C 1 122 ? 8.347 113.237 9.415 1.00 43.33 119 ALA C O 1
ATOM 6118 N N . LEU C 1 123 ? 9.527 114.534 8.021 1.00 41.82 120 LEU C N 1
ATOM 6119 C CA . LEU C 1 123 ? 10.569 114.842 8.984 1.00 41.90 120 LEU C CA 1
ATOM 6120 C C . LEU C 1 123 ? 9.986 115.545 10.178 1.00 42.83 120 LEU C C 1
ATOM 6121 O O . LEU C 1 123 ? 10.423 115.299 11.283 1.00 43.32 120 LEU C O 1
ATOM 6126 N N . GLY C 1 124 ? 9.031 116.459 9.952 1.00 42.14 121 GLY C N 1
ATOM 6127 C CA . GLY C 1 124 ? 8.482 117.220 11.056 1.00 43.57 121 GLY C CA 1
ATOM 6128 C C . GLY C 1 124 ? 7.744 116.250 11.963 1.00 44.38 121 GLY C C 1
ATOM 6129 O O . GLY C 1 124 ? 8.010 116.204 13.166 1.00 44.61 121 GLY C O 1
ATOM 6130 N N . GLU C 1 125 ? 6.825 115.469 11.373 1.00 44.08 122 GLU C N 1
ATOM 6131 C CA . GLU C 1 125 ? 6.000 114.519 12.149 1.00 44.67 122 GLU C CA 1
ATOM 6132 C C . GLU C 1 125 ? 6.864 113.445 12.809 1.00 44.72 122 GLU C C 1
ATOM 6133 O O . GLU C 1 125 ? 6.658 113.107 13.964 1.00 44.62 122 GLU C O 1
ATOM 6139 N N . ARG C 1 126 ? 7.857 112.952 12.065 1.00 44.19 123 ARG C N 1
ATOM 6140 C CA . ARG C 1 126 ? 8.865 112.054 12.610 1.00 45.26 123 ARG C CA 1
ATOM 6141 C C . ARG C 1 126 ? 9.604 112.613 13.857 1.00 44.66 123 ARG C C 1
ATOM 6142 O O . ARG C 1 126 ? 9.732 111.936 14.884 1.00 43.59 123 ARG C O 1
ATOM 6150 N N . TRP C 1 127 ? 10.041 113.865 13.787 1.00 44.14 124 TRP C N 1
ATOM 6151 C CA . TRP C 1 127 ? 10.777 114.425 14.897 1.00 44.11 124 TRP C CA 1
ATOM 6152 C C . TRP C 1 127 ? 9.925 114.757 16.118 1.00 43.68 124 TRP C C 1
ATOM 6153 O O . TRP C 1 127 ? 10.227 114.321 17.228 1.00 42.80 124 TRP C O 1
ATOM 6164 N N . LYS C 1 128 ? 8.855 115.511 15.898 1.00 43.52 125 LYS C N 1
ATOM 6165 C CA . LYS C 1 128 ? 8.154 116.171 16.998 1.00 42.86 125 LYS C CA 1
ATOM 6166 C C . LYS C 1 128 ? 6.674 115.860 16.989 1.00 43.11 125 LYS C C 1
ATOM 6167 O O . LYS C 1 128 ? 5.952 116.281 17.866 1.00 41.32 125 LYS C O 1
ATOM 6173 N N . GLY C 1 129 ? 6.241 115.100 15.987 1.00 43.34 126 GLY C N 1
ATOM 6174 C CA . GLY C 1 129 ? 4.836 114.741 15.848 1.00 44.57 126 GLY C CA 1
ATOM 6175 C C . GLY C 1 129 ? 4.486 113.318 16.298 1.00 44.86 126 GLY C C 1
ATOM 6176 O O . GLY C 1 129 ? 5.021 112.798 17.303 1.00 46.02 126 GLY C O 1
ATOM 6177 N N . ALA C 1 130 ? 3.543 112.719 15.575 1.00 44.03 127 ALA C N 1
ATOM 6178 C CA . ALA C 1 130 ? 3.095 111.328 15.784 1.00 44.89 127 ALA C CA 1
ATOM 6179 C C . ALA C 1 130 ? 4.224 110.264 15.769 1.00 45.31 127 ALA C C 1
ATOM 6180 O O . ALA C 1 130 ? 4.132 109.233 16.460 1.00 44.94 127 ALA C O 1
ATOM 6182 N N . GLY C 1 131 ? 5.283 110.543 15.008 1.00 45.99 128 GLY C N 1
ATOM 6183 C CA . GLY C 1 131 ? 6.464 109.661 14.934 1.00 46.98 128 GLY C CA 1
ATOM 6184 C C . GLY C 1 131 ? 7.256 109.535 16.207 1.00 48.06 128 GLY C C 1
ATOM 6185 O O . GLY C 1 131 ? 8.037 108.599 16.380 1.00 48.47 128 GLY C O 1
ATOM 6186 N N . GLU C 1 132 ? 7.076 110.499 17.096 1.00 48.69 129 GLU C N 1
ATOM 6187 C CA . GLU C 1 132 ? 7.731 110.517 18.406 1.00 49.42 129 GLU C CA 1
ATOM 6188 C C . GLU C 1 132 ? 9.239 110.241 18.370 1.00 49.51 129 GLU C C 1
ATOM 6189 O O . GLU C 1 132 ? 9.761 109.547 19.233 1.00 49.38 129 GLU C O 1
ATOM 6195 N N . ASN C 1 133 ? 9.920 110.830 17.389 1.00 48.74 130 ASN C N 1
ATOM 6196 C CA . ASN C 1 133 ? 11.364 110.692 17.193 1.00 49.16 130 ASN C CA 1
ATOM 6197 C C . ASN C 1 133 ? 11.918 109.289 16.927 1.00 48.97 130 ASN C C 1
ATOM 6198 O O . ASN C 1 133 ? 13.061 108.997 17.257 1.00 50.19 130 ASN C O 1
ATOM 6203 N N . ASN C 1 134 ? 11.126 108.434 16.307 1.00 47.64 131 ASN C N 1
ATOM 6204 C CA . ASN C 1 134 ? 11.544 107.069 16.077 1.00 46.32 131 ASN C CA 1
ATOM 6205 C C . ASN C 1 134 ? 12.359 107.066 14.764 1.00 44.91 131 ASN C C 1
ATOM 6206 O O . ASN C 1 134 ? 12.159 107.937 13.940 1.00 42.44 131 ASN C O 1
ATOM 6211 N N . PRO C 1 135 ? 13.286 106.105 14.596 1.00 44.32 132 PRO C N 1
ATOM 6212 C CA . PRO C 1 135 ? 14.081 106.026 13.350 1.00 44.05 132 PRO C CA 1
ATOM 6213 C C . PRO C 1 135 ? 13.333 105.483 12.114 1.00 44.36 132 PRO C C 1
ATOM 6214 O O . PRO C 1 135 ? 13.881 105.519 11.030 1.00 44.41 132 PRO C O 1
ATOM 6218 N N . ASP C 1 136 ? 12.122 104.943 12.263 1.00 44.38 133 ASP C N 1
ATOM 6219 C CA . ASP C 1 136 ? 11.434 104.339 11.101 1.00 44.53 133 ASP C CA 1
ATOM 6220 C C . ASP C 1 136 ? 10.018 104.849 11.141 1.00 44.34 133 ASP C C 1
ATOM 6221 O O . ASP C 1 136 ? 9.232 104.434 12.006 1.00 44.94 133 ASP C O 1
ATOM 6226 N N . VAL C 1 137 ? 9.705 105.803 10.262 1.00 43.42 134 VAL C N 1
ATOM 6227 C CA . VAL C 1 137 ? 8.393 106.473 10.255 1.00 43.26 134 VAL C CA 1
ATOM 6228 C C . VAL C 1 137 ? 7.999 106.792 8.832 1.00 43.47 134 VAL C C 1
ATOM 6229 O O . VAL C 1 137 ? 8.786 107.369 8.093 1.00 43.93 134 VAL C O 1
ATOM 6233 N N . ILE C 1 138 ? 6.784 106.397 8.439 1.00 43.07 135 ILE C N 1
ATOM 6234 C CA . ILE C 1 138 ? 6.230 106.777 7.130 1.00 42.70 135 ILE C CA 1
ATOM 6235 C C . ILE C 1 138 ? 5.086 107.792 7.352 1.00 43.65 135 ILE C C 1
ATOM 6236 O O . ILE C 1 138 ? 4.221 107.602 8.222 1.00 43.46 135 ILE C O 1
ATOM 6241 N N . PHE C 1 139 ? 5.069 108.851 6.553 1.00 43.53 136 PHE C N 1
ATOM 6242 C CA . PHE C 1 139 ? 4.039 109.867 6.645 1.00 44.29 136 PHE C CA 1
ATOM 6243 C C . PHE C 1 139 ? 3.311 109.916 5.324 1.00 45.00 136 PHE C C 1
ATOM 6244 O O . PHE C 1 139 ? 3.952 109.972 4.247 1.00 45.19 136 PHE C O 1
ATOM 6252 N N . ILE C 1 140 ? 1.985 109.860 5.378 1.00 44.38 137 ILE C N 1
ATOM 6253 C CA . ILE C 1 140 ? 1.198 110.100 4.177 1.00 45.27 137 ILE C CA 1
ATOM 6254 C C . ILE C 1 140 ? 0.251 111.294 4.345 1.00 45.47 137 ILE C C 1
ATOM 6255 O O . ILE C 1 140 ? -0.422 111.428 5.371 1.00 44.97 137 ILE C O 1
ATOM 6260 N N . THR C 1 141 ? 0.239 112.188 3.354 1.00 44.84 138 THR C N 1
ATOM 6261 C CA . THR C 1 141 ? -0.615 113.355 3.460 1.00 46.09 138 THR C CA 1
ATOM 6262 C C . THR C 1 141 ? -1.668 113.325 2.383 1.00 46.16 138 THR C C 1
ATOM 6263 O O . THR C 1 141 ? -1.325 113.182 1.204 1.00 47.68 138 THR C O 1
ATOM 6267 N N . LEU C 1 142 ? -2.928 113.445 2.796 1.00 45.37 139 LEU C N 1
ATOM 6268 C CA . LEU C 1 142 ? -4.066 113.306 1.888 1.00 46.32 139 LEU C CA 1
ATOM 6269 C C . LEU C 1 142 ? -4.768 114.626 1.787 1.00 47.33 139 LEU C C 1
ATOM 6270 O O . LEU C 1 142 ? -5.286 115.149 2.781 1.00 48.73 139 LEU C O 1
ATOM 6275 N N . GLY C 1 143 ? -4.773 115.188 0.597 1.00 46.87 140 GLY C N 1
ATOM 6276 C CA . GLY C 1 143 ? -5.343 116.526 0.456 1.00 48.06 140 GLY C CA 1
ATOM 6277 C C . GLY C 1 143 ? -5.609 116.772 -0.983 1.00 47.63 140 GLY C C 1
ATOM 6278 O O . GLY C 1 143 ? -6.372 116.027 -1.587 1.00 48.21 140 GLY C O 1
ATOM 6279 N N A THR C 1 144 ? -4.980 117.808 -1.528 0.50 47.61 141 THR C N 1
ATOM 6280 N N B THR C 1 144 ? -4.987 117.817 -1.546 0.50 47.70 141 THR C N 1
ATOM 6281 C CA A THR C 1 144 ? -5.082 118.101 -2.948 0.50 47.56 141 THR C CA 1
ATOM 6282 C CA B THR C 1 144 ? -5.091 118.101 -2.991 0.50 47.77 141 THR C CA 1
ATOM 6283 C C A THR C 1 144 ? -4.587 116.900 -3.781 0.50 47.26 141 THR C C 1
ATOM 6284 C C B THR C 1 144 ? -4.552 116.929 -3.838 0.50 47.37 141 THR C C 1
ATOM 6285 O O A THR C 1 144 ? -5.250 116.466 -4.714 0.50 47.45 141 THR C O 1
ATOM 6286 O O B THR C 1 144 ? -5.138 116.553 -4.845 0.50 47.65 141 THR C O 1
ATOM 6293 N N . GLY C 1 145 ? -3.428 116.356 -3.422 1.00 47.38 142 GLY C N 1
ATOM 6294 C CA . GLY C 1 145 ? -3.007 115.057 -3.972 1.00 45.98 142 GLY C CA 1
ATOM 6295 C C . GLY C 1 145 ? -2.774 114.098 -2.835 1.00 46.02 142 GLY C C 1
ATOM 6296 O O . GLY C 1 145 ? -3.308 114.288 -1.704 1.00 45.74 142 GLY C O 1
ATOM 6297 N N . VAL C 1 146 ? -1.962 113.083 -3.097 1.00 44.29 143 VAL C N 1
ATOM 6298 C CA . VAL C 1 146 ? -1.493 112.203 -2.033 1.00 44.61 143 VAL C CA 1
ATOM 6299 C C . VAL C 1 146 ? 0.028 112.238 -2.073 1.00 44.24 143 VAL C C 1
ATOM 6300 O O . VAL C 1 146 ? 0.653 111.898 -3.094 1.00 44.26 143 VAL C O 1
ATOM 6304 N N . GLY C 1 147 ? 0.600 112.691 -0.978 1.00 42.77 144 GLY C N 1
ATOM 6305 C CA . GLY C 1 147 ? 2.020 112.806 -0.842 1.00 41.77 144 GLY C CA 1
ATOM 6306 C C . GLY C 1 147 ? 2.550 111.895 0.264 1.00 41.40 144 GLY C C 1
ATOM 6307 O O . GLY C 1 147 ? 1.822 111.420 1.100 1.00 41.70 144 GLY C O 1
ATOM 6308 N N . GLY C 1 148 ? 3.846 111.665 0.301 1.00 41.93 145 GLY C N 1
ATOM 6309 C CA . GLY C 1 148 ? 4.358 110.830 1.381 1.00 41.68 145 GLY C CA 1
ATOM 6310 C C . GLY C 1 148 ? 5.802 111.176 1.692 1.00 42.38 145 GLY C C 1
ATOM 6311 O O . GLY C 1 148 ? 6.474 111.864 0.908 1.00 41.91 145 GLY C O 1
ATOM 6312 N N . GLY C 1 149 ? 6.297 110.653 2.803 1.00 40.86 146 GLY C N 1
ATOM 6313 C CA . GLY C 1 149 ? 7.706 110.728 3.046 1.00 41.07 146 GLY C CA 1
ATOM 6314 C C . GLY C 1 149 ? 8.093 109.525 3.836 1.00 41.24 146 GLY C C 1
ATOM 6315 O O . GLY C 1 149 ? 7.308 109.057 4.648 1.00 42.05 146 GLY C O 1
ATOM 6316 N N . ILE C 1 150 ? 9.274 108.993 3.575 1.00 40.54 147 ILE C N 1
ATOM 6317 C CA . ILE C 1 150 ? 9.730 107.818 4.312 1.00 41.33 147 ILE C CA 1
ATOM 6318 C C . ILE C 1 150 ? 11.051 108.068 5.075 1.00 40.91 147 ILE C C 1
ATOM 6319 O O . ILE C 1 150 ? 12.088 108.414 4.489 1.00 43.19 147 ILE C O 1
ATOM 6324 N N . VAL C 1 151 ? 10.989 107.922 6.389 1.00 40.90 148 VAL C N 1
ATOM 6325 C CA . VAL C 1 151 ? 12.176 107.868 7.209 1.00 40.22 148 VAL C CA 1
ATOM 6326 C C . VAL C 1 151 ? 12.445 106.409 7.607 1.00 40.81 148 VAL C C 1
ATOM 6327 O O . VAL C 1 151 ? 11.588 105.737 8.171 1.00 41.88 148 VAL C O 1
ATOM 6331 N N . ALA C 1 152 ? 13.632 105.929 7.300 1.00 39.90 149 ALA C N 1
ATOM 6332 C CA . ALA C 1 152 ? 13.995 104.535 7.580 1.00 40.73 149 ALA C CA 1
ATOM 6333 C C . ALA C 1 152 ? 15.435 104.435 8.043 1.00 41.14 149 ALA C C 1
ATOM 6334 O O . ALA C 1 152 ? 16.329 105.049 7.437 1.00 42.45 149 ALA C O 1
ATOM 6336 N N . ALA C 1 153 ? 15.658 103.636 9.094 1.00 41.46 150 ALA C N 1
ATOM 6337 C CA . ALA C 1 153 ? 16.936 103.595 9.824 1.00 41.27 150 ALA C CA 1
ATOM 6338 C C . ALA C 1 153 ? 17.427 105.041 10.057 1.00 42.01 150 ALA C C 1
ATOM 6339 O O . ALA C 1 153 ? 18.603 105.339 9.929 1.00 40.66 150 ALA C O 1
ATOM 6341 N N . GLY C 1 154 ? 16.487 105.925 10.396 1.00 43.00 151 GLY C N 1
ATOM 6342 C CA . GLY C 1 154 ? 16.838 107.282 10.837 1.00 44.37 151 GLY C CA 1
ATOM 6343 C C . GLY C 1 154 ? 17.004 108.305 9.718 1.00 44.88 151 GLY C C 1
ATOM 6344 O O . GLY C 1 154 ? 17.090 109.485 10.015 1.00 45.38 151 GLY C O 1
ATOM 6345 N N . LYS C 1 155 ? 17.013 107.858 8.449 1.00 44.95 152 LYS C N 1
ATOM 6346 C CA . LYS C 1 155 ? 17.333 108.713 7.300 1.00 45.27 152 LYS C CA 1
ATOM 6347 C C . LYS C 1 155 ? 16.127 108.876 6.411 1.00 43.70 152 LYS C C 1
ATOM 6348 O O . LYS C 1 155 ? 15.381 107.940 6.157 1.00 42.31 152 LYS C O 1
ATOM 6354 N N . LEU C 1 156 ? 15.900 110.090 5.958 1.00 43.74 153 LEU C N 1
ATOM 6355 C CA . LEU C 1 156 ? 14.859 110.322 4.962 1.00 42.83 153 LEU C CA 1
ATOM 6356 C C . LEU C 1 156 ? 15.309 109.661 3.671 1.00 41.95 153 LEU C C 1
ATOM 6357 O O . LEU C 1 156 ? 16.430 109.838 3.268 1.00 41.52 153 LEU C O 1
ATOM 6362 N N . LEU C 1 157 ? 14.407 108.923 3.021 1.00 41.17 154 LEU C N 1
ATOM 6363 C CA . LEU C 1 157 ? 14.735 108.234 1.747 1.00 39.98 154 LEU C CA 1
ATOM 6364 C C . LEU C 1 157 ? 14.442 109.061 0.521 1.00 39.09 154 LEU C C 1
ATOM 6365 O O . LEU C 1 157 ? 13.426 109.695 0.456 1.00 38.83 154 LEU C O 1
ATOM 6370 N N . HIS C 1 158 ? 15.297 108.988 -0.487 1.00 39.78 155 HIS C N 1
ATOM 6371 C CA . HIS C 1 158 ? 15.086 109.694 -1.736 1.00 39.58 155 HIS C CA 1
ATOM 6372 C C . HIS C 1 158 ? 15.162 108.745 -2.934 1.00 39.99 155 HIS C C 1
ATOM 6373 O O . HIS C 1 158 ? 14.523 108.990 -3.972 1.00 39.75 155 HIS C O 1
ATOM 6380 N N . GLY C 1 159 ? 15.938 107.668 -2.782 1.00 39.44 156 GLY C N 1
ATOM 6381 C CA . GLY C 1 159 ? 16.122 106.713 -3.839 1.00 40.17 156 GLY C CA 1
ATOM 6382 C C . GLY C 1 159 ? 17.081 107.252 -4.879 1.00 39.18 156 GLY C C 1
ATOM 6383 O O . GLY C 1 159 ? 17.727 108.286 -4.684 1.00 39.68 156 GLY C O 1
ATOM 6384 N N . VAL C 1 160 ? 17.149 106.574 -5.998 1.00 38.99 157 VAL C N 1
ATOM 6385 C CA . VAL C 1 160 ? 18.187 106.870 -6.998 1.00 38.82 157 VAL C CA 1
ATOM 6386 C C . VAL C 1 160 ? 17.872 108.191 -7.778 1.00 40.20 157 VAL C C 1
ATOM 6387 O O . VAL C 1 160 ? 18.768 108.921 -8.266 1.00 40.72 157 VAL C O 1
ATOM 6391 N N . ALA C 1 161 ? 16.591 108.474 -7.909 1.00 40.99 158 ALA C N 1
ATOM 6392 C CA . ALA C 1 161 ? 16.182 109.592 -8.710 1.00 41.60 158 ALA C CA 1
ATOM 6393 C C . ALA C 1 161 ? 15.302 110.520 -7.946 1.00 41.36 158 ALA C C 1
ATOM 6394 O O . ALA C 1 161 ? 14.604 111.332 -8.537 1.00 43.11 158 ALA C O 1
ATOM 6396 N N . GLY C 1 162 ? 15.309 110.428 -6.624 1.00 42.22 159 GLY C N 1
ATOM 6397 C CA . GLY C 1 162 ? 14.505 111.356 -5.874 1.00 41.78 159 GLY C CA 1
ATOM 6398 C C . GLY C 1 162 ? 13.027 111.043 -5.724 1.00 43.54 159 GLY C C 1
ATOM 6399 O O . GLY C 1 162 ? 12.285 111.882 -5.194 1.00 43.61 159 GLY C O 1
ATOM 6400 N N . CYS C 1 163 ? 12.597 109.828 -6.074 1.00 42.82 160 CYS C N 1
ATOM 6401 C CA . CYS C 1 163 ? 11.149 109.480 -6.066 1.00 43.22 160 CYS C CA 1
ATOM 6402 C C . CYS C 1 163 ? 10.652 108.701 -4.893 1.00 42.49 160 CYS C C 1
ATOM 6403 O O . CYS C 1 163 ? 9.454 108.368 -4.839 1.00 43.16 160 CYS C O 1
ATOM 6406 N N . ALA C 1 164 ? 11.520 108.406 -3.952 1.00 41.31 161 ALA C N 1
ATOM 6407 C CA . ALA C 1 164 ? 11.096 107.665 -2.816 1.00 41.33 161 ALA C CA 1
ATOM 6408 C C . ALA C 1 164 ? 10.029 108.452 -2.083 1.00 42.36 161 ALA C C 1
ATOM 6409 O O . ALA C 1 164 ? 10.046 109.694 -2.053 1.00 42.78 161 ALA C O 1
ATOM 6411 N N . GLY C 1 165 ? 9.072 107.723 -1.521 1.00 43.11 162 GLY C N 1
ATOM 6412 C CA . GLY C 1 165 ? 8.054 108.331 -0.704 1.00 43.16 162 GLY C CA 1
ATOM 6413 C C . GLY C 1 165 ? 6.859 108.761 -1.522 1.00 44.03 162 GLY C C 1
ATOM 6414 O O . GLY C 1 165 ? 5.891 109.273 -0.950 1.00 43.55 162 GLY C O 1
ATOM 6415 N N . GLU C 1 166 ? 6.903 108.524 -2.841 1.00 43.78 163 GLU C N 1
ATOM 6416 C CA . GLU C 1 166 ? 5.744 108.774 -3.733 1.00 44.39 163 GLU C CA 1
ATOM 6417 C C . GLU C 1 166 ? 4.606 107.729 -3.623 1.00 44.52 163 GLU C C 1
ATOM 6418 O O . GLU C 1 166 ? 4.186 107.141 -4.617 1.00 44.69 163 GLU C O 1
ATOM 6424 N N . VAL C 1 167 ? 4.090 107.534 -2.411 1.00 45.19 164 VAL C N 1
ATOM 6425 C CA . VAL C 1 167 ? 3.010 106.588 -2.162 1.00 45.54 164 VAL C CA 1
ATOM 6426 C C . VAL C 1 167 ? 1.625 106.867 -2.847 1.00 44.91 164 VAL C C 1
ATOM 6427 O O . VAL C 1 167 ? 0.783 105.960 -3.006 1.00 43.98 164 VAL C O 1
ATOM 6431 N N . GLY C 1 168 ? 1.420 108.103 -3.286 1.00 43.20 165 GLY C N 1
ATOM 6432 C CA . GLY C 1 168 ? 0.235 108.458 -4.041 1.00 41.88 165 GLY C CA 1
ATOM 6433 C C . GLY C 1 168 ? 0.220 107.788 -5.402 1.00 41.22 165 GLY C C 1
ATOM 6434 O O . GLY C 1 168 ? -0.807 107.704 -6.008 1.00 40.27 165 GLY C O 1
ATOM 6435 N N . HIS C 1 169 ? 1.374 107.313 -5.860 1.00 41.57 166 HIS C N 1
ATOM 6436 C CA . HIS C 1 169 ? 1.454 106.663 -7.166 1.00 41.72 166 HIS C CA 1
ATOM 6437 C C . HIS C 1 169 ? 1.776 105.188 -7.041 1.00 41.55 166 HIS C C 1
ATOM 6438 O O . HIS C 1 169 ? 2.268 104.596 -7.991 1.00 42.83 166 HIS C O 1
ATOM 6445 N N . VAL C 1 170 ? 1.511 104.617 -5.853 1.00 41.19 167 VAL C N 1
ATOM 6446 C CA . VAL C 1 170 ? 1.402 103.172 -5.688 1.00 41.30 167 VAL C CA 1
ATOM 6447 C C . VAL C 1 170 ? 0.086 102.700 -6.374 1.00 41.54 167 VAL C C 1
ATOM 6448 O O . VAL C 1 170 ? -0.971 103.268 -6.132 1.00 41.36 167 VAL C O 1
ATOM 6452 N N . THR C 1 171 ? 0.188 101.703 -7.257 1.00 41.44 168 THR C N 1
ATOM 6453 C CA . THR C 1 171 ? -0.959 101.085 -7.948 1.00 41.58 168 THR C CA 1
ATOM 6454 C C . THR C 1 171 ? -1.700 100.294 -6.880 1.00 42.53 168 THR C C 1
ATOM 6455 O O . THR C 1 171 ? -1.142 99.322 -6.283 1.00 41.80 168 THR C O 1
ATOM 6459 N N . VAL C 1 172 ? -2.914 100.739 -6.564 1.00 42.23 169 VAL C N 1
ATOM 6460 C CA . VAL C 1 172 ? -3.775 99.978 -5.656 1.00 42.17 169 VAL C CA 1
ATOM 6461 C C . VAL C 1 172 ? -4.870 99.246 -6.456 1.00 42.66 169 VAL C C 1
ATOM 6462 O O . VAL C 1 172 ? -5.463 98.308 -5.958 1.00 40.58 169 VAL C O 1
ATOM 6466 N N . ASP C 1 173 ? -5.078 99.639 -7.713 1.00 42.48 170 ASP C N 1
ATOM 6467 C CA . ASP C 1 173 ? -6.064 98.941 -8.566 1.00 43.84 170 ASP C CA 1
ATOM 6468 C C . ASP C 1 173 ? -5.641 98.904 -10.017 1.00 43.78 170 ASP C C 1
ATOM 6469 O O . ASP C 1 173 ? -5.846 99.892 -10.733 1.00 43.25 170 ASP C O 1
ATOM 6474 N N . PRO C 1 174 ? -5.098 97.760 -10.478 1.00 44.75 171 PRO C N 1
ATOM 6475 C CA . PRO C 1 174 ? -4.517 97.660 -11.825 1.00 45.99 171 PRO C CA 1
ATOM 6476 C C . PRO C 1 174 ? -5.470 97.978 -12.945 1.00 47.16 171 PRO C C 1
ATOM 6477 O O . PRO C 1 174 ? -5.032 98.245 -14.067 1.00 47.78 171 PRO C O 1
ATOM 6481 N N . ASN C 1 175 ? -6.759 97.967 -12.626 1.00 47.98 172 ASN C N 1
ATOM 6482 C CA . ASN C 1 175 ? -7.807 98.310 -13.570 1.00 49.27 172 ASN C CA 1
ATOM 6483 C C . ASN C 1 175 ? -8.558 99.607 -13.251 1.00 48.93 172 ASN C C 1
ATOM 6484 O O . ASN C 1 175 ? -9.650 99.830 -13.778 1.00 49.27 172 ASN C O 1
ATOM 6489 N N . GLY C 1 176 ? -7.996 100.434 -12.373 1.00 48.07 173 GLY C N 1
ATOM 6490 C CA . GLY C 1 176 ? -8.740 101.555 -11.815 1.00 47.19 173 GLY C CA 1
ATOM 6491 C C . GLY C 1 176 ? -8.721 102.770 -12.719 1.00 46.87 173 GLY C C 1
ATOM 6492 O O . GLY C 1 176 ? -8.603 102.641 -13.934 1.00 47.45 173 GLY C O 1
ATOM 6493 N N . PHE C 1 177 ? -8.848 103.941 -12.117 1.00 45.98 174 PHE C N 1
ATOM 6494 C CA . PHE C 1 177 ? -8.961 105.196 -12.852 1.00 47.06 174 PHE C CA 1
ATOM 6495 C C . PHE C 1 177 ? -7.623 105.591 -13.443 1.00 46.34 174 PHE C C 1
ATOM 6496 O O . PHE C 1 177 ? -6.590 105.256 -12.888 1.00 46.54 174 PHE C O 1
ATOM 6504 N N . ASP C 1 178 ? -7.665 106.332 -14.541 1.00 46.71 175 ASP C N 1
ATOM 6505 C CA . ASP C 1 178 ? -6.479 106.963 -15.107 1.00 46.88 175 ASP C CA 1
ATOM 6506 C C . ASP C 1 178 ? -5.933 108.056 -14.170 1.00 45.85 175 ASP C C 1
ATOM 6507 O O . ASP C 1 178 ? -6.652 108.976 -13.766 1.00 46.71 175 ASP C O 1
ATOM 6512 N N . CYS C 1 179 ? -4.666 107.927 -13.813 1.00 44.22 176 CYS C N 1
ATOM 6513 C CA . CYS C 1 179 ? -3.956 108.933 -13.035 1.00 43.70 176 CYS C CA 1
ATOM 6514 C C . CYS C 1 179 ? -3.235 109.915 -13.958 1.00 43.72 176 CYS C C 1
ATOM 6515 O O . CYS C 1 179 ? -2.861 109.563 -15.101 1.00 42.80 176 CYS C O 1
ATOM 6518 N N . THR C 1 180 ? -3.014 111.127 -13.440 1.00 43.92 177 THR C N 1
ATOM 6519 C CA . THR C 1 180 ? -2.188 112.129 -14.135 1.00 44.59 177 THR C CA 1
ATOM 6520 C C . THR C 1 180 ? -0.743 111.710 -14.385 1.00 44.22 177 THR C C 1
ATOM 6521 O O . THR C 1 180 ? -0.073 112.297 -15.253 1.00 44.27 177 THR C O 1
ATOM 6525 N N . CYS C 1 181 ? -0.248 110.702 -13.654 1.00 43.49 178 CYS C N 1
ATOM 6526 C CA . CYS C 1 181 ? 1.138 110.267 -13.882 1.00 42.07 178 CYS C CA 1
ATOM 6527 C C . CYS C 1 181 ? 1.252 109.402 -15.118 1.00 40.97 178 CYS C C 1
ATOM 6528 O O . CYS C 1 181 ? 2.345 109.112 -15.527 1.00 40.85 178 CYS C O 1
ATOM 6531 N N . GLY C 1 182 ? 0.124 108.961 -15.679 1.00 40.80 179 GLY C N 1
ATOM 6532 C CA . GLY C 1 182 ? 0.099 108.196 -16.959 1.00 39.78 179 GLY C CA 1
ATOM 6533 C C . GLY C 1 182 ? -0.182 106.703 -16.835 1.00 40.72 179 GLY C C 1
ATOM 6534 O O . GLY C 1 182 ? -0.208 106.000 -17.816 1.00 39.20 179 GLY C O 1
ATOM 6535 N N . LYS C 1 183 ? -0.391 106.226 -15.610 1.00 41.32 180 LYS C N 1
ATOM 6536 C CA . LYS C 1 183 ? -0.798 104.857 -15.369 1.00 42.15 180 LYS C CA 1
ATOM 6537 C C . LYS C 1 183 ? -2.178 104.792 -14.632 1.00 42.58 180 LYS C C 1
ATOM 6538 O O . LYS C 1 183 ? -2.750 105.825 -14.264 1.00 43.49 180 LYS C O 1
ATOM 6544 N N . ARG C 1 184 ? -2.711 103.587 -14.451 1.00 42.84 181 ARG C N 1
ATOM 6545 C CA . ARG C 1 184 ? -4.042 103.399 -13.865 1.00 42.26 181 ARG C CA 1
ATOM 6546 C C . ARG C 1 184 ? -3.981 103.021 -12.397 1.00 41.92 181 ARG C C 1
ATOM 6547 O O . ARG C 1 184 ? -3.083 102.273 -11.953 1.00 41.16 181 ARG C O 1
ATOM 6555 N N . GLY C 1 185 ? -4.998 103.457 -11.662 1.00 40.60 182 GLY C N 1
ATOM 6556 C CA . GLY C 1 185 ? -5.220 102.933 -10.330 1.00 39.45 182 GLY C CA 1
ATOM 6557 C C . GLY C 1 185 ? -4.287 103.372 -9.227 1.00 39.20 182 GLY C C 1
ATOM 6558 O O . GLY C 1 185 ? -4.160 102.678 -8.221 1.00 38.78 182 GLY C O 1
ATOM 6559 N N . CYS C 1 186 ? -3.664 104.537 -9.378 1.00 38.98 183 CYS C N 1
ATOM 6560 C CA . CYS C 1 186 ? -2.760 105.031 -8.331 1.00 39.50 183 CYS C CA 1
ATOM 6561 C C . CYS C 1 186 ? -3.594 105.364 -7.092 1.00 39.28 183 CYS C C 1
ATOM 6562 O O . CYS C 1 186 ? -4.726 105.748 -7.226 1.00 39.55 183 CYS C O 1
ATOM 6565 N N . LEU C 1 187 ? -3.021 105.217 -5.906 1.00 39.08 184 LEU C N 1
ATOM 6566 C CA . LEU C 1 187 ? -3.688 105.645 -4.648 1.00 39.61 184 LEU C CA 1
ATOM 6567 C C . LEU C 1 187 ? -4.267 107.101 -4.668 1.00 40.28 184 LEU C C 1
ATOM 6568 O O . LEU C 1 187 ? -5.359 107.364 -4.148 1.00 39.43 184 LEU C O 1
ATOM 6573 N N . GLU C 1 188 ? -3.526 108.056 -5.239 1.00 40.13 185 GLU C N 1
ATOM 6574 C CA . GLU C 1 188 ? -4.025 109.444 -5.359 1.00 40.15 185 GLU C CA 1
ATOM 6575 C C . GLU C 1 188 ? -5.403 109.541 -6.039 1.00 40.54 185 GLU C C 1
ATOM 6576 O O . GLU C 1 188 ? -6.216 110.405 -5.712 1.00 40.64 185 GLU C O 1
ATOM 6582 N N . THR C 1 189 ? -5.639 108.620 -6.960 1.00 40.44 186 THR C N 1
ATOM 6583 C CA . THR C 1 189 ? -6.740 108.584 -7.882 1.00 40.95 186 THR C CA 1
ATOM 6584 C C . THR C 1 189 ? -8.031 108.216 -7.165 1.00 41.35 186 THR C C 1
ATOM 6585 O O . THR C 1 189 ? -9.102 108.336 -7.728 1.00 41.55 186 THR C O 1
ATOM 6589 N N . VAL C 1 190 ? -7.909 107.846 -5.895 1.00 42.00 187 VAL C N 1
ATOM 6590 C CA . VAL C 1 190 ? -9.008 107.275 -5.146 1.00 44.06 187 VAL C CA 1
ATOM 6591 C C . VAL C 1 190 ? -9.034 107.768 -3.682 1.00 44.26 187 VAL C C 1
ATOM 6592 O O . VAL C 1 190 ? -9.968 107.482 -2.937 1.00 45.03 187 VAL C O 1
ATOM 6596 N N . SER C 1 191 ? -8.062 108.589 -3.301 1.00 45.73 188 SER C N 1
ATOM 6597 C CA . SER C 1 191 ? -7.924 108.962 -1.883 1.00 46.52 188 SER C CA 1
ATOM 6598 C C . SER C 1 191 ? -7.433 110.369 -1.587 1.00 46.55 188 SER C C 1
ATOM 6599 O O . SER C 1 191 ? -7.387 110.774 -0.425 1.00 46.55 188 SER C O 1
ATOM 6602 N N . SER C 1 192 ? -7.117 111.134 -2.632 1.00 46.11 189 SER C N 1
ATOM 6603 C CA . SER C 1 192 ? -7.049 112.602 -2.493 1.00 46.63 189 SER C CA 1
ATOM 6604 C C . SER C 1 192 ? -8.457 113.133 -2.182 1.00 46.53 189 SER C C 1
ATOM 6605 O O . SER C 1 192 ? -9.415 112.374 -2.228 1.00 48.15 189 SER C O 1
ATOM 6608 N N . ALA C 1 193 ? -8.590 114.434 -1.919 1.00 46.83 190 ALA C N 1
ATOM 6609 C CA . ALA C 1 193 ? -9.920 115.063 -1.763 1.00 46.63 190 ALA C CA 1
ATOM 6610 C C . ALA C 1 193 ? -10.816 114.804 -2.972 1.00 46.60 190 ALA C C 1
ATOM 6611 O O . ALA C 1 193 ? -12.020 114.485 -2.844 1.00 45.76 190 ALA C O 1
ATOM 6613 N N . THR C 1 194 ? -10.225 114.915 -4.150 1.00 45.92 191 THR C N 1
ATOM 6614 C CA . THR C 1 194 ? -10.964 114.666 -5.384 1.00 45.99 191 THR C CA 1
ATOM 6615 C C . THR C 1 194 ? -11.105 113.179 -5.725 1.00 45.47 191 THR C C 1
ATOM 6616 O O . THR C 1 194 ? -12.049 112.795 -6.406 1.00 46.35 191 THR C O 1
ATOM 6620 N N . GLY C 1 195 ? -10.150 112.356 -5.282 1.00 45.58 192 GLY C N 1
ATOM 6621 C CA . GLY C 1 195 ? -10.251 110.897 -5.398 1.00 44.58 192 GLY C CA 1
ATOM 6622 C C . GLY C 1 195 ? -11.481 110.329 -4.699 1.00 44.02 192 GLY C C 1
ATOM 6623 O O . GLY C 1 195 ? -12.147 109.446 -5.226 1.00 43.80 192 GLY C O 1
ATOM 6624 N N . VAL C 1 196 ? -11.796 110.861 -3.519 1.00 43.66 193 VAL C N 1
ATOM 6625 C CA . VAL C 1 196 ? -12.917 110.354 -2.727 1.00 43.37 193 VAL C CA 1
ATOM 6626 C C . VAL C 1 196 ? -14.236 110.571 -3.480 1.00 43.90 193 VAL C C 1
ATOM 6627 O O . VAL C 1 196 ? -15.083 109.651 -3.586 1.00 42.45 193 VAL C O 1
ATOM 6631 N N . VAL C 1 197 ? -14.373 111.784 -4.037 1.00 43.33 194 VAL C N 1
ATOM 6632 C CA . VAL C 1 197 ? -15.537 112.185 -4.803 1.00 43.03 194 VAL C CA 1
ATOM 6633 C C . VAL C 1 197 ? -15.611 111.340 -6.087 1.00 43.44 194 VAL C C 1
ATOM 6634 O O . VAL C 1 197 ? -16.677 110.796 -6.460 1.00 41.60 194 VAL C O 1
ATOM 6638 N N . ARG C 1 198 ? -14.458 111.162 -6.725 1.00 43.84 195 ARG C N 1
ATOM 6639 C CA . ARG C 1 198 ? -14.393 110.266 -7.872 1.00 44.53 195 ARG C CA 1
ATOM 6640 C C . ARG C 1 198 ? -15.031 108.897 -7.521 1.00 43.59 195 ARG C C 1
ATOM 6641 O O . ARG C 1 198 ? -15.964 108.438 -8.196 1.00 43.75 195 ARG C O 1
ATOM 6649 N N . VAL C 1 199 ? -14.542 108.284 -6.438 1.00 43.34 196 VAL C N 1
ATOM 6650 C CA . VAL C 1 199 ? -15.124 107.035 -5.892 1.00 42.93 196 VAL C CA 1
ATOM 6651 C C . VAL C 1 199 ? -16.663 107.089 -5.718 1.00 43.86 196 VAL C C 1
ATOM 6652 O O . VAL C 1 199 ? -17.374 106.224 -6.231 1.00 43.30 196 VAL C O 1
ATOM 6656 N N . ALA C 1 200 ? -17.153 108.083 -4.976 1.00 44.85 197 ALA C N 1
ATOM 6657 C CA . ALA C 1 200 ? -18.600 108.338 -4.792 1.00 45.84 197 ALA C CA 1
ATOM 6658 C C . ALA C 1 200 ? -19.371 108.316 -6.099 1.00 46.71 197 ALA C C 1
ATOM 6659 O O . ALA C 1 200 ? -20.369 107.600 -6.234 1.00 46.10 197 ALA C O 1
ATOM 6661 N N . ARG C 1 201 ? -18.894 109.120 -7.054 1.00 48.08 198 ARG C N 1
ATOM 6662 C CA . ARG C 1 201 ? -19.545 109.271 -8.344 1.00 49.53 198 ARG C CA 1
ATOM 6663 C C . ARG C 1 201 ? -19.454 107.974 -9.118 1.00 50.19 198 ARG C C 1
ATOM 6664 O O . ARG C 1 201 ? -20.328 107.681 -9.905 1.00 51.14 198 ARG C O 1
ATOM 6672 N N . HIS C 1 202 ? -18.400 107.194 -8.892 1.00 52.04 199 HIS C N 1
ATOM 6673 C CA . HIS C 1 202 ? -18.275 105.905 -9.574 1.00 53.11 199 HIS C CA 1
ATOM 6674 C C . HIS C 1 202 ? -19.146 104.767 -9.008 1.00 53.38 199 HIS C C 1
ATOM 6675 O O . HIS C 1 202 ? -19.597 103.898 -9.750 1.00 52.73 199 HIS C O 1
ATOM 6682 N N . LEU C 1 203 ? -19.362 104.745 -7.701 1.00 54.31 200 LEU C N 1
ATOM 6683 C CA . LEU C 1 203 ? -20.125 103.643 -7.121 1.00 55.93 200 LEU C CA 1
ATOM 6684 C C . LEU C 1 203 ? -21.633 103.919 -7.148 1.00 56.43 200 LEU C C 1
ATOM 6685 O O . LEU C 1 203 ? -22.429 103.002 -7.051 1.00 56.24 200 LEU C O 1
ATOM 6690 N N . SER C 1 204 ? -22.010 105.180 -7.336 1.00 57.82 201 SER C N 1
ATOM 6691 C CA . SER C 1 204 ? -23.403 105.592 -7.182 1.00 59.14 201 SER C CA 1
ATOM 6692 C C . SER C 1 204 ? -24.325 105.081 -8.270 1.00 60.22 201 SER C C 1
ATOM 6693 O O . SER C 1 204 ? -25.539 105.179 -8.128 1.00 60.40 201 SER C O 1
ATOM 6696 N N . GLU C 1 205 ? -23.751 104.552 -9.349 1.00 61.75 202 GLU C N 1
ATOM 6697 C CA . GLU C 1 205 ? -24.534 103.957 -10.433 1.00 63.62 202 GLU C CA 1
ATOM 6698 C C . GLU C 1 205 ? -25.068 102.556 -10.099 1.00 64.17 202 GLU C C 1
ATOM 6699 O O . GLU C 1 205 ? -26.185 102.187 -10.493 1.00 63.97 202 GLU C O 1
ATOM 6705 N N . GLU C 1 206 ? -24.250 101.802 -9.365 1.00 65.14 203 GLU C N 1
ATOM 6706 C CA . GLU C 1 206 ? -24.582 100.485 -8.819 1.00 66.28 203 GLU C CA 1
ATOM 6707 C C . GLU C 1 206 ? -25.446 100.584 -7.547 1.00 65.85 203 GLU C C 1
ATOM 6708 O O . GLU C 1 206 ? -26.019 99.578 -7.115 1.00 65.98 203 GLU C O 1
ATOM 6714 N N . PHE C 1 207 ? -25.537 101.773 -6.944 1.00 65.74 204 PHE C N 1
ATOM 6715 C CA . PHE C 1 207 ? -26.331 101.943 -5.710 1.00 65.77 204 PHE C CA 1
ATOM 6716 C C . PHE C 1 207 ? -27.786 102.289 -5.987 1.00 66.69 204 PHE C C 1
ATOM 6717 O O . PHE C 1 207 ? -28.087 103.202 -6.762 1.00 66.88 204 PHE C O 1
ATOM 6725 N N . ALA C 1 208 ? -28.680 101.566 -5.315 1.00 68.09 205 ALA C N 1
ATOM 6726 C CA . ALA C 1 208 ? -30.110 101.589 -5.630 1.00 69.09 205 ALA C CA 1
ATOM 6727 C C . ALA C 1 208 ? -31.005 102.216 -4.550 1.00 69.78 205 ALA C C 1
ATOM 6728 O O . ALA C 1 208 ? -31.838 103.075 -4.866 1.00 70.33 205 ALA C O 1
ATOM 6730 N N . GLY C 1 209 ? -30.843 101.784 -3.296 1.00 70.19 206 GLY C N 1
ATOM 6731 C CA . GLY C 1 209 ? -31.636 102.298 -2.167 1.00 70.66 206 GLY C CA 1
ATOM 6732 C C . GLY C 1 209 ? -31.479 103.793 -1.937 1.00 70.99 206 GLY C C 1
ATOM 6733 O O . GLY C 1 209 ? -30.583 104.420 -2.516 1.00 71.40 206 GLY C O 1
ATOM 6734 N N . ASP C 1 210 ? -32.340 104.370 -1.095 1.00 71.34 207 ASP C N 1
ATOM 6735 C CA . ASP C 1 210 ? -32.372 105.831 -0.919 1.00 71.83 207 ASP C CA 1
ATOM 6736 C C . ASP C 1 210 ? -31.471 106.336 0.214 1.00 71.26 207 ASP C C 1
ATOM 6737 O O . ASP C 1 210 ? -31.623 105.938 1.382 1.00 71.39 207 ASP C O 1
ATOM 6742 N N . SER C 1 211 ? -30.507 107.183 -0.171 1.00 70.12 208 SER C N 1
ATOM 6743 C CA . SER C 1 211 ? -29.604 107.869 0.755 1.00 68.80 208 SER C CA 1
ATOM 6744 C C . SER C 1 211 ? -29.197 109.253 0.204 1.00 67.56 208 SER C C 1
ATOM 6745 O O . SER C 1 211 ? -29.214 109.490 -1.008 1.00 67.40 208 SER C O 1
ATOM 6748 N N . GLU C 1 212 ? -28.839 110.156 1.107 1.00 65.96 209 GLU C N 1
ATOM 6749 C CA . GLU C 1 212 ? -28.579 111.563 0.787 1.00 64.57 209 GLU C CA 1
ATOM 6750 C C . GLU C 1 212 ? -27.472 111.808 -0.247 1.00 63.50 209 GLU C C 1
ATOM 6751 O O . GLU C 1 212 ? -27.694 112.536 -1.223 1.00 62.65 209 GLU C O 1
ATOM 6757 N N . LEU C 1 213 ? -26.297 111.201 -0.030 1.00 61.97 210 LEU C N 1
ATOM 6758 C CA . LEU C 1 213 ? -25.147 111.346 -0.923 1.00 61.15 210 LEU C CA 1
ATOM 6759 C C . LEU C 1 213 ? -25.519 111.050 -2.356 1.00 60.87 210 LEU C C 1
ATOM 6760 O O . LEU C 1 213 ? -25.168 111.811 -3.256 1.00 60.85 210 LEU C O 1
ATOM 6765 N N . LYS C 1 214 ? -26.185 109.918 -2.557 1.00 60.67 211 LYS C N 1
ATOM 6766 C CA . LYS C 1 214 ? -26.633 109.493 -3.872 1.00 61.27 211 LYS C CA 1
ATOM 6767 C C . LYS C 1 214 ? -27.517 110.564 -4.503 1.00 61.55 211 LYS C C 1
ATOM 6768 O O . LYS C 1 214 ? -27.332 110.912 -5.667 1.00 61.47 211 LYS C O 1
ATOM 6774 N N . GLN C 1 215 ? -28.454 111.090 -3.716 1.00 62.32 212 GLN C N 1
ATOM 6775 C CA . GLN C 1 215 ? -29.351 112.169 -4.152 1.00 63.49 212 GLN C CA 1
ATOM 6776 C C . GLN C 1 215 ? -28.594 113.418 -4.657 1.00 63.17 212 GLN C C 1
ATOM 6777 O O . GLN C 1 215 ? -28.880 113.917 -5.753 1.00 62.76 212 GLN C O 1
ATOM 6783 N N . ALA C 1 216 ? -27.627 113.903 -3.874 1.00 63.13 213 ALA C N 1
ATOM 6784 C CA . ALA C 1 216 ? -26.857 115.113 -4.232 1.00 63.16 213 ALA C CA 1
ATOM 6785 C C . ALA C 1 216 ? -26.125 114.973 -5.573 1.00 63.43 213 ALA C C 1
ATOM 6786 O O . ALA C 1 216 ? -26.322 115.782 -6.480 1.00 62.71 213 ALA C O 1
ATOM 6788 N N . ILE C 1 217 ? -25.302 113.928 -5.687 1.00 64.27 214 ILE C N 1
ATOM 6789 C CA . ILE C 1 217 ? -24.677 113.516 -6.957 1.00 65.10 214 ILE C CA 1
ATOM 6790 C C . ILE C 1 217 ? -25.670 113.568 -8.141 1.00 65.61 214 ILE C C 1
ATOM 6791 O O . ILE C 1 217 ? -25.393 114.198 -9.172 1.00 65.81 214 ILE C O 1
ATOM 6796 N N . ASP C 1 218 ? -26.826 112.928 -7.980 1.00 65.90 215 ASP C N 1
ATOM 6797 C CA . ASP C 1 218 ? -27.798 112.844 -9.062 1.00 66.42 215 ASP C CA 1
ATOM 6798 C C . ASP C 1 218 ? -28.623 114.135 -9.219 1.00 66.46 215 ASP C C 1
ATOM 6799 O O . ASP C 1 218 ? -29.207 114.384 -10.288 1.00 66.54 215 ASP C O 1
ATOM 6804 N N . ASP C 1 219 ? -28.654 114.959 -8.167 1.00 66.31 216 ASP C N 1
ATOM 6805 C CA . ASP C 1 219 ? -29.214 1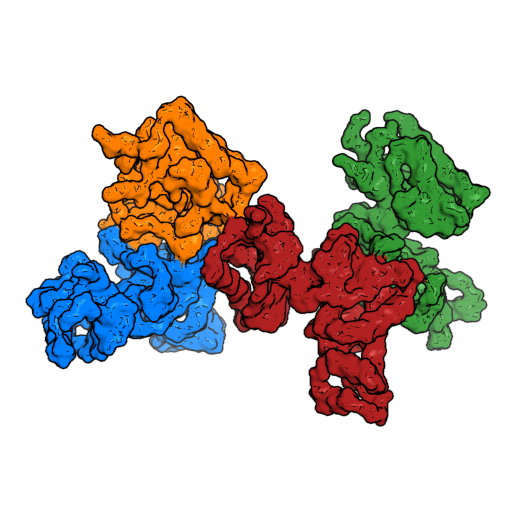16.314 -8.268 1.00 66.09 216 ASP C CA 1
ATOM 6806 C C . ASP C 1 219 ? -28.236 117.186 -9.054 1.00 65.94 216 ASP C C 1
ATOM 6807 O O . ASP C 1 219 ? -28.627 118.205 -9.630 1.00 66.00 216 ASP C O 1
ATOM 6812 N N . GLY C 1 220 ? -26.968 116.774 -9.076 1.00 65.74 217 GLY C N 1
ATOM 6813 C CA . GLY C 1 220 ? -25.927 117.491 -9.815 1.00 65.68 217 GLY C CA 1
ATOM 6814 C C . GLY C 1 220 ? -25.211 118.533 -8.979 1.00 65.65 217 GLY C C 1
ATOM 6815 O O . GLY C 1 220 ? -24.634 119.482 -9.510 1.00 65.53 217 GLY C O 1
ATOM 6816 N N . GLN C 1 221 ? -25.246 118.348 -7.663 1.00 65.69 218 GLN C N 1
ATOM 6817 C CA . GLN C 1 221 ? -24.540 119.219 -6.732 1.00 65.89 218 GLN C CA 1
ATOM 6818 C C . GLN C 1 221 ? -23.035 118.975 -6.770 1.00 65.13 218 GLN C C 1
ATOM 6819 O O . GLN C 1 221 ? -22.547 118.077 -7.460 1.00 65.02 218 GLN C O 1
ATOM 6825 N N . ASP C 1 222 ? -22.329 119.777 -5.979 1.00 64.67 219 ASP C N 1
ATOM 6826 C CA . ASP C 1 222 ? -20.892 119.983 -6.055 1.00 63.73 219 ASP C CA 1
ATOM 6827 C C . ASP C 1 222 ? -20.229 119.321 -4.835 1.00 63.04 219 ASP C C 1
ATOM 6828 O O . ASP C 1 222 ? -19.340 119.889 -4.183 1.00 63.10 219 ASP C O 1
ATOM 6833 N N . VAL C 1 223 ? -20.680 118.099 -4.547 1.00 61.60 220 VAL C N 1
ATOM 6834 C CA . VAL C 1 223 ? -20.130 117.238 -3.489 1.00 60.74 220 VAL C CA 1
ATOM 6835 C C . VAL C 1 223 ? -18.601 117.376 -3.278 1.00 59.74 220 VAL C C 1
ATOM 6836 O O . VAL C 1 223 ? -17.823 117.286 -4.231 1.00 58.61 220 VAL C O 1
ATOM 6840 N N . SER C 1 224 ? -18.196 117.594 -2.026 1.00 59.19 221 SER C N 1
ATOM 6841 C CA . SER C 1 224 ? -16.779 117.631 -1.641 1.00 58.76 221 SER C CA 1
ATOM 6842 C C . SER C 1 224 ? -16.391 116.375 -0.868 1.00 58.47 221 SER C C 1
ATOM 6843 O O . SER C 1 224 ? -17.253 115.620 -0.420 1.00 58.56 221 SER C O 1
ATOM 6846 N N . SER C 1 225 ? -15.096 116.165 -0.683 1.00 58.31 222 SER C N 1
ATOM 6847 C CA . SER C 1 225 ? -14.631 115.052 0.127 1.00 58.12 222 SER C CA 1
ATOM 6848 C C . SER C 1 225 ? -15.164 115.145 1.564 1.00 58.11 222 SER C C 1
ATOM 6849 O O . SER C 1 225 ? -15.725 114.183 2.076 1.00 57.79 222 SER C O 1
ATOM 6852 N N . LYS C 1 226 ? -14.995 116.303 2.196 1.00 58.34 223 LYS C N 1
ATOM 6853 C CA . LYS C 1 226 ? -15.635 116.596 3.490 1.00 59.19 223 LYS C CA 1
ATOM 6854 C C . LYS C 1 226 ? -17.124 116.249 3.534 1.00 58.21 223 LYS C C 1
ATOM 6855 O O . LYS C 1 226 ? -17.620 115.851 4.594 1.00 58.69 223 LYS C O 1
ATOM 6861 N N . ASP C 1 227 ? -17.832 116.421 2.410 1.00 57.00 224 ASP C N 1
ATOM 6862 C CA . ASP C 1 227 ? -19.268 116.099 2.333 1.00 55.98 224 ASP C CA 1
ATOM 6863 C C . ASP C 1 227 ? -19.460 114.586 2.466 1.00 55.22 224 ASP C C 1
ATOM 6864 O O . ASP C 1 227 ? -20.239 114.128 3.295 1.00 54.67 224 ASP C O 1
ATOM 6869 N N . VAL C 1 228 ? -18.742 113.819 1.639 1.00 54.24 225 VAL C N 1
ATOM 6870 C CA . VAL C 1 228 ? -18.801 112.363 1.679 1.00 53.92 225 VAL C CA 1
ATOM 6871 C C . VAL C 1 228 ? -18.627 111.830 3.113 1.00 54.15 225 VAL C C 1
ATOM 6872 O O . VAL C 1 228 ? -19.334 110.911 3.537 1.00 53.55 225 VAL C O 1
ATOM 6876 N N . PHE C 1 229 ? -17.709 112.427 3.857 1.00 54.49 226 PHE C N 1
ATOM 6877 C CA . PHE C 1 229 ? -17.407 111.962 5.203 1.00 55.51 226 PHE C CA 1
ATOM 6878 C C . PHE C 1 229 ? -18.491 112.288 6.236 1.00 56.24 226 PHE C C 1
ATOM 6879 O O . PHE C 1 229 ? -18.760 111.463 7.102 1.00 56.70 226 PHE C O 1
ATOM 6887 N N . GLU C 1 230 ? -19.121 113.460 6.136 1.00 57.54 227 GLU C N 1
ATOM 6888 C CA . GLU C 1 230 ? -20.175 113.865 7.087 1.00 58.78 227 GLU C CA 1
ATOM 6889 C C . GLU C 1 230 ? -21.500 113.166 6.811 1.00 58.21 227 GLU C C 1
ATOM 6890 O O . GLU C 1 230 ? -22.251 112.912 7.729 1.00 58.07 227 GLU C O 1
ATOM 6896 N N . PHE C 1 231 ? -21.773 112.851 5.543 1.00 58.52 228 PHE C N 1
ATOM 6897 C CA . PHE C 1 231 ? -22.910 112.001 5.157 1.00 58.70 228 PHE C CA 1
ATOM 6898 C C . PHE C 1 231 ? -22.757 110.566 5.714 1.00 58.39 228 PHE C C 1
ATOM 6899 O O . PHE C 1 231 ? -23.742 109.958 6.156 1.00 58.19 228 PHE C O 1
ATOM 6907 N N . ALA C 1 232 ? -21.530 110.033 5.677 1.00 57.07 229 ALA C N 1
ATOM 6908 C CA . ALA C 1 232 ? -21.224 108.726 6.280 1.00 56.97 229 ALA C CA 1
ATOM 6909 C C . ALA C 1 232 ? -21.322 108.720 7.817 1.00 56.42 229 ALA C C 1
ATOM 6910 O O . ALA C 1 232 ? -21.773 107.739 8.397 1.00 55.53 229 ALA C O 1
ATOM 6912 N N . GLU C 1 233 ? -20.905 109.817 8.456 1.00 56.59 230 GLU C N 1
ATOM 6913 C CA . GLU C 1 233 ? -21.027 109.963 9.913 1.00 57.06 230 GLU C CA 1
ATOM 6914 C C . GLU C 1 233 ? -22.485 110.014 10.392 1.00 56.91 230 GLU C C 1
ATOM 6915 O O . GLU C 1 233 ? -22.822 109.444 11.428 1.00 57.28 230 GLU C O 1
ATOM 6921 N N . LYS C 1 234 ? -23.342 110.682 9.625 1.00 56.61 231 LYS C N 1
ATOM 6922 C CA . LYS C 1 234 ? -24.796 110.643 9.833 1.00 55.95 231 LYS C CA 1
ATOM 6923 C C . LYS C 1 234 ? -25.305 109.198 9.791 1.00 55.36 231 LYS C C 1
ATOM 6924 O O . LYS C 1 234 ? -26.209 108.793 10.559 1.00 55.69 231 LYS C O 1
ATOM 6930 N N . GLY C 1 235 ? -24.724 108.421 8.880 1.00 54.28 232 GLY C N 1
ATOM 6931 C CA . GLY C 1 235 ? -25.072 107.018 8.709 1.00 52.82 232 GLY C CA 1
ATOM 6932 C C . GLY C 1 235 ? -25.724 106.706 7.382 1.00 52.07 232 GLY C C 1
ATOM 6933 O O . GLY C 1 235 ? -26.517 105.774 7.295 1.00 52.28 232 GLY C O 1
ATOM 6934 N N . ASP C 1 236 ? -25.408 107.499 6.359 1.00 51.11 233 ASP C N 1
ATOM 6935 C CA . ASP C 1 236 ? -25.832 107.230 4.984 1.00 50.82 233 ASP C CA 1
ATOM 6936 C C . ASP C 1 236 ? -25.163 105.913 4.511 1.00 50.17 233 ASP C C 1
ATOM 6937 O O . ASP C 1 236 ? -23.938 105.791 4.523 1.00 49.33 233 ASP C O 1
ATOM 6942 N N . HIS C 1 237 ? -25.973 104.921 4.135 1.00 49.41 234 HIS C N 1
ATOM 6943 C CA . HIS C 1 237 ? -25.447 103.582 3.796 1.00 49.61 234 HIS C CA 1
ATOM 6944 C C . HIS C 1 237 ? -24.455 103.572 2.629 1.00 48.29 234 HIS C C 1
ATOM 6945 O O . HIS C 1 237 ? -23.454 102.855 2.660 1.00 48.14 234 HIS C O 1
ATOM 6952 N N . PHE C 1 238 ? -24.758 104.358 1.596 1.00 47.26 235 PHE C N 1
ATOM 6953 C CA . PHE C 1 238 ? -23.899 104.489 0.434 1.00 45.98 235 PHE C CA 1
ATOM 6954 C C . PHE C 1 238 ? -22.618 105.259 0.751 1.00 45.10 235 PHE C C 1
ATOM 6955 O O . PHE C 1 238 ? -21.570 104.994 0.181 1.00 44.08 235 PHE C O 1
ATOM 6963 N N . ALA C 1 239 ? -22.714 106.236 1.641 1.00 44.59 236 ALA C N 1
ATOM 6964 C CA . ALA C 1 239 ? -21.572 107.059 1.975 1.00 44.28 236 ALA C CA 1
ATOM 6965 C C . ALA C 1 239 ? -20.554 106.202 2.710 1.00 44.39 236 ALA C C 1
ATOM 6966 O O . ALA C 1 239 ? -19.353 106.269 2.451 1.00 44.97 236 ALA C O 1
ATOM 6968 N N . LEU C 1 240 ? -21.058 105.377 3.621 1.00 44.78 237 LEU C N 1
ATOM 6969 C CA . LEU C 1 240 ? -20.228 104.475 4.380 1.00 44.86 237 LEU C CA 1
ATOM 6970 C C . LEU C 1 240 ? -19.549 103.472 3.448 1.00 44.93 237 LEU C C 1
ATOM 6971 O O . LEU C 1 240 ? -18.404 103.094 3.667 1.00 44.95 237 LEU C O 1
ATOM 6984 N N . VAL C 1 242 ? -18.689 104.193 0.279 1.00 42.65 239 VAL C N 1
ATOM 6985 C CA . VAL C 1 242 ? -17.555 104.886 -0.424 1.00 41.65 239 VAL C CA 1
ATOM 6986 C C . VAL C 1 242 ? -16.337 105.115 0.483 1.00 41.15 239 VAL C C 1
ATOM 6987 O O . VAL C 1 242 ? -15.184 104.993 0.043 1.00 40.20 239 VAL C O 1
ATOM 6991 N N . VAL C 1 243 ? -16.606 105.465 1.739 1.00 40.45 240 VAL C N 1
ATOM 6992 C CA . VAL C 1 243 ? -15.566 105.579 2.747 1.00 41.01 240 VAL C CA 1
ATOM 6993 C C . VAL C 1 243 ? -14.844 104.229 2.940 1.00 41.10 240 VAL C C 1
ATOM 6994 O O . VAL C 1 243 ? -13.624 104.186 3.075 1.00 41.78 240 VAL C O 1
ATOM 6998 N N . ASP C 1 244 ? -15.612 103.135 2.921 1.00 41.45 241 ASP C N 1
ATOM 6999 C CA . ASP C 1 244 ? -15.037 101.823 3.129 1.00 42.01 241 ASP C CA 1
ATOM 7000 C C . ASP C 1 244 ? -14.154 101.467 1.942 1.00 41.54 241 ASP C C 1
ATOM 7001 O O . ASP C 1 244 ? -13.128 100.800 2.076 1.00 41.39 241 ASP C O 1
ATOM 7006 N N . ARG C 1 245 ? -14.568 101.899 0.765 1.00 42.41 242 ARG C N 1
ATOM 7007 C CA . ARG C 1 245 ? -13.776 101.622 -0.423 1.00 43.49 242 ARG C CA 1
ATOM 7008 C C . ARG C 1 245 ? -12.461 102.413 -0.331 1.00 43.08 242 ARG C C 1
ATOM 7009 O O . ARG C 1 245 ? -11.400 101.882 -0.632 1.00 43.67 242 ARG C O 1
ATOM 7017 N N . VAL C 1 246 ? -12.556 103.662 0.123 1.00 43.02 243 VAL C N 1
ATOM 7018 C CA . VAL C 1 246 ? -11.418 104.585 0.252 1.00 44.06 243 VAL C CA 1
ATOM 7019 C C . VAL C 1 246 ? -10.380 104.038 1.244 1.00 44.34 243 VAL C C 1
ATOM 7020 O O . VAL C 1 246 ? -9.194 104.037 0.969 1.00 44.77 243 VAL C O 1
ATOM 7024 N N . CYS C 1 247 ? -10.872 103.566 2.383 1.00 44.73 244 CYS C N 1
ATOM 7025 C CA . CYS C 1 247 ? -10.051 102.991 3.445 1.00 44.81 244 CYS C CA 1
ATOM 7026 C C . CYS C 1 247 ? -9.481 101.604 3.126 1.00 43.83 244 CYS C C 1
ATOM 7027 O O . CYS C 1 247 ? -8.416 101.244 3.628 1.00 45.29 244 CYS C O 1
ATOM 7030 N N . PHE C 1 248 ? -10.203 100.836 2.316 1.00 42.61 245 PHE C N 1
ATOM 7031 C CA . PHE C 1 248 ? -9.716 99.583 1.740 1.00 40.07 245 PHE C CA 1
ATOM 7032 C C . PHE C 1 248 ? -8.429 99.839 0.958 1.00 39.90 245 PHE C C 1
ATOM 7033 O O . PHE C 1 248 ? -7.449 99.138 1.143 1.00 39.30 245 PHE C O 1
ATOM 7041 N N . TYR C 1 249 ? -8.447 100.849 0.093 1.00 38.59 246 TYR C N 1
ATOM 7042 C CA . TYR C 1 249 ? -7.275 101.215 -0.692 1.00 38.95 246 TYR C CA 1
ATOM 7043 C C . TYR C 1 249 ? -6.162 101.808 0.177 1.00 37.79 246 TYR C C 1
ATOM 7044 O O . TYR C 1 249 ? -4.982 101.530 -0.048 1.00 36.47 246 TYR C O 1
ATOM 7053 N N . LEU C 1 250 ? -6.542 102.604 1.177 1.00 36.72 247 LEU C N 1
ATOM 7054 C CA . LEU C 1 250 ? -5.541 103.123 2.094 1.00 36.77 247 LEU C CA 1
ATOM 7055 C C . LEU C 1 250 ? -4.901 102.014 2.936 1.00 37.27 247 LEU C C 1
ATOM 7056 O O . LEU C 1 250 ? -3.697 102.086 3.197 1.00 37.31 247 LEU C O 1
ATOM 7061 N N . GLY C 1 251 ? -5.707 101.025 3.381 1.00 37.87 248 GLY C N 1
ATOM 7062 C CA . GLY C 1 251 ? -5.210 99.848 4.190 1.00 37.99 248 GLY C CA 1
ATOM 7063 C C . GLY C 1 251 ? -4.311 98.991 3.324 1.00 38.86 248 GLY C C 1
ATOM 7064 O O . GLY C 1 251 ? -3.231 98.554 3.755 1.00 38.96 248 GLY C O 1
ATOM 7065 N N . LEU C 1 252 ? -4.726 98.778 2.081 1.00 38.83 249 LEU C N 1
ATOM 7066 C CA . LEU C 1 252 ? -3.879 98.009 1.140 1.00 39.97 249 LEU C CA 1
ATOM 7067 C C . LEU C 1 252 ? -2.499 98.631 1.025 1.00 39.91 249 LEU C C 1
ATOM 7068 O O . LEU C 1 252 ? -1.484 98.003 1.395 1.00 39.85 249 LEU C O 1
ATOM 7073 N N . ALA C 1 253 ? -2.465 99.886 0.597 1.00 40.03 250 ALA C N 1
ATOM 7074 C CA . ALA C 1 253 ? -1.194 100.581 0.378 1.00 40.19 250 ALA C CA 1
ATOM 7075 C C . ALA C 1 253 ? -0.344 100.699 1.663 1.00 40.81 250 ALA C C 1
ATOM 7076 O O . ALA C 1 253 ? 0.853 100.398 1.637 1.00 40.13 250 ALA C O 1
ATOM 7078 N N . THR C 1 254 ? -0.957 101.138 2.771 1.00 39.92 251 THR C N 1
ATOM 7079 C CA . THR C 1 254 ? -0.228 101.282 4.024 1.00 40.58 251 THR C CA 1
ATOM 7080 C C . THR C 1 254 ? 0.176 99.911 4.595 1.00 39.96 251 THR C C 1
ATOM 7081 O O . THR C 1 254 ? 1.262 99.784 5.187 1.00 40.24 251 THR C O 1
ATOM 7085 N N . GLY C 1 255 ? -0.690 98.904 4.384 1.00 38.35 252 GLY C N 1
ATOM 7086 C CA . GLY C 1 255 ? -0.434 97.546 4.782 1.00 35.77 252 GLY C CA 1
ATOM 7087 C C . GLY C 1 255 ? 0.818 97.050 4.086 1.00 36.38 252 GLY C C 1
ATOM 7088 O O . GLY C 1 255 ? 1.704 96.541 4.724 1.00 35.97 252 GLY C O 1
ATOM 7089 N N . ASN C 1 256 ? 0.897 97.207 2.778 1.00 35.53 253 ASN C N 1
ATOM 7090 C CA . ASN C 1 256 ? 2.097 96.779 2.054 1.00 38.16 253 ASN C CA 1
ATOM 7091 C C . ASN C 1 256 ? 3.404 97.525 2.452 1.00 38.88 253 ASN C C 1
ATOM 7092 O O . ASN C 1 256 ? 4.495 96.958 2.411 1.00 41.59 253 ASN C O 1
ATOM 7097 N N . LEU C 1 257 ? 3.286 98.771 2.865 1.00 40.15 254 LEU C N 1
ATOM 7098 C CA . LEU C 1 257 ? 4.411 99.561 3.373 1.00 39.46 254 LEU C CA 1
ATOM 7099 C C . LEU C 1 257 ? 4.833 99.025 4.721 1.00 39.08 254 LEU C C 1
ATOM 7100 O O . LEU C 1 257 ? 6.008 98.981 5.024 1.00 37.66 254 LEU C O 1
ATOM 7105 N N . GLY C 1 258 ? 3.852 98.619 5.538 1.00 39.62 255 GLY C N 1
ATOM 7106 C CA . GLY C 1 258 ? 4.141 97.849 6.746 1.00 38.45 255 GLY C CA 1
ATOM 7107 C C . GLY C 1 258 ? 4.922 96.563 6.478 1.00 38.24 255 GLY C C 1
ATOM 7108 O O . GLY C 1 258 ? 5.960 96.298 7.123 1.00 39.01 255 GLY C O 1
ATOM 7109 N N . ASN C 1 259 ? 4.455 95.749 5.536 1.00 37.60 256 ASN C N 1
ATOM 7110 C CA . ASN C 1 259 ? 5.097 94.442 5.275 1.00 37.24 256 ASN C CA 1
ATOM 7111 C C . ASN C 1 259 ? 6.423 94.647 4.618 1.00 38.34 256 ASN C C 1
ATOM 7112 O O . ASN C 1 259 ? 7.278 93.765 4.675 1.00 37.91 256 ASN C O 1
ATOM 7117 N N . THR C 1 260 ? 6.588 95.827 4.005 1.00 37.28 257 THR C N 1
ATOM 7118 C CA . THR C 1 260 ? 7.823 96.157 3.284 1.00 38.35 257 THR C CA 1
ATOM 7119 C C . THR C 1 260 ? 8.850 96.796 4.223 1.00 37.83 257 THR C C 1
ATOM 7120 O O . THR C 1 260 ? 10.036 96.465 4.202 1.00 37.44 257 THR C O 1
ATOM 7124 N N . LEU C 1 261 ? 8.370 97.693 5.074 1.00 37.32 258 LEU C N 1
ATOM 7125 C CA . LEU C 1 261 ? 9.275 98.551 5.801 1.00 37.08 258 LEU C CA 1
ATOM 7126 C C . LEU C 1 261 ? 9.142 98.452 7.285 1.00 38.17 258 LEU C C 1
ATOM 7127 O O . LEU C 1 261 ? 10.098 98.781 7.981 1.00 38.76 258 LEU C O 1
ATOM 7132 N N . ASN C 1 262 ? 7.970 98.002 7.772 1.00 38.63 259 ASN C N 1
ATOM 7133 C CA . ASN C 1 262 ? 7.738 97.796 9.201 1.00 38.76 259 ASN C CA 1
ATOM 7134 C C . ASN C 1 262 ? 8.175 99.034 9.995 1.00 39.54 259 ASN C C 1
ATOM 7135 O O . ASN C 1 262 ? 9.022 98.931 10.846 1.00 41.82 259 ASN C O 1
ATOM 7140 N N . PRO C 1 263 ? 7.600 100.221 9.715 1.00 39.76 260 PRO C N 1
ATOM 7141 C CA . PRO C 1 263 ? 8.075 101.356 10.488 1.00 40.53 260 PRO C CA 1
ATOM 7142 C C . PRO C 1 263 ? 7.432 101.305 11.858 1.00 40.99 260 PRO C C 1
ATOM 7143 O O . PRO C 1 263 ? 6.524 100.510 12.086 1.00 40.07 260 PRO C O 1
ATOM 7147 N N . ASP C 1 264 ? 7.917 102.134 12.765 1.00 42.65 261 ASP C N 1
ATOM 7148 C CA . ASP C 1 264 ? 7.312 102.309 14.085 1.00 43.84 261 ASP C CA 1
ATOM 7149 C C . ASP C 1 264 ? 5.847 102.747 13.901 1.00 44.71 261 ASP C C 1
ATOM 7150 O O . ASP C 1 264 ? 4.926 102.368 14.675 1.00 44.84 261 ASP C O 1
ATOM 7155 N N . SER C 1 265 ? 5.673 103.609 12.898 1.00 43.76 262 SER C N 1
ATOM 7156 C CA . SER C 1 265 ? 4.485 104.423 12.718 1.00 44.31 262 SER C CA 1
ATOM 7157 C C . SER C 1 265 ? 4.218 104.683 11.263 1.00 43.78 262 SER C C 1
ATOM 7158 O O . SER C 1 265 ? 5.155 105.038 10.545 1.00 41.31 262 SER C O 1
ATOM 7161 N N . VAL C 1 266 ? 2.945 104.563 10.849 1.00 43.78 263 VAL C N 1
ATOM 7162 C CA . VAL C 1 266 ? 2.479 105.140 9.582 1.00 45.13 263 VAL C CA 1
ATOM 7163 C C . VAL C 1 266 ? 1.591 106.303 10.007 1.00 45.77 263 VAL C C 1
ATOM 7164 O O . VAL C 1 266 ? 0.595 106.097 10.697 1.00 45.65 263 VAL C O 1
ATOM 7168 N N . VAL C 1 267 ? 1.983 107.523 9.641 1.00 45.90 264 VAL C N 1
ATOM 7169 C CA . VAL C 1 267 ? 1.267 108.736 10.094 1.00 45.71 264 VAL C CA 1
ATOM 7170 C C . VAL C 1 267 ? 0.442 109.330 8.972 1.00 45.20 264 VAL C C 1
ATOM 7171 O O . VAL C 1 267 ? 0.955 109.588 7.883 1.00 45.38 264 VAL C O 1
ATOM 7175 N N . ILE C 1 268 ? -0.835 109.565 9.238 1.00 45.54 265 ILE C N 1
ATOM 7176 C CA . ILE C 1 268 ? -1.720 110.055 8.208 1.00 45.50 265 ILE C CA 1
ATOM 7177 C C . ILE C 1 268 ? -2.107 111.502 8.499 1.00 46.40 265 ILE C C 1
ATOM 7178 O O . ILE C 1 268 ? -2.671 111.809 9.552 1.00 44.76 265 ILE C O 1
ATOM 7183 N N . GLY C 1 269 ? -1.739 112.387 7.582 1.00 46.82 266 GLY C N 1
ATOM 7184 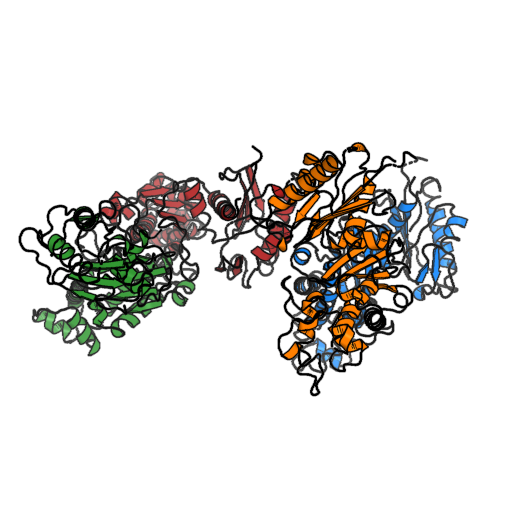C CA . GLY C 1 269 ? -2.055 113.802 7.698 1.00 47.94 266 GLY C CA 1
ATOM 7185 C C . GLY C 1 269 ? -2.822 114.344 6.492 1.00 49.00 266 GLY C C 1
ATOM 7186 O O . GLY C 1 269 ? -3.416 113.597 5.713 1.00 47.83 266 GLY C O 1
ATOM 7187 N N . GLY C 1 270 ? -2.808 115.660 6.344 1.00 50.22 267 GLY C N 1
ATOM 7188 C CA . GLY C 1 270 ? -3.517 116.311 5.246 1.00 52.57 267 GLY C CA 1
ATOM 7189 C C . GLY C 1 270 ? -4.928 116.612 5.654 1.00 54.10 267 GLY C C 1
ATOM 7190 O O . GLY C 1 270 ? -5.415 116.058 6.654 1.00 54.55 267 GLY C O 1
ATOM 7191 N N . GLY C 1 271 ? -5.585 117.483 4.882 1.00 55.66 268 GLY C N 1
ATOM 7192 C CA . GLY C 1 271 ? -6.961 117.921 5.155 1.00 56.33 268 GLY C CA 1
ATOM 7193 C C . GLY C 1 271 ? -7.992 116.808 5.131 1.00 57.15 268 GLY C C 1
ATOM 7194 O O . GLY C 1 271 ? -9.027 116.901 5.798 1.00 57.32 268 GLY C O 1
ATOM 7195 N N . VAL C 1 272 ? -7.729 115.733 4.385 1.00 57.47 269 VAL C N 1
ATOM 7196 C CA . VAL C 1 272 ? -8.667 114.595 4.440 1.00 57.40 269 VAL C CA 1
ATOM 7197 C C . VAL C 1 272 ? -8.632 113.930 5.831 1.00 56.50 269 VAL C C 1
ATOM 7198 O O . VAL C 1 272 ? -9.608 113.297 6.235 1.00 56.14 269 VAL C O 1
ATOM 7202 N N . SER C 1 273 ? -7.526 114.095 6.568 1.00 56.10 270 SER C N 1
ATOM 7203 C CA . SER C 1 273 ? -7.401 113.497 7.925 1.00 54.88 270 SER C CA 1
ATOM 7204 C C . SER C 1 273 ? -8.160 114.296 9.016 1.00 54.25 270 SER C C 1
ATOM 7205 O O . SER C 1 273 ? -8.164 113.934 10.223 1.00 52.99 270 SER C O 1
ATOM 7208 N N . ALA C 1 274 ? -8.845 115.350 8.557 1.00 53.52 271 ALA C N 1
ATOM 7209 C CA . ALA C 1 274 ? -9.783 116.150 9.376 1.00 53.00 271 ALA C CA 1
ATOM 7210 C C . ALA C 1 274 ? -10.862 115.278 10.017 1.00 52.95 271 ALA C C 1
ATOM 7211 O O . ALA C 1 274 ? -11.346 115.581 11.097 1.00 53.00 271 ALA C O 1
ATOM 7213 N N . ALA C 1 275 ? -11.231 114.199 9.334 1.00 52.53 272 ALA C N 1
ATOM 7214 C CA . ALA C 1 275 ? -12.204 113.247 9.863 1.00 52.68 272 ALA C CA 1
ATOM 7215 C C . ALA C 1 275 ? -11.706 112.554 11.151 1.00 52.52 272 ALA C C 1
ATOM 7216 O O . ALA C 1 275 ? -12.511 112.022 11.927 1.00 52.86 272 ALA C O 1
ATOM 7218 N N . GLY C 1 276 ? -10.388 112.585 11.386 1.00 52.31 273 GLY C N 1
ATOM 7219 C CA . GLY C 1 276 ? -9.800 112.009 12.603 1.00 52.43 273 GLY C CA 1
ATOM 7220 C C . GLY C 1 276 ? -10.166 110.543 12.779 1.00 51.82 273 GLY C C 1
ATOM 7221 O O . GLY C 1 276 ? -10.176 109.780 11.793 1.00 52.45 273 GLY C O 1
ATOM 7222 N N . GLU C 1 277 ? -10.487 110.154 14.014 1.00 50.94 274 GLU C N 1
ATOM 7223 C CA . GLU C 1 277 ? -10.665 108.744 14.371 1.00 50.24 274 GLU C CA 1
ATOM 7224 C C . GLU C 1 277 ? -11.648 107.978 13.483 1.00 49.69 274 GLU C C 1
ATOM 7225 O O . GLU C 1 277 ? -11.588 106.757 13.416 1.00 50.16 274 GLU C O 1
ATOM 7231 N N . PHE C 1 278 ? -12.553 108.697 12.818 1.00 49.34 275 PHE C N 1
ATOM 7232 C CA . PHE C 1 278 ? -13.540 108.097 11.929 1.00 48.31 275 PHE C CA 1
ATOM 7233 C C . PHE C 1 278 ? -12.828 107.400 10.772 1.00 47.66 275 PHE C C 1
ATOM 7234 O O . PHE C 1 278 ? -13.141 106.269 10.409 1.00 48.15 275 PHE C O 1
ATOM 7242 N N . LEU C 1 279 ? -11.846 108.094 10.228 1.00 47.69 276 LEU C N 1
ATOM 7243 C CA . LEU C 1 279 ? -10.964 107.590 9.189 1.00 46.39 276 LEU C CA 1
ATOM 7244 C C . LEU C 1 279 ? -9.862 106.634 9.694 1.00 45.41 276 LEU C C 1
ATOM 7245 O O . LEU C 1 279 ? -9.710 105.537 9.181 1.00 45.66 276 LEU C O 1
ATOM 7250 N N . ARG C 1 280 ? -9.100 107.061 10.695 1.00 44.97 277 ARG C N 1
ATOM 7251 C CA . ARG C 1 280 ? -8.012 106.268 11.278 1.00 44.36 277 ARG C CA 1
ATOM 7252 C C . ARG C 1 280 ? -8.368 104.814 11.654 1.00 44.29 277 ARG C C 1
ATOM 7253 O O . ARG C 1 280 ? -7.598 103.903 11.386 1.00 44.45 277 ARG C O 1
ATOM 7261 N N . SER C 1 281 ? -9.522 104.600 12.267 1.00 44.31 278 SER C N 1
ATOM 7262 C CA . SER C 1 281 ? -9.906 103.253 12.744 1.00 44.45 278 SER C CA 1
ATOM 7263 C C . SER C 1 281 ? -10.327 102.368 11.575 1.00 43.76 278 SER C C 1
ATOM 7264 O O . SER C 1 281 ? -10.186 101.160 11.620 1.00 44.56 278 SER C O 1
ATOM 7267 N N . ARG C 1 282 ? -10.836 103.002 10.530 1.00 41.77 279 ARG C N 1
ATOM 7268 C CA . ARG C 1 282 ? -11.206 102.314 9.348 1.00 41.41 279 ARG C CA 1
ATOM 7269 C C . ARG C 1 282 ? -10.017 101.825 8.571 1.00 40.34 279 ARG C C 1
ATOM 7270 O O . ARG C 1 282 ? -10.031 100.684 8.070 1.00 39.69 279 ARG C O 1
ATOM 7278 N N . VAL C 1 283 ? -9.018 102.709 8.450 1.00 41.51 280 VAL C N 1
ATOM 7279 C CA . VAL C 1 283 ? -7.753 102.432 7.739 1.00 41.65 280 VAL C CA 1
ATOM 7280 C C . VAL C 1 283 ? -6.952 101.417 8.558 1.00 41.56 280 VAL C C 1
ATOM 7281 O O . VAL C 1 283 ? -6.310 100.541 8.014 1.00 42.36 280 VAL C O 1
ATOM 7285 N N . GLU C 1 284 ? -6.998 101.558 9.870 1.00 41.90 281 GLU C N 1
ATOM 7286 C CA . GLU C 1 284 ? -6.382 100.583 10.742 1.00 42.70 281 GLU C CA 1
ATOM 7287 C C . GLU C 1 284 ? -6.938 99.174 10.526 1.00 42.68 281 GLU C C 1
ATOM 7288 O O . GLU C 1 284 ? -6.170 98.220 10.441 1.00 43.51 281 GLU C O 1
ATOM 7294 N N . LYS C 1 285 ? -8.253 99.056 10.395 1.00 42.72 282 LYS C N 1
ATOM 7295 C CA . LYS C 1 285 ? -8.919 97.753 10.242 1.00 43.95 282 LYS C CA 1
ATOM 7296 C C . LYS C 1 285 ? -8.431 97.003 8.997 1.00 43.10 282 LYS C C 1
ATOM 7297 O O . LYS C 1 285 ? -8.209 95.773 9.040 1.00 41.61 282 LYS C O 1
ATOM 7303 N N . TYR C 1 286 ? -8.258 97.740 7.901 1.00 41.74 283 TYR C N 1
ATOM 7304 C CA . TYR C 1 286 ? -7.726 97.168 6.669 1.00 41.17 283 TYR C CA 1
ATOM 7305 C C . TYR C 1 286 ? -6.227 96.973 6.750 1.00 41.19 283 TYR C C 1
ATOM 7306 O O . TYR C 1 286 ? -5.701 95.991 6.241 1.00 40.88 283 TYR C O 1
ATOM 7315 N N . PHE C 1 287 ? -5.529 97.895 7.405 1.00 40.52 284 PHE C N 1
ATOM 7316 C CA . PHE C 1 287 ? -4.111 97.680 7.675 1.00 40.34 284 PHE C CA 1
ATOM 7317 C C . PHE C 1 287 ? -3.905 96.328 8.395 1.00 40.79 284 PHE C C 1
ATOM 7318 O O . PHE C 1 287 ? -3.065 95.532 7.998 1.00 40.37 284 PHE C O 1
ATOM 7326 N N . GLN C 1 288 ? -4.689 96.070 9.429 1.00 40.88 285 GLN C N 1
ATOM 7327 C CA . GLN C 1 288 ? -4.566 94.804 10.166 1.00 42.00 285 GLN C CA 1
ATOM 7328 C C . GLN C 1 288 ? -4.884 93.576 9.293 1.00 41.89 285 GLN C C 1
ATOM 7329 O O . GLN C 1 288 ? -4.273 92.515 9.471 1.00 41.86 285 GLN C O 1
ATOM 7335 N N . GLU C 1 289 ? -5.831 93.688 8.362 1.00 41.84 286 GLU C N 1
ATOM 7336 C CA . GLU C 1 289 ? -6.043 92.550 7.453 1.00 42.63 286 GLU C CA 1
ATOM 7337 C C . GLU C 1 289 ? -4.977 92.403 6.336 1.00 40.92 286 GLU C C 1
ATOM 7338 O O . GLU C 1 289 ? -4.742 91.304 5.830 1.00 40.21 286 GLU C O 1
ATOM 7344 N N . PHE C 1 290 ? -4.320 93.484 5.966 1.00 40.03 287 PHE C N 1
ATOM 7345 C CA . PHE C 1 290 ? -3.306 93.353 4.898 1.00 40.76 287 PHE C CA 1
ATOM 7346 C C . PHE C 1 290 ? -1.883 93.138 5.407 1.00 40.88 287 PHE C C 1
ATOM 7347 O O . PHE C 1 290 ? -0.919 93.069 4.612 1.00 42.34 287 PHE C O 1
ATOM 7355 N N . THR C 1 291 ? -1.744 92.979 6.719 1.00 39.76 288 THR C N 1
ATOM 7356 C CA . THR C 1 291 ? -0.425 92.736 7.297 1.00 39.49 288 THR C CA 1
ATOM 7357 C C . THR C 1 291 ? -0.277 91.349 7.937 1.00 39.77 288 THR C C 1
ATOM 7358 O O . THR C 1 291 ? -1.266 90.670 8.289 1.00 40.85 288 THR C O 1
ATOM 7362 N N . PHE C 1 292 ? 0.951 90.891 8.053 1.00 39.49 289 PHE C N 1
ATOM 7363 C CA . PHE C 1 292 ? 1.182 89.713 8.852 1.00 40.00 289 PHE C CA 1
ATOM 7364 C C . PHE C 1 292 ? 1.342 90.141 10.309 1.00 39.66 289 PHE C C 1
ATOM 7365 O O . PHE C 1 292 ? 1.598 91.292 10.599 1.00 38.28 289 PHE C O 1
ATOM 7373 N N . PRO C 1 293 ? 1.154 89.212 11.233 1.00 41.17 290 PRO C N 1
ATOM 7374 C CA . PRO C 1 293 ? 0.967 89.576 12.656 1.00 40.97 290 PRO C CA 1
ATOM 7375 C C . PRO C 1 293 ? 2.152 90.326 13.324 1.00 41.28 290 PRO C C 1
ATOM 7376 O O . PRO C 1 293 ? 1.924 91.237 14.123 1.00 41.27 290 PRO C O 1
ATOM 7380 N N . GLN C 1 294 ? 3.394 89.963 12.981 1.00 39.76 291 GLN C N 1
ATOM 7381 C CA . GLN C 1 294 ? 4.542 90.629 13.588 1.00 40.59 291 GLN C CA 1
ATOM 7382 C C . GLN C 1 294 ? 4.548 92.086 13.144 1.00 39.00 291 GLN C C 1
ATOM 7383 O O . GLN C 1 294 ? 4.937 92.991 13.905 1.00 39.13 291 GLN C O 1
ATOM 7389 N N . VAL C 1 295 ? 4.105 92.320 11.920 1.00 36.84 292 VAL C N 1
ATOM 7390 C CA . VAL C 1 295 ? 3.985 93.685 11.461 1.00 36.19 292 VAL C CA 1
ATOM 7391 C C . VAL C 1 295 ? 2.810 94.394 12.097 1.00 36.80 292 VAL C C 1
ATOM 7392 O O . VAL C 1 295 ? 2.955 95.488 12.660 1.00 36.21 292 VAL C O 1
ATOM 7396 N N . ARG C 1 296 ? 1.652 93.768 11.938 1.00 37.40 293 ARG C N 1
ATOM 7397 C CA . ARG C 1 296 ? 0.389 94.197 12.539 1.00 40.05 293 ARG C CA 1
ATOM 7398 C C . ARG C 1 296 ? 0.515 94.589 14.030 1.00 39.72 293 ARG C C 1
ATOM 7399 O O . ARG C 1 296 ? -0.137 95.562 14.467 1.00 41.58 293 ARG C O 1
ATOM 7407 N N . ASN C 1 297 ? 1.357 93.873 14.793 1.00 39.07 294 ASN C N 1
ATOM 7408 C CA . ASN C 1 297 ? 1.509 94.118 16.269 1.00 39.00 294 ASN C CA 1
ATOM 7409 C C . ASN C 1 297 ? 2.510 95.183 16.673 1.00 39.70 294 ASN C C 1
ATOM 7410 O O . ASN C 1 297 ? 2.611 95.505 17.862 1.00 40.11 294 ASN C O 1
ATOM 7415 N N . SER C 1 298 ? 3.261 95.709 15.703 1.00 39.52 295 SER C N 1
ATOM 7416 C CA . SER C 1 298 ? 4.348 96.622 16.014 1.00 38.58 295 SER C CA 1
ATOM 7417 C C . SER C 1 298 ? 4.200 97.938 15.261 1.00 40.15 295 SER C C 1
ATOM 7418 O O . SER C 1 298 ? 4.383 99.003 15.856 1.00 40.45 295 SER C O 1
ATOM 7421 N N . THR C 1 299 ? 3.894 97.883 13.962 1.00 40.73 296 THR C N 1
ATOM 7422 C CA . THR C 1 299 ? 3.626 99.113 13.187 1.00 42.17 296 THR C CA 1
ATOM 7423 C C . THR C 1 299 ? 2.250 99.704 13.578 1.00 44.00 296 THR C C 1
ATOM 7424 O O . THR C 1 299 ? 1.213 99.020 13.456 1.00 43.80 296 THR C O 1
ATOM 7428 N N . LYS C 1 300 ? 2.256 100.959 14.044 1.00 45.00 297 LYS C N 1
ATOM 7429 C CA . LYS C 1 300 ? 1.039 101.682 14.447 1.00 46.86 297 LYS C CA 1
ATOM 7430 C C . LYS C 1 300 ? 0.521 102.639 13.362 1.00 46.49 297 LYS C C 1
ATOM 7431 O O . LYS C 1 300 ? 1.302 103.392 12.807 1.00 46.29 297 LYS C O 1
ATOM 7437 N N . ILE C 1 301 ? -0.797 102.618 13.104 1.00 46.32 298 ILE C N 1
ATOM 7438 C CA . ILE C 1 301 ? -1.494 103.614 12.256 1.00 45.63 298 ILE C CA 1
ATOM 7439 C C . ILE C 1 301 ? -1.912 104.773 13.158 1.00 45.66 298 ILE C C 1
ATOM 7440 O O . ILE C 1 301 ? -2.689 104.582 14.082 1.00 45.29 298 ILE C O 1
ATOM 7445 N N . LYS C 1 302 ? -1.400 105.967 12.878 1.00 45.28 299 LYS C N 1
ATOM 7446 C CA . LYS C 1 302 ? -1.672 107.123 13.723 1.00 45.67 299 LYS C CA 1
ATOM 7447 C C . LYS C 1 302 ? -2.137 108.330 12.871 1.00 45.27 299 LYS C C 1
ATOM 7448 O O . LYS C 1 302 ? -1.895 108.371 11.680 1.00 45.56 299 LYS C O 1
ATOM 7454 N N . LEU C 1 303 ? -2.802 109.292 13.499 1.00 45.37 300 LEU C N 1
ATOM 7455 C CA . LEU C 1 303 ? -3.089 110.588 12.888 1.00 45.65 300 LEU C CA 1
ATOM 7456 C C . LEU C 1 303 ? -1.910 111.547 13.055 1.00 45.62 300 LEU C C 1
ATOM 7457 O O . LEU C 1 303 ? -1.220 111.512 14.082 1.00 45.05 300 LEU C O 1
ATOM 7462 N N . ALA C 1 304 ? -1.688 112.408 12.059 1.00 45.68 301 ALA C N 1
ATOM 7463 C CA . ALA C 1 304 ? -0.708 113.503 12.203 1.00 46.21 301 ALA C CA 1
ATOM 7464 C C . ALA C 1 304 ? -0.979 114.343 13.458 1.00 46.83 301 ALA C C 1
ATOM 7465 O O . ALA C 1 304 ? -2.136 114.582 13.812 1.00 47.28 301 ALA C O 1
ATOM 7467 N N . GLU C 1 305 ? 0.076 114.813 14.118 1.00 47.67 302 GLU C N 1
ATOM 7468 C CA . GLU C 1 305 ? -0.103 115.577 15.375 1.00 47.88 302 GLU C CA 1
ATOM 7469 C C . GLU C 1 305 ? 0.224 117.076 15.334 1.00 48.20 302 GLU C C 1
ATOM 7470 O O . GLU C 1 305 ? -0.252 117.846 16.198 1.00 48.03 302 GLU C O 1
ATOM 7476 N N . LEU C 1 306 ? 1.018 117.484 14.346 1.00 47.85 303 LEU C N 1
ATOM 7477 C CA . LEU C 1 306 ? 1.509 118.873 14.248 1.00 47.50 303 LEU C CA 1
ATOM 7478 C C . LEU C 1 306 ? 0.697 119.782 13.359 1.00 47.86 303 LEU C C 1
ATOM 7479 O O . LEU C 1 306 ? 1.002 120.975 13.257 1.00 48.25 303 LEU C O 1
ATOM 7484 N N . GLY C 1 307 ? -0.332 119.239 12.715 1.00 48.12 304 GLY C N 1
ATOM 7485 C CA . GLY C 1 307 ? -1.130 120.012 11.756 1.00 48.39 304 GLY C CA 1
ATOM 7486 C C . GLY C 1 307 ? -0.259 120.753 10.759 1.00 48.97 304 GLY C C 1
ATOM 7487 O O . GLY C 1 307 ? 0.726 120.212 10.264 1.00 47.19 304 GLY C O 1
ATOM 7488 N N . ASN C 1 308 ? -0.582 122.023 10.504 1.00 50.04 305 ASN C N 1
ATOM 7489 C CA . ASN C 1 308 ? 0.184 122.786 9.513 1.00 50.66 305 ASN C CA 1
ATOM 7490 C C . ASN C 1 308 ? 1.568 123.253 9.986 1.00 49.56 305 ASN C C 1
ATOM 7491 O O . ASN C 1 308 ? 2.247 123.941 9.225 1.00 50.45 305 ASN C O 1
ATOM 7496 N N A GLU C 1 309 ? 1.983 122.858 11.186 0.50 48.41 306 GLU C N 1
ATOM 7497 N N B GLU C 1 309 ? 1.974 122.905 11.216 0.50 48.98 306 GLU C N 1
ATOM 7498 C CA A GLU C 1 309 ? 3.314 123.192 11.689 0.50 48.39 306 GLU C CA 1
ATOM 7499 C CA B GLU C 1 309 ? 3.338 123.189 11.731 0.50 49.15 306 GLU C CA 1
ATOM 7500 C C A GLU C 1 309 ? 4.401 122.108 11.425 0.50 47.89 306 GLU C C 1
ATOM 7501 C C B GLU C 1 309 ? 4.416 122.137 11.331 0.50 48.20 306 GLU C C 1
ATOM 7502 O O A GLU C 1 309 ? 5.581 122.344 11.666 0.50 47.81 306 GLU C O 1
ATOM 7503 O O B GLU C 1 309 ? 5.608 122.429 11.373 0.50 48.04 306 GLU C O 1
ATOM 7514 N N . ALA C 1 310 ? 4.003 120.931 10.937 1.00 47.16 307 ALA C N 1
ATOM 7515 C CA . ALA C 1 310 ? 4.966 119.866 10.566 1.00 46.04 307 ALA C CA 1
ATOM 7516 C C . ALA C 1 310 ? 6.028 120.331 9.529 1.00 44.62 307 ALA C C 1
ATOM 7517 O O . ALA C 1 310 ? 7.246 120.110 9.689 1.00 43.43 307 ALA C O 1
ATOM 7519 N N . GLY C 1 311 ? 5.569 121.060 8.529 1.00 43.86 308 GLY C N 1
ATOM 7520 C CA . GLY C 1 311 ? 6.450 121.533 7.448 1.00 44.09 308 GLY C CA 1
ATOM 7521 C C . GLY C 1 311 ? 7.626 122.343 7.944 1.00 44.61 308 GLY C C 1
ATOM 7522 O O . GLY C 1 311 ? 8.769 122.044 7.656 1.00 43.80 308 GLY C O 1
ATOM 7523 N N . VAL C 1 312 ? 7.335 123.357 8.750 1.00 44.25 309 VAL C N 1
ATOM 7524 C CA . VAL C 1 312 ? 8.390 124.253 9.150 1.00 43.78 309 VAL C CA 1
ATOM 7525 C C . VAL C 1 312 ? 9.401 123.545 10.065 1.00 43.29 309 VAL C C 1
ATOM 7526 O O . VAL C 1 312 ? 10.608 123.728 9.933 1.00 43.79 309 VAL C O 1
ATOM 7530 N N . ILE C 1 313 ? 8.917 122.709 10.975 1.00 41.75 310 ILE C N 1
ATOM 7531 C CA . ILE C 1 313 ? 9.811 121.983 11.831 1.00 41.54 310 ILE C CA 1
ATOM 7532 C C . ILE C 1 313 ? 10.626 120.933 11.072 1.00 40.30 310 ILE C C 1
ATOM 7533 O O . ILE C 1 313 ? 11.772 120.776 11.330 1.00 40.97 310 ILE C O 1
ATOM 7538 N N . GLY C 1 314 ? 10.028 120.212 10.141 1.00 40.51 311 GLY C N 1
ATOM 7539 C CA . GLY C 1 314 ? 10.792 119.269 9.362 1.00 40.96 311 GLY C CA 1
ATOM 7540 C C . GLY C 1 314 ? 11.805 119.921 8.438 1.00 41.32 311 GLY C C 1
ATOM 7541 O O . GLY C 1 314 ? 12.887 119.377 8.258 1.00 42.23 311 GLY C O 1
ATOM 7542 N N . ALA C 1 315 ? 11.476 121.075 7.848 1.00 41.92 312 ALA C N 1
ATOM 7543 C CA . ALA C 1 315 ? 12.465 121.805 7.004 1.00 42.41 312 ALA C CA 1
ATOM 7544 C C . ALA C 1 315 ? 13.703 122.276 7.804 1.00 43.19 312 ALA C C 1
ATOM 7545 O O . ALA C 1 315 ? 14.842 122.175 7.323 1.00 42.93 312 ALA C O 1
ATOM 7547 N N . ALA C 1 316 ? 13.458 122.808 9.009 1.00 43.71 313 ALA C N 1
ATOM 7548 C CA . ALA C 1 316 ? 14.516 123.099 9.931 1.00 44.83 313 ALA C CA 1
ATOM 7549 C C . ALA C 1 316 ? 15.402 121.860 10.100 1.00 45.95 313 ALA C C 1
ATOM 7550 O O . ALA C 1 316 ? 16.608 121.974 10.163 1.00 45.84 313 ALA C O 1
ATOM 7552 N N . SER C 1 317 ? 14.807 120.676 10.178 1.00 47.21 314 SER C N 1
ATOM 7553 C CA . SER C 1 317 ? 15.621 119.496 10.408 1.00 48.39 314 SER C CA 1
ATOM 7554 C C . SER C 1 317 ? 16.577 119.164 9.269 1.00 48.88 314 SER C C 1
ATOM 7555 O O . SER C 1 317 ? 17.651 118.579 9.522 1.00 47.86 314 SER C O 1
ATOM 7558 N N . LEU C 1 318 ? 16.235 119.595 8.038 1.00 48.73 315 LEU C N 1
ATOM 7559 C CA . LEU C 1 318 ? 17.089 119.377 6.888 1.00 49.77 315 LEU C CA 1
ATOM 7560 C C . LEU C 1 318 ? 18.420 120.038 7.096 1.00 49.73 315 LEU C C 1
ATOM 7561 O O . LEU C 1 318 ? 19.423 119.564 6.582 1.00 50.61 315 LEU C O 1
ATOM 7566 N N . ALA C 1 319 ? 18.401 121.183 7.779 1.00 49.05 316 ALA C N 1
ATOM 7567 C CA . ALA C 1 319 ? 19.601 121.945 8.087 1.00 48.60 316 ALA C CA 1
ATOM 7568 C C . ALA C 1 319 ? 20.620 121.139 8.888 1.00 48.91 316 ALA C C 1
ATOM 7569 O O . ALA C 1 319 ? 21.843 121.369 8.798 1.00 48.28 316 ALA C O 1
ATOM 7571 N N . LEU C 1 320 ? 20.128 120.191 9.683 1.00 47.92 317 LEU C N 1
ATOM 7572 C CA . LEU C 1 320 ? 21.011 119.452 10.575 1.00 48.08 317 LEU C CA 1
ATOM 7573 C C . LEU C 1 320 ? 22.127 118.676 9.852 1.00 48.41 317 LEU C C 1
ATOM 7574 O O . LEU C 1 320 ? 23.120 118.273 10.447 1.00 48.74 317 LEU C O 1
ATOM 7579 N N . GLN C 1 321 ? 21.965 118.497 8.552 1.00 49.06 318 GLN C N 1
ATOM 7580 C CA . GLN C 1 321 ? 22.985 117.891 7.734 1.00 48.98 318 GLN C CA 1
ATOM 7581 C C . GLN C 1 321 ? 24.256 118.703 7.658 1.00 49.89 318 GLN C C 1
ATOM 7582 O O . GLN C 1 321 ? 25.335 118.157 7.428 1.00 49.56 318 GLN C O 1
ATOM 7588 N N . PHE C 1 322 ? 24.168 120.006 7.858 1.00 50.71 319 PHE C N 1
ATOM 7589 C CA . PHE C 1 322 ? 25.376 120.806 7.734 1.00 52.14 319 PHE C CA 1
ATOM 7590 C C . PHE C 1 322 ? 26.141 120.896 9.051 1.00 54.02 319 PHE C C 1
ATOM 7591 O O . PHE C 1 322 ? 27.156 121.571 9.149 1.00 53.40 319 PHE C O 1
ATOM 7599 N N . SER C 1 323 ? 25.655 120.173 10.050 1.00 56.67 320 SER C N 1
ATOM 7600 C CA . SER C 1 323 ? 26.257 120.168 11.375 1.00 60.76 320 SER C CA 1
ATOM 7601 C C . SER C 1 323 ? 27.645 119.508 11.306 1.00 63.19 320 SER C C 1
ATOM 7602 O O . SER C 1 323 ? 27.816 118.509 10.622 1.00 63.74 320 SER C O 1
ATOM 7605 N N . LYS C 1 324 ? 28.658 120.113 11.935 1.00 66.45 321 LYS C N 1
ATOM 7606 C CA . LYS C 1 324 ? 29.949 119.406 12.095 1.00 69.42 321 LYS C CA 1
ATOM 7607 C C . LYS C 1 324 ? 30.544 119.505 13.491 1.00 69.94 321 LYS C C 1
ATOM 7608 O O . LYS C 1 324 ? 30.873 118.476 14.093 1.00 71.67 321 LYS C O 1
ATOM 7614 N N . SER D 1 1 ? 51.179 89.331 2.612 1.00 80.80 -2 SER D N 1
ATOM 7615 C CA . SER D 1 1 ? 50.157 90.290 3.120 1.00 80.51 -2 SER D CA 1
ATOM 7616 C C . SER D 1 1 ? 49.580 89.773 4.437 1.00 80.32 -2 SER D C 1
ATOM 7617 O O . SER D 1 1 ? 48.560 89.083 4.433 1.00 80.60 -2 SER D O 1
ATOM 7620 N N . ASN D 1 2 ? 50.233 90.108 5.553 1.00 79.98 -1 ASN D N 1
ATOM 7621 C CA . ASN D 1 2 ? 49.880 89.585 6.889 1.00 79.57 -1 ASN D CA 1
ATOM 7622 C C . ASN D 1 2 ? 48.510 90.030 7.418 1.00 79.12 -1 ASN D C 1
ATOM 7623 O O . ASN D 1 2 ? 47.847 89.297 8.166 1.00 79.31 -1 ASN D O 1
ATOM 7628 N N . ALA D 1 3 ? 48.106 91.244 7.060 1.00 78.14 0 ALA D N 1
ATOM 7629 C CA . ALA D 1 3 ? 46.749 91.682 7.304 1.00 77.11 0 ALA D CA 1
ATOM 7630 C C . ALA D 1 3 ? 45.894 91.389 6.068 1.00 76.38 0 ALA D C 1
ATOM 7631 O O . ALA D 1 3 ? 44.670 91.525 6.112 1.00 76.58 0 ALA D O 1
ATOM 7641 N N . ASP D 1 5 ? 45.898 88.330 5.086 1.00 66.69 2 ASP D N 1
ATOM 7642 C CA . ASP D 1 5 ? 45.379 86.994 5.379 1.00 62.05 2 ASP D CA 1
ATOM 7643 C C . ASP D 1 5 ? 44.469 86.946 6.642 1.00 58.78 2 ASP D C 1
ATOM 7644 O O . ASP D 1 5 ? 44.305 85.918 7.314 1.00 57.21 2 ASP D O 1
ATOM 7649 N N . LYS D 1 6 ? 43.849 88.085 6.922 1.00 54.27 3 LYS D N 1
ATOM 7650 C CA . LYS D 1 6 ? 42.707 88.111 7.801 1.00 50.73 3 LYS D CA 1
ATOM 7651 C C . LYS D 1 6 ? 41.538 87.369 7.107 1.00 48.16 3 LYS D C 1
ATOM 7652 O O . LYS D 1 6 ? 41.463 87.296 5.864 1.00 46.74 3 LYS D O 1
ATOM 7658 N N . LYS D 1 7 ? 40.663 86.788 7.914 1.00 45.89 4 LYS D N 1
ATOM 7659 C CA . LYS D 1 7 ? 39.567 85.945 7.414 1.00 43.95 4 LYS D CA 1
ATOM 7660 C C . LYS D 1 7 ? 38.246 86.279 8.104 1.00 42.69 4 LYS D C 1
ATOM 7661 O O . LYS D 1 7 ? 38.231 86.716 9.258 1.00 40.61 4 LYS D O 1
ATOM 7667 N N . ILE D 1 8 ? 37.142 86.064 7.383 1.00 41.09 5 ILE D N 1
ATOM 7668 C CA . ILE D 1 8 ? 35.828 86.212 7.948 1.00 41.82 5 ILE D CA 1
ATOM 7669 C C . ILE D 1 8 ? 35.022 84.917 7.660 1.00 41.66 5 ILE D C 1
ATOM 7670 O O . ILE D 1 8 ? 35.214 84.242 6.608 1.00 41.50 5 ILE D O 1
ATOM 7675 N N . ILE D 1 9 ? 34.158 84.566 8.600 1.00 41.78 6 ILE D N 1
ATOM 7676 C CA . ILE D 1 9 ? 33.296 83.407 8.438 1.00 41.83 6 ILE D CA 1
ATOM 7677 C C . ILE D 1 9 ? 31.832 83.780 8.179 1.00 41.61 6 ILE D C 1
ATOM 7678 O O . ILE D 1 9 ? 31.227 84.538 8.923 1.00 40.88 6 ILE D O 1
ATOM 7683 N N . GLY D 1 10 ? 31.291 83.176 7.121 1.00 42.06 7 GLY D N 1
ATOM 7684 C CA . GLY D 1 10 ? 29.911 83.324 6.740 1.00 41.49 7 GLY D CA 1
ATOM 7685 C C . GLY D 1 10 ? 29.145 82.042 7.000 1.00 42.30 7 GLY D C 1
ATOM 7686 O O . GLY D 1 10 ? 29.532 80.983 6.536 1.00 43.69 7 GLY D O 1
ATOM 7687 N N . ILE D 1 11 ? 28.047 82.158 7.732 1.00 40.24 8 ILE D N 1
ATOM 7688 C CA . ILE D 1 11 ? 27.103 81.051 7.917 1.00 39.15 8 ILE D CA 1
ATOM 7689 C C . ILE D 1 11 ? 25.719 81.407 7.330 1.00 38.32 8 ILE D C 1
ATOM 7690 O O . ILE D 1 11 ? 25.174 82.469 7.602 1.00 37.60 8 ILE D O 1
ATOM 7695 N N . ASP D 1 12 ? 25.168 80.479 6.556 1.00 38.60 9 ASP D N 1
ATOM 7696 C CA . ASP D 1 12 ? 23.885 80.637 5.880 1.00 40.21 9 ASP D CA 1
ATOM 7697 C C . ASP D 1 12 ? 23.022 79.488 6.377 1.00 39.36 9 ASP D C 1
ATOM 7698 O O . ASP D 1 12 ? 23.151 78.387 5.935 1.00 39.56 9 ASP D O 1
ATOM 7703 N N . LEU D 1 13 ? 22.200 79.741 7.389 1.00 41.42 10 LEU D N 1
ATOM 7704 C CA . LEU D 1 13 ? 21.482 78.674 8.065 1.00 41.89 10 LEU D CA 1
ATOM 7705 C C . LEU D 1 13 ? 20.124 78.473 7.406 1.00 42.99 10 LEU D C 1
ATOM 7706 O O . LEU D 1 13 ? 19.272 79.365 7.434 1.00 43.63 10 LEU D O 1
ATOM 7711 N N . GLY D 1 14 ? 19.943 77.301 6.812 1.00 43.19 11 GLY D N 1
ATOM 7712 C CA . GLY D 1 14 ? 18.721 76.987 6.083 1.00 45.09 11 GLY D CA 1
ATOM 7713 C C . GLY D 1 14 ? 17.912 75.880 6.748 1.00 45.03 11 GLY D C 1
ATOM 7714 O O . GLY D 1 14 ? 18.403 75.180 7.641 1.00 44.52 11 GLY D O 1
ATOM 7715 N N . GLY D 1 15 ? 16.666 75.713 6.289 1.00 45.74 12 GLY D N 1
ATOM 7716 C CA . GLY D 1 15 ? 15.790 74.646 6.814 1.00 44.80 12 GLY D CA 1
ATOM 7717 C C . GLY D 1 15 ? 16.316 73.259 6.569 1.00 44.27 12 GLY D C 1
ATOM 7718 O O . GLY D 1 15 ? 16.017 72.340 7.306 1.00 44.59 12 GLY D O 1
ATOM 7719 N N . THR D 1 16 ? 17.107 73.091 5.510 1.00 44.97 13 THR D N 1
ATOM 7720 C CA . THR D 1 16 ? 17.521 71.765 5.137 1.00 45.66 13 THR D CA 1
ATOM 7721 C C . THR D 1 16 ? 19.050 71.558 5.233 1.00 44.73 13 THR D C 1
ATOM 7722 O O . THR D 1 16 ? 19.515 70.512 5.663 1.00 43.36 13 THR D O 1
ATOM 7726 N N . THR D 1 17 ? 19.818 72.578 4.877 1.00 43.92 14 THR D N 1
ATOM 7727 C CA . THR D 1 17 ? 21.260 72.498 5.058 1.00 44.35 14 THR D CA 1
ATOM 7728 C C . THR D 1 17 ? 21.792 73.812 5.651 1.00 42.18 14 THR D C 1
ATOM 7729 O O . THR D 1 17 ? 21.136 74.861 5.596 1.00 41.40 14 THR D O 1
ATOM 7733 N N . ILE D 1 18 ? 22.957 73.724 6.275 1.00 41.06 15 ILE D N 1
ATOM 7734 C CA . ILE D 1 18 ? 23.621 74.903 6.816 1.00 38.69 15 ILE D CA 1
ATOM 7735 C C . ILE D 1 18 ? 24.859 75.063 5.948 1.00 39.26 15 ILE D C 1
ATOM 7736 O O . ILE D 1 18 ? 25.655 74.130 5.758 1.00 39.02 15 ILE D O 1
ATOM 7741 N N . LYS D 1 19 ? 25.041 76.251 5.425 1.00 38.99 16 LYS D N 1
ATOM 7742 C CA . LYS D 1 19 ? 26.162 76.455 4.540 1.00 40.01 16 LYS D CA 1
ATOM 7743 C C . LYS D 1 19 ? 27.191 77.338 5.209 1.00 39.49 16 LYS D C 1
ATOM 7744 O O . LYS D 1 19 ? 26.827 78.206 5.978 1.00 38.80 16 LYS D O 1
ATOM 7750 N N . PHE D 1 20 ? 28.473 77.069 4.931 1.00 40.34 17 PHE D N 1
ATOM 7751 C CA . PHE D 1 20 ? 29.596 77.793 5.539 1.00 39.38 17 PHE D CA 1
ATOM 7752 C C . PHE D 1 20 ? 30.543 78.262 4.432 1.00 39.55 17 PHE D C 1
ATOM 7753 O O . PHE D 1 20 ? 30.640 77.613 3.391 1.00 38.69 17 PHE D O 1
ATOM 7761 N N . ALA D 1 21 ? 31.196 79.399 4.656 1.00 39.30 18 ALA D N 1
ATOM 7762 C CA . ALA D 1 21 ? 32.424 79.747 3.929 1.00 40.65 18 ALA D CA 1
ATOM 7763 C C . ALA D 1 21 ? 33.404 80.538 4.775 1.00 40.78 18 ALA D C 1
ATOM 7764 O O . ALA D 1 21 ? 33.041 81.212 5.762 1.00 42.08 18 ALA D O 1
ATOM 7766 N N . ILE D 1 22 ? 34.658 80.434 4.381 1.00 41.31 19 ILE D N 1
ATOM 7767 C CA . ILE D 1 22 ? 35.708 81.290 4.904 1.00 41.26 19 ILE D CA 1
ATOM 7768 C C . ILE D 1 22 ? 36.141 82.160 3.747 1.00 41.17 19 ILE D C 1
ATOM 7769 O O . ILE D 1 22 ? 36.413 81.671 2.659 1.00 39.19 19 ILE D O 1
ATOM 7774 N N . LEU D 1 23 ? 36.141 83.473 3.982 1.00 42.07 20 LEU D N 1
ATOM 7775 C CA . LEU D 1 23 ? 36.435 84.449 2.938 1.00 42.75 20 LEU D CA 1
ATOM 7776 C C . LEU D 1 23 ? 37.533 85.367 3.389 1.00 42.94 20 LEU D C 1
ATOM 7777 O O . LEU D 1 23 ? 37.729 85.562 4.582 1.00 41.51 20 LEU D O 1
ATOM 7782 N N . THR D 1 24 ? 38.220 85.968 2.413 1.00 43.70 21 THR D N 1
ATOM 7783 C CA . THR D 1 24 ? 39.093 87.120 2.674 1.00 43.90 21 THR D CA 1
ATOM 7784 C C . THR D 1 24 ? 38.213 88.315 3.067 1.00 43.95 21 THR D C 1
ATOM 7785 O O . THR D 1 24 ? 36.987 88.316 2.805 1.00 43.46 21 THR D O 1
ATOM 7789 N N . THR D 1 25 ? 38.829 89.339 3.665 1.00 44.27 22 THR D N 1
ATOM 7790 C CA . THR D 1 25 ? 38.092 90.559 4.068 1.00 45.76 22 THR D CA 1
ATOM 7791 C C . THR D 1 25 ? 37.494 91.384 2.924 1.00 46.63 22 THR D C 1
ATOM 7792 O O . THR D 1 25 ? 36.669 92.266 3.159 1.00 46.10 22 THR D O 1
ATOM 7796 N N . ASP D 1 26 ? 37.920 91.062 1.708 1.00 47.43 23 ASP D N 1
ATOM 7797 C CA . ASP D 1 26 ? 37.418 91.616 0.482 1.00 49.60 23 ASP D CA 1
ATOM 7798 C C . ASP D 1 26 ? 36.331 90.705 -0.088 1.00 49.46 23 ASP D C 1
ATOM 7799 O O . ASP D 1 26 ? 35.873 90.896 -1.205 1.00 49.79 23 ASP D O 1
ATOM 7804 N N . GLY D 1 27 ? 35.927 89.717 0.704 1.00 49.26 24 GLY D N 1
ATOM 7805 C CA . GLY D 1 27 ? 34.850 88.811 0.365 1.00 48.15 24 GLY D CA 1
ATOM 7806 C C . GLY D 1 27 ? 35.074 87.825 -0.747 1.00 47.52 24 GLY D C 1
ATOM 7807 O O . GLY D 1 27 ? 34.107 87.431 -1.395 1.00 47.90 24 GLY D O 1
ATOM 7808 N N . VAL D 1 28 ? 36.331 87.423 -0.968 1.00 47.37 25 VAL D N 1
ATOM 7809 C CA . VAL D 1 28 ? 36.639 86.313 -1.875 1.00 46.87 25 VAL D CA 1
ATOM 7810 C C . VAL D 1 28 ? 36.603 84.980 -1.131 1.00 46.42 25 VAL D C 1
ATOM 7811 O O . VAL D 1 28 ? 37.317 84.805 -0.157 1.00 48.08 25 VAL D O 1
ATOM 7815 N N . VAL D 1 29 ? 35.786 84.053 -1.611 1.00 46.22 26 VAL D N 1
ATOM 7816 C CA . VAL D 1 29 ? 35.634 82.715 -1.028 1.00 46.00 26 VAL D CA 1
ATOM 7817 C C . VAL D 1 29 ? 36.904 81.867 -1.120 1.00 46.83 26 VAL D C 1
ATOM 7818 O O . VAL D 1 29 ? 37.432 81.623 -2.218 1.00 47.14 26 VAL D O 1
ATOM 7822 N N . GLN D 1 30 ? 37.376 81.414 0.042 1.00 46.47 27 GLN D N 1
ATOM 7823 C CA . GLN D 1 30 ? 38.559 80.544 0.110 1.00 46.84 27 GLN D CA 1
ATOM 7824 C C . GLN D 1 30 ? 38.122 79.076 0.325 1.00 45.98 27 GLN D C 1
ATOM 7825 O O . GLN D 1 30 ? 38.699 78.157 -0.236 1.00 45.64 27 GLN D O 1
ATOM 7831 N N . GLN D 1 31 ? 37.092 78.875 1.148 1.00 45.20 28 GLN D N 1
ATOM 7832 C CA . GLN D 1 31 ? 36.607 77.545 1.476 1.00 44.50 28 GLN D CA 1
ATOM 7833 C C . GLN D 1 31 ? 35.108 77.658 1.642 1.00 44.15 28 GLN D C 1
ATOM 7834 O O . GLN D 1 31 ? 34.609 78.712 2.074 1.00 44.48 28 GLN D O 1
ATOM 7840 N N . LYS D 1 32 ? 34.413 76.577 1.309 1.00 42.05 29 LYS D N 1
ATOM 7841 C CA . LYS D 1 32 ? 32.997 76.441 1.561 1.00 44.29 29 LYS D CA 1
ATOM 7842 C C . LYS D 1 32 ? 32.698 74.990 1.857 1.00 42.34 29 LYS D C 1
ATOM 7843 O O . LYS D 1 32 ? 33.330 74.077 1.314 1.00 43.05 29 LYS D O 1
ATOM 7849 N N . TRP D 1 33 ? 31.739 74.778 2.741 1.00 40.67 30 TRP D N 1
ATOM 7850 C CA . TRP D 1 33 ? 31.286 73.433 3.033 1.00 39.08 30 TRP D CA 1
ATOM 7851 C C . TRP D 1 33 ? 29.859 73.509 3.583 1.00 40.14 30 TRP D C 1
ATOM 7852 O O . TRP D 1 33 ? 29.303 74.610 3.773 1.00 39.77 30 TRP D O 1
ATOM 7863 N N . SER D 1 34 ? 29.289 72.346 3.847 1.00 40.81 31 SER D N 1
ATOM 7864 C CA . SER D 1 34 ? 27.895 72.201 4.231 1.00 42.60 31 SER D CA 1
ATOM 7865 C C . SER D 1 34 ? 27.722 71.077 5.228 1.00 42.28 31 SER D C 1
ATOM 7866 O O . SER D 1 34 ? 28.456 70.121 5.201 1.00 42.60 31 SER D O 1
ATOM 7869 N N . ILE D 1 35 ? 26.675 71.172 6.035 1.00 42.22 32 ILE D N 1
ATOM 7870 C CA . ILE D 1 35 ? 26.130 70.013 6.726 1.00 42.43 32 ILE D CA 1
ATOM 7871 C C . ILE D 1 35 ? 24.577 70.069 6.656 1.00 43.11 32 ILE D C 1
ATOM 7872 O O . ILE D 1 35 ? 23.981 71.116 6.341 1.00 41.32 32 ILE D O 1
ATOM 7877 N N A GLU D 1 36 ? 23.931 68.940 6.923 0.50 43.33 33 GLU D N 1
ATOM 7878 N N B GLU D 1 36 ? 23.945 68.944 6.946 0.50 43.06 33 GLU D N 1
ATOM 7879 C CA A GLU D 1 36 ? 22.486 68.948 7.072 0.50 44.39 33 GLU D CA 1
ATOM 7880 C CA B GLU D 1 36 ? 22.511 68.929 7.106 0.50 43.87 33 GLU D CA 1
ATOM 7881 C C A GLU D 1 36 ? 22.102 69.636 8.368 0.50 44.24 33 GLU D C 1
ATOM 7882 C C B GLU D 1 36 ? 22.166 69.741 8.348 0.50 43.90 33 GLU D C 1
ATOM 7883 O O A GLU D 1 36 ? 22.781 69.481 9.387 0.50 44.50 33 GLU D O 1
ATOM 7884 O O B GLU D 1 36 ? 22.942 69.790 9.304 0.50 44.16 33 GLU D O 1
ATOM 7895 N N . THR D 1 37 ? 21.005 70.386 8.298 1.00 43.63 34 THR D N 1
ATOM 7896 C CA . THR D 1 37 ? 20.382 71.018 9.435 1.00 43.09 34 THR D CA 1
ATOM 7897 C C . THR D 1 37 ? 19.557 69.948 10.213 1.00 43.46 34 THR D C 1
ATOM 7898 O O . THR D 1 37 ? 18.541 69.447 9.729 1.00 43.06 34 THR D O 1
ATOM 7902 N N . ASN D 1 38 ? 20.020 69.595 11.404 1.00 43.45 35 ASN D N 1
ATOM 7903 C CA . ASN D 1 38 ? 19.298 68.725 12.292 1.00 43.35 35 ASN D CA 1
ATOM 7904 C C . ASN D 1 38 ? 18.338 69.527 13.190 1.00 43.56 35 ASN D C 1
ATOM 7905 O O . ASN D 1 38 ? 18.764 70.238 14.105 1.00 43.90 35 ASN D O 1
ATOM 7910 N N . ILE D 1 39 ? 17.035 69.389 12.932 1.00 42.84 36 ILE D N 1
ATOM 7911 C CA . ILE D 1 39 ? 16.031 70.207 13.575 1.00 43.19 36 ILE D CA 1
ATOM 7912 C C . ILE D 1 39 ? 15.359 69.437 14.720 1.00 44.60 36 ILE D C 1
ATOM 7913 O O . ILE D 1 39 ? 14.471 69.940 15.373 1.00 45.97 36 ILE D O 1
ATOM 7918 N N . LEU D 1 40 ? 15.787 68.208 14.950 1.00 46.17 37 LEU D N 1
ATOM 7919 C CA . LEU D 1 40 ? 15.150 67.382 15.951 1.00 47.15 37 LEU D CA 1
ATOM 7920 C C . LEU D 1 40 ? 15.299 67.949 17.368 1.00 47.64 37 LEU D C 1
ATOM 7921 O O . LEU D 1 40 ? 16.274 68.661 17.672 1.00 47.68 37 LEU D O 1
ATOM 7926 N N . GLU D 1 41 ? 14.280 67.701 18.190 1.00 47.79 38 GLU D N 1
ATOM 7927 C CA . GLU D 1 41 ? 14.277 68.079 19.597 1.00 48.41 38 GLU D CA 1
ATOM 7928 C C . GLU D 1 41 ? 14.394 69.564 19.796 1.00 46.02 38 GLU D C 1
ATOM 7929 O O . GLU D 1 41 ? 15.298 70.015 20.452 1.00 45.38 38 GLU D O 1
ATOM 7935 N N . ASP D 1 42 ? 13.447 70.317 19.250 1.00 46.08 39 ASP D N 1
ATOM 7936 C CA . ASP D 1 42 ? 13.360 71.761 19.443 1.00 45.48 39 ASP D CA 1
ATOM 7937 C C . ASP D 1 42 ? 14.548 72.550 18.908 1.00 44.76 39 ASP D C 1
ATOM 7938 O O . ASP D 1 42 ? 14.867 73.613 19.444 1.00 45.02 39 ASP D O 1
ATOM 7943 N N . GLY D 1 43 ? 15.145 72.056 17.813 1.00 43.18 40 GLY D N 1
ATOM 7944 C CA . GLY D 1 43 ? 16.326 72.664 17.201 1.00 42.76 40 GLY D CA 1
ATOM 7945 C C . GLY D 1 43 ? 17.536 72.861 18.125 1.00 42.72 40 GLY D C 1
ATOM 7946 O O . GLY D 1 43 ? 18.437 73.641 17.806 1.00 42.26 40 GLY D O 1
ATOM 7947 N N . LYS D 1 44 ? 17.564 72.130 19.250 1.00 41.98 41 LYS D N 1
ATOM 7948 C CA . LYS D 1 44 ? 18.627 72.286 20.232 1.00 42.25 41 LYS D CA 1
ATOM 7949 C C . LYS D 1 44 ? 20.009 71.879 19.669 1.00 42.47 41 LYS D C 1
ATOM 7950 O O . LYS D 1 44 ? 21.046 72.273 20.202 1.00 41.60 41 LYS D O 1
ATOM 7956 N N . HIS D 1 45 ? 20.029 71.054 18.621 1.00 41.46 42 HIS D N 1
ATOM 7957 C CA . HIS D 1 45 ? 21.309 70.568 18.160 1.00 41.40 42 HIS D CA 1
ATOM 7958 C C . HIS D 1 45 ? 21.872 71.450 17.070 1.00 39.75 42 HIS D C 1
ATOM 7959 O O . HIS D 1 45 ? 22.984 71.195 16.621 1.00 39.82 42 HIS D O 1
ATOM 7966 N N . ILE D 1 46 ? 21.111 72.428 16.586 1.00 38.81 43 ILE D N 1
ATOM 7967 C CA . ILE D 1 46 ? 21.593 73.250 15.419 1.00 39.33 43 ILE D CA 1
ATOM 7968 C C . ILE D 1 46 ? 22.871 74.058 15.742 1.00 39.04 43 ILE D C 1
ATOM 7969 O O . ILE D 1 46 ? 23.891 73.918 15.061 1.00 37.96 43 ILE D O 1
ATOM 7974 N N . VAL D 1 47 ? 22.797 74.940 16.736 1.00 38.16 44 VAL D N 1
ATOM 7975 C CA . VAL D 1 47 ? 23.987 75.726 17.048 1.00 38.26 44 VAL D CA 1
ATOM 7976 C C . VAL D 1 47 ? 25.180 74.822 17.474 1.00 37.64 44 VAL D C 1
ATOM 7977 O O . VAL D 1 47 ? 26.321 75.034 17.038 1.00 37.03 44 VAL D O 1
ATOM 7981 N N . PRO D 1 48 ? 24.937 73.815 18.321 1.00 37.36 45 PRO D N 1
ATOM 7982 C CA . PRO D 1 48 ? 26.085 72.908 18.515 1.00 37.68 45 PRO D CA 1
ATOM 7983 C C . PRO D 1 48 ? 26.765 72.305 17.245 1.00 37.70 45 PRO D C 1
ATOM 7984 O O . PRO D 1 48 ? 27.996 72.176 17.222 1.00 36.67 45 PRO D O 1
ATOM 7988 N N . SER D 1 49 ? 25.961 71.898 16.254 1.00 36.71 46 SER D N 1
ATOM 7989 C CA . SER D 1 49 ? 26.459 71.365 14.988 1.00 37.29 46 SER D CA 1
ATOM 7990 C C . SER D 1 49 ? 27.325 72.386 14.253 1.00 38.39 46 SER D C 1
ATOM 7991 O O . SER D 1 49 ? 28.319 72.054 13.574 1.00 40.38 46 SER D O 1
ATOM 7994 N N . ILE D 1 50 ? 26.929 73.639 14.390 1.00 38.12 47 ILE D N 1
ATOM 7995 C CA . ILE D 1 50 ? 27.550 74.748 13.691 1.00 37.94 47 ILE D CA 1
ATOM 7996 C C . ILE D 1 50 ? 28.930 74.977 14.331 1.00 37.47 47 ILE D C 1
ATOM 7997 O O . ILE D 1 50 ? 29.964 75.065 13.651 1.00 35.24 47 ILE D O 1
ATOM 8002 N N . ILE D 1 51 ? 28.908 75.062 15.658 1.00 35.76 48 ILE D N 1
ATOM 8003 C CA . ILE D 1 51 ? 30.107 75.167 16.465 1.00 36.32 48 ILE D CA 1
ATOM 8004 C C . ILE D 1 51 ? 31.122 74.029 16.232 1.00 37.14 48 ILE D C 1
ATOM 8005 O O . ILE D 1 51 ? 32.279 74.280 16.108 1.00 37.69 48 ILE D O 1
ATOM 8010 N N . GLU D 1 52 ? 30.668 72.773 16.241 1.00 39.21 49 GLU D N 1
ATOM 8011 C CA . GLU D 1 52 ? 31.560 71.629 16.043 1.00 38.44 49 GLU D CA 1
ATOM 8012 C C . GLU D 1 52 ? 32.086 71.587 14.591 1.00 38.04 49 GLU D C 1
ATOM 8013 O O . GLU D 1 52 ? 33.230 71.232 14.376 1.00 34.73 49 GLU D O 1
ATOM 8019 N N . SER D 1 53 ? 31.268 71.992 13.623 1.00 37.82 50 SER D N 1
ATOM 8020 C CA . SER D 1 53 ? 31.713 72.069 12.222 1.00 38.22 50 SER D CA 1
ATOM 8021 C C . SER D 1 53 ? 32.857 73.063 12.067 1.00 39.05 50 SER D C 1
ATOM 8022 O O . SER D 1 53 ? 33.797 72.821 11.310 1.00 38.41 50 SER D O 1
ATOM 8025 N N . ILE D 1 54 ? 32.747 74.204 12.742 1.00 37.75 51 ILE D N 1
ATOM 8026 C CA . ILE D 1 54 ? 33.776 75.250 12.639 1.00 36.34 51 ILE D CA 1
ATOM 8027 C C . ILE D 1 54 ? 35.043 74.866 13.388 1.00 35.35 51 ILE D C 1
ATOM 8028 O O . ILE D 1 54 ? 36.131 74.922 12.821 1.00 35.90 51 ILE D O 1
ATOM 8033 N N . ARG D 1 55 ? 34.902 74.412 14.643 1.00 35.19 52 ARG D N 1
ATOM 8034 C CA . ARG D 1 55 ? 36.027 73.823 15.345 1.00 33.49 52 ARG D CA 1
ATOM 8035 C C . ARG D 1 55 ? 36.724 72.733 14.518 1.00 34.32 52 ARG D C 1
ATOM 8036 O O . ARG D 1 55 ? 37.934 72.673 14.470 1.00 32.97 52 ARG D O 1
ATOM 8044 N N . HIS D 1 56 ? 35.959 71.838 13.922 1.00 32.96 53 HIS D N 1
ATOM 8045 C CA . HIS D 1 56 ? 36.556 70.721 13.258 1.00 35.16 53 HIS D CA 1
ATOM 8046 C C . HIS D 1 56 ? 37.342 71.209 12.034 1.00 35.09 53 HIS D C 1
ATOM 8047 O O . HIS D 1 56 ? 38.442 70.741 11.762 1.00 37.80 53 HIS D O 1
ATOM 8054 N N . ARG D 1 57 ? 36.742 72.120 11.304 1.00 35.35 54 ARG D N 1
ATOM 8055 C CA . ARG D 1 57 ? 37.377 72.722 10.125 1.00 36.85 54 ARG D CA 1
ATOM 8056 C C . ARG D 1 57 ? 38.669 73.453 10.522 1.00 36.96 54 ARG D C 1
ATOM 8057 O O . ARG D 1 57 ? 39.682 73.333 9.843 1.00 37.63 54 ARG D O 1
ATOM 8065 N N . ILE D 1 58 ? 38.621 74.220 11.610 1.00 37.07 55 ILE D N 1
ATOM 8066 C CA . ILE D 1 58 ? 39.825 74.897 12.130 1.00 36.59 55 ILE D CA 1
ATOM 8067 C C . ILE D 1 58 ? 40.902 73.904 12.453 1.00 37.22 55 ILE D C 1
ATOM 8068 O O . ILE D 1 58 ? 42.034 74.077 12.039 1.00 37.15 55 ILE D O 1
ATOM 8073 N N A ASP D 1 59 ? 40.568 72.852 13.197 0.50 37.10 56 ASP D N 1
ATOM 8074 N N B ASP D 1 59 ? 40.555 72.862 13.216 0.50 37.44 56 ASP D N 1
ATOM 8075 C CA A ASP D 1 59 ? 41.564 71.839 13.469 0.50 36.47 56 ASP D CA 1
ATOM 8076 C CA B ASP D 1 59 ? 41.478 71.768 13.482 0.50 37.20 56 ASP D CA 1
ATOM 8077 C C A ASP D 1 59 ? 42.047 71.081 12.219 0.50 36.50 56 ASP D C 1
ATOM 8078 C C B ASP D 1 59 ? 42.038 71.147 12.199 0.50 36.87 56 ASP D C 1
ATOM 8079 O O A ASP D 1 59 ? 43.234 70.776 12.108 0.50 35.49 56 ASP D O 1
ATOM 8080 O O B ASP D 1 59 ? 43.247 70.981 12.053 0.50 35.90 56 ASP D O 1
ATOM 8089 N N . LEU D 1 60 ? 41.137 70.807 11.276 1.00 36.20 57 LEU D N 1
ATOM 8090 C CA . LEU D 1 60 ? 41.444 69.966 10.106 1.00 36.40 57 LEU D CA 1
ATOM 8091 C C . LEU D 1 60 ? 42.568 70.582 9.324 1.00 36.23 57 LEU D C 1
ATOM 8092 O O . LEU D 1 60 ? 43.499 69.913 8.895 1.00 34.79 57 LEU D O 1
ATOM 8097 N N . TYR D 1 61 ? 42.454 71.884 9.145 1.00 36.14 58 TYR D N 1
ATOM 8098 C CA . TYR D 1 61 ? 43.486 72.556 8.418 1.00 38.31 58 TYR D CA 1
ATOM 8099 C C . TYR D 1 61 ? 44.460 73.312 9.300 1.00 37.59 58 TYR D C 1
ATOM 8100 O O . TYR D 1 61 ? 45.205 74.126 8.812 1.00 36.67 58 TYR D O 1
ATOM 8109 N N . ASN D 1 62 ? 44.446 73.043 10.601 1.00 38.79 59 ASN D N 1
ATOM 8110 C CA . ASN D 1 62 ? 45.417 73.672 11.514 1.00 40.44 59 ASN D CA 1
ATOM 8111 C C . ASN D 1 62 ? 45.410 75.216 11.419 1.00 41.00 59 ASN D C 1
ATOM 8112 O O . ASN D 1 62 ? 46.472 75.868 11.477 1.00 40.07 59 ASN D O 1
ATOM 8125 N N . LYS D 1 64 ? 44.769 79.347 12.101 1.00 42.22 61 LYS D N 1
ATOM 8126 C CA . LYS D 1 64 ? 45.121 80.259 13.200 1.00 42.44 61 LYS D CA 1
ATOM 8127 C C . LYS D 1 64 ? 43.915 81.104 13.593 1.00 41.77 61 LYS D C 1
ATOM 8128 O O . LYS D 1 64 ? 43.446 81.951 12.834 1.00 40.26 61 LYS D O 1
ATOM 8134 N N . LYS D 1 65 ? 43.380 80.831 14.775 1.00 40.51 62 LYS D N 1
ATOM 8135 C CA . LYS D 1 65 ? 42.222 81.587 15.256 1.00 42.23 62 LYS D CA 1
ATOM 8136 C C . LYS D 1 65 ? 42.413 83.114 15.175 1.00 40.14 62 LYS D C 1
ATOM 8137 O O . LYS D 1 65 ? 41.477 83.837 14.908 1.00 40.10 62 LYS D O 1
ATOM 8143 N N . GLU D 1 66 ? 43.621 83.577 15.475 1.00 40.84 63 GLU D N 1
ATOM 8144 C CA . GLU D 1 66 ? 43.973 84.995 15.428 1.00 41.62 63 GLU D CA 1
ATOM 8145 C C . GLU D 1 66 ? 43.721 85.676 14.072 1.00 42.16 63 GLU D C 1
ATOM 8146 O O . GLU D 1 66 ? 43.552 86.919 14.016 1.00 41.94 63 GLU D O 1
ATOM 8152 N N . ASP D 1 67 ? 43.662 84.882 13.000 1.00 41.19 64 ASP D N 1
ATOM 8153 C CA . ASP D 1 67 ? 43.300 85.406 11.688 1.00 42.82 64 ASP D CA 1
ATOM 8154 C C . ASP D 1 67 ? 41.833 85.779 11.446 1.00 43.20 64 ASP D C 1
ATOM 8155 O O . ASP D 1 67 ? 41.540 86.449 10.432 1.00 43.29 64 ASP D O 1
ATOM 8160 N N . PHE D 1 68 ? 40.911 85.336 12.305 1.00 43.37 65 PHE D N 1
ATOM 8161 C CA . PHE D 1 68 ? 39.497 85.562 12.009 1.00 43.31 65 PHE D CA 1
ATOM 8162 C C . PHE D 1 68 ? 39.048 86.896 12.582 1.00 43.14 65 PHE D C 1
ATOM 8163 O O . PHE D 1 68 ? 39.161 87.142 13.790 1.00 42.74 65 PHE D O 1
ATOM 8171 N N . VAL D 1 69 ? 38.569 87.773 11.702 1.00 42.19 66 VAL D N 1
ATOM 8172 C CA . VAL D 1 69 ? 37.987 89.060 12.138 1.00 41.49 66 VAL D CA 1
ATOM 8173 C C . VAL D 1 69 ? 36.630 88.889 12.861 1.00 40.14 66 VAL D C 1
ATOM 8174 O O . VAL D 1 69 ? 36.332 89.559 13.846 1.00 38.50 66 VAL D O 1
ATOM 8178 N N . GLY D 1 70 ? 35.826 87.958 12.369 1.00 39.59 67 GLY D N 1
ATOM 8179 C CA . GLY D 1 70 ? 34.593 87.611 13.038 1.00 39.24 67 GLY D CA 1
ATOM 8180 C C . GLY D 1 70 ? 33.749 86.676 12.193 1.00 38.56 67 GLY D C 1
ATOM 8181 O O . GLY D 1 70 ? 34.148 86.234 11.087 1.00 37.99 67 GLY D O 1
ATOM 8182 N N . ILE D 1 71 ? 32.577 86.363 12.730 1.00 38.21 68 ILE D N 1
ATOM 8183 C CA . ILE D 1 71 ? 31.640 85.384 12.119 1.00 37.27 68 ILE D CA 1
ATOM 8184 C C . ILE D 1 71 ? 30.277 86.108 11.927 1.00 37.03 68 ILE D C 1
ATOM 8185 O O . ILE D 1 71 ? 29.835 86.825 12.802 1.00 38.20 68 ILE D O 1
ATOM 8190 N N . GLY D 1 72 ? 29.660 85.984 10.765 1.00 37.55 69 GLY D N 1
ATOM 8191 C CA . GLY D 1 72 ? 28.315 86.519 10.563 1.00 37.97 69 GLY D CA 1
ATOM 8192 C C . GLY D 1 72 ? 27.426 85.384 10.181 1.00 38.38 69 GLY D C 1
ATOM 8193 O O . GLY D 1 72 ? 27.871 84.389 9.609 1.00 38.39 69 GLY D O 1
ATOM 8202 N N . GLY D 1 74 ? 23.402 84.367 8.658 1.00 39.19 71 GLY D N 1
ATOM 8203 C CA . GLY D 1 74 ? 22.011 84.597 8.230 1.00 40.67 71 GLY D CA 1
ATOM 8204 C C . GLY D 1 74 ? 21.112 83.509 8.767 1.00 40.62 71 GLY D C 1
ATOM 8205 O O . GLY D 1 74 ? 21.448 82.332 8.673 1.00 41.70 71 GLY D O 1
ATOM 8206 N N . THR D 1 75 ? 19.962 83.877 9.326 1.00 41.21 72 THR D N 1
ATOM 8207 C CA . THR D 1 75 ? 19.048 82.871 9.879 1.00 40.75 72 THR D CA 1
ATOM 8208 C C . THR D 1 75 ? 17.583 83.232 9.599 1.00 40.52 72 THR D C 1
ATOM 8209 O O . THR D 1 75 ? 17.256 84.416 9.491 1.00 41.25 72 THR D O 1
ATOM 8213 N N . PRO D 1 76 ? 16.700 82.225 9.531 1.00 39.67 73 PRO D N 1
ATOM 8214 C CA . PRO D 1 76 ? 15.267 82.562 9.607 1.00 40.55 73 PRO D CA 1
ATOM 8215 C C . PRO D 1 76 ? 14.869 82.904 11.048 1.00 41.00 73 PRO D C 1
ATOM 8216 O O . PRO D 1 76 ? 15.685 82.762 11.961 1.00 40.66 73 PRO D O 1
ATOM 8220 N N . GLY D 1 77 ? 13.649 83.371 11.266 1.00 41.04 74 GLY D N 1
ATOM 8221 C CA . GLY D 1 77 ? 13.138 83.630 12.624 1.00 40.39 74 GLY D CA 1
ATOM 8222 C C . GLY D 1 77 ? 13.117 85.088 13.086 1.00 41.48 74 GLY D C 1
ATOM 8223 O O . GLY D 1 77 ? 13.596 86.005 12.363 1.00 41.15 74 GLY D O 1
ATOM 8224 N N . SER D 1 78 ? 12.552 85.318 14.281 1.00 40.40 75 SER D N 1
ATOM 8225 C CA . SER D 1 78 ? 12.664 86.634 14.931 1.00 41.89 75 SER D CA 1
ATOM 8226 C C . SER D 1 78 ? 14.023 86.832 15.623 1.00 40.76 75 SER D C 1
ATOM 8227 O O . SER D 1 78 ? 14.334 86.175 16.601 1.00 38.54 75 SER D O 1
ATOM 8230 N N . VAL D 1 79 ? 14.792 87.777 15.106 1.00 42.13 76 VAL D N 1
ATOM 8231 C CA . VAL D 1 79 ? 16.184 88.024 15.539 1.00 42.54 76 VAL D CA 1
ATOM 8232 C C . VAL D 1 79 ? 16.283 89.276 16.375 1.00 42.89 76 VAL D C 1
ATOM 8233 O O . VAL D 1 79 ? 15.808 90.312 15.962 1.00 43.13 76 VAL D O 1
ATOM 8237 N N . ASP D 1 80 ? 16.916 89.196 17.550 1.00 42.17 77 ASP D N 1
ATOM 8238 C CA . ASP D 1 80 ? 17.299 90.389 18.243 1.00 43.06 77 ASP D CA 1
ATOM 8239 C C . ASP D 1 80 ? 18.775 90.626 17.910 1.00 43.10 77 ASP D C 1
ATOM 8240 O O . ASP D 1 80 ? 19.653 89.933 18.441 1.00 43.04 77 ASP D O 1
ATOM 8245 N N . ILE D 1 81 ? 19.043 91.546 16.984 1.00 42.16 78 ILE D N 1
ATOM 8246 C CA . ILE D 1 81 ? 20.399 91.711 16.477 1.00 44.39 78 ILE D CA 1
ATOM 8247 C C . ILE D 1 81 ? 21.402 92.066 17.592 1.00 44.32 78 ILE D C 1
ATOM 8248 O O . ILE D 1 81 ? 22.465 91.482 17.673 1.00 45.25 78 ILE D O 1
ATOM 8253 N N A GLU D 1 82 ? 21.008 92.975 18.474 0.50 44.93 79 GLU D N 1
ATOM 8254 N N B GLU D 1 82 ? 21.036 93.003 18.460 0.50 45.71 79 GLU D N 1
ATOM 8255 C CA A GLU D 1 82 ? 21.868 93.464 19.549 0.50 45.70 79 GLU D CA 1
ATOM 8256 C CA B GLU D 1 82 ? 21.927 93.420 19.539 0.50 47.24 79 GLU D CA 1
ATOM 8257 C C A GLU D 1 82 ? 22.274 92.326 20.508 0.50 46.17 79 GLU D C 1
ATOM 8258 C C B GLU D 1 82 ? 22.321 92.194 20.367 0.50 46.96 79 GLU D C 1
ATOM 8259 O O A GLU D 1 82 ? 23.439 92.203 20.874 0.50 46.49 79 GLU D O 1
ATOM 8260 O O B GLU D 1 82 ? 23.506 91.879 20.497 0.50 46.82 79 GLU D O 1
ATOM 8271 N N . LYS D 1 83 ? 21.307 91.480 20.853 1.00 46.61 80 LYS D N 1
ATOM 8272 C CA . LYS D 1 83 ? 21.489 90.327 21.753 1.00 46.35 80 LYS D CA 1
ATOM 8273 C C . LYS D 1 83 ? 22.012 89.082 21.053 1.00 45.11 80 LYS D C 1
ATOM 8274 O O . LYS D 1 83 ? 22.533 88.186 21.706 1.00 45.07 80 LYS D O 1
ATOM 8280 N N . GLY D 1 84 ? 21.904 89.066 19.728 1.00 43.92 81 GLY D N 1
ATOM 8281 C CA . GLY D 1 84 ? 22.193 87.896 18.927 1.00 42.44 81 GLY D CA 1
ATOM 8282 C C . GLY D 1 84 ? 21.395 86.661 19.310 1.00 42.08 81 GLY D C 1
ATOM 8283 O O . GLY D 1 84 ? 21.936 85.551 19.391 1.00 40.40 81 GLY D O 1
ATOM 8284 N N . THR D 1 85 ? 20.098 86.848 19.542 1.00 41.25 82 THR D N 1
ATOM 8285 C CA . THR D 1 85 ? 19.249 85.714 19.867 1.00 39.74 82 THR D CA 1
ATOM 8286 C C . THR D 1 85 ? 18.255 85.520 18.740 1.00 40.40 82 THR D C 1
ATOM 8287 O O . THR D 1 85 ? 18.012 86.443 17.937 1.00 39.82 82 THR D O 1
ATOM 8291 N N . VAL D 1 86 ? 17.679 84.321 18.686 1.00 40.41 83 VAL D N 1
ATOM 8292 C CA . VAL D 1 86 ? 16.722 83.994 17.653 1.00 40.59 83 VAL D CA 1
ATOM 8293 C C . VAL D 1 86 ? 15.557 83.268 18.323 1.00 40.46 83 VAL D C 1
ATOM 8294 O O . VAL D 1 86 ? 15.763 82.488 19.242 1.00 40.99 83 VAL D O 1
ATOM 8298 N N . VAL D 1 87 ? 14.342 83.514 17.853 1.00 40.81 84 VAL D N 1
ATOM 8299 C CA . VAL D 1 87 ? 13.173 82.754 18.329 1.00 41.25 84 VAL D CA 1
ATOM 8300 C C . VAL D 1 87 ? 12.088 82.682 17.244 1.00 41.83 84 VAL D C 1
ATOM 8301 O O . VAL D 1 87 ? 12.026 83.534 16.363 1.00 42.95 84 VAL D O 1
ATOM 8305 N N . GLY D 1 88 ? 11.218 81.680 17.306 1.00 42.76 85 GLY D N 1
ATOM 8306 C CA . GLY D 1 88 ? 10.134 81.611 16.305 1.00 44.51 85 GLY D CA 1
ATOM 8307 C C . GLY D 1 88 ? 10.634 81.355 14.885 1.00 44.85 85 GLY D C 1
ATOM 8308 O O . GLY D 1 88 ? 10.130 81.944 13.934 1.00 46.14 85 GLY D O 1
ATOM 8309 N N . ALA D 1 89 ? 11.636 80.483 14.738 1.00 45.39 86 ALA D N 1
ATOM 8310 C CA . ALA D 1 89 ? 12.060 79.964 13.423 1.00 44.58 86 ALA D CA 1
ATOM 8311 C C . ALA D 1 89 ? 11.449 78.549 13.307 1.00 45.35 86 ALA D C 1
ATOM 8312 O O . ALA D 1 89 ? 12.103 77.522 13.542 1.00 43.12 86 ALA D O 1
ATOM 8314 N N . TYR D 1 90 ? 10.166 78.520 12.948 1.00 46.37 87 TYR D 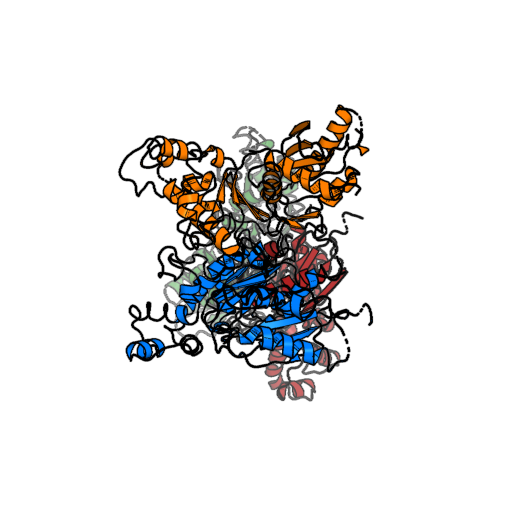N 1
ATOM 8315 C CA . TYR D 1 90 ? 9.351 77.316 13.097 1.00 47.80 87 TYR D CA 1
ATOM 8316 C C . TYR D 1 90 ? 9.823 76.152 12.229 1.00 46.73 87 TYR D C 1
ATOM 8317 O O . TYR D 1 90 ? 9.592 75.000 12.555 1.00 46.70 87 TYR D O 1
ATOM 8326 N N A ASN D 1 91 ? 10.455 76.418 11.097 0.60 46.53 88 ASN D N 1
ATOM 8327 N N B ASN D 1 91 ? 10.475 76.549 11.139 0.40 46.60 88 ASN D N 1
ATOM 8328 C CA A ASN D 1 91 ? 11.036 75.314 10.339 0.60 46.40 88 ASN D CA 1
ATOM 8329 C CA B ASN D 1 91 ? 11.199 75.707 10.209 0.40 46.42 88 ASN D CA 1
ATOM 8330 C C A ASN D 1 91 ? 12.275 74.698 11.015 0.60 46.39 88 ASN D C 1
ATOM 8331 C C B ASN D 1 91 ? 12.452 75.004 10.786 0.40 46.49 88 ASN D C 1
ATOM 8332 O O A ASN D 1 91 ? 12.704 73.600 10.656 0.60 46.83 88 ASN D O 1
ATOM 8333 O O B ASN D 1 91 ? 13.032 74.120 10.151 0.40 46.60 88 ASN D O 1
ATOM 8342 N N . LEU D 1 92 ? 12.841 75.410 11.991 1.00 46.08 89 LEU D N 1
ATOM 8343 C CA . LEU D 1 92 ? 14.018 74.922 12.701 1.00 46.27 89 LEU D CA 1
ATOM 8344 C C . LEU D 1 92 ? 13.561 74.358 14.042 1.00 45.39 89 LEU D C 1
ATOM 8345 O O . LEU D 1 92 ? 14.387 73.927 14.880 1.00 45.10 89 LEU D O 1
ATOM 8350 N N . ASN D 1 93 ? 12.238 74.368 14.241 1.00 44.33 90 ASN D N 1
ATOM 8351 C CA . ASN D 1 93 ? 11.623 74.015 15.525 1.00 43.52 90 ASN D CA 1
ATOM 8352 C C . ASN D 1 93 ? 12.170 74.889 16.671 1.00 43.69 90 ASN D C 1
ATOM 8353 O O . ASN D 1 93 ? 12.164 74.497 17.832 1.00 42.35 90 ASN D O 1
ATOM 8358 N N . TRP D 1 94 ? 12.657 76.076 16.323 1.00 43.57 91 TRP D N 1
ATOM 8359 C CA . TRP D 1 94 ? 13.026 77.070 17.334 1.00 44.38 91 TRP D CA 1
ATOM 8360 C C . TRP D 1 94 ? 11.788 77.812 17.925 1.00 45.23 91 TRP D C 1
ATOM 8361 O O . TRP D 1 94 ? 11.300 78.792 17.368 1.00 45.88 91 TRP D O 1
ATOM 8372 N N . THR D 1 95 ? 11.279 77.339 19.051 1.00 46.42 92 THR D N 1
ATOM 8373 C CA . THR D 1 95 ? 10.104 77.972 19.635 1.00 46.92 92 THR D CA 1
ATOM 8374 C C . THR D 1 95 ? 10.468 78.570 20.955 1.00 47.09 92 THR D C 1
ATOM 8375 O O . THR D 1 95 ? 9.653 79.199 21.623 1.00 48.50 92 THR D O 1
ATOM 8379 N N . THR D 1 96 ? 11.707 78.347 21.349 1.00 46.91 93 THR D N 1
ATOM 8380 C CA . THR D 1 96 ? 12.247 79.005 22.509 1.00 45.71 93 THR D CA 1
ATOM 8381 C C . THR D 1 96 ? 13.439 79.873 22.067 1.00 44.40 93 THR D C 1
ATOM 8382 O O . THR D 1 96 ? 14.095 79.592 21.049 1.00 42.49 93 THR D O 1
ATOM 8386 N N A VAL D 1 97 ? 13.676 80.946 22.813 0.50 44.12 94 VAL D N 1
ATOM 8387 N N B VAL D 1 97 ? 13.712 80.909 22.862 0.50 43.42 94 VAL D N 1
ATOM 8388 C CA A VAL D 1 97 ? 14.745 81.903 22.498 0.50 43.37 94 VAL D CA 1
ATOM 8389 C CA B VAL D 1 97 ? 14.806 81.862 22.600 0.50 41.83 94 VAL D CA 1
ATOM 8390 C C A VAL D 1 97 ? 16.119 81.211 22.526 0.50 42.42 94 VAL D C 1
ATOM 8391 C C B VAL D 1 97 ? 16.150 81.153 22.542 0.50 41.62 94 VAL D C 1
ATOM 8392 O O A VAL D 1 97 ? 16.536 80.665 23.542 0.50 42.17 94 VAL D O 1
ATOM 8393 O O B VAL D 1 97 ? 16.588 80.551 23.518 0.50 41.31 94 VAL D O 1
ATOM 8400 N N . GLN D 1 98 ? 16.785 81.196 21.374 1.00 40.77 95 GLN D N 1
ATOM 8401 C CA . GLN D 1 98 ? 18.104 80.600 21.225 1.00 40.33 95 GLN D CA 1
ATOM 8402 C C . GLN D 1 98 ? 19.170 81.664 21.462 1.00 39.09 95 GLN D C 1
ATOM 8403 O O . GLN D 1 98 ? 19.231 82.666 20.720 1.00 39.66 95 GLN D O 1
ATOM 8409 N N . PRO D 1 99 ? 20.040 81.443 22.441 1.00 38.48 96 PRO D N 1
ATOM 8410 C CA . PRO D 1 99 ? 21.158 82.398 22.681 1.00 38.17 96 PRO D CA 1
ATOM 8411 C C . PRO D 1 99 ? 22.332 82.173 21.723 1.00 38.18 96 PRO D C 1
ATOM 8412 O O . PRO D 1 99 ? 23.459 81.784 22.147 1.00 36.76 96 PRO D O 1
ATOM 8416 N N . VAL D 1 100 ? 22.074 82.360 20.440 1.00 39.19 97 VAL D N 1
ATOM 8417 C CA . VAL D 1 100 ? 23.034 81.952 19.432 1.00 38.24 97 VAL D CA 1
ATOM 8418 C C . VAL D 1 100 ? 24.397 82.662 19.599 1.00 39.35 97 VAL D C 1
ATOM 8419 O O . VAL D 1 100 ? 25.432 82.032 19.558 1.00 40.11 97 VAL D O 1
ATOM 8423 N N . LYS D 1 101 ? 24.390 83.974 19.751 1.00 39.08 98 LYS D N 1
ATOM 8424 C CA . LYS D 1 101 ? 25.650 84.719 19.812 1.00 39.97 98 LYS D CA 1
ATOM 8425 C C . LYS D 1 101 ? 26.474 84.309 21.058 1.00 39.20 98 LYS D C 1
ATOM 8426 O O . LYS D 1 101 ? 27.681 84.109 20.954 1.00 36.56 98 LYS D O 1
ATOM 8432 N N . GLU D 1 102 ? 25.800 84.222 22.217 1.00 38.34 99 GLU D N 1
ATOM 8433 C CA . GLU D 1 102 ? 26.391 83.714 23.424 1.00 40.74 99 GLU D CA 1
ATOM 8434 C C . GLU D 1 102 ? 27.057 82.324 23.233 1.00 39.85 99 GLU D C 1
ATOM 8435 O O . GLU D 1 102 ? 28.179 82.128 23.631 1.00 40.13 99 GLU D O 1
ATOM 8441 N N . GLN D 1 103 ? 26.344 81.367 22.658 1.00 39.00 100 GLN D N 1
ATOM 8442 C CA . GLN D 1 103 ? 26.923 80.051 22.366 1.00 39.03 100 GLN D CA 1
ATOM 8443 C C . GLN D 1 103 ? 28.148 80.124 21.471 1.00 37.89 100 GLN D C 1
ATOM 8444 O O . GLN D 1 103 ? 29.214 79.633 21.821 1.00 37.37 100 GLN D O 1
ATOM 8450 N N . ILE D 1 104 ? 28.016 80.806 20.347 1.00 37.52 101 ILE D N 1
ATOM 8451 C CA . ILE D 1 104 ? 29.110 80.908 19.397 1.00 36.69 101 ILE D CA 1
ATOM 8452 C C . ILE D 1 104 ? 30.365 81.661 19.884 1.00 36.86 101 ILE D C 1
ATOM 8453 O O . ILE D 1 104 ? 31.477 81.098 19.807 1.00 36.38 101 ILE D O 1
ATOM 8458 N N . GLU D 1 105 ? 30.223 82.900 20.374 1.00 35.73 102 GLU D N 1
ATOM 8459 C CA . GLU D 1 105 ? 31.384 83.601 20.891 1.00 35.77 102 GLU D CA 1
ATOM 8460 C C . GLU D 1 105 ? 32.021 82.866 22.073 1.00 35.51 102 GLU D C 1
ATOM 8461 O O . GLU D 1 105 ? 33.222 82.784 22.117 1.00 36.17 102 GLU D O 1
ATOM 8467 N N . SER D 1 106 ? 31.245 82.317 23.008 1.00 33.11 103 SER D N 1
ATOM 8468 C CA . SER D 1 106 ? 31.879 81.594 24.126 1.00 33.86 103 SER D CA 1
ATOM 8469 C C . SER D 1 106 ? 32.611 80.296 23.712 1.00 33.70 103 SER D C 1
ATOM 8470 O O . SER D 1 106 ? 33.630 79.897 24.309 1.00 31.68 103 SER D O 1
ATOM 8473 N N . ALA D 1 107 ? 32.070 79.629 22.699 1.00 35.18 104 ALA D N 1
ATOM 8474 C CA . ALA D 1 107 ? 32.669 78.383 22.150 1.00 35.60 104 ALA D CA 1
ATOM 8475 C C . ALA D 1 107 ? 33.961 78.641 21.381 1.00 36.88 104 ALA D C 1
ATOM 8476 O O . ALA D 1 107 ? 34.915 77.892 21.489 1.00 36.37 104 ALA D O 1
ATOM 8478 N N . LEU D 1 108 ? 33.960 79.712 20.598 1.00 37.57 105 LEU D N 1
ATOM 8479 C CA . LEU D 1 108 ? 34.980 79.932 19.606 1.00 38.89 105 LEU D CA 1
ATOM 8480 C C . LEU D 1 108 ? 35.878 81.111 19.894 1.00 38.49 105 LEU D C 1
ATOM 8481 O O . LEU D 1 108 ? 36.991 81.117 19.433 1.00 38.23 105 LEU D O 1
ATOM 8486 N N . GLY D 1 109 ? 35.391 82.118 20.636 1.00 39.39 106 GLY D N 1
ATOM 8487 C CA . GLY D 1 109 ? 36.222 83.294 20.992 1.00 39.32 106 GLY D CA 1
ATOM 8488 C C . GLY D 1 109 ? 36.435 84.287 19.861 1.00 39.85 106 GLY D C 1
ATOM 8489 O O . GLY D 1 109 ? 37.352 85.099 19.872 1.00 40.50 106 GLY D O 1
ATOM 8490 N N . ILE D 1 110 ? 35.527 84.253 18.901 1.00 39.85 107 ILE D N 1
ATOM 8491 C CA . ILE D 1 110 ? 35.577 85.110 17.741 1.00 40.07 107 ILE D CA 1
ATOM 8492 C C . ILE D 1 110 ? 34.310 85.947 17.738 1.00 38.83 107 ILE D C 1
ATOM 8493 O O . ILE D 1 110 ? 33.266 85.402 17.894 1.00 39.42 107 ILE D O 1
ATOM 8498 N N . PRO D 1 111 ? 34.406 87.275 17.508 1.00 39.32 108 PRO D N 1
ATOM 8499 C CA . PRO D 1 111 ? 33.160 88.099 17.514 1.00 39.43 108 PRO D CA 1
ATOM 8500 C C . PRO D 1 111 ? 32.088 87.612 16.475 1.00 39.20 108 PRO D C 1
ATOM 8501 O O . PRO D 1 111 ? 32.429 87.154 15.347 1.00 39.20 108 PRO D O 1
ATOM 8505 N N . PHE D 1 112 ? 30.827 87.670 16.882 1.00 36.95 109 PHE D N 1
ATOM 8506 C CA . PHE D 1 112 ? 29.735 87.139 16.087 1.00 37.55 109 PHE D CA 1
ATOM 8507 C C . PHE D 1 112 ? 28.660 88.188 15.889 1.00 38.01 109 PHE D C 1
ATOM 8508 O O . PHE D 1 112 ? 28.278 88.918 16.838 1.00 39.10 109 PHE D O 1
ATOM 8516 N N . ALA D 1 113 ? 28.125 88.211 14.683 1.00 36.97 110 ALA D N 1
ATOM 8517 C CA . ALA D 1 113 ? 26.878 88.932 14.375 1.00 36.73 110 ALA D CA 1
ATOM 8518 C C . ALA D 1 113 ? 25.932 88.098 13.514 1.00 37.45 110 ALA D C 1
ATOM 8519 O O . ALA D 1 113 ? 26.376 87.252 12.683 1.00 37.52 110 ALA D O 1
ATOM 8521 N N . LEU D 1 114 ? 24.634 88.387 13.632 1.00 37.88 111 LEU D N 1
ATOM 8522 C CA . LEU D 1 114 ? 23.639 87.697 12.812 1.00 38.49 111 LEU D CA 1
ATOM 8523 C C . LEU D 1 114 ? 22.580 88.648 12.283 1.00 37.42 111 LEU D C 1
ATOM 8524 O O . LEU D 1 114 ? 22.413 89.767 12.765 1.00 38.37 111 LEU D O 1
ATOM 8529 N N . ASP D 1 115 ? 21.785 88.155 11.356 1.00 38.20 112 ASP D N 1
ATOM 8530 C CA . ASP D 1 115 ? 20.719 88.959 10.788 1.00 38.63 112 ASP D CA 1
ATOM 8531 C C . ASP D 1 115 ? 19.879 87.971 10.001 1.00 39.49 112 ASP D C 1
ATOM 8532 O O . ASP D 1 115 ? 20.222 86.786 9.923 1.00 39.53 112 ASP D O 1
ATOM 8537 N N . ASN D 1 116 ? 18.807 88.469 9.406 1.00 39.67 113 ASN D N 1
ATOM 8538 C CA . ASN D 1 116 ? 17.872 87.653 8.679 1.00 40.80 113 ASN D CA 1
ATOM 8539 C C . ASN D 1 116 ? 18.500 87.064 7.409 1.00 40.77 113 ASN D C 1
ATOM 8540 O O . ASN D 1 116 ? 19.329 87.706 6.761 1.00 40.37 113 ASN D O 1
ATOM 8545 N N . ASP D 1 117 ? 18.093 85.848 7.076 1.00 41.89 114 ASP D N 1
ATOM 8546 C CA . ASP D 1 117 ? 18.714 85.089 5.980 1.00 42.80 114 ASP D CA 1
ATOM 8547 C C . ASP D 1 117 ? 18.590 85.806 4.620 1.00 42.71 114 ASP D C 1
ATOM 8548 O O . ASP D 1 117 ? 19.582 85.924 3.922 1.00 41.41 114 ASP D O 1
ATOM 8553 N N . ALA D 1 118 ? 17.399 86.288 4.242 1.00 41.92 115 ALA D N 1
ATOM 8554 C CA . ALA D 1 118 ? 17.294 87.079 2.977 1.00 41.13 115 ALA D CA 1
ATOM 8555 C C . ALA D 1 118 ? 17.966 88.458 3.061 1.00 39.98 115 ALA D C 1
ATOM 8556 O O . ALA D 1 118 ? 18.506 88.949 2.055 1.00 40.67 115 ALA D O 1
ATOM 8558 N N . ASN D 1 119 ? 17.971 89.073 4.241 1.00 38.40 116 ASN D N 1
ATOM 8559 C CA . ASN D 1 119 ? 18.769 90.312 4.416 1.00 38.69 116 ASN D CA 1
ATOM 8560 C C . ASN D 1 119 ? 20.245 90.061 4.109 1.00 38.84 116 ASN D C 1
ATOM 8561 O O . ASN D 1 119 ? 20.885 90.862 3.412 1.00 37.48 116 ASN D O 1
ATOM 8566 N N A VAL D 1 120 ? 20.819 88.969 4.634 0.50 38.41 117 VAL D N 1
ATOM 8567 N N B VAL D 1 120 ? 20.772 88.956 4.620 0.50 38.96 117 VAL D N 1
ATOM 8568 C CA A VAL D 1 120 ? 22.267 88.744 4.386 0.50 38.74 117 VAL D CA 1
ATOM 8569 C CA B VAL D 1 120 ? 22.190 88.681 4.443 0.50 39.79 117 VAL D CA 1
ATOM 8570 C C A VAL D 1 120 ? 22.521 88.373 2.908 0.50 38.74 117 VAL D C 1
ATOM 8571 C C B VAL D 1 120 ? 22.485 88.385 2.943 0.50 39.42 117 VAL D C 1
ATOM 8572 O O A VAL D 1 120 ? 23.504 88.771 2.346 0.50 39.09 117 VAL D O 1
ATOM 8573 O O B VAL D 1 120 ? 23.453 88.857 2.404 0.50 39.46 117 VAL D O 1
ATOM 8580 N N . ALA D 1 121 ? 21.598 87.660 2.287 1.00 40.08 118 ALA D N 1
ATOM 8581 C CA . ALA D 1 121 ? 21.710 87.412 0.861 1.00 40.59 118 ALA D CA 1
ATOM 8582 C C . ALA D 1 121 ? 21.662 88.740 0.082 1.00 40.21 118 ALA D C 1
ATOM 8583 O O . ALA D 1 121 ? 22.364 88.879 -0.894 1.00 39.60 118 ALA D O 1
ATOM 8585 N N . ALA D 1 122 ? 20.849 89.701 0.539 1.00 39.35 119 ALA D N 1
ATOM 8586 C CA . ALA D 1 122 ? 20.805 91.053 -0.047 1.00 39.46 119 ALA D CA 1
ATOM 8587 C C . ALA D 1 122 ? 22.143 91.772 0.077 1.00 39.35 119 ALA D C 1
ATOM 8588 O O . ALA D 1 122 ? 22.608 92.384 -0.853 1.00 38.26 119 ALA D O 1
ATOM 8590 N N . LEU D 1 123 ? 22.739 91.747 1.266 1.00 39.97 120 LEU D N 1
ATOM 8591 C CA . LEU D 1 123 ? 24.073 92.328 1.433 1.00 41.01 120 LEU D CA 1
ATOM 8592 C C . LEU D 1 123 ? 25.112 91.745 0.472 1.00 42.58 120 LEU D C 1
ATOM 8593 O O . LEU D 1 123 ? 25.949 92.479 -0.091 1.00 43.31 120 LEU D O 1
ATOM 8598 N N . GLY D 1 124 ? 25.082 90.417 0.362 1.00 43.16 121 GLY D N 1
ATOM 8599 C CA . GLY D 1 124 ? 25.959 89.669 -0.539 1.00 44.02 121 GLY D CA 1
ATOM 8600 C C . GLY D 1 124 ? 25.833 90.117 -1.977 1.00 43.64 121 GLY D C 1
ATOM 8601 O O . GLY D 1 124 ? 26.827 90.390 -2.605 1.00 44.84 121 GLY D O 1
ATOM 8602 N N . GLU D 1 125 ? 24.619 90.215 -2.503 1.00 43.75 122 GLU D N 1
ATOM 8603 C CA . GLU D 1 125 ? 24.446 90.676 -3.884 1.00 43.13 122 GLU D CA 1
ATOM 8604 C C . GLU D 1 125 ? 24.857 92.137 -4.051 1.00 43.14 122 GLU D C 1
ATOM 8605 O O . GLU D 1 125 ? 25.352 92.564 -5.086 1.00 42.34 122 GLU D O 1
ATOM 8611 N N . ARG D 1 126 ? 24.638 92.936 -3.023 1.00 43.27 123 ARG D N 1
ATOM 8612 C CA . ARG D 1 126 ? 24.994 94.337 -3.122 1.00 41.67 123 ARG D CA 1
ATOM 8613 C C . ARG D 1 126 ? 26.506 94.438 -3.064 1.00 41.67 123 ARG D C 1
ATOM 8614 O O . ARG D 1 126 ? 27.116 95.183 -3.832 1.00 40.09 123 ARG D O 1
ATOM 8622 N N . TRP D 1 127 ? 27.126 93.663 -2.177 1.00 41.76 124 TRP D N 1
ATOM 8623 C CA . TRP D 1 127 ? 28.580 93.734 -2.085 1.00 41.91 124 TRP D CA 1
ATOM 8624 C C . TRP D 1 127 ? 29.316 93.172 -3.307 1.00 41.21 124 TRP D C 1
ATOM 8625 O O . TRP D 1 127 ? 30.186 93.847 -3.887 1.00 42.84 124 TRP D O 1
ATOM 8636 N N . LYS D 1 128 ? 29.015 91.931 -3.674 1.00 41.44 125 LYS D N 1
ATOM 8637 C CA . LYS D 1 128 ? 29.791 91.229 -4.705 1.00 41.50 125 LYS D CA 1
ATOM 8638 C C . LYS D 1 128 ? 29.066 90.946 -6.016 1.00 40.91 125 LYS D C 1
ATOM 8639 O O . LYS D 1 128 ? 29.707 90.540 -6.958 1.00 42.28 125 LYS D O 1
ATOM 8645 N N . GLY D 1 129 ? 27.745 91.142 -6.064 1.00 40.76 126 GLY D N 1
ATOM 8646 C CA . GLY D 1 129 ? 26.927 90.852 -7.238 1.00 39.33 126 GLY D CA 1
ATOM 8647 C C . GLY D 1 129 ? 26.142 92.067 -7.742 1.00 39.65 126 GLY D C 1
ATOM 8648 O O . GLY D 1 129 ? 26.671 93.158 -7.808 1.00 40.45 126 GLY D O 1
ATOM 8649 N N . ALA D 1 130 ? 24.874 91.858 -8.082 1.00 40.30 127 ALA D N 1
ATOM 8650 C CA . ALA D 1 130 ? 24.106 92.740 -8.962 1.00 40.90 127 ALA D CA 1
ATOM 8651 C C . ALA D 1 130 ? 23.712 94.085 -8.364 1.00 41.81 127 ALA D C 1
ATOM 8652 O O . ALA D 1 130 ? 23.309 94.991 -9.106 1.00 43.67 127 ALA D O 1
ATOM 8654 N N . GLY D 1 131 ? 23.746 94.210 -7.043 1.00 41.73 128 GLY D N 1
ATOM 8655 C CA . GLY D 1 131 ? 23.470 95.499 -6.407 1.00 42.34 128 GLY D CA 1
ATOM 8656 C C . GLY D 1 131 ? 24.592 96.530 -6.625 1.00 42.38 128 GLY D C 1
ATOM 8657 O O . GLY D 1 131 ? 24.374 97.695 -6.472 1.00 43.14 128 GLY D O 1
ATOM 8658 N N . GLU D 1 132 ? 25.805 96.092 -6.933 1.00 43.62 129 GLU D N 1
ATOM 8659 C CA . GLU D 1 132 ? 26.935 96.995 -7.300 1.00 43.80 129 GLU D CA 1
ATOM 8660 C C . GLU D 1 132 ? 27.238 98.119 -6.308 1.00 43.59 129 GLU D C 1
ATOM 8661 O O . GLU D 1 132 ? 27.701 99.220 -6.683 1.00 43.68 129 GLU D O 1
ATOM 8667 N N . ASN D 1 133 ? 27.000 97.825 -5.047 1.00 43.18 130 ASN D N 1
ATOM 8668 C CA . ASN D 1 133 ? 27.357 98.709 -3.963 1.00 43.71 130 ASN D CA 1
ATOM 8669 C C . ASN D 1 133 ? 26.553 100.033 -3.952 1.00 42.53 130 ASN D C 1
ATOM 8670 O O . ASN D 1 133 ? 27.007 101.027 -3.423 1.00 41.88 130 ASN D O 1
ATOM 8675 N N A ASN D 1 134 ? 25.337 99.990 -4.509 0.60 42.55 131 ASN D N 1
ATOM 8676 N N B ASN D 1 134 ? 25.344 99.992 -4.517 0.40 42.51 131 ASN D N 1
ATOM 8677 C CA A ASN D 1 134 ? 24.476 101.173 -4.591 0.60 42.17 131 ASN D CA 1
ATOM 8678 C CA B ASN D 1 134 ? 24.462 101.158 -4.622 0.40 42.19 131 ASN D CA 1
ATOM 8679 C C A ASN D 1 134 ? 23.848 101.484 -3.243 0.60 41.98 131 ASN D C 1
ATOM 8680 C C B ASN D 1 134 ? 23.842 101.479 -3.260 0.40 42.07 131 ASN D C 1
ATOM 8681 O O A ASN D 1 134 ? 23.520 100.572 -2.497 0.60 41.38 131 ASN D O 1
ATOM 8682 O O B ASN D 1 134 ? 23.515 100.561 -2.513 0.40 41.68 131 ASN D O 1
ATOM 8691 N N . PRO D 1 135 ? 23.685 102.774 -2.927 1.00 42.20 132 PRO D N 1
ATOM 8692 C CA . PRO D 1 135 ? 23.034 103.076 -1.623 1.00 42.50 132 PRO D CA 1
ATOM 8693 C C . PRO D 1 135 ? 21.591 102.541 -1.485 1.00 41.88 132 PRO D C 1
ATOM 8694 O O . PRO D 1 135 ? 21.116 102.400 -0.362 1.00 42.27 132 PRO D O 1
ATOM 8698 N N . ASP D 1 136 ? 20.928 102.249 -2.613 1.00 41.13 133 ASP D N 1
ATOM 8699 C CA . ASP D 1 136 ? 19.485 101.891 -2.667 1.00 40.85 133 ASP D CA 1
ATOM 8700 C C . ASP D 1 136 ? 19.299 100.650 -3.553 1.00 40.98 133 ASP D C 1
ATOM 8701 O O . ASP D 1 136 ? 19.362 100.745 -4.802 1.00 40.57 133 ASP D O 1
ATOM 8706 N N . VAL D 1 137 ? 19.155 99.496 -2.889 1.00 40.85 134 VAL D N 1
ATOM 8707 C CA . VAL D 1 137 ? 19.077 98.150 -3.510 1.00 40.14 134 VAL D CA 1
ATOM 8708 C C . VAL D 1 137 ? 17.987 97.317 -2.813 1.00 39.17 134 VAL D C 1
ATOM 8709 O O . VAL D 1 137 ? 17.925 97.231 -1.574 1.00 37.01 134 VAL D O 1
ATOM 8713 N N . ILE D 1 138 ? 17.093 96.748 -3.619 1.00 39.46 135 ILE D N 1
ATOM 8714 C CA . ILE D 1 138 ? 16.112 95.769 -3.111 1.00 38.83 135 ILE D CA 1
ATOM 8715 C C . ILE D 1 138 ? 16.383 94.411 -3.725 1.00 40.25 135 ILE D C 1
ATOM 8716 O O . ILE D 1 138 ? 16.491 94.245 -4.981 1.00 38.27 135 ILE D O 1
ATOM 8721 N N . PHE D 1 139 ? 16.507 93.423 -2.835 1.00 40.17 136 PHE D N 1
ATOM 8722 C CA . PHE D 1 139 ? 16.762 92.066 -3.280 1.00 40.54 136 PHE D CA 1
ATOM 8723 C C . PHE D 1 139 ? 15.531 91.216 -3.011 1.00 41.23 136 PHE D C 1
ATOM 8724 O O . PHE D 1 139 ? 14.923 91.284 -1.944 1.00 39.86 136 PHE D O 1
ATOM 8732 N N . ILE D 1 140 ? 15.117 90.442 -3.985 1.00 40.67 137 ILE D N 1
ATOM 8733 C CA . ILE D 1 140 ? 14.009 89.534 -3.726 1.00 42.07 137 ILE D CA 1
ATOM 8734 C C . ILE D 1 140 ? 14.502 88.128 -4.085 1.00 43.47 137 ILE D C 1
ATOM 8735 O O . ILE D 1 140 ? 15.062 87.924 -5.154 1.00 41.70 137 ILE D O 1
ATOM 8740 N N . THR D 1 141 ? 14.303 87.173 -3.174 1.00 43.86 138 THR D N 1
ATOM 8741 C CA . THR D 1 141 ? 14.690 85.784 -3.467 1.00 43.89 138 THR D CA 1
ATOM 8742 C C . THR D 1 141 ? 13.448 84.904 -3.582 1.00 43.12 138 THR D C 1
ATOM 8743 O O . THR D 1 141 ? 12.602 84.895 -2.684 1.00 42.26 138 THR D O 1
ATOM 8747 N N . LEU D 1 142 ? 13.336 84.225 -4.734 1.00 41.79 139 LEU D N 1
ATOM 8748 C CA . LEU D 1 142 ? 12.253 83.319 -5.039 1.00 41.82 139 LEU D CA 1
ATOM 8749 C C . LEU D 1 142 ? 12.856 81.899 -5.024 1.00 42.43 139 LEU D C 1
ATOM 8750 O O . LEU D 1 142 ? 13.715 81.524 -5.848 1.00 40.98 139 LEU D O 1
ATOM 8755 N N . GLY D 1 143 ? 12.395 81.137 -4.066 1.00 43.28 140 GLY D N 1
ATOM 8756 C CA . GLY D 1 143 ? 12.906 79.790 -3.793 1.00 46.28 140 GLY D CA 1
ATOM 8757 C C . GLY D 1 143 ? 11.835 79.027 -3.052 1.00 46.58 140 GLY D C 1
ATOM 8758 O O . GLY D 1 143 ? 10.663 79.037 -3.454 1.00 46.75 140 GLY D O 1
ATOM 8759 N N . THR D 1 144 ? 12.221 78.358 -1.976 1.00 47.64 141 THR D N 1
ATOM 8760 C CA . THR D 1 144 ? 11.251 77.571 -1.227 1.00 48.99 141 THR D CA 1
ATOM 8761 C C . THR D 1 144 ? 10.196 78.528 -0.668 1.00 48.21 141 THR D C 1
ATOM 8762 O O . THR D 1 144 ? 9.005 78.271 -0.738 1.00 48.85 141 THR D O 1
ATOM 8766 N N . GLY D 1 145 ? 10.633 79.647 -0.129 1.00 47.58 142 GLY D N 1
ATOM 8767 C CA . GLY D 1 145 ? 9.688 80.736 0.150 1.00 47.61 142 GLY D CA 1
ATOM 8768 C C . GLY D 1 145 ? 10.054 81.992 -0.622 1.00 45.83 142 GLY D C 1
ATOM 8769 O O . GLY D 1 145 ? 10.949 81.988 -1.471 1.00 47.56 142 GLY D O 1
ATOM 8770 N N . VAL D 1 146 ? 9.357 83.077 -0.356 1.00 44.27 143 VAL D N 1
ATOM 8771 C CA . VAL D 1 146 ? 9.784 84.344 -0.929 1.00 41.42 143 VAL D CA 1
ATOM 8772 C C . VAL D 1 146 ? 10.248 85.227 0.238 1.00 41.46 143 VAL D C 1
ATOM 8773 O O . VAL D 1 146 ? 9.524 85.416 1.232 1.00 40.95 143 VAL D O 1
ATOM 8777 N N . GLY D 1 147 ? 11.456 85.745 0.091 1.00 40.19 144 GLY D N 1
ATOM 8778 C CA . GLY D 1 147 ? 12.002 86.722 1.037 1.00 41.01 144 GLY D CA 1
ATOM 8779 C C . GLY D 1 147 ? 12.680 87.877 0.329 1.00 40.87 144 GLY D C 1
ATOM 8780 O O . GLY D 1 147 ? 12.830 87.863 -0.919 1.00 39.67 144 GLY D O 1
ATOM 8781 N N . GLY D 1 148 ? 13.151 88.851 1.116 1.00 40.15 145 GLY D N 1
ATOM 8782 C CA . GLY D 1 148 ? 13.924 89.947 0.525 1.00 39.50 145 GLY D CA 1
ATOM 8783 C C . GLY D 1 148 ? 14.744 90.765 1.495 1.00 39.46 145 GLY D C 1
ATOM 8784 O O . GLY D 1 148 ? 14.714 90.579 2.719 1.00 39.07 145 GLY D O 1
ATOM 8785 N N . GLY D 1 149 ? 15.534 91.651 0.941 1.00 38.44 146 GLY D N 1
ATOM 8786 C CA . GLY D 1 149 ? 16.355 92.519 1.779 1.00 38.69 146 GLY D CA 1
ATOM 8787 C C . GLY D 1 149 ? 16.357 93.903 1.154 1.00 38.84 146 GLY D C 1
ATOM 8788 O O . GLY D 1 149 ? 16.517 94.040 -0.092 1.00 38.01 146 GLY D O 1
ATOM 8789 N N . ILE D 1 150 ? 16.191 94.915 2.013 1.00 36.16 147 ILE D N 1
ATOM 8790 C CA . ILE D 1 150 ? 16.162 96.273 1.533 1.00 36.50 147 ILE D CA 1
ATOM 8791 C C . ILE D 1 150 ? 17.355 97.099 2.061 1.00 36.54 147 ILE D C 1
ATOM 8792 O O . ILE D 1 150 ? 17.507 97.286 3.280 1.00 37.01 147 ILE D O 1
ATOM 8797 N N . VAL D 1 151 ? 18.203 97.563 1.154 1.00 36.17 148 VAL D N 1
ATOM 8798 C CA . VAL D 1 151 ? 19.200 98.623 1.503 1.00 37.01 148 VAL D CA 1
ATOM 8799 C C . VAL D 1 151 ? 18.718 99.980 0.977 1.00 37.53 148 VAL D C 1
ATOM 8800 O O . VAL D 1 151 ? 18.416 100.112 -0.205 1.00 38.32 148 VAL D O 1
ATOM 8804 N N . ALA D 1 152 ? 18.649 100.982 1.846 1.00 38.76 149 ALA D N 1
ATOM 8805 C CA . ALA D 1 152 ? 18.185 102.311 1.456 1.00 39.15 149 ALA D CA 1
ATOM 8806 C C . ALA D 1 152 ? 18.919 103.422 2.180 1.00 39.81 149 ALA D C 1
ATOM 8807 O O . ALA D 1 152 ? 19.082 103.385 3.434 1.00 39.57 149 ALA D O 1
ATOM 8809 N N . ALA D 1 153 ? 19.311 104.434 1.410 1.00 39.13 150 ALA D N 1
ATOM 8810 C CA . ALA D 1 153 ? 20.237 105.479 1.889 1.00 40.60 150 ALA D CA 1
ATOM 8811 C C . ALA D 1 153 ? 21.537 104.885 2.470 1.00 41.35 150 ALA D C 1
ATOM 8812 O O . ALA D 1 153 ? 22.085 105.435 3.413 1.00 41.59 150 ALA D O 1
ATOM 8814 N N . GLY D 1 154 ? 22.054 103.815 1.843 1.00 40.69 151 GLY D N 1
ATOM 8815 C CA . GLY D 1 154 ? 23.234 103.116 2.315 1.00 41.79 151 GLY D CA 1
ATOM 8816 C C . GLY D 1 154 ? 23.071 102.163 3.515 1.00 42.05 151 GLY D C 1
ATOM 8817 O O . GLY D 1 154 ? 24.051 101.591 3.949 1.00 44.27 151 GLY D O 1
ATOM 8818 N N . LYS D 1 155 ? 21.874 101.991 4.071 1.00 40.85 152 LYS D N 1
ATOM 8819 C CA . LYS D 1 155 ? 21.722 101.061 5.214 1.00 41.50 152 LYS D CA 1
ATOM 8820 C C . LYS D 1 155 ? 20.681 99.986 5.015 1.00 39.88 152 LYS D C 1
ATOM 8821 O O . LYS D 1 155 ? 19.664 100.189 4.374 1.00 38.07 152 LYS D O 1
ATOM 8827 N N . LEU D 1 156 ? 21.003 98.810 5.548 1.00 40.07 153 LEU D N 1
ATOM 8828 C CA . LEU D 1 156 ? 20.115 97.669 5.532 1.00 39.24 153 LEU D CA 1
ATOM 8829 C C . LEU D 1 156 ? 18.971 98.041 6.464 1.00 39.16 153 LEU D C 1
ATOM 8830 O O . LEU D 1 156 ? 19.231 98.508 7.572 1.00 39.09 153 LEU D O 1
ATOM 8835 N N . LEU D 1 157 ? 17.731 97.802 6.030 1.00 37.34 154 LEU D N 1
ATOM 8836 C CA . LEU D 1 157 ? 16.574 98.214 6.812 1.00 36.97 154 LEU D CA 1
ATOM 8837 C C . LEU D 1 157 ? 16.063 97.043 7.613 1.00 37.34 154 LEU D C 1
ATOM 8838 O O . LEU D 1 157 ? 16.078 95.923 7.112 1.00 36.56 154 LEU D O 1
ATOM 8843 N N . HIS D 1 158 ? 15.576 97.327 8.836 1.00 36.39 155 HIS D N 1
ATOM 8844 C CA . HIS D 1 158 ? 15.004 96.304 9.694 1.00 38.03 155 HIS D CA 1
ATOM 8845 C C . HIS D 1 158 ? 13.602 96.672 10.184 1.00 37.41 155 HIS D C 1
ATOM 8846 O O . HIS D 1 158 ? 12.815 95.806 10.405 1.00 38.24 155 HIS D O 1
ATOM 8853 N N . GLY D 1 159 ? 13.311 97.955 10.369 1.00 37.32 156 GLY D N 1
ATOM 8854 C CA . GLY D 1 159 ? 11.998 98.334 10.884 1.00 38.37 156 GLY D CA 1
ATOM 8855 C C . GLY D 1 159 ? 11.951 98.119 12.390 1.00 38.21 156 GLY D C 1
ATOM 8856 O O . GLY D 1 159 ? 12.954 97.717 13.003 1.00 36.24 156 GLY D O 1
ATOM 8857 N N . VAL D 1 160 ? 10.784 98.397 12.976 1.00 39.40 157 VAL D N 1
ATOM 8858 C CA . VAL D 1 160 ? 10.612 98.431 14.433 1.00 39.71 157 VAL D CA 1
ATOM 8859 C C . VAL D 1 160 ? 10.795 97.034 15.072 1.00 41.62 157 VAL D C 1
ATOM 8860 O O . VAL D 1 160 ? 11.293 96.895 16.192 1.00 42.05 157 VAL D O 1
ATOM 8864 N N . ALA D 1 161 ? 10.386 95.999 14.347 1.00 41.87 158 ALA D N 1
ATOM 8865 C CA . ALA D 1 161 ? 10.308 94.650 14.872 1.00 42.33 158 ALA D CA 1
ATOM 8866 C C . ALA D 1 161 ? 11.110 93.716 13.931 1.00 42.42 158 ALA D C 1
ATOM 8867 O O . ALA D 1 161 ? 11.008 92.529 14.000 1.00 42.15 158 ALA D O 1
ATOM 8869 N N . GLY D 1 162 ? 11.939 94.285 13.069 1.00 43.05 159 GLY D N 1
ATOM 8870 C CA . GLY D 1 162 ? 12.819 93.488 12.254 1.00 41.87 159 GLY D CA 1
ATOM 8871 C C . GLY D 1 162 ? 12.142 92.838 11.080 1.00 43.04 159 GLY D C 1
ATOM 8872 O O . GLY D 1 162 ? 12.725 91.953 10.460 1.00 43.37 159 GLY D O 1
ATOM 8873 N N . CYS D 1 163 ? 10.936 93.288 10.730 1.00 41.77 160 CYS D N 1
ATOM 8874 C CA . CYS D 1 163 ? 10.256 92.752 9.565 1.00 41.81 160 CYS D CA 1
ATOM 8875 C C . CYS D 1 163 ? 10.485 93.520 8.248 1.00 41.92 160 CYS D C 1
ATOM 8876 O O . CYS D 1 163 ? 9.797 93.219 7.259 1.00 41.69 160 CYS D O 1
ATOM 8879 N N . ALA D 1 164 ? 11.429 94.487 8.205 1.00 40.70 161 ALA D N 1
ATOM 8880 C CA . ALA D 1 164 ? 11.657 95.168 6.937 1.00 41.46 161 ALA D CA 1
ATOM 8881 C C . ALA D 1 164 ? 12.134 94.104 5.929 1.00 40.64 161 ALA D C 1
ATOM 8882 O O . ALA D 1 164 ? 12.829 93.143 6.314 1.00 40.36 161 ALA D O 1
ATOM 8884 N N . GLY D 1 165 ? 11.697 94.221 4.682 1.00 39.98 162 GLY D N 1
ATOM 8885 C CA . GLY D 1 165 ? 12.160 93.277 3.650 1.00 38.18 162 GLY D CA 1
ATOM 8886 C C . GLY D 1 165 ? 11.217 92.112 3.422 1.00 38.28 162 GLY D C 1
ATOM 8887 O O . GLY D 1 165 ? 11.386 91.378 2.486 1.00 39.46 162 GLY D O 1
ATOM 8888 N N . GLU D 1 166 ? 10.176 91.984 4.220 1.00 37.95 163 GLU D N 1
ATOM 8889 C CA . GLU D 1 166 ? 9.276 90.846 4.085 1.00 38.88 163 GLU D CA 1
ATOM 8890 C C . GLU D 1 166 ? 8.364 90.894 2.814 1.00 38.61 163 GLU D C 1
ATOM 8891 O O . GLU D 1 166 ? 7.162 90.726 2.861 1.00 39.40 163 GLU D O 1
ATOM 8897 N N . VAL D 1 167 ? 8.973 91.105 1.654 1.00 39.24 164 VAL D N 1
ATOM 8898 C CA . VAL D 1 167 ? 8.196 91.403 0.433 1.00 39.74 164 VAL D CA 1
ATOM 8899 C C . VAL D 1 167 ? 7.370 90.161 -0.053 1.00 40.10 164 VAL D C 1
ATOM 8900 O O . VAL D 1 167 ? 6.394 90.283 -0.766 1.00 40.77 164 VAL D O 1
ATOM 8904 N N . GLY D 1 168 ? 7.791 88.972 0.338 1.00 40.62 165 GLY D N 1
ATOM 8905 C CA . GLY D 1 168 ? 6.991 87.772 0.086 1.00 40.64 165 GLY D CA 1
ATOM 8906 C C . GLY D 1 168 ? 5.634 87.900 0.723 1.00 41.38 165 GLY D C 1
ATOM 8907 O O . GLY D 1 168 ? 4.693 87.274 0.303 1.00 41.43 165 GLY D O 1
ATOM 8908 N N . HIS D 1 169 ? 5.514 88.727 1.753 1.00 41.39 166 HIS D N 1
ATOM 8909 C CA . HIS D 1 169 ? 4.187 88.934 2.280 1.00 41.00 166 HIS D CA 1
ATOM 8910 C C . HIS D 1 169 ? 3.532 90.236 1.907 1.00 40.01 166 HIS D C 1
ATOM 8911 O O . HIS D 1 169 ? 2.624 90.687 2.580 1.00 36.85 166 HIS D O 1
ATOM 8918 N N . VAL D 1 170 ? 3.943 90.798 0.769 1.00 40.16 167 VAL D N 1
ATOM 8919 C CA . VAL D 1 170 ? 3.148 91.868 0.221 1.00 41.49 167 VAL D CA 1
ATOM 8920 C C . VAL D 1 170 ? 1.915 91.265 -0.477 1.00 42.87 167 VAL D C 1
ATOM 8921 O O . VAL D 1 170 ? 2.037 90.328 -1.260 1.00 42.78 167 VAL D O 1
ATOM 8925 N N . THR D 1 171 ? 0.746 91.837 -0.190 1.00 44.46 168 THR D N 1
ATOM 8926 C CA . THR D 1 171 ? -0.511 91.461 -0.842 1.00 45.93 168 THR D CA 1
ATOM 8927 C C . THR D 1 171 ? -0.575 91.949 -2.281 1.00 46.28 168 THR D C 1
ATOM 8928 O O . THR D 1 171 ? -0.701 93.161 -2.527 1.00 45.94 168 THR D O 1
ATOM 8932 N N . VAL D 1 172 ? -0.476 91.002 -3.213 1.00 47.01 169 VAL D N 1
ATOM 8933 C CA . VAL D 1 172 ? -0.577 91.291 -4.646 1.00 48.85 169 VAL D CA 1
ATOM 8934 C C . VAL D 1 172 ? -1.976 90.981 -5.204 1.00 50.42 169 VAL D C 1
ATOM 8935 O O . VAL D 1 172 ? -2.303 91.352 -6.334 1.00 51.28 169 VAL D O 1
ATOM 8939 N N . ASP D 1 173 ? -2.802 90.303 -4.410 1.00 50.81 170 ASP D N 1
ATOM 8940 C CA . ASP D 1 173 ? -4.152 89.949 -4.849 1.00 51.66 170 ASP D CA 1
ATOM 8941 C C . ASP D 1 173 ? -5.008 89.778 -3.614 1.00 51.05 170 ASP D C 1
ATOM 8942 O O . ASP D 1 173 ? -4.921 88.757 -2.962 1.00 50.77 170 ASP D O 1
ATOM 8947 N N . PRO D 1 174 ? -5.821 90.797 -3.271 1.00 51.56 171 PRO D N 1
ATOM 8948 C CA . PRO D 1 174 ? -6.659 90.789 -2.058 1.00 52.02 171 PRO D CA 1
ATOM 8949 C C . PRO D 1 174 ? -7.703 89.677 -2.004 1.00 52.43 171 PRO D C 1
ATOM 8950 O O . PRO D 1 174 ? -8.284 89.443 -0.946 1.00 52.55 171 PRO D O 1
ATOM 8954 N N . ASN D 1 175 ? -7.923 88.991 -3.123 1.00 53.22 172 ASN D N 1
ATOM 8955 C CA . ASN D 1 175 ? -8.793 87.813 -3.145 1.00 54.49 172 ASN D CA 1
ATOM 8956 C C . ASN D 1 175 ? -8.064 86.578 -3.643 1.00 54.65 172 ASN D C 1
ATOM 8957 O O . ASN D 1 175 ? -8.675 85.671 -4.226 1.00 55.36 172 ASN D O 1
ATOM 8962 N N . GLY D 1 176 ? -6.755 86.556 -3.419 1.00 54.40 173 GLY D N 1
ATOM 8963 C CA . GLY D 1 176 ? -5.916 85.445 -3.837 1.00 53.83 173 GLY D CA 1
ATOM 8964 C C . GLY D 1 176 ? -5.955 84.237 -2.906 1.00 53.67 173 GLY D C 1
ATOM 8965 O O . GLY D 1 176 ? -6.827 84.117 -2.032 1.00 53.38 173 GLY D O 1
ATOM 8966 N N . PHE D 1 177 ? -4.970 83.364 -3.104 1.00 53.46 174 PHE D N 1
ATOM 8967 C CA . PHE D 1 177 ? -4.748 82.152 -2.328 1.00 53.75 174 PHE D CA 1
ATOM 8968 C C . PHE D 1 177 ? -4.377 82.468 -0.880 1.00 53.95 174 PHE D C 1
ATOM 8969 O O . PHE D 1 177 ? -3.879 83.545 -0.568 1.00 54.16 174 PHE D O 1
ATOM 8977 N N . ASP D 1 178 ? -4.614 81.521 0.006 1.00 54.63 175 ASP D N 1
ATOM 8978 C CA . ASP D 1 178 ? -4.308 81.709 1.410 1.00 55.11 175 ASP D CA 1
ATOM 8979 C C . ASP D 1 178 ? -2.845 81.376 1.656 1.00 54.62 175 ASP D C 1
ATOM 8980 O O . ASP D 1 178 ? -2.312 80.366 1.164 1.00 55.44 175 ASP D O 1
ATOM 8985 N N . CYS D 1 179 ? -2.195 82.227 2.433 1.00 53.79 176 CYS D N 1
ATOM 8986 C CA . CYS D 1 179 ? -0.778 82.097 2.660 1.00 53.55 176 CYS D CA 1
ATOM 8987 C C . CYS D 1 179 ? -0.486 81.681 4.104 1.00 54.00 176 CYS D C 1
ATOM 8988 O O . CYS D 1 179 ? -1.258 82.007 5.005 1.00 53.79 176 CYS D O 1
ATOM 8991 N N . THR D 1 180 ? 0.641 80.978 4.290 1.00 54.59 177 THR D N 1
ATOM 8992 C CA . THR D 1 180 ? 1.163 80.533 5.586 1.00 55.67 177 THR D CA 1
ATOM 8993 C C . THR D 1 180 ? 1.046 81.557 6.702 1.00 55.51 177 THR D C 1
ATOM 8994 O O . THR D 1 180 ? 0.881 81.183 7.867 1.00 55.75 177 THR D O 1
ATOM 8998 N N . CYS D 1 181 ? 1.199 82.837 6.349 1.00 55.53 178 CYS D N 1
ATOM 8999 C CA . CYS D 1 181 ? 1.208 83.938 7.331 1.00 54.67 178 CYS D CA 1
ATOM 9000 C C . CYS D 1 181 ? -0.208 84.225 7.822 1.00 55.22 178 CYS D C 1
ATOM 9001 O O . CYS D 1 181 ? -0.401 84.886 8.851 1.00 55.68 178 CYS D O 1
ATOM 9004 N N . GLY D 1 182 ? -1.192 83.722 7.076 1.00 55.81 179 GLY D N 1
ATOM 9005 C CA . GLY D 1 182 ? -2.606 83.810 7.451 1.00 55.58 179 GLY D CA 1
ATOM 9006 C C . GLY D 1 182 ? -3.432 84.878 6.753 1.00 55.79 179 GLY D C 1
ATOM 9007 O O . GLY D 1 182 ? -4.517 85.190 7.224 1.00 55.68 179 GLY D O 1
ATOM 9008 N N . LYS D 1 183 ? -2.914 85.416 5.636 1.00 55.86 180 LYS D N 1
ATOM 9009 C CA . LYS D 1 183 ? -3.543 86.459 4.806 1.00 55.99 180 LYS D CA 1
ATOM 9010 C C . LYS D 1 183 ? -3.878 85.874 3.455 1.00 56.16 180 LYS D C 1
ATOM 9011 O O . LYS D 1 183 ? -3.357 84.812 3.116 1.00 57.16 180 LYS D O 1
ATOM 9017 N N . ARG D 1 184 ? -4.691 86.575 2.659 1.00 55.75 181 ARG D N 1
ATOM 9018 C CA . ARG D 1 184 ? -4.936 86.151 1.276 1.00 56.25 181 ARG D CA 1
ATOM 9019 C C . ARG D 1 184 ? -3.965 86.863 0.339 1.00 53.70 181 ARG D C 1
ATOM 9020 O O . ARG D 1 184 ? -3.671 88.027 0.523 1.00 53.15 181 ARG D O 1
ATOM 9028 N N . GLY D 1 185 ? -3.484 86.152 -0.670 1.00 52.10 182 GLY D N 1
ATOM 9029 C CA . GLY D 1 185 ? -2.900 86.794 -1.867 1.00 50.25 182 GLY D CA 1
ATOM 9030 C C . GLY D 1 185 ? -1.526 87.449 -1.773 1.00 48.14 182 GLY D C 1
ATOM 9031 O O . GLY D 1 185 ? -1.258 88.388 -2.513 1.00 48.11 182 GLY D O 1
ATOM 9032 N N . CYS D 1 186 ? -0.666 86.923 -0.889 1.00 46.06 183 CYS D N 1
ATOM 9033 C CA . CYS D 1 186 ? 0.741 87.306 -0.753 1.00 43.64 183 CYS D CA 1
ATOM 9034 C C . CYS D 1 186 ? 1.526 86.906 -1.993 1.00 44.78 183 CYS D C 1
ATOM 9035 O O . CYS D 1 186 ? 1.129 85.988 -2.737 1.00 43.59 183 CYS D O 1
ATOM 9038 N N . LEU D 1 187 ? 2.643 87.589 -2.211 1.00 42.98 184 LEU D N 1
ATOM 9039 C CA . LEU D 1 187 ? 3.437 87.355 -3.392 1.00 43.69 184 LEU D CA 1
ATOM 9040 C C . LEU D 1 187 ? 4.027 85.956 -3.393 1.00 43.53 184 LEU D C 1
ATOM 9041 O O . LEU D 1 187 ? 4.287 85.366 -4.442 1.00 44.09 184 LEU D O 1
ATOM 9046 N N . GLU D 1 188 ? 4.321 85.473 -2.187 1.00 43.98 185 GLU D N 1
ATOM 9047 C CA . GLU D 1 188 ? 4.912 84.150 -2.018 1.00 44.22 185 GLU D CA 1
ATOM 9048 C C . GLU D 1 188 ? 3.977 83.060 -2.534 1.00 44.22 185 GLU D C 1
ATOM 9049 O O . GLU D 1 188 ? 4.463 82.030 -3.034 1.00 45.40 185 GLU D O 1
ATOM 9055 N N . THR D 1 189 ? 2.661 83.283 -2.414 1.00 43.80 186 THR D N 1
ATOM 9056 C CA . THR D 1 189 ? 1.667 82.272 -2.831 1.00 43.33 186 THR D CA 1
ATOM 9057 C C . THR D 1 189 ? 1.611 82.126 -4.326 1.00 43.24 186 THR D C 1
ATOM 9058 O O . THR D 1 189 ? 0.857 81.305 -4.840 1.00 42.35 186 THR D O 1
ATOM 9062 N N . VAL D 1 190 ? 2.404 82.930 -5.036 1.00 43.06 187 VAL D N 1
ATOM 9063 C CA . VAL D 1 190 ? 2.226 83.033 -6.461 1.00 42.27 187 VAL D CA 1
ATOM 9064 C C . VAL D 1 190 ? 3.615 82.961 -7.165 1.00 42.88 187 VAL D C 1
ATOM 9065 O O . VAL D 1 190 ? 3.700 82.682 -8.377 1.00 42.75 187 VAL D O 1
ATOM 9069 N N . SER D 1 191 ? 4.702 83.093 -6.395 1.00 42.69 188 SER D N 1
ATOM 9070 C CA . SER D 1 191 ? 6.031 83.202 -7.017 1.00 42.64 188 SER D CA 1
ATOM 9071 C C . SER D 1 191 ? 7.202 82.385 -6.394 1.00 42.54 188 SER D C 1
ATOM 9072 O O . SER D 1 191 ? 8.357 82.417 -6.898 1.00 41.87 188 SER D O 1
ATOM 9075 N N . SER D 1 192 ? 6.913 81.668 -5.316 1.00 41.88 189 SER D N 1
ATOM 9076 C CA . SER D 1 192 ? 7.834 80.692 -4.776 1.00 43.57 189 SER D CA 1
ATOM 9077 C C . SER D 1 192 ? 7.915 79.440 -5.694 1.00 45.54 189 SER D C 1
ATOM 9078 O O . SER D 1 192 ? 7.026 79.212 -6.563 1.00 46.02 189 SER D O 1
ATOM 9081 N N . ALA D 1 193 ? 8.964 78.628 -5.508 1.00 46.74 190 ALA D N 1
ATOM 9082 C CA . ALA D 1 193 ? 9.079 77.365 -6.258 1.00 48.45 190 ALA D CA 1
ATOM 9083 C C . ALA D 1 193 ? 7.683 76.713 -6.324 1.00 49.11 190 ALA D C 1
ATOM 9084 O O . ALA D 1 193 ? 7.139 76.412 -7.402 1.00 49.42 190 ALA D O 1
ATOM 9086 N N . THR D 1 194 ? 7.062 76.624 -5.156 1.00 49.05 191 THR D N 1
ATOM 9087 C CA . THR D 1 194 ? 5.711 76.081 -5.006 1.00 49.50 191 THR D CA 1
ATOM 9088 C C . THR D 1 194 ? 4.545 76.969 -5.535 1.00 48.25 191 THR D C 1
ATOM 9089 O O . THR D 1 194 ? 3.518 76.440 -5.997 1.00 46.72 191 THR D O 1
ATOM 9093 N N . GLY D 1 195 ? 4.679 78.302 -5.430 1.00 46.72 192 GLY D N 1
ATOM 9094 C CA . GLY D 1 195 ? 3.636 79.203 -5.906 1.00 45.41 192 GLY D CA 1
ATOM 9095 C C . GLY D 1 195 ? 3.554 79.160 -7.435 1.00 44.17 192 GLY D C 1
ATOM 9096 O O . GLY D 1 195 ? 2.522 79.382 -8.012 1.00 44.87 192 GLY D O 1
ATOM 9097 N N . VAL D 1 196 ? 4.633 78.887 -8.139 1.00 44.93 193 VAL D N 1
ATOM 9098 C CA . VAL D 1 196 ? 4.459 78.796 -9.600 1.00 44.27 193 VAL D CA 1
ATOM 9099 C C . VAL D 1 196 ? 3.583 77.589 -9.993 1.00 45.02 193 VAL D C 1
ATOM 9100 O O . VAL D 1 196 ? 2.793 77.638 -10.947 1.00 44.86 193 VAL D O 1
ATOM 9104 N N . VAL D 1 197 ? 3.698 76.503 -9.235 1.00 45.40 194 VAL D N 1
ATOM 9105 C CA . VAL D 1 197 ? 2.909 75.306 -9.551 1.00 45.11 194 VAL D CA 1
ATOM 9106 C C . VAL D 1 197 ? 1.456 75.563 -9.211 1.00 44.79 194 VAL D C 1
ATOM 9107 O O . VAL D 1 197 ? 0.571 75.185 -9.961 1.00 44.52 194 VAL D O 1
ATOM 9111 N N . ARG D 1 198 ? 1.224 76.228 -8.084 1.00 44.72 195 ARG D N 1
ATOM 9112 C CA . ARG D 1 198 ? -0.119 76.576 -7.681 1.00 44.23 195 ARG D CA 1
ATOM 9113 C C . ARG D 1 198 ? -0.782 77.544 -8.667 1.00 44.20 195 ARG D C 1
ATOM 9114 O O . ARG D 1 198 ? -1.962 77.436 -8.917 1.00 44.90 195 ARG D O 1
ATOM 9122 N N . VAL D 1 199 ? -0.028 78.484 -9.240 1.00 44.64 196 VAL D N 1
ATOM 9123 C CA . VAL D 1 199 ? -0.589 79.333 -10.306 1.00 43.61 196 VAL D CA 1
ATOM 9124 C C . VAL D 1 199 ? -1.065 78.443 -11.465 1.00 43.13 196 VAL D C 1
ATOM 9125 O O . VAL D 1 199 ? -2.187 78.581 -11.922 1.00 43.57 196 VAL D O 1
ATOM 9129 N N . ALA D 1 200 ? -0.192 77.552 -11.938 1.00 41.90 197 ALA D N 1
ATOM 9130 C CA . ALA D 1 200 ? -0.516 76.618 -13.012 1.00 42.49 197 ALA D CA 1
ATOM 9131 C C . ALA D 1 200 ? -1.723 75.726 -12.706 1.00 42.85 197 ALA D C 1
ATOM 9132 O O . ALA D 1 200 ? -2.630 75.582 -13.546 1.00 42.52 197 ALA D O 1
ATOM 9134 N N . ARG D 1 201 ? -1.733 75.122 -11.510 1.00 44.14 198 ARG D N 1
ATOM 9135 C CA . ARG D 1 201 ? -2.785 74.150 -11.173 1.00 44.82 198 ARG D CA 1
ATOM 9136 C C . ARG D 1 201 ? -4.143 74.837 -11.272 1.00 44.82 198 ARG D C 1
ATOM 9137 O O . ARG D 1 201 ? -5.157 74.177 -11.530 1.00 44.15 198 ARG D O 1
ATOM 9145 N N . HIS D 1 202 ? -4.150 76.157 -11.064 1.00 44.97 199 HIS D N 1
ATOM 9146 C CA . HIS D 1 202 ? -5.397 76.946 -11.140 1.00 46.07 199 HIS D CA 1
ATOM 9147 C C . HIS D 1 202 ? -5.634 77.640 -12.468 1.00 45.83 199 HIS D C 1
ATOM 9148 O O . HIS D 1 202 ? -6.747 78.058 -12.749 1.00 45.70 199 HIS D O 1
ATOM 9155 N N . LEU D 1 203 ? -4.600 77.743 -13.302 1.00 46.59 200 LEU D N 1
ATOM 9156 C CA . LEU D 1 203 ? -4.753 78.328 -14.651 1.00 45.76 200 LEU D CA 1
ATOM 9157 C C . LEU D 1 203 ? -5.077 77.230 -15.675 1.00 46.17 200 LEU D C 1
ATOM 9158 O O . LEU D 1 203 ? -5.475 77.508 -16.793 1.00 44.49 200 LEU D O 1
ATOM 9163 N N . SER D 1 204 ? -4.871 75.976 -15.267 1.00 47.23 201 SER D N 1
ATOM 9164 C CA . SER D 1 204 ? -5.122 74.794 -16.102 1.00 48.18 201 SER D CA 1
ATOM 9165 C C . SER D 1 204 ? -6.555 74.686 -16.628 1.00 49.21 201 SER D C 1
ATOM 9166 O O . SER D 1 204 ? -6.784 74.239 -17.762 1.00 49.78 201 SER D O 1
ATOM 9169 N N . GLU D 1 205 ? -7.521 75.086 -15.805 1.00 50.05 202 GLU D N 1
ATOM 9170 C CA . GLU D 1 205 ? -8.926 74.985 -16.185 1.00 51.17 202 GLU D CA 1
ATOM 9171 C C . GLU D 1 205 ? -9.254 75.822 -17.416 1.00 51.66 202 GLU D C 1
ATOM 9172 O O . GLU D 1 205 ? -10.221 75.551 -18.108 1.00 51.97 202 GLU D O 1
ATOM 9178 N N . GLU D 1 206 ? -8.427 76.823 -17.689 1.00 52.62 203 GLU D N 1
ATOM 9179 C CA . GLU D 1 206 ? -8.690 77.793 -18.742 1.00 54.64 203 GLU D CA 1
ATOM 9180 C C . GLU D 1 206 ? -7.984 77.412 -20.041 1.00 54.28 203 GLU D C 1
ATOM 9181 O O . GLU D 1 206 ? -8.013 78.166 -21.022 1.00 53.80 203 GLU D O 1
ATOM 9187 N N . PHE D 1 207 ? -7.349 76.244 -20.051 1.00 53.85 204 PHE D N 1
ATOM 9188 C CA . PHE D 1 207 ? -6.592 75.839 -21.243 1.00 54.37 204 PHE D CA 1
ATOM 9189 C C . PHE D 1 207 ? -6.977 74.440 -21.717 1.00 53.43 204 PHE D C 1
ATOM 9190 O O . PHE D 1 207 ? -6.795 73.471 -20.985 1.00 53.74 204 PHE D O 1
ATOM 9198 N N . ALA D 1 208 ? -7.511 74.344 -22.935 1.00 52.83 205 ALA D N 1
ATOM 9199 C CA . ALA D 1 208 ? -7.967 73.062 -23.487 1.00 52.74 205 ALA D CA 1
ATOM 9200 C C . ALA D 1 208 ? -7.061 72.487 -24.590 1.00 52.83 205 ALA D C 1
ATOM 9201 O O . ALA D 1 208 ? -7.336 71.398 -25.126 1.00 52.92 205 ALA D O 1
ATOM 9203 N N . GLY D 1 209 ? -6.004 73.226 -24.930 1.00 52.38 206 GLY D N 1
ATOM 9204 C CA . GLY D 1 209 ? -5.010 72.765 -25.892 1.00 51.80 206 GLY D CA 1
ATOM 9205 C C . GLY D 1 209 ? -4.033 71.718 -25.375 1.00 51.48 206 GLY D C 1
ATOM 9206 O O . GLY D 1 209 ? -4.014 71.404 -24.167 1.00 51.44 206 GLY D O 1
ATOM 9207 N N A ASP D 1 210 ? -3.197 71.195 -26.273 0.60 51.14 207 ASP D N 1
ATOM 9208 N N B ASP D 1 210 ? -3.239 71.173 -26.303 0.40 51.04 207 ASP D N 1
ATOM 9209 C CA A ASP D 1 210 ? -2.234 70.145 -25.927 0.60 50.92 207 ASP D CA 1
ATOM 9210 C CA B ASP D 1 210 ? -2.181 70.211 -25.984 0.40 50.69 207 ASP D CA 1
ATOM 9211 C C A ASP D 1 210 ? -0.885 70.694 -25.415 0.60 50.56 207 ASP D C 1
ATOM 9212 C C B ASP D 1 210 ? -0.996 70.895 -25.296 0.40 50.38 207 ASP D C 1
ATOM 9213 O O A ASP D 1 210 ? -0.187 71.443 -26.103 0.60 51.00 207 ASP D O 1
ATOM 9214 O O B ASP D 1 210 ? -0.521 71.948 -25.738 0.40 50.44 207 ASP D O 1
ATOM 9223 N N . SER D 1 211 ? -0.542 70.319 -24.190 1.00 50.15 208 SER D N 1
ATOM 9224 C CA . SER D 1 211 ? 0.570 70.908 -23.453 1.00 49.32 208 SER D CA 1
ATOM 9225 C C . SER D 1 211 ? 1.091 69.919 -22.449 1.00 49.79 208 SER D C 1
ATOM 9226 O O . SER D 1 211 ? 0.372 69.538 -21.513 1.00 49.39 208 SER D O 1
ATOM 9229 N N . GLU D 1 212 ? 2.360 69.541 -22.631 1.00 50.38 209 GLU D N 1
ATOM 9230 C CA . GLU D 1 212 ? 3.047 68.578 -21.764 1.00 51.11 209 GLU D CA 1
ATOM 9231 C C . GLU D 1 212 ? 3.070 69.069 -20.327 1.00 50.01 209 GLU D C 1
ATOM 9232 O O . GLU D 1 212 ? 2.996 68.270 -19.396 1.00 50.06 209 GLU D O 1
ATOM 9238 N N . LEU D 1 213 ? 3.131 70.389 -20.159 1.00 49.86 210 LEU D N 1
ATOM 9239 C CA . LEU D 1 213 ? 3.128 71.020 -18.840 1.00 48.56 210 LEU D CA 1
ATOM 9240 C C . LEU D 1 213 ? 1.769 70.900 -18.139 1.00 47.99 210 LEU D C 1
ATOM 9241 O O . LEU D 1 213 ? 1.701 70.560 -16.957 1.00 47.30 210 LEU D O 1
ATOM 9246 N N . LYS D 1 214 ? 0.704 71.200 -18.862 1.00 47.02 211 LYS D N 1
ATOM 9247 C CA . LYS D 1 214 ? -0.636 71.068 -18.320 1.00 47.46 211 LYS D CA 1
ATOM 9248 C C . LYS D 1 214 ? -0.921 69.595 -17.936 1.00 47.94 211 LYS D C 1
ATOM 9249 O O . LYS D 1 214 ? -1.507 69.355 -16.870 1.00 47.33 211 LYS D O 1
ATOM 9255 N N . GLN D 1 215 ? -0.461 68.643 -18.768 1.00 47.82 212 GLN D N 1
ATOM 9256 C CA . GLN D 1 215 ? -0.533 67.198 -18.466 1.00 50.06 212 GLN D CA 1
ATOM 9257 C C . GLN D 1 215 ? 0.092 66.851 -17.102 1.00 49.36 212 GLN D C 1
ATOM 9258 O O . GLN D 1 215 ? -0.576 66.282 -16.225 1.00 49.37 212 GLN D O 1
ATOM 9264 N N . ALA D 1 216 ? 1.374 67.186 -16.948 1.00 49.02 213 ALA D N 1
ATOM 9265 C CA . ALA D 1 216 ? 2.083 67.088 -15.668 1.00 48.84 213 ALA D CA 1
ATOM 9266 C C . ALA D 1 216 ? 1.271 67.684 -14.489 1.00 49.12 213 ALA D C 1
ATOM 9267 O O . ALA D 1 216 ? 0.932 66.979 -13.532 1.00 49.10 213 ALA D O 1
ATOM 9269 N N . ILE D 1 217 ? 0.985 68.982 -14.582 1.00 49.17 214 ILE D N 1
ATOM 9270 C CA . ILE D 1 217 ? 0.314 69.765 -13.526 1.00 49.32 214 ILE D CA 1
ATOM 9271 C C . ILE D 1 217 ? -1.014 69.125 -13.057 1.00 49.91 214 ILE D C 1
ATOM 9272 O O . ILE D 1 217 ? -1.282 69.003 -11.846 1.00 50.27 214 ILE D O 1
ATOM 9277 N N . ASP D 1 218 ? -1.832 68.730 -14.027 1.00 50.10 215 ASP D N 1
ATOM 9278 C CA . ASP D 1 218 ? -3.151 68.137 -13.781 1.00 50.81 215 ASP D CA 1
ATOM 9279 C C . ASP D 1 218 ? -3.109 66.769 -13.076 1.00 51.51 215 ASP D C 1
ATOM 9280 O O . ASP D 1 218 ? -3.962 66.468 -12.207 1.00 49.09 215 ASP D O 1
ATOM 9285 N N . ASP D 1 219 ? -2.107 65.975 -13.471 1.00 53.60 216 ASP D N 1
ATOM 9286 C CA . ASP D 1 219 ? -1.860 64.626 -12.935 1.00 56.67 216 ASP D CA 1
ATOM 9287 C C . ASP D 1 219 ? -1.428 64.654 -11.473 1.00 57.92 216 ASP D C 1
ATOM 9288 O O . ASP D 1 219 ? -1.718 63.724 -10.738 1.00 58.70 216 ASP D O 1
ATOM 9293 N N . GLY D 1 220 ? -0.757 65.732 -11.054 1.00 59.86 217 GLY D N 1
ATOM 9294 C CA . GLY D 1 220 ? -0.423 65.951 -9.656 1.00 61.06 217 GLY D CA 1
ATOM 9295 C C . GLY D 1 220 ? 1.075 66.014 -9.409 1.00 62.94 217 GLY D C 1
ATOM 9296 O O . GLY D 1 220 ? 1.521 65.854 -8.267 1.00 63.07 217 GLY D O 1
ATOM 9297 N N . GLN D 1 221 ? 1.851 66.259 -10.475 1.00 63.99 218 GLN D N 1
ATOM 9298 C CA . GLN D 1 221 ? 3.318 66.392 -10.387 1.00 64.76 218 GLN D CA 1
ATOM 9299 C C . GLN D 1 221 ? 3.748 67.804 -9.951 1.00 65.89 218 GLN D C 1
ATOM 9300 O O . GLN D 1 221 ? 3.139 68.809 -10.368 1.00 65.91 218 GLN D O 1
ATOM 9306 N N . ASP D 1 222 ? 4.785 67.868 -9.105 1.00 66.84 219 ASP D N 1
ATOM 9307 C CA . ASP D 1 222 ? 5.308 69.130 -8.554 1.00 67.96 219 ASP D CA 1
ATOM 9308 C C . ASP D 1 222 ? 6.500 69.693 -9.360 1.00 67.79 219 ASP D C 1
ATOM 9309 O O . ASP D 1 222 ? 7.666 69.673 -8.918 1.00 68.00 219 ASP D O 1
ATOM 9314 N N . VAL D 1 223 ? 6.169 70.203 -10.541 1.00 67.23 220 VAL D N 1
ATOM 9315 C CA . VAL D 1 223 ? 7.116 70.726 -11.512 1.00 66.70 220 VAL D CA 1
ATOM 9316 C C . VAL D 1 223 ? 7.950 71.882 -10.949 1.00 66.20 220 VAL D C 1
ATOM 9317 O O . VAL D 1 223 ? 7.413 72.804 -10.337 1.00 65.85 220 VAL D O 1
ATOM 9321 N N . SER D 1 224 ? 9.263 71.836 -11.162 1.00 65.22 221 SER D N 1
ATOM 9322 C CA . SER D 1 224 ? 10.099 72.991 -10.866 1.00 64.67 221 SER D CA 1
ATOM 9323 C C . SER D 1 224 ? 9.684 74.182 -11.734 1.00 64.12 221 SER D C 1
ATOM 9324 O O . SER D 1 224 ? 9.164 74.010 -12.839 1.00 63.48 221 SER D O 1
ATOM 9327 N N . SER D 1 225 ? 9.904 75.383 -11.219 1.00 64.11 222 SER D N 1
ATOM 9328 C CA . SER D 1 225 ? 9.716 76.594 -11.998 1.00 64.38 222 SER D CA 1
ATOM 9329 C C . SER D 1 225 ? 10.644 76.561 -13.203 1.00 64.81 222 SER D C 1
ATOM 9330 O O . SER D 1 225 ? 10.316 77.126 -14.243 1.00 65.18 222 SER D O 1
ATOM 9333 N N . LYS D 1 226 ? 11.800 75.902 -13.068 1.00 64.82 223 LYS D N 1
ATOM 9334 C CA . LYS D 1 226 ? 12.793 75.901 -14.148 1.00 64.90 223 LYS D CA 1
ATOM 9335 C C . LYS D 1 226 ? 12.232 75.168 -15.347 1.00 63.63 223 LYS D C 1
ATOM 9336 O O . LYS D 1 226 ? 12.494 75.518 -16.504 1.00 63.67 223 LYS D O 1
ATOM 9342 N N . ASP D 1 227 ? 11.441 74.147 -15.046 1.00 61.91 224 ASP D N 1
ATOM 9343 C CA . ASP D 1 227 ? 10.730 73.394 -16.052 1.00 60.00 224 ASP D CA 1
ATOM 9344 C C . ASP D 1 227 ? 9.557 74.170 -16.636 1.00 58.30 224 ASP D C 1
ATOM 9345 O O . ASP D 1 227 ? 9.370 74.138 -17.873 1.00 57.72 224 ASP D O 1
ATOM 9350 N N . VAL D 1 228 ? 8.774 74.841 -15.771 1.00 55.49 225 VAL D N 1
ATOM 9351 C CA . VAL D 1 228 ? 7.667 75.676 -16.249 1.00 53.70 225 VAL D CA 1
ATOM 9352 C C . VAL D 1 228 ? 8.265 76.678 -17.226 1.00 53.68 225 VAL D C 1
ATOM 9353 O O . VAL D 1 228 ? 7.802 76.833 -18.355 1.00 52.08 225 VAL D O 1
ATOM 9357 N N . PHE D 1 229 ? 9.312 77.364 -16.781 1.00 53.71 226 PHE D N 1
ATOM 9358 C CA . PHE D 1 229 ? 9.905 78.390 -17.613 1.00 53.95 226 PHE D CA 1
ATOM 9359 C C . PHE D 1 229 ? 10.506 77.819 -18.897 1.00 54.03 226 PHE D C 1
ATOM 9360 O O . PHE D 1 229 ? 10.448 78.465 -19.953 1.00 54.21 226 PHE D O 1
ATOM 9368 N N . GLU D 1 230 ? 11.038 76.602 -18.789 1.00 54.28 227 GLU D N 1
ATOM 9369 C CA . GLU D 1 230 ? 11.633 75.866 -19.905 1.00 55.23 227 GLU D CA 1
ATOM 9370 C C . GLU D 1 230 ? 10.634 75.597 -21.002 1.00 54.89 227 GLU D C 1
ATOM 9371 O O . GLU D 1 230 ? 10.963 75.759 -22.176 1.00 54.67 227 GLU D O 1
ATOM 9377 N N . PHE D 1 231 ? 9.428 75.167 -20.615 1.00 54.19 228 PHE D N 1
ATOM 9378 C CA . PHE D 1 231 ? 8.348 74.926 -21.576 1.00 53.41 228 PHE D CA 1
ATOM 9379 C C . PHE D 1 231 ? 7.899 76.230 -22.234 1.00 52.76 228 PHE D C 1
ATOM 9380 O O . PHE D 1 231 ? 7.567 76.256 -23.421 1.00 51.99 228 PHE D O 1
ATOM 9388 N N . ALA D 1 232 ? 7.921 77.317 -21.469 1.00 52.09 229 ALA D N 1
ATOM 9389 C CA . ALA D 1 232 ? 7.611 78.627 -22.045 1.00 52.19 229 ALA D CA 1
ATOM 9390 C C . ALA D 1 232 ? 8.654 79.037 -23.118 1.00 52.05 229 ALA D C 1
ATOM 9391 O O . ALA D 1 232 ? 8.274 79.380 -24.242 1.00 51.00 229 ALA D O 1
ATOM 9393 N N . GLU D 1 233 ? 9.952 78.967 -22.781 1.00 52.48 230 GLU D N 1
ATOM 9394 C CA . GLU D 1 233 ? 11.033 79.272 -23.745 1.00 53.43 230 GLU D CA 1
ATOM 9395 C C . GLU D 1 233 ? 10.882 78.458 -25.022 1.00 52.84 230 GLU D C 1
ATOM 9396 O O . GLU D 1 233 ? 11.131 78.963 -26.113 1.00 53.03 230 GLU D O 1
ATOM 9402 N N . LYS D 1 234 ? 10.451 77.208 -24.879 1.00 52.20 231 LYS D N 1
ATOM 9403 C CA . LYS D 1 234 ? 10.283 76.312 -26.021 1.00 52.32 231 LYS D CA 1
ATOM 9404 C C . LYS D 1 234 ? 9.019 76.615 -26.798 1.00 51.19 231 LYS D C 1
ATOM 9405 O O . LYS D 1 234 ? 8.833 76.115 -27.899 1.00 51.45 231 LYS D O 1
ATOM 9411 N N . GLY D 1 235 ? 8.154 77.433 -26.208 1.00 49.84 232 GLY D N 1
ATOM 9412 C CA . GLY D 1 235 ? 6.978 77.954 -26.890 1.00 48.34 232 GLY D CA 1
ATOM 9413 C C . GLY D 1 235 ? 5.646 77.342 -26.518 1.00 47.59 232 GLY D C 1
ATOM 9414 O O . GLY D 1 235 ? 4.669 77.529 -27.238 1.00 46.95 232 GLY D O 1
ATOM 9415 N N . ASP D 1 236 ? 5.578 76.608 -25.409 1.00 47.15 233 ASP D N 1
ATOM 9416 C CA . ASP D 1 236 ? 4.289 76.045 -25.034 1.00 46.89 233 ASP D CA 1
ATOM 9417 C C . ASP D 1 236 ? 3.335 77.130 -24.608 1.00 46.21 233 ASP D C 1
ATOM 9418 O O . ASP D 1 236 ? 3.684 77.911 -23.752 1.00 46.32 233 ASP D O 1
ATOM 9423 N N . HIS D 1 237 ? 2.129 77.137 -25.182 1.00 46.57 234 HIS D N 1
ATOM 9424 C CA . HIS D 1 237 ? 1.113 78.186 -24.958 1.00 46.60 234 HIS D CA 1
ATOM 9425 C C . HIS D 1 237 ? 0.644 78.240 -23.508 1.00 45.54 234 HIS D C 1
ATOM 9426 O O . HIS D 1 237 ? 0.545 79.322 -22.937 1.00 45.01 234 HIS D O 1
ATOM 9433 N N . PHE D 1 238 ? 0.336 77.085 -22.918 1.00 44.67 235 PHE D N 1
ATOM 9434 C CA . PHE D 1 238 ? -0.052 77.077 -21.510 1.00 43.94 235 PHE D CA 1
ATOM 9435 C C . PHE D 1 238 ? 1.102 77.568 -20.576 1.00 44.10 235 PHE D C 1
ATOM 9436 O O . PHE D 1 238 ? 0.860 78.341 -19.627 1.00 44.21 235 PHE D O 1
ATOM 9444 N N . ALA D 1 239 ? 2.346 77.134 -20.820 1.00 43.50 236 ALA D N 1
ATOM 9445 C CA . ALA D 1 239 ? 3.476 77.537 -19.924 1.00 43.22 236 ALA D CA 1
ATOM 9446 C C . ALA D 1 239 ? 3.725 79.043 -20.013 1.00 43.50 236 ALA D C 1
ATOM 9447 O O . ALA D 1 239 ? 4.123 79.672 -19.018 1.00 42.59 236 ALA D O 1
ATOM 9449 N N . LEU D 1 240 ? 3.501 79.593 -21.208 1.00 43.40 237 LEU D N 1
ATOM 9450 C CA . LEU D 1 240 ? 3.637 81.034 -21.453 1.00 44.25 237 LEU D CA 1
ATOM 9451 C C . LEU D 1 240 ? 2.624 81.844 -20.669 1.00 44.73 237 LEU D C 1
ATOM 9452 O O . LEU D 1 240 ? 2.981 82.872 -20.124 1.00 44.45 237 LEU D O 1
ATOM 9473 N N . VAL D 1 242 ? 1.157 80.860 -17.791 1.00 45.66 239 VAL D N 1
ATOM 9474 C CA . VAL D 1 242 ? 1.511 80.841 -16.358 1.00 44.25 239 VAL D CA 1
ATOM 9475 C C . VAL D 1 242 ? 2.682 81.773 -16.156 1.00 43.77 239 VAL D C 1
ATOM 9476 O O . VAL D 1 242 ? 2.656 82.572 -15.226 1.00 42.58 239 VAL D O 1
ATOM 9480 N N . VAL D 1 243 ? 3.675 81.716 -17.057 1.00 42.73 240 VAL D N 1
ATOM 9481 C CA . VAL D 1 243 ? 4.862 82.589 -16.908 1.00 42.30 240 VAL D CA 1
ATOM 9482 C C . VAL D 1 243 ? 4.398 84.023 -16.881 1.00 42.44 240 VAL D C 1
ATOM 9483 O O . VAL D 1 243 ? 4.825 84.790 -16.016 1.00 42.74 240 VAL D O 1
ATOM 9487 N N . ASP D 1 244 ? 3.461 84.341 -17.779 1.00 41.80 241 ASP D N 1
ATOM 9488 C CA . ASP D 1 244 ? 2.858 85.681 -17.864 1.00 42.42 241 ASP D CA 1
ATOM 9489 C C . ASP D 1 244 ? 2.131 86.081 -16.566 1.00 41.29 241 ASP D C 1
ATOM 9490 O O . ASP D 1 244 ? 2.367 87.152 -16.030 1.00 40.95 241 ASP D O 1
ATOM 9495 N N . ARG D 1 245 ? 1.276 85.210 -16.053 1.00 40.85 242 ARG D N 1
ATOM 9496 C CA . ARG D 1 245 ? 0.623 85.444 -14.748 1.00 40.05 242 ARG D CA 1
ATOM 9497 C C . ARG D 1 245 ? 1.579 85.740 -13.580 1.00 41.32 242 ARG D C 1
ATOM 9498 O O . ARG D 1 245 ? 1.363 86.700 -12.794 1.00 41.94 242 ARG D O 1
ATOM 9506 N N . VAL D 1 246 ? 2.610 84.905 -13.440 1.00 40.36 243 VAL D N 1
ATOM 9507 C CA . VAL D 1 246 ? 3.589 85.029 -12.357 1.00 40.84 243 VAL D CA 1
ATOM 9508 C C . VAL D 1 246 ? 4.331 86.356 -12.465 1.00 41.13 243 VAL D C 1
ATOM 9509 O O . VAL D 1 246 ? 4.483 87.065 -11.481 1.00 40.79 243 VAL D O 1
ATOM 9513 N N . CYS D 1 247 ? 4.798 86.647 -13.679 1.00 41.38 244 CYS D N 1
ATOM 9514 C CA . CYS D 1 247 ? 5.526 87.854 -13.989 1.00 42.25 244 CYS D CA 1
ATOM 9515 C C . CYS D 1 247 ? 4.712 89.134 -13.805 1.00 41.92 244 CYS D C 1
ATOM 9516 O O . CYS D 1 247 ? 5.293 90.112 -13.390 1.00 42.44 244 CYS D O 1
ATOM 9519 N N . PHE D 1 248 ? 3.402 89.100 -14.101 1.00 41.84 245 PHE D N 1
ATOM 9520 C CA . PHE D 1 248 ? 2.417 90.131 -13.697 1.00 42.45 245 PHE D CA 1
ATOM 9521 C C . PHE D 1 248 ? 2.439 90.460 -12.191 1.00 42.25 245 PHE D C 1
ATOM 9522 O O . PHE D 1 248 ? 2.424 91.633 -11.774 1.00 41.05 245 PHE D O 1
ATOM 9530 N N . TYR D 1 249 ? 2.359 89.418 -11.379 1.00 42.54 246 TYR D N 1
ATOM 9531 C CA . TYR D 1 249 ? 2.376 89.612 -9.923 1.00 42.53 246 TYR D CA 1
ATOM 9532 C C . TYR D 1 249 ? 3.742 90.100 -9.411 1.00 42.14 246 TYR D C 1
ATOM 9533 O O . TYR D 1 249 ? 3.797 90.981 -8.587 1.00 42.42 246 TYR D O 1
ATOM 9542 N N . LEU D 1 250 ? 4.844 89.553 -9.930 1.00 41.66 247 LEU D N 1
ATOM 9543 C CA . LEU D 1 250 ? 6.181 90.103 -9.651 1.00 41.03 247 LEU D CA 1
ATOM 9544 C C . LEU D 1 250 ? 6.347 91.574 -10.133 1.00 41.06 247 LEU D C 1
ATOM 9545 O O . LEU D 1 250 ? 6.893 92.395 -9.399 1.00 41.12 247 LEU D O 1
ATOM 9550 N N . GLY D 1 251 ? 5.890 91.878 -11.357 1.00 41.33 248 GLY D N 1
ATOM 9551 C CA . GLY D 1 251 ? 5.867 93.271 -11.905 1.00 40.78 248 GLY D CA 1
ATOM 9552 C C . GLY D 1 251 ? 5.113 94.252 -11.001 1.00 41.39 248 GLY D C 1
ATOM 9553 O O . GLY D 1 251 ? 5.582 95.385 -10.756 1.00 41.73 248 GLY D O 1
ATOM 9554 N N . LEU D 1 252 ? 3.956 93.825 -10.494 1.00 40.57 249 LEU D N 1
ATOM 9555 C CA . LEU D 1 252 ? 3.119 94.668 -9.579 1.00 41.68 249 LEU D CA 1
ATOM 9556 C C . LEU D 1 252 ? 3.819 94.907 -8.252 1.00 41.12 249 LEU D C 1
ATOM 9557 O O . LEU D 1 252 ? 3.984 96.049 -7.832 1.00 40.63 249 LEU D O 1
ATOM 9562 N N . ALA D 1 253 ? 4.242 93.817 -7.613 1.00 41.00 250 ALA D N 1
ATOM 9563 C CA . ALA D 1 253 ? 5.034 93.876 -6.405 1.00 40.07 250 ALA D CA 1
ATOM 9564 C C . ALA D 1 253 ? 6.291 94.707 -6.568 1.00 38.99 250 ALA D C 1
ATOM 9565 O O . ALA D 1 253 ? 6.485 95.617 -5.779 1.00 39.28 250 ALA D O 1
ATOM 9567 N N . THR D 1 254 ? 7.139 94.415 -7.562 1.00 38.72 251 THR D N 1
ATOM 9568 C CA . THR D 1 254 ? 8.368 95.194 -7.731 1.00 37.83 251 THR D CA 1
ATOM 9569 C C . THR D 1 254 ? 8.024 96.628 -8.109 1.00 36.20 251 THR D C 1
ATOM 9570 O O . THR D 1 254 ? 8.697 97.550 -7.672 1.00 34.55 251 THR D O 1
ATOM 9574 N N . GLY D 1 255 ? 6.933 96.777 -8.872 1.00 36.10 252 GLY D N 1
ATOM 9575 C CA . GLY D 1 255 ? 6.451 98.072 -9.372 1.00 35.65 252 GLY D CA 1
ATOM 9576 C C . GLY D 1 255 ? 6.222 98.963 -8.161 1.00 35.16 252 GLY D C 1
ATOM 9577 O O . GLY D 1 255 ? 6.750 100.062 -8.075 1.00 35.67 252 GLY D O 1
ATOM 9578 N N . ASN D 1 256 ? 5.475 98.471 -7.192 1.00 35.86 253 ASN D N 1
ATOM 9579 C CA . ASN D 1 256 ? 5.147 99.336 -6.057 1.00 36.11 253 ASN D CA 1
ATOM 9580 C C . ASN D 1 256 ? 6.325 99.609 -5.121 1.00 36.64 253 ASN D C 1
ATOM 9581 O O . ASN D 1 256 ? 6.413 100.655 -4.518 1.00 36.85 253 ASN D O 1
ATOM 9586 N N . LEU D 1 257 ? 7.268 98.673 -5.057 1.00 37.63 254 LEU D N 1
ATOM 9587 C CA . LEU D 1 257 ? 8.523 98.938 -4.347 1.00 38.29 254 LEU D CA 1
ATOM 9588 C C . LEU D 1 257 ? 9.243 100.051 -5.054 1.00 38.42 254 LEU D C 1
ATOM 9589 O O . LEU D 1 257 ? 9.822 100.885 -4.398 1.00 38.92 254 LEU D O 1
ATOM 9594 N N . GLY D 1 258 ? 9.213 100.049 -6.395 1.00 38.31 255 GLY D N 1
ATOM 9595 C CA . GLY D 1 258 ? 9.842 101.128 -7.198 1.00 37.53 255 GLY D CA 1
ATOM 9596 C C . GLY D 1 258 ? 9.178 102.469 -6.871 1.00 38.07 255 GLY D C 1
ATOM 9597 O O . GLY D 1 258 ? 9.846 103.464 -6.568 1.00 35.93 255 GLY D O 1
ATOM 9598 N N . ASN D 1 259 ? 7.844 102.490 -6.905 1.00 38.34 256 ASN D N 1
ATOM 9599 C CA . ASN D 1 259 ? 7.100 103.736 -6.656 1.00 38.10 256 ASN D CA 1
ATOM 9600 C C . ASN D 1 259 ? 7.276 104.263 -5.221 1.00 39.24 256 ASN D C 1
ATOM 9601 O O . ASN D 1 259 ? 7.102 105.454 -4.964 1.00 38.39 256 ASN D O 1
ATOM 9606 N N A THR D 1 260 ? 7.598 103.362 -4.292 0.50 40.16 257 THR D N 1
ATOM 9607 N N B THR D 1 260 ? 7.614 103.354 -4.309 0.50 39.41 257 THR D N 1
ATOM 9608 C CA A THR D 1 260 ? 7.735 103.733 -2.870 0.50 40.52 257 THR D CA 1
ATOM 9609 C CA B THR D 1 260 ? 7.721 103.669 -2.879 0.50 38.83 257 THR D CA 1
ATOM 9610 C C A THR D 1 260 ? 9.174 104.031 -2.482 0.50 40.02 257 THR D C 1
ATOM 9611 C C B THR D 1 260 ? 9.156 104.027 -2.502 0.50 39.19 257 THR D C 1
ATOM 9612 O O A THR D 1 260 ? 9.417 104.880 -1.600 0.50 40.01 257 THR D O 1
ATOM 9613 O O B THR D 1 260 ? 9.375 104.922 -1.661 0.50 39.17 257 THR D O 1
ATOM 9620 N N . LEU D 1 261 ? 10.107 103.312 -3.119 1.00 37.70 258 LEU D N 1
ATOM 9621 C CA . LEU D 1 261 ? 11.515 103.299 -2.710 1.00 37.61 258 LEU D CA 1
ATOM 9622 C C . LEU D 1 261 ? 12.517 103.656 -3.830 1.00 37.67 258 LEU D C 1
ATOM 9623 O O . LEU D 1 261 ? 13.650 104.000 -3.511 1.00 36.31 258 LEU D O 1
ATOM 9628 N N . ASN D 1 262 ? 12.081 103.604 -5.101 1.00 36.24 259 ASN D N 1
ATOM 9629 C CA . ASN D 1 262 ? 12.914 104.087 -6.231 1.00 36.28 259 ASN D CA 1
ATOM 9630 C C . ASN D 1 262 ? 14.383 103.633 -6.059 1.00 36.60 259 ASN D C 1
ATOM 9631 O O . ASN D 1 262 ? 15.299 104.450 -6.059 1.00 37.59 259 ASN D O 1
ATOM 9636 N N . PRO D 1 263 ? 14.600 102.343 -5.848 1.00 36.94 260 PRO D N 1
ATOM 9637 C CA . PRO D 1 263 ? 16.033 101.996 -5.665 1.00 38.07 260 PRO D CA 1
ATOM 9638 C C . PRO D 1 263 ? 16.731 101.979 -7.054 1.00 38.47 260 PRO D C 1
ATOM 9639 O O . PRO D 1 263 ? 16.070 102.039 -8.096 1.00 38.54 260 PRO D O 1
ATOM 9643 N N . ASP D 1 264 ? 18.047 101.930 -7.070 1.00 39.36 261 ASP D N 1
ATOM 9644 C CA . ASP D 1 264 ? 18.775 101.864 -8.329 1.00 41.93 261 ASP D CA 1
ATOM 9645 C C . ASP D 1 264 ? 18.436 100.544 -8.986 1.00 41.08 261 ASP D C 1
ATOM 9646 O O . ASP D 1 264 ? 18.291 100.465 -10.225 1.00 40.64 261 ASP D O 1
ATOM 9651 N N . SER D 1 265 ? 18.334 99.507 -8.166 1.00 39.68 262 SER D N 1
ATOM 9652 C CA . SER D 1 265 ? 17.921 98.199 -8.703 1.00 40.33 262 SER D CA 1
ATOM 9653 C C . SER D 1 265 ? 17.033 97.404 -7.771 1.00 39.27 262 SER D C 1
ATOM 9654 O O . SER D 1 265 ? 17.049 97.586 -6.543 1.00 39.70 262 SER D O 1
ATOM 9657 N N . VAL D 1 266 ? 16.189 96.591 -8.393 1.00 38.41 263 VAL D N 1
ATOM 9658 C CA . VAL D 1 266 ? 15.593 95.428 -7.752 1.00 37.74 263 VAL D CA 1
ATOM 9659 C C . VAL D 1 266 ? 16.249 94.201 -8.372 1.00 37.42 263 VAL D C 1
ATOM 9660 O O . VAL D 1 266 ? 16.228 94.022 -9.583 1.00 38.06 263 VAL D O 1
ATOM 9664 N N . VAL D 1 267 ? 16.825 93.358 -7.521 1.00 37.04 264 VAL D N 1
ATOM 9665 C CA . VAL D 1 267 ? 17.608 92.189 -7.930 1.00 36.75 264 VAL D CA 1
ATOM 9666 C C . VAL D 1 267 ? 16.762 90.971 -7.574 1.00 38.69 264 VAL D C 1
ATOM 9667 O O . VAL D 1 267 ? 16.376 90.803 -6.393 1.00 36.72 264 VAL D O 1
ATOM 9671 N N . ILE D 1 268 ? 16.475 90.146 -8.578 1.00 38.43 265 ILE D N 1
ATOM 9672 C CA . ILE D 1 268 ? 15.677 88.938 -8.388 1.00 41.53 265 ILE D CA 1
ATOM 9673 C C . ILE D 1 268 ? 16.578 87.721 -8.324 1.00 41.59 265 ILE D C 1
ATOM 9674 O O . ILE D 1 268 ? 17.362 87.464 -9.236 1.00 41.39 265 ILE D O 1
ATOM 9679 N N . GLY D 1 269 ? 16.481 87.014 -7.212 1.00 42.24 266 GLY D N 1
ATOM 9680 C CA . GLY D 1 269 ? 17.376 85.890 -6.940 1.00 43.59 266 GLY D CA 1
ATOM 9681 C C . GLY D 1 269 ? 16.587 84.669 -6.535 1.00 43.98 266 GLY D C 1
ATOM 9682 O O . GLY D 1 269 ? 15.364 84.655 -6.640 1.00 42.94 266 GLY D O 1
ATOM 9683 N N . GLY D 1 270 ? 17.285 83.642 -6.059 1.00 45.42 267 GLY D N 1
ATOM 9684 C CA . GLY D 1 270 ? 16.614 82.366 -5.742 1.00 46.75 267 GLY D CA 1
ATOM 9685 C C . GLY D 1 270 ? 16.648 81.361 -6.876 1.00 48.05 267 GLY D C 1
ATOM 9686 O O . GLY D 1 270 ? 17.069 81.655 -8.005 1.00 48.73 267 GLY D O 1
ATOM 9687 N N . GLY D 1 271 ? 16.228 80.144 -6.587 1.00 49.33 268 GLY D N 1
ATOM 9688 C CA . GLY D 1 271 ? 16.279 79.096 -7.588 1.00 50.98 268 GLY D CA 1
ATOM 9689 C C . GLY D 1 271 ? 15.488 79.464 -8.826 1.00 51.44 268 GLY D C 1
ATOM 9690 O O . GLY D 1 271 ? 15.897 79.173 -9.947 1.00 52.00 268 GLY D O 1
ATOM 9691 N N . VAL D 1 272 ? 14.362 80.142 -8.624 1.00 52.05 269 VAL D N 1
ATOM 9692 C CA . VAL D 1 272 ? 13.464 80.436 -9.734 1.00 51.92 269 VAL D CA 1
ATOM 9693 C C . VAL D 1 272 ? 14.168 81.306 -10.774 1.00 52.14 269 VAL D C 1
ATOM 9694 O O . VAL D 1 272 ? 14.001 81.116 -11.987 1.00 51.83 269 VAL D O 1
ATOM 9698 N N . SER D 1 273 ? 14.961 82.252 -10.262 1.00 51.86 270 SER D N 1
ATOM 9699 C CA . SER D 1 273 ? 15.746 83.193 -11.048 1.00 51.77 270 SER D CA 1
ATOM 9700 C C . SER D 1 273 ? 16.685 82.568 -12.073 1.00 51.67 270 SER D C 1
ATOM 9701 O O . SER D 1 273 ? 17.130 83.245 -12.993 1.00 51.49 270 SER D O 1
ATOM 9704 N N . ALA D 1 274 ? 17.008 81.288 -11.927 1.00 52.79 271 ALA D N 1
ATOM 9705 C CA . ALA D 1 274 ? 17.897 80.633 -12.899 1.00 52.77 271 ALA D CA 1
ATOM 9706 C C . ALA D 1 274 ? 17.267 80.548 -14.281 1.00 52.67 271 ALA D C 1
ATOM 9707 O O . ALA D 1 274 ? 17.974 80.308 -15.265 1.00 53.45 271 ALA D O 1
ATOM 9709 N N . ALA D 1 275 ? 15.944 80.756 -14.354 1.00 52.46 272 ALA D N 1
ATOM 9710 C CA . ALA D 1 275 ? 15.234 80.955 -15.633 1.00 51.61 272 ALA D CA 1
ATOM 9711 C C . ALA D 1 275 ? 15.876 82.045 -16.492 1.00 51.33 272 ALA D C 1
ATOM 9712 O O . ALA D 1 275 ? 15.656 82.088 -17.703 1.00 51.45 272 ALA D O 1
ATOM 9714 N N . GLY D 1 276 ? 16.645 82.943 -15.868 1.00 50.87 273 GLY D N 1
ATOM 9715 C CA . GLY D 1 276 ? 17.446 83.928 -16.622 1.00 50.30 273 GLY D CA 1
ATOM 9716 C C . GLY D 1 276 ? 16.702 85.072 -17.298 1.00 49.85 273 GLY D C 1
ATOM 9717 O O . GLY D 1 276 ? 15.723 85.610 -16.772 1.00 49.26 273 GLY D O 1
ATOM 9718 N N . GLU D 1 277 ? 17.182 85.462 -18.472 1.00 49.55 274 GLU D N 1
ATOM 9719 C CA . GLU D 1 277 ? 16.655 86.637 -19.140 1.00 48.41 274 GLU D CA 1
ATOM 9720 C C . GLU D 1 277 ? 15.171 86.507 -19.545 1.00 47.71 274 GLU D C 1
ATOM 9721 O O . GLU D 1 277 ? 14.452 87.513 -19.646 1.00 44.92 274 GLU D O 1
ATOM 9727 N N . PHE D 1 278 ? 14.736 85.271 -19.815 1.00 46.93 275 PHE D N 1
ATOM 9728 C CA . PHE D 1 278 ? 13.320 85.010 -20.129 1.00 46.05 275 PHE D CA 1
ATOM 9729 C C . PHE D 1 278 ? 12.422 85.437 -18.964 1.00 44.98 275 PHE D C 1
ATOM 9730 O O . PHE D 1 278 ? 11.325 85.988 -19.180 1.00 44.67 275 PHE D O 1
ATOM 9738 N N . LEU D 1 279 ? 12.882 85.177 -17.745 1.00 43.30 276 LEU D N 1
ATOM 9739 C CA . LEU D 1 279 ? 12.189 85.707 -16.542 1.00 43.08 276 LEU D CA 1
ATOM 9740 C C . LEU D 1 279 ? 12.375 87.237 -16.374 1.00 42.74 276 LEU D C 1
ATOM 9741 O O . LEU D 1 279 ? 11.406 87.963 -16.339 1.00 39.85 276 LEU D O 1
ATOM 9746 N N . ARG D 1 280 ? 13.627 87.715 -16.290 1.00 42.62 277 ARG D N 1
ATOM 9747 C CA . ARG D 1 280 ? 13.898 89.139 -16.021 1.00 41.81 277 ARG D CA 1
ATOM 9748 C C . ARG D 1 280 ? 13.120 90.068 -16.936 1.00 41.06 277 ARG D C 1
ATOM 9749 O O . ARG D 1 280 ? 12.428 90.991 -16.460 1.00 39.60 277 ARG D O 1
ATOM 9757 N N . SER D 1 281 ? 13.205 89.816 -18.242 1.00 40.61 278 SER D N 1
ATOM 9758 C CA . SER D 1 281 ? 12.543 90.661 -19.219 1.00 41.16 278 SER D CA 1
ATOM 9759 C C . SER D 1 281 ? 11.009 90.727 -19.063 1.00 41.48 278 SER D C 1
ATOM 9760 O O . SER D 1 281 ? 10.405 91.781 -19.322 1.00 40.48 278 SER D O 1
ATOM 9763 N N . ARG D 1 282 ? 10.380 89.598 -18.711 1.00 41.22 279 ARG D N 1
ATOM 9764 C CA . ARG D 1 282 ? 8.929 89.610 -18.417 1.00 42.04 279 ARG D CA 1
ATOM 9765 C C . ARG D 1 282 ? 8.579 90.391 -17.126 1.00 42.27 279 ARG D C 1
ATOM 9766 O O . ARG D 1 282 ? 7.531 91.105 -17.043 1.00 42.53 279 ARG D O 1
ATOM 9774 N N . VAL D 1 283 ? 9.427 90.256 -16.118 1.00 41.70 280 VAL D N 1
ATOM 9775 C CA . VAL D 1 283 ? 9.241 91.032 -14.890 1.00 42.02 280 VAL D CA 1
ATOM 9776 C C . VAL D 1 283 ? 9.394 92.537 -15.205 1.00 40.82 280 VAL D C 1
ATOM 9777 O O . VAL D 1 283 ? 8.526 93.312 -14.815 1.00 40.42 280 VAL D O 1
ATOM 9781 N N A GLU D 1 284 ? 10.452 92.918 -15.942 0.60 40.52 281 GLU D N 1
ATOM 9782 N N B GLU D 1 284 ? 10.454 92.902 -15.923 0.40 40.27 281 GLU D N 1
ATOM 9783 C CA A GLU D 1 284 ? 10.676 94.329 -16.341 0.60 39.87 281 GLU D CA 1
ATOM 9784 C CA B GLU D 1 284 ? 10.658 94.270 -16.387 0.40 39.35 281 GLU D CA 1
ATOM 9785 C C A GLU D 1 284 ? 9.505 94.874 -17.180 0.60 39.85 281 GLU D C 1
ATOM 9786 C C B GLU D 1 284 ? 9.409 94.802 -17.079 0.40 39.52 281 GLU D C 1
ATOM 9787 O O A GLU D 1 284 ? 9.124 96.032 -17.016 0.60 39.58 281 GLU D O 1
ATOM 9788 O O B GLU D 1 284 ? 8.897 95.869 -16.742 0.40 39.34 281 GLU D O 1
ATOM 9799 N N . LYS D 1 285 ? 8.908 94.051 -18.053 1.00 39.30 282 LYS D N 1
ATOM 9800 C CA . LYS D 1 285 ? 7.707 94.489 -18.796 1.00 39.84 282 LYS D CA 1
ATOM 9801 C C . LYS D 1 285 ? 6.519 94.919 -17.892 1.00 39.47 282 LYS D C 1
ATOM 9802 O O . LYS D 1 285 ? 5.908 95.967 -18.080 1.00 38.40 282 LYS D O 1
ATOM 9808 N N . TYR D 1 286 ? 6.187 94.114 -16.905 1.00 39.59 283 TYR D N 1
ATOM 9809 C CA . TYR D 1 286 ? 5.112 94.537 -16.004 1.00 40.20 283 TYR D CA 1
ATOM 9810 C C . TYR D 1 286 ? 5.451 95.640 -15.005 1.00 40.73 283 TYR D C 1
ATOM 9811 O O . TYR D 1 286 ? 4.600 96.516 -14.685 1.00 41.10 283 TYR D O 1
ATOM 9820 N N . PHE D 1 287 ? 6.689 95.621 -14.532 1.00 40.95 284 PHE D N 1
ATOM 9821 C CA . PHE D 1 287 ? 7.199 96.724 -13.710 1.00 40.75 284 PHE D CA 1
ATOM 9822 C C . PHE D 1 287 ? 7.071 98.056 -14.451 1.00 40.10 284 PHE D C 1
ATOM 9823 O O . PHE D 1 287 ? 6.739 99.038 -13.837 1.00 38.35 284 PHE D O 1
ATOM 9831 N N . GLN D 1 288 ? 7.398 98.084 -15.765 1.00 40.11 285 GLN D N 1
ATOM 9832 C CA . GLN D 1 288 ? 7.288 99.281 -16.544 1.00 39.11 285 GLN D CA 1
ATOM 9833 C C . GLN D 1 288 ? 5.825 99.756 -16.585 1.00 40.72 285 GLN D C 1
ATOM 9834 O O . GLN D 1 288 ? 5.560 100.967 -16.515 1.00 39.43 285 GLN D O 1
ATOM 9840 N N . GLU D 1 289 ? 4.884 98.812 -16.669 1.00 39.89 286 GLU D N 1
ATOM 9841 C CA . GLU D 1 289 ? 3.499 99.178 -16.699 1.00 41.77 286 GLU D CA 1
ATOM 9842 C C . GLU D 1 289 ? 2.975 99.754 -15.355 1.00 40.56 286 GLU D C 1
ATOM 9843 O O . GLU D 1 289 ? 2.045 100.571 -15.316 1.00 40.68 286 GLU D O 1
ATOM 9849 N N . PHE D 1 290 ? 3.568 99.341 -14.255 1.00 40.08 287 PHE D N 1
ATOM 9850 C CA . PHE D 1 290 ? 3.060 99.754 -12.938 1.00 40.77 287 PHE D CA 1
ATOM 9851 C C . PHE D 1 290 ? 3.848 100.905 -12.292 1.00 40.63 287 PHE D C 1
ATOM 9852 O O . PHE D 1 290 ? 3.611 101.246 -11.149 1.00 40.12 287 PHE D O 1
ATOM 9860 N N . THR D 1 291 ? 4.825 101.464 -13.011 1.00 38.89 288 THR D N 1
ATOM 9861 C CA . THR D 1 291 ? 5.645 102.512 -12.393 1.00 39.25 288 THR D CA 1
ATOM 9862 C C . THR D 1 291 ? 5.393 103.871 -13.046 1.00 38.92 288 THR D C 1
ATOM 9863 O O . THR D 1 291 ? 5.184 103.955 -14.291 1.00 39.41 288 THR D O 1
ATOM 9867 N N . PHE D 1 292 ? 5.451 104.929 -12.239 1.00 38.50 289 PHE D N 1
ATOM 9868 C CA . PHE D 1 292 ? 5.381 106.266 -12.827 1.00 39.17 289 PHE D CA 1
ATOM 9869 C C . PHE D 1 292 ? 6.697 106.615 -13.524 1.00 39.13 289 PHE D C 1
ATOM 9870 O O . PHE D 1 292 ? 7.735 105.994 -13.233 1.00 37.76 289 PHE D O 1
ATOM 9878 N N . PRO D 1 293 ? 6.635 107.528 -14.502 1.00 39.45 290 PRO D N 1
ATOM 9879 C CA . PRO D 1 293 ? 7.766 107.729 -15.414 1.00 40.74 290 PRO D CA 1
ATOM 9880 C C . PRO D 1 293 ? 9.164 107.832 -14.771 1.00 39.93 290 PRO D C 1
ATOM 9881 O O . PRO D 1 293 ? 10.073 107.188 -15.218 1.00 42.35 290 PRO D O 1
ATOM 9885 N N . GLN D 1 294 ? 9.298 108.672 -13.752 1.00 41.22 291 GLN D N 1
ATOM 9886 C CA . GLN D 1 294 ? 10.558 108.998 -13.105 1.00 39.68 291 GLN D CA 1
ATOM 9887 C C . GLN D 1 294 ? 11.182 107.699 -12.498 1.00 38.13 291 GLN D C 1
ATOM 9888 O O . GLN D 1 294 ? 12.379 107.491 -12.592 1.00 36.74 291 GLN D O 1
ATOM 9894 N N . VAL D 1 295 ? 10.340 106.845 -11.920 1.00 34.85 292 VAL D N 1
ATOM 9895 C CA . VAL D 1 295 ? 10.736 105.475 -11.482 1.00 36.58 292 VAL D CA 1
ATOM 9896 C C . VAL D 1 295 ? 11.048 104.493 -12.671 1.00 37.90 292 VAL D C 1
ATOM 9897 O O . VAL D 1 295 ? 12.083 103.825 -12.735 1.00 37.36 292 VAL D O 1
ATOM 9901 N N . ARG D 1 296 ? 10.183 104.451 -13.665 1.00 39.02 293 ARG D N 1
ATOM 9902 C CA . ARG D 1 296 ? 10.462 103.535 -14.764 1.00 39.16 293 ARG D CA 1
ATOM 9903 C C . ARG D 1 296 ? 11.739 103.892 -15.611 1.00 39.65 293 ARG D C 1
ATOM 9904 O O . ARG D 1 296 ? 12.356 103.019 -16.267 1.00 39.22 293 ARG D O 1
ATOM 9912 N N . ASN D 1 297 ? 12.125 105.152 -15.609 1.00 38.60 294 ASN D N 1
ATOM 9913 C CA . ASN D 1 297 ? 13.339 105.555 -16.306 1.00 38.74 294 ASN D CA 1
ATOM 9914 C C . ASN D 1 297 ? 14.576 105.607 -15.401 1.00 38.30 294 ASN D C 1
ATOM 9915 O O . ASN D 1 297 ? 15.656 106.018 -15.863 1.00 38.97 294 ASN D O 1
ATOM 9920 N N . SER D 1 298 ? 14.415 105.224 -14.138 1.00 36.07 295 SER D N 1
ATOM 9921 C CA . SER D 1 298 ? 15.544 105.081 -13.203 1.00 37.50 295 SER D CA 1
ATOM 9922 C C . SER D 1 298 ? 15.767 103.663 -12.590 1.00 39.37 295 SER D C 1
ATOM 9923 O O . SER D 1 298 ? 16.836 103.057 -12.758 1.00 40.78 295 SER D O 1
ATOM 9926 N N . THR D 1 299 ? 14.760 103.102 -11.928 1.00 40.08 296 THR D N 1
ATOM 9927 C CA . THR D 1 299 ? 14.923 101.785 -11.326 1.00 40.66 296 THR D CA 1
ATOM 9928 C C . THR D 1 299 ? 15.022 100.654 -12.334 1.00 42.03 296 THR D C 1
ATOM 9929 O O . THR D 1 299 ? 14.231 100.596 -13.305 1.00 42.02 296 THR D O 1
ATOM 9933 N N . LYS D 1 300 ? 16.032 99.804 -12.106 1.00 42.80 297 LYS D N 1
ATOM 9934 C CA . LYS D 1 300 ? 16.430 98.695 -12.990 1.00 45.12 297 LYS D CA 1
ATOM 9935 C C . LYS D 1 300 ? 16.052 97.332 -12.391 1.00 43.87 297 LYS D C 1
ATOM 9936 O O . LYS D 1 300 ? 16.183 97.101 -11.154 1.00 43.83 297 LYS D O 1
ATOM 9942 N N . ILE D 1 301 ? 15.545 96.442 -13.238 1.00 42.52 298 ILE D N 1
ATOM 9943 C CA . ILE D 1 301 ? 15.201 95.097 -12.773 1.00 41.80 298 ILE D CA 1
ATOM 9944 C C . ILE D 1 301 ? 16.384 94.213 -13.154 1.00 41.96 298 ILE D C 1
ATOM 9945 O O . ILE D 1 301 ? 16.709 94.112 -14.343 1.00 38.98 298 ILE D O 1
ATOM 9950 N N . LYS D 1 302 ? 16.984 93.567 -12.147 1.00 41.30 299 LYS D N 1
ATOM 9951 C CA . LYS D 1 302 ? 18.229 92.778 -12.326 1.00 42.66 299 LYS D CA 1
ATOM 9952 C C . LYS D 1 302 ? 18.092 91.304 -11.846 1.00 42.60 299 LYS D C 1
ATOM 9953 O O . LYS D 1 302 ? 17.290 91.004 -10.951 1.00 40.18 299 LYS D O 1
ATOM 9959 N N . LEU D 1 303 ? 18.842 90.384 -12.465 1.00 41.92 300 LEU D N 1
ATOM 9960 C CA . LEU D 1 303 ? 18.952 89.045 -11.943 1.00 42.85 300 LEU D CA 1
ATOM 9961 C C . LEU D 1 303 ? 20.165 88.963 -11.020 1.00 43.16 300 LEU D C 1
ATOM 9962 O O . LEU D 1 303 ? 21.204 89.544 -11.308 1.00 42.12 300 LEU D O 1
ATOM 9967 N N . ALA D 1 304 ? 19.995 88.285 -9.883 1.00 43.81 301 ALA D N 1
ATOM 9968 C CA . ALA D 1 304 ? 21.090 87.992 -8.957 1.00 44.43 301 ALA D CA 1
ATOM 9969 C C . ALA D 1 304 ? 22.267 87.368 -9.704 1.00 44.48 301 ALA D C 1
ATOM 9970 O O . ALA D 1 304 ? 22.060 86.729 -10.705 1.00 44.68 301 ALA D O 1
ATOM 9972 N N . GLU D 1 305 ? 23.487 87.608 -9.243 1.00 45.99 302 GLU D N 1
ATOM 9973 C CA . GLU D 1 305 ? 24.705 87.141 -9.929 1.00 46.18 302 GLU D CA 1
ATOM 9974 C C . GLU D 1 305 ? 25.457 86.060 -9.124 1.00 46.13 302 GLU D C 1
ATOM 9975 O O . GLU D 1 305 ? 26.240 85.289 -9.693 1.00 45.46 302 GLU D O 1
ATOM 9981 N N . LEU D 1 306 ? 25.215 85.979 -7.808 1.00 45.58 303 LEU D N 1
ATOM 9982 C CA . LEU D 1 306 ? 26.012 85.073 -6.974 1.00 45.29 303 LEU D CA 1
ATOM 9983 C C . LEU D 1 306 ? 25.396 83.689 -6.749 1.00 44.97 303 LEU D C 1
ATOM 9984 O O . LEU D 1 306 ? 25.948 82.905 -6.007 1.00 45.19 303 LEU D O 1
ATOM 9989 N N . GLY D 1 307 ? 24.267 83.377 -7.376 1.00 44.97 304 GLY D N 1
ATOM 9990 C CA . GLY D 1 307 ? 23.546 82.142 -7.021 1.00 44.93 304 GLY D CA 1
ATOM 9991 C C . GLY D 1 307 ? 23.498 81.886 -5.505 1.00 45.67 304 GLY D C 1
ATOM 9992 O O . GLY D 1 307 ? 23.514 82.827 -4.676 1.00 45.54 304 GLY D O 1
ATOM 9993 N N . ASN D 1 308 ? 23.442 80.618 -5.119 1.00 46.33 305 ASN D N 1
ATOM 9994 C CA . ASN D 1 308 ? 23.254 80.281 -3.704 1.00 47.14 305 ASN D CA 1
ATOM 9995 C C . ASN D 1 308 ? 24.442 80.635 -2.791 1.00 46.78 305 ASN D C 1
ATOM 9996 O O . ASN D 1 308 ? 24.459 80.271 -1.604 1.00 48.16 305 ASN D O 1
ATOM 10001 N N . GLU D 1 309 ? 25.430 81.333 -3.341 1.00 45.49 306 GLU D N 1
ATOM 10002 C CA . GLU D 1 309 ? 26.558 81.842 -2.550 1.00 45.67 306 GLU D CA 1
ATOM 10003 C C . GLU D 1 309 ? 26.350 83.217 -1.865 1.00 44.31 306 GLU D C 1
ATOM 10004 O O . GLU D 1 309 ? 27.119 83.577 -0.968 1.00 43.30 306 GLU D O 1
ATOM 10010 N N . ALA D 1 310 ? 25.343 83.974 -2.315 1.00 41.91 307 ALA D N 1
ATOM 10011 C CA . ALA D 1 310 ? 24.941 85.263 -1.689 1.00 41.64 307 ALA D CA 1
ATOM 10012 C C . ALA D 1 310 ? 24.800 85.222 -0.153 1.00 40.58 307 ALA D C 1
ATOM 10013 O O . ALA D 1 310 ? 25.202 86.141 0.507 1.00 41.69 307 ALA D O 1
ATOM 10015 N N . GLY D 1 311 ? 24.199 84.174 0.409 1.00 41.67 308 GLY D N 1
ATOM 10016 C CA . GLY D 1 311 ? 23.915 84.117 1.880 1.00 40.16 308 GLY D CA 1
ATOM 10017 C C . GLY D 1 311 ? 25.217 84.172 2.678 1.00 40.44 308 GLY D C 1
ATOM 10018 O O . GLY D 1 311 ? 25.435 85.042 3.524 1.00 41.03 308 GLY D O 1
ATOM 10019 N N . VAL D 1 312 ? 26.115 83.271 2.336 1.00 39.23 309 VAL D N 1
ATOM 10020 C CA . VAL D 1 312 ? 27.331 83.086 3.057 1.00 39.68 309 VAL D CA 1
ATOM 10021 C C . VAL D 1 312 ? 28.249 84.316 2.850 1.00 40.49 309 VAL D C 1
ATOM 10022 O O . VAL D 1 312 ? 28.887 84.783 3.798 1.00 41.40 309 VAL D O 1
ATOM 10026 N N . ILE D 1 313 ? 28.280 84.847 1.625 1.00 37.88 310 ILE D N 1
ATOM 10027 C CA . ILE D 1 313 ? 29.001 86.093 1.316 1.00 37.06 310 ILE D CA 1
ATOM 10028 C C . ILE D 1 313 ? 28.482 87.331 2.083 1.00 37.09 310 ILE D C 1
ATOM 10029 O O . ILE D 1 313 ? 29.272 88.097 2.678 1.00 37.19 310 ILE D O 1
ATOM 10034 N N . GLY D 1 314 ? 27.173 87.554 2.045 1.00 36.87 311 GLY D N 1
ATOM 10035 C CA . GLY D 1 314 ? 26.583 88.622 2.806 1.00 37.16 311 GLY D CA 1
ATOM 10036 C C . GLY D 1 314 ? 26.667 88.371 4.305 1.00 38.40 311 GLY D C 1
ATOM 10037 O O . GLY D 1 314 ? 26.774 89.294 5.061 1.00 39.48 311 GLY D O 1
ATOM 10038 N N . ALA D 1 315 ? 26.594 87.119 4.748 1.00 39.81 312 ALA D N 1
ATOM 10039 C CA . ALA D 1 315 ? 26.632 86.857 6.213 1.00 40.58 312 ALA D CA 1
ATOM 10040 C C . ALA D 1 315 ? 28.015 87.224 6.698 1.00 39.65 312 ALA D C 1
ATOM 10041 O O . ALA D 1 315 ? 28.182 87.919 7.690 1.00 38.65 312 ALA D O 1
ATOM 10043 N N . ALA D 1 316 ? 29.010 86.788 5.952 1.00 38.68 313 ALA D N 1
ATOM 10044 C CA . ALA D 1 316 ? 30.369 87.152 6.286 1.00 39.24 313 ALA D CA 1
ATOM 10045 C C . ALA D 1 316 ? 30.611 88.686 6.305 1.00 39.70 313 ALA D C 1
ATOM 10046 O O . ALA D 1 316 ? 31.412 89.155 7.126 1.00 40.66 313 ALA D O 1
ATOM 10048 N N . SER D 1 317 ? 29.906 89.476 5.469 1.00 40.04 314 SER D N 1
ATOM 10049 C CA . SER D 1 317 ? 30.036 90.939 5.500 1.00 40.17 314 SER D CA 1
ATOM 10050 C C . SER D 1 317 ? 29.647 91.565 6.845 1.00 40.24 314 SER D C 1
ATOM 10051 O O . SER D 1 317 ? 30.224 92.589 7.222 1.00 40.14 314 SER D O 1
ATOM 10054 N N . LEU D 1 318 ? 28.735 90.913 7.569 1.00 40.61 315 LEU D N 1
ATOM 10055 C CA . LEU D 1 318 ? 28.373 91.286 8.946 1.00 41.09 315 LEU D CA 1
ATOM 10056 C C . LEU D 1 318 ? 29.585 91.343 9.870 1.00 42.41 315 LEU D C 1
ATOM 10057 O O . LEU D 1 318 ? 29.674 92.237 10.719 1.00 42.69 315 LEU D O 1
ATOM 10062 N N . ALA D 1 319 ? 30.518 90.402 9.685 1.00 42.24 316 ALA D N 1
ATOM 10063 C CA . ALA D 1 319 ? 31.781 90.368 10.447 1.00 42.41 316 ALA D CA 1
ATOM 10064 C C . ALA D 1 319 ? 32.714 91.589 10.286 1.00 41.96 316 ALA D C 1
ATOM 10065 O O . ALA D 1 319 ? 33.568 91.848 11.146 1.00 41.65 316 ALA D O 1
ATOM 10067 N N . LEU D 1 320 ? 32.541 92.342 9.199 1.00 41.87 317 LEU D N 1
ATOM 10068 C CA . LEU D 1 320 ? 33.388 93.479 8.938 1.00 42.45 317 LEU D CA 1
ATOM 10069 C C . LEU D 1 320 ? 33.199 94.634 9.918 1.00 42.46 317 LEU D C 1
ATOM 10070 O O . LEU D 1 320 ? 34.082 95.467 10.076 1.00 42.70 317 LEU D O 1
ATOM 10075 N N . GLN D 1 321 ? 32.072 94.680 10.612 1.00 43.26 318 GLN D N 1
ATOM 10076 C CA . GLN D 1 321 ? 31.933 95.679 11.672 1.00 44.31 318 GLN D CA 1
ATOM 10077 C C . GLN D 1 321 ? 32.991 95.478 12.767 1.00 45.36 318 GLN D C 1
ATOM 10078 O O . GLN D 1 321 ? 33.195 96.358 13.597 1.00 44.99 318 GLN D O 1
ATOM 10084 N N . PHE D 1 322 ? 33.659 94.321 12.756 1.00 45.35 319 PHE D N 1
ATOM 10085 C CA . PHE D 1 322 ? 34.610 93.998 13.803 1.00 45.97 319 PHE D CA 1
ATOM 10086 C C . PHE D 1 322 ? 36.045 94.264 13.442 1.00 47.21 319 PHE D C 1
ATOM 10087 O O . PHE D 1 322 ? 36.918 94.182 14.323 1.00 47.19 319 PHE D O 1
ATOM 10095 N N A SER D 1 323 ? 36.277 94.605 12.169 0.50 48.20 320 SER D N 1
ATOM 10096 N N B SER D 1 323 ? 36.306 94.579 12.172 0.50 47.74 320 SER D N 1
ATOM 10097 C CA A SER D 1 323 ? 37.588 94.979 11.650 0.50 49.99 320 SER D CA 1
ATOM 10098 C CA B SER D 1 323 ? 37.670 94.764 11.705 0.50 49.01 320 SER D CA 1
ATOM 10099 C C A SER D 1 323 ? 38.311 95.991 12.526 0.50 50.96 320 SER D C 1
ATOM 10100 C C B SER D 1 323 ? 38.335 95.996 12.313 0.50 50.43 320 SER D C 1
ATOM 10101 O O A SER D 1 323 ? 37.691 96.891 13.110 0.50 51.11 320 SER D O 1
ATOM 10102 O O B SER D 1 323 ? 37.693 97.041 12.509 0.50 50.36 320 SER D O 1
ATOM 10107 N N . LYS D 1 324 ? 39.629 95.817 12.590 1.00 51.88 321 LYS D N 1
ATOM 10108 C CA . LYS D 1 324 ? 40.570 96.777 13.194 1.00 53.87 321 LYS D CA 1
ATOM 10109 C C . LYS D 1 324 ? 40.755 96.506 14.686 1.00 54.62 321 LYS D C 1
ATOM 10110 O O . LYS D 1 324 ? 41.414 95.507 15.062 1.00 55.40 321 LYS D O 1
#

Foldseek 3Di:
DPLQAWFKFWFDDLFKIKIFIAGLLLHTPDIDMDTQDLPPLLVCRLVVVLVVVVVVCVVVPALSSHLAYFEDAADDDFVQGWGAGPVSSSRHDIHSNQCSNCVRHVGHYTYDYQQALLQLLCCSPKVVVVFQWEKEWAAEQFIFIWTRHNRRTDQPPPGPPGGQQADALDQPAPQDPVGHHRGLRCQGHQNNLVVLLLVCLVVDDDDFPSSVCVVVVHDDTLVRLLVSVVVVGPSSCSLLVNLLSLLQSVLVVLQPRLGQEYEYHYDSCPSPCVNQVSNLVSSLVRHDVVSNVGYYYYYIGPHPCSNRSSGSNVSCVSPD/DLLLAWFKFWQDDLFKIKIFIARLLLHTDDIDMDTQDLPPLSPCRLVVVLVVVVCVCVVVPDLVSYLAYFEAAAFADFVQCWGDDRVSSSNNDIHSSQVSNCVSRVGHYTYGHQQQLLQLLCCSPRDVVVFQWEKEWEAEQFIWIWTRANNRTDQPDGRCPGRQQADALDQPADADPVGHGRGLRCCGHLNNLLVLLLVCLVVDPDDDPVSVCSVVPDSDGLLVLLVCVVVPTPSSCSLLVSLLSLLQSVLVVCQVRVGQEYEYAYDNLVNDPSSQVSNLVNSCVRHDVVSNVGYHYHYIDPHPCSRRSSRRNVSVVSDDD/DPLLAWFKFWDDDLFKIKIFIAGLLLHTDDIDIDTQDLPPLLVCRLVVVLVVVVVVCVVVPAQSSHLAYFEAAADADFVQGWGADRVSSSRHDIDSNQVSNCVSHVGHYTYAYQQALLQLLCCNPKPVVVFQWEKEWAAEQFIFIWTGANNRTDQPDPGCPRRQQQDALDQPADQDPVGHHRGLRCQGHFVNLVVLLLVCLVVDDDDADSNVCVVVVHDDTSVNLLVSVVVPGPSSCSLLVNLLSLLQSVLVCLQVGLGQEYEYHYPSCVSPPSNQVSNLVSSCVSHDVVSNPRYDYYYIGCHPNSNGSSGSNVSCVSSD/DVLLAWFKFWQDDLFKIKIFIARLLLHTDDIDIDTQDLPDQLPCRLVVVLVVVVVVCVVVPDLVRYLAYFADAAQADFVQGWGADPVSSSRHDIHSNQVSNCVSRVGHYTYAHQQQLLQLLCCSPRDVVVFQWEKEWAAEQFIWIWTRHNNRTDQPDRGCPTRQQQDALDQQAPADPVGGHHGLRCCGHQQNLLVLLLVCLVVDDDDDPSSVCSVVPHSDGLLVLLVSVVVPGPSSCSLLVSLLSLLQSVLVCLQVGVGQEYEYAYPNLVSDPSNQVSNLVSSCVSHDDVSNVGYHYHYRDQHPCSRRSSGRNRSVVSPD

Nearest PDB structures (foldseek):
  3vov-assembly1_B  TM=8.819E-01  e=3.057E-26  Thermus thermophilus HB8
  2yhy-assembly1_A  TM=7.590E-01  e=6.091E-26  Homo sapiens
  3vov-assembly1_D  TM=8.463E-01  e=1.208E-24  Thermus thermophilus HB8
  5f7q-assembly1_C  TM=8.233E-01  e=3.003E-22  Listeria monocytogenes EGD-e
  3eo3-assembly3_A  TM=8.149E-01  e=2.127E-22  Homo sapiens